Protein AF-A0A812XKK5-F1 (afdb_monomer)

Radius of gyration: 39.72 Å; Cα contacts (8 Å, |Δi|>4): 1603; chains: 1; bounding box: 125×89×104 Å

Structure (mmCIF, N/CA/C/O backbone):
data_AF-A0A812XKK5-F1
#
_entry.id   AF-A0A812XKK5-F1
#
loop_
_atom_site.group_PDB
_atom_site.id
_atom_site.type_symbol
_atom_site.label_atom_id
_atom_site.label_alt_id
_atom_site.label_comp_id
_atom_site.label_asym_id
_atom_site.label_entity_id
_atom_site.label_seq_id
_atom_site.pdbx_PDB_ins_code
_atom_site.Cartn_x
_atom_site.Cartn_y
_atom_site.Cartn_z
_atom_site.occupancy
_atom_site.B_iso_or_equiv
_atom_site.auth_seq_id
_atom_site.auth_comp_id
_atom_site.auth_asym_id
_atom_site.auth_atom_id
_atom_site.pdbx_PDB_model_num
ATOM 1 N N . MET A 1 1 ? 75.987 -13.340 -8.170 1.00 49.16 1 MET A N 1
ATOM 2 C CA . MET A 1 1 ? 74.680 -13.484 -8.851 1.00 49.16 1 MET A CA 1
ATOM 3 C C . MET A 1 1 ? 73.632 -14.242 -8.029 1.00 49.16 1 MET A C 1
ATOM 5 O O . MET A 1 1 ? 72.661 -13.616 -7.636 1.00 49.16 1 MET A O 1
ATOM 9 N N . LYS A 1 2 ? 73.758 -15.561 -7.759 1.00 43.47 2 LYS A N 1
ATOM 10 C CA . LYS A 1 2 ? 72.652 -16.344 -7.141 1.00 43.47 2 LYS A CA 1
ATOM 11 C C . LYS A 1 2 ? 72.116 -15.768 -5.814 1.00 43.47 2 LYS A C 1
ATOM 13 O O . LYS A 1 2 ? 70.902 -15.693 -5.660 1.00 43.47 2 LYS A O 1
ATOM 18 N N . ASN A 1 3 ? 72.984 -15.312 -4.906 1.00 49.66 3 ASN A N 1
ATOM 19 C CA . ASN A 1 3 ? 72.536 -14.706 -3.644 1.00 49.66 3 ASN A CA 1
ATOM 20 C C . ASN A 1 3 ? 71.877 -13.330 -3.846 1.00 49.66 3 ASN A C 1
ATOM 22 O O . ASN A 1 3 ? 70.877 -13.053 -3.198 1.00 49.66 3 ASN A O 1
ATOM 26 N N . GLU A 1 4 ? 72.377 -12.491 -4.759 1.00 48.12 4 GLU A N 1
ATOM 27 C CA . GLU A 1 4 ? 71.782 -11.169 -5.033 1.00 48.12 4 GLU A CA 1
ATOM 28 C C . GLU A 1 4 ? 70.393 -11.294 -5.664 1.00 48.12 4 GLU A C 1
ATOM 30 O O . GLU A 1 4 ? 69.489 -10.555 -5.290 1.00 48.12 4 GLU A O 1
ATOM 35 N N . VAL A 1 5 ? 70.189 -12.272 -6.558 1.00 53.56 5 VAL A N 1
ATOM 36 C CA . VAL A 1 5 ? 68.858 -12.576 -7.108 1.00 53.56 5 VAL A CA 1
ATOM 37 C C . VAL A 1 5 ? 67.908 -13.041 -6.001 1.00 53.56 5 VAL A C 1
ATOM 39 O O . VAL A 1 5 ? 66.778 -12.570 -5.954 1.00 53.56 5 VAL A O 1
ATOM 42 N N . GLY A 1 6 ? 68.363 -13.903 -5.082 1.00 48.94 6 GLY A N 1
ATOM 43 C CA . GLY A 1 6 ? 67.555 -14.350 -3.939 1.00 48.94 6 GLY A CA 1
ATOM 44 C C . GLY A 1 6 ? 67.181 -13.224 -2.966 1.00 48.94 6 GLY A C 1
ATOM 45 O O . GLY A 1 6 ? 66.047 -13.161 -2.502 1.00 48.94 6 GLY A O 1
ATOM 46 N N . VAL A 1 7 ? 68.107 -12.303 -2.685 1.00 56.50 7 VAL A N 1
ATOM 47 C CA . VAL A 1 7 ? 67.844 -11.120 -1.845 1.00 56.50 7 VAL A CA 1
ATOM 48 C C . VAL A 1 7 ? 66.895 -10.143 -2.550 1.00 56.50 7 VAL A C 1
ATOM 50 O O . VAL A 1 7 ? 65.973 -9.626 -1.923 1.00 56.50 7 VAL A O 1
ATOM 53 N N . ALA A 1 8 ? 67.051 -9.938 -3.861 1.00 51.66 8 ALA A N 1
ATOM 54 C CA . ALA A 1 8 ? 66.135 -9.112 -4.644 1.00 51.66 8 ALA A CA 1
ATOM 55 C C . ALA A 1 8 ? 64.710 -9.694 -4.681 1.00 51.66 8 ALA A C 1
ATOM 57 O O . ALA A 1 8 ? 63.748 -8.950 -4.494 1.00 51.66 8 ALA A O 1
ATOM 58 N N . THR A 1 9 ? 64.544 -11.011 -4.864 1.00 54.44 9 THR A N 1
ATOM 59 C CA . THR A 1 9 ? 63.211 -11.640 -4.834 1.00 54.44 9 THR A CA 1
ATOM 60 C C . THR A 1 9 ? 62.588 -11.647 -3.439 1.00 54.44 9 THR A C 1
ATOM 62 O O . THR A 1 9 ? 61.373 -11.489 -3.335 1.00 54.44 9 THR A O 1
ATOM 65 N N . ALA A 1 10 ? 63.385 -11.752 -2.369 1.00 54.53 10 ALA A N 1
ATOM 66 C CA . ALA A 1 10 ? 62.896 -11.585 -1.000 1.00 54.53 10 ALA A CA 1
ATOM 67 C C . ALA A 1 10 ? 62.338 -10.168 -0.771 1.00 54.53 10 ALA A C 1
ATOM 69 O O . ALA A 1 10 ? 61.169 -10.024 -0.422 1.00 54.53 10 ALA A O 1
ATOM 70 N N . HIS A 1 11 ? 63.114 -9.123 -1.081 1.00 57.03 11 HIS A N 1
ATOM 71 C CA . HIS A 1 11 ? 62.666 -7.735 -0.918 1.00 57.03 11 HIS A CA 1
ATOM 72 C C . HIS A 1 11 ? 61.446 -7.371 -1.781 1.00 57.03 11 HIS A C 1
ATOM 74 O O . HIS A 1 11 ? 60.613 -6.574 -1.350 1.00 57.03 11 HIS A O 1
ATOM 80 N N . LEU A 1 12 ? 61.302 -7.960 -2.975 1.00 57.56 12 LEU A N 1
ATOM 81 C CA . LEU A 1 12 ? 60.104 -7.785 -3.804 1.00 57.56 12 LEU A CA 1
ATOM 82 C C . LEU A 1 12 ? 58.863 -8.442 -3.175 1.00 57.56 12 LEU A C 1
ATOM 84 O O . LEU A 1 12 ? 57.793 -7.833 -3.181 1.00 57.56 12 LEU A O 1
ATOM 88 N N . ASN A 1 13 ? 59.001 -9.633 -2.583 1.00 59.28 13 ASN A N 1
ATOM 89 C CA . ASN A 1 13 ? 57.911 -10.282 -1.849 1.00 59.28 13 ASN A CA 1
ATOM 90 C C . ASN A 1 13 ? 57.530 -9.499 -0.581 1.00 59.28 13 ASN A C 1
ATOM 92 O O . ASN A 1 13 ? 56.345 -9.259 -0.353 1.00 59.28 13 ASN A O 1
ATOM 96 N N . ASP A 1 14 ? 58.510 -9.041 0.204 1.00 62.25 14 ASP A N 1
ATOM 97 C CA . ASP A 1 14 ? 58.270 -8.229 1.405 1.00 62.25 14 ASP A CA 1
ATOM 98 C C . ASP A 1 14 ? 57.536 -6.921 1.061 1.00 62.25 14 ASP A C 1
ATOM 100 O O . ASP A 1 14 ? 56.575 -6.541 1.736 1.00 62.25 14 ASP A O 1
ATOM 104 N N . ALA A 1 15 ? 57.931 -6.251 -0.029 1.00 62.06 15 ALA A N 1
ATOM 105 C CA . ALA A 1 15 ? 57.267 -5.045 -0.522 1.00 62.06 15 ALA A CA 1
ATOM 106 C C . ALA A 1 15 ? 55.834 -5.317 -1.022 1.00 62.06 15 ALA A C 1
ATOM 108 O O . ALA A 1 15 ? 54.925 -4.522 -0.758 1.00 62.06 15 ALA A O 1
ATOM 109 N N . ALA A 1 16 ? 55.601 -6.449 -1.695 1.00 61.81 16 ALA A N 1
ATOM 110 C CA . ALA A 1 16 ? 54.268 -6.857 -2.132 1.00 61.81 16 ALA A CA 1
ATOM 111 C C . ALA A 1 16 ? 53.340 -7.118 -0.930 1.00 61.81 16 ALA A C 1
ATOM 113 O O . ALA A 1 16 ? 52.261 -6.527 -0.857 1.00 61.81 16 ALA A O 1
ATOM 114 N N . ILE A 1 17 ? 53.798 -7.890 0.061 1.00 67.38 17 ILE A N 1
ATOM 115 C CA . ILE A 1 17 ? 53.059 -8.192 1.299 1.00 67.38 17 ILE A CA 1
ATOM 116 C C . ILE A 1 17 ? 52.772 -6.906 2.094 1.00 67.38 17 ILE A C 1
ATOM 118 O O . ILE A 1 17 ? 51.647 -6.678 2.550 1.00 67.38 17 ILE A O 1
ATOM 122 N N . ALA A 1 18 ? 53.755 -6.006 2.208 1.00 67.44 18 ALA A N 1
ATOM 123 C CA . ALA A 1 18 ? 53.576 -4.710 2.858 1.00 67.44 18 ALA A CA 1
ATOM 124 C C . ALA A 1 18 ? 52.530 -3.827 2.147 1.00 67.44 18 ALA A C 1
ATOM 126 O O . ALA A 1 18 ? 51.757 -3.137 2.820 1.00 67.44 18 ALA A O 1
ATOM 127 N N . SER A 1 19 ? 52.462 -3.866 0.810 1.00 70.38 19 SER A N 1
ATOM 128 C CA . SER A 1 19 ? 51.466 -3.102 0.046 1.00 70.38 19 SER A CA 1
ATOM 129 C C . SER A 1 19 ? 50.051 -3.684 0.181 1.00 70.38 19 SER A C 1
ATOM 131 O O . SER A 1 19 ? 49.123 -2.929 0.472 1.00 70.38 19 SER A O 1
ATOM 133 N N . GLN A 1 20 ? 49.881 -5.011 0.126 1.00 74.06 20 GLN A N 1
ATOM 134 C CA . GLN A 1 20 ? 48.604 -5.697 0.392 1.00 74.06 20 GLN A CA 1
ATOM 135 C C . GLN A 1 20 ? 48.060 -5.363 1.794 1.00 74.06 20 GLN A C 1
ATOM 137 O O . GLN A 1 20 ? 46.899 -4.973 1.956 1.00 74.06 20 GLN A O 1
ATOM 142 N N . HIS A 1 21 ? 48.915 -5.419 2.822 1.00 78.69 21 HIS A N 1
ATOM 143 C CA . HIS A 1 21 ? 48.548 -5.001 4.178 1.00 78.69 21 HIS A CA 1
ATOM 144 C C . HIS A 1 21 ? 48.199 -3.506 4.279 1.00 78.69 21 HIS A C 1
ATOM 146 O O . HIS A 1 21 ? 47.351 -3.134 5.096 1.00 78.69 21 HIS A O 1
ATOM 152 N N . ALA A 1 22 ? 48.806 -2.643 3.458 1.00 81.88 22 ALA A N 1
ATOM 153 C CA . ALA A 1 22 ? 48.469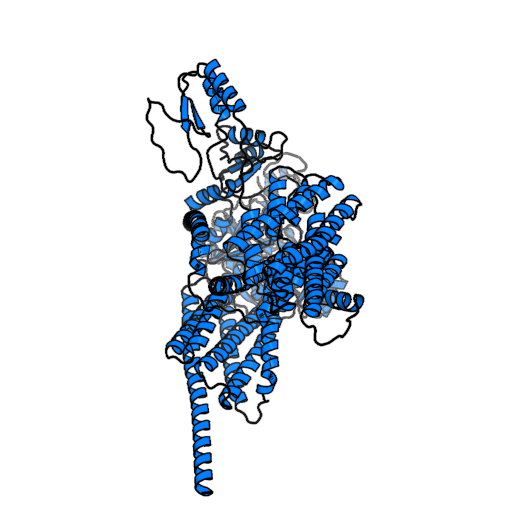 -1.224 3.410 1.00 81.88 22 ALA A CA 1
ATOM 154 C C . ALA A 1 22 ? 47.093 -0.969 2.775 1.00 81.88 22 ALA A C 1
ATOM 156 O O . ALA A 1 22 ? 46.309 -0.229 3.373 1.00 81.88 22 ALA A O 1
ATOM 157 N N . VAL A 1 23 ? 46.772 -1.603 1.638 1.00 87.44 23 VAL A N 1
ATOM 158 C CA . VAL A 1 23 ? 45.449 -1.499 0.987 1.00 87.44 23 VAL A CA 1
ATOM 159 C C . VAL A 1 23 ? 44.361 -1.935 1.965 1.00 87.44 23 VAL A C 1
ATOM 161 O O . VAL A 1 23 ? 43.483 -1.143 2.288 1.00 87.44 23 VAL A O 1
ATOM 164 N N . LEU A 1 24 ? 44.480 -3.132 2.545 1.00 87.88 24 LEU A N 1
ATOM 165 C CA . LEU A 1 24 ? 43.480 -3.703 3.454 1.00 87.88 24 LEU A CA 1
ATOM 166 C C . LEU A 1 24 ? 43.237 -2.851 4.712 1.00 87.88 24 LEU A C 1
ATOM 168 O O . LEU A 1 24 ? 42.094 -2.642 5.123 1.00 87.88 24 LEU A O 1
ATOM 172 N N . ARG A 1 25 ? 44.308 -2.311 5.308 1.00 90.06 25 ARG A N 1
ATOM 173 C CA . ARG A 1 25 ? 44.229 -1.382 6.447 1.00 90.06 25 ARG A CA 1
ATOM 174 C C . ARG A 1 25 ? 43.557 -0.062 6.064 1.00 90.06 25 ARG A C 1
ATOM 176 O O . ARG A 1 25 ? 42.805 0.486 6.868 1.00 90.06 25 ARG A O 1
ATOM 183 N N . ASN A 1 26 ? 43.841 0.464 4.875 1.00 92.25 26 ASN A N 1
ATOM 184 C CA . ASN A 1 26 ? 43.267 1.721 4.404 1.00 92.25 26 ASN A CA 1
ATOM 185 C C . ASN A 1 26 ? 41.784 1.549 4.033 1.00 92.25 26 ASN A C 1
ATOM 187 O O . ASN A 1 26 ? 40.982 2.401 4.410 1.00 92.25 26 ASN A O 1
ATOM 191 N N . THR A 1 27 ? 41.411 0.421 3.415 1.00 93.44 27 THR A N 1
ATOM 192 C CA . THR A 1 27 ? 40.017 0.030 3.150 1.00 93.44 27 THR A CA 1
ATOM 193 C C . THR A 1 27 ? 39.212 0.009 4.444 1.00 93.44 27 THR A C 1
ATOM 195 O O . THR A 1 27 ? 38.226 0.724 4.565 1.00 93.44 27 THR A O 1
ATOM 198 N N . TYR A 1 28 ? 39.647 -0.747 5.459 1.00 92.38 28 TYR A N 1
ATOM 199 C CA . TYR A 1 28 ? 38.881 -0.863 6.707 1.00 92.38 28 TYR A CA 1
ATOM 200 C C . TYR A 1 28 ? 38.816 0.466 7.484 1.00 92.38 28 TYR A C 1
ATOM 202 O O . TYR A 1 28 ? 37.805 0.749 8.120 1.00 92.38 28 TYR A O 1
ATOM 210 N N . ARG A 1 29 ? 39.841 1.328 7.393 1.00 94.38 29 ARG A N 1
ATOM 211 C CA . ARG A 1 29 ? 39.786 2.693 7.951 1.00 94.38 29 ARG A CA 1
ATOM 212 C C . ARG A 1 29 ? 38.734 3.560 7.258 1.00 94.38 29 ARG A C 1
ATOM 214 O O . ARG A 1 29 ? 37.938 4.192 7.949 1.00 94.38 29 ARG A O 1
ATOM 221 N N . LEU A 1 30 ? 38.725 3.601 5.923 1.00 94.69 30 LEU A N 1
ATOM 222 C CA . LEU A 1 30 ? 37.749 4.391 5.167 1.00 94.69 30 LEU A CA 1
ATOM 223 C C . LEU A 1 30 ? 36.329 3.842 5.364 1.00 94.69 30 LEU A C 1
ATOM 225 O O . LEU A 1 30 ? 35.407 4.617 5.605 1.00 94.69 30 LEU A O 1
ATOM 229 N N . LEU A 1 31 ? 36.168 2.516 5.363 1.00 95.75 31 LEU A N 1
ATOM 230 C CA . LEU A 1 31 ? 34.903 1.828 5.622 1.00 95.75 31 LEU A CA 1
ATOM 231 C C . LEU A 1 31 ? 34.316 2.192 6.993 1.00 95.75 31 LEU A C 1
ATOM 233 O O . LEU A 1 31 ? 33.168 2.616 7.062 1.00 95.75 31 LEU A O 1
ATOM 237 N N . SER A 1 32 ? 35.097 2.125 8.077 1.00 93.19 32 SER A N 1
ATOM 238 C CA . SER A 1 32 ? 34.603 2.510 9.408 1.00 93.19 32 SER A CA 1
ATOM 239 C C . SER A 1 32 ? 34.187 3.982 9.488 1.00 93.19 32 SER A C 1
ATOM 241 O O . SER A 1 32 ? 33.163 4.293 10.093 1.00 93.19 32 SER A O 1
ATOM 243 N N . MET A 1 33 ? 34.937 4.897 8.860 1.00 96.00 33 MET A N 1
ATOM 244 C CA . MET A 1 33 ? 34.577 6.323 8.840 1.00 96.00 33 MET A CA 1
ATOM 245 C C . MET A 1 33 ? 33.316 6.596 8.005 1.00 96.00 33 MET A C 1
ATOM 247 O O . MET A 1 33 ? 32.490 7.421 8.387 1.00 96.00 33 MET A O 1
ATOM 251 N N . THR A 1 34 ? 33.141 5.891 6.887 1.00 96.31 34 THR A N 1
ATOM 252 C CA . THR A 1 34 ? 31.996 6.072 5.976 1.00 96.31 34 THR A CA 1
ATOM 253 C C . THR A 1 34 ? 30.721 5.395 6.483 1.00 96.31 34 THR A C 1
ATOM 255 O O . THR A 1 34 ? 29.640 5.954 6.296 1.00 96.31 34 THR A O 1
ATOM 258 N N . LEU A 1 35 ? 30.832 4.276 7.211 1.00 94.94 35 LEU A N 1
ATOM 259 C CA . LEU A 1 35 ? 29.739 3.674 7.987 1.00 94.94 35 LEU A CA 1
ATOM 260 C C . LEU A 1 35 ? 29.297 4.588 9.137 1.00 94.94 35 LEU A C 1
ATOM 262 O O . LEU A 1 35 ? 28.105 4.847 9.275 1.00 94.94 35 LEU A O 1
ATOM 266 N N . ALA A 1 36 ? 30.237 5.136 9.918 1.00 94.44 36 ALA A N 1
ATOM 267 C CA . ALA A 1 36 ? 29.912 6.089 10.982 1.00 94.44 36 ALA A CA 1
ATOM 268 C C . ALA A 1 36 ? 29.231 7.356 10.431 1.00 94.44 36 ALA A C 1
ATOM 270 O O . ALA A 1 36 ? 28.236 7.815 10.989 1.00 94.44 36 ALA A O 1
ATOM 271 N N . PHE A 1 37 ? 29.707 7.885 9.298 1.00 96.56 37 PHE A N 1
ATOM 272 C CA . PHE A 1 37 ? 29.062 9.008 8.616 1.00 96.56 37 PHE A CA 1
ATOM 273 C C . PHE A 1 37 ? 27.656 8.654 8.105 1.00 96.56 37 PHE A C 1
ATOM 275 O O . PHE A 1 37 ? 26.714 9.398 8.359 1.00 96.56 37 PHE A O 1
ATOM 282 N N . SER A 1 38 ? 27.486 7.495 7.459 1.00 96.19 38 SER A N 1
ATOM 283 C CA . SER A 1 38 ? 26.174 7.004 7.013 1.00 96.19 38 SER A CA 1
ATOM 284 C C . SER A 1 38 ? 25.189 6.854 8.176 1.00 96.19 38 SER A C 1
ATOM 286 O O . SER A 1 38 ? 24.020 7.197 8.022 1.00 96.19 38 SER A O 1
ATOM 288 N N . ALA A 1 39 ? 25.644 6.369 9.335 1.00 92.69 39 ALA A N 1
ATOM 289 C CA . ALA A 1 39 ? 24.819 6.235 10.533 1.00 92.69 39 ALA A CA 1
ATOM 290 C C . ALA A 1 39 ? 24.417 7.600 11.119 1.00 92.69 39 ALA A C 1
ATOM 292 O O . ALA A 1 39 ? 23.267 7.777 11.509 1.00 92.69 39 ALA A O 1
ATOM 293 N N . LEU A 1 40 ? 25.323 8.587 11.122 1.00 96.12 40 LEU A N 1
ATOM 294 C CA . LEU A 1 40 ? 25.010 9.960 11.538 1.00 96.12 40 LEU A CA 1
ATOM 295 C C . LEU A 1 40 ? 24.000 10.637 10.598 1.00 96.12 40 LEU A C 1
ATOM 297 O O . LEU A 1 40 ? 23.088 11.307 11.077 1.00 96.12 40 LEU A O 1
ATOM 301 N N . VAL A 1 41 ? 24.116 10.442 9.279 1.00 96.50 41 VAL A N 1
ATOM 302 C CA . VAL A 1 41 ? 23.140 10.985 8.314 1.00 96.50 41 VAL A CA 1
ATOM 303 C C . VAL A 1 41 ? 21.788 10.271 8.429 1.00 96.50 41 VAL A C 1
ATOM 305 O O . VAL A 1 41 ? 20.757 10.939 8.403 1.00 96.50 41 VAL A O 1
ATOM 308 N N . ALA A 1 42 ? 21.769 8.951 8.639 1.00 93.50 42 ALA A N 1
ATOM 309 C CA . ALA A 1 42 ? 20.539 8.206 8.910 1.00 93.50 42 ALA A CA 1
ATOM 310 C C . ALA A 1 42 ? 19.846 8.694 10.195 1.00 93.50 42 ALA A C 1
ATOM 312 O O . ALA A 1 42 ? 18.660 9.014 10.164 1.00 93.50 42 ALA A O 1
ATOM 313 N N . ALA A 1 43 ? 20.589 8.831 11.298 1.00 91.31 43 ALA A N 1
ATOM 314 C CA . ALA A 1 43 ? 20.066 9.338 12.567 1.00 91.31 43 ALA A CA 1
ATOM 315 C C . ALA A 1 43 ? 19.566 10.790 12.456 1.00 91.31 43 ALA A C 1
ATOM 317 O O . ALA A 1 43 ? 18.507 11.113 12.987 1.00 91.31 43 ALA A O 1
ATOM 318 N N . GLY A 1 44 ? 20.273 11.653 11.717 1.00 93.25 44 GLY A N 1
ATOM 319 C CA . GLY A 1 44 ? 19.808 13.008 11.410 1.00 93.25 44 GLY A CA 1
ATOM 320 C C . GLY A 1 44 ? 18.538 13.023 10.554 1.00 93.25 44 GLY A C 1
ATOM 321 O O . GLY A 1 44 ? 17.646 13.828 10.796 1.00 93.25 44 GLY A O 1
ATOM 322 N N . SER A 1 45 ? 18.414 12.103 9.596 1.00 94.38 45 SER A N 1
ATOM 323 C CA . SER A 1 45 ? 17.217 11.957 8.761 1.00 94.38 45 SER A CA 1
ATOM 324 C C . SER A 1 45 ? 16.004 11.424 9.531 1.00 94.38 45 SER A C 1
ATOM 326 O O . SER A 1 45 ? 14.885 11.808 9.200 1.00 94.38 45 SER A O 1
ATOM 328 N N . VAL A 1 46 ? 16.216 10.570 10.539 1.00 89.62 46 VAL A N 1
ATOM 329 C CA . VAL A 1 46 ? 15.187 10.134 11.502 1.00 89.62 46 VAL A CA 1
ATOM 330 C C . VAL A 1 46 ? 14.778 11.308 12.395 1.00 89.62 46 VAL A C 1
ATOM 332 O O . VAL A 1 46 ? 13.607 11.666 12.442 1.00 89.62 46 VAL A O 1
ATOM 335 N N . ALA A 1 47 ? 15.743 11.975 13.037 1.00 90.06 47 ALA A N 1
ATOM 336 C CA . ALA A 1 47 ? 15.489 13.071 13.979 1.00 90.06 47 ALA A CA 1
ATOM 337 C C . ALA A 1 47 ? 14.848 14.322 13.343 1.00 90.06 47 ALA A C 1
ATOM 339 O O . ALA A 1 47 ? 14.228 15.116 14.045 1.00 90.06 47 ALA A O 1
ATOM 340 N N . LEU A 1 48 ? 14.995 14.505 12.027 1.00 88.88 48 LEU A N 1
ATOM 341 C CA . LEU A 1 48 ? 14.342 15.564 11.247 1.00 88.88 48 LEU A CA 1
ATOM 342 C C . LEU A 1 48 ? 13.090 15.080 10.489 1.00 88.88 48 LEU A C 1
ATOM 344 O O . LEU A 1 48 ? 12.535 15.853 9.711 1.00 88.88 48 LEU A O 1
ATOM 348 N N . ASN A 1 49 ? 12.678 13.818 10.678 1.00 84.44 49 ASN A N 1
ATOM 349 C CA . ASN A 1 49 ? 11.573 13.142 9.984 1.00 84.44 49 ASN A CA 1
ATOM 350 C C . ASN A 1 49 ? 11.531 13.438 8.468 1.00 84.44 49 ASN A C 1
ATOM 352 O O . ASN A 1 49 ? 10.517 13.867 7.913 1.00 84.44 49 ASN A O 1
ATOM 356 N N . LEU A 1 50 ? 12.678 13.288 7.794 1.00 83.25 50 LEU A N 1
ATOM 357 C CA . LEU A 1 50 ? 12.784 13.624 6.373 1.00 83.25 50 LEU A CA 1
ATOM 358 C C . LEU A 1 50 ? 12.021 12.599 5.515 1.00 83.25 50 LEU A C 1
ATOM 360 O O . LEU A 1 50 ? 12.115 11.399 5.773 1.00 83.25 50 LEU A O 1
ATOM 364 N N . PRO A 1 51 ? 11.333 13.024 4.440 1.00 78.69 51 PRO A N 1
ATOM 365 C CA . PRO A 1 51 ? 10.667 12.098 3.535 1.00 78.69 51 PRO A CA 1
ATOM 366 C C . PRO A 1 51 ? 11.681 11.267 2.738 1.00 78.69 51 PRO A C 1
ATOM 368 O O . PRO A 1 51 ? 12.759 11.746 2.362 1.00 78.69 51 PRO A O 1
ATOM 371 N N . HIS A 1 52 ? 11.304 10.027 2.416 1.00 85.06 52 HIS A N 1
ATOM 372 C CA . HIS A 1 52 ? 12.070 9.172 1.512 1.00 85.06 52 HIS A CA 1
ATOM 373 C C . HIS A 1 52 ? 12.127 9.797 0.101 1.00 85.06 52 HIS A C 1
ATOM 375 O O . HIS A 1 52 ? 11.077 10.131 -0.450 1.00 85.06 52 HIS A O 1
ATOM 381 N N . PRO A 1 53 ? 13.311 9.933 -0.533 1.00 80.44 53 PRO A N 1
ATOM 382 C CA . PRO A 1 53 ? 13.470 10.724 -1.763 1.00 80.44 53 PRO A CA 1
ATOM 383 C C . PRO A 1 53 ? 12.808 10.125 -3.018 1.00 80.44 53 PRO A C 1
ATOM 385 O O . PRO A 1 53 ? 12.802 10.758 -4.072 1.00 80.44 53 PRO A O 1
ATOM 388 N N . GLY A 1 54 ? 12.239 8.919 -2.924 1.00 78.12 54 GLY A N 1
ATOM 389 C CA . GLY A 1 54 ? 11.529 8.251 -4.015 1.00 78.12 54 GLY A CA 1
ATOM 390 C C . GLY A 1 54 ? 12.453 7.465 -4.950 1.00 78.12 54 GLY A C 1
ATOM 391 O O . GLY A 1 54 ? 13.600 7.838 -5.192 1.00 78.12 54 GLY A O 1
ATOM 392 N N . ILE A 1 55 ? 11.943 6.352 -5.489 1.00 76.25 55 ILE A N 1
ATOM 393 C CA . ILE A 1 55 ? 12.744 5.306 -6.158 1.00 76.25 55 ILE A CA 1
ATOM 394 C C . ILE A 1 55 ? 13.630 5.865 -7.285 1.00 76.25 55 ILE A C 1
ATOM 396 O O . ILE A 1 55 ? 14.801 5.505 -7.375 1.00 76.25 55 ILE A O 1
ATOM 400 N N . ILE A 1 56 ? 13.121 6.785 -8.111 1.00 78.06 56 ILE A N 1
ATOM 401 C CA . ILE A 1 56 ? 13.896 7.377 -9.216 1.00 78.06 56 ILE A CA 1
ATOM 402 C C . ILE A 1 56 ? 15.092 8.185 -8.689 1.00 78.06 56 ILE A C 1
ATOM 404 O O . ILE A 1 56 ? 16.192 8.058 -9.222 1.00 78.06 56 ILE A O 1
ATOM 408 N N . VAL A 1 57 ? 14.913 8.977 -7.626 1.00 84.94 57 VAL A N 1
ATOM 409 C CA . VAL A 1 57 ? 16.002 9.771 -7.030 1.00 84.94 57 VAL A CA 1
ATOM 410 C C . VAL A 1 57 ? 17.002 8.863 -6.319 1.00 84.94 57 VAL A C 1
ATOM 412 O O . VAL A 1 57 ? 18.202 9.079 -6.459 1.00 84.94 57 VAL A O 1
ATOM 415 N N . VAL A 1 58 ? 16.535 7.810 -5.632 1.00 84.94 58 VAL A N 1
ATOM 416 C CA . VAL A 1 58 ? 17.404 6.774 -5.047 1.00 84.94 58 VAL A CA 1
ATOM 417 C C . VAL A 1 58 ? 18.282 6.137 -6.123 1.00 84.94 58 VAL A C 1
ATOM 419 O O . VAL A 1 58 ? 19.499 6.129 -5.975 1.00 84.94 58 VAL A O 1
ATOM 422 N N . LEU A 1 59 ? 17.697 5.659 -7.227 1.00 80.00 59 LEU A N 1
ATOM 423 C CA . LEU A 1 59 ? 18.436 4.996 -8.306 1.00 80.00 59 LEU A CA 1
ATOM 424 C C . LEU A 1 59 ? 19.412 5.949 -9.012 1.00 80.00 59 LEU A C 1
ATOM 426 O O . LEU A 1 59 ? 20.585 5.614 -9.167 1.00 80.00 59 LEU A O 1
ATOM 430 N N . VAL A 1 60 ? 18.959 7.143 -9.411 1.00 83.31 60 VAL A N 1
ATOM 431 C CA . VAL A 1 60 ? 19.803 8.133 -10.109 1.00 83.31 60 VAL A CA 1
ATOM 432 C C . VAL A 1 60 ? 20.918 8.653 -9.198 1.00 83.31 60 VAL A C 1
ATOM 434 O O . VAL A 1 60 ? 22.057 8.770 -9.646 1.00 83.31 60 VAL A O 1
ATOM 437 N N . GLY A 1 61 ? 20.624 8.917 -7.922 1.00 87.12 61 GLY A N 1
ATOM 438 C CA . GLY A 1 61 ? 21.613 9.339 -6.930 1.00 87.12 61 GLY A CA 1
ATOM 439 C C . GLY A 1 61 ? 22.637 8.246 -6.631 1.00 87.12 61 GLY A C 1
ATOM 440 O O . GLY A 1 61 ? 23.836 8.496 -6.726 1.00 87.12 61 GLY A O 1
ATOM 441 N N . TYR A 1 62 ? 22.183 7.019 -6.356 1.00 89.19 62 TYR A N 1
ATOM 442 C CA . TYR A 1 62 ? 23.047 5.869 -6.083 1.00 89.19 62 TYR A CA 1
ATOM 443 C C . TYR A 1 62 ? 23.975 5.559 -7.261 1.00 89.19 62 TYR A C 1
ATOM 445 O O . TYR A 1 62 ? 25.196 5.599 -7.105 1.00 89.19 62 TYR A O 1
ATOM 453 N N . PHE A 1 63 ? 23.426 5.305 -8.455 1.00 86.69 63 PHE A N 1
ATOM 454 C CA . PHE A 1 63 ? 24.250 4.975 -9.617 1.00 86.69 63 PHE A CA 1
ATOM 455 C C . PHE A 1 63 ? 25.101 6.166 -10.068 1.00 86.69 63 PHE A C 1
ATOM 457 O O . PHE A 1 63 ? 26.270 5.973 -10.392 1.00 86.69 63 PHE A O 1
ATOM 464 N N . GLY A 1 64 ? 24.579 7.396 -10.024 1.00 86.44 64 GLY A N 1
ATOM 465 C CA . GLY A 1 64 ? 25.339 8.603 -10.357 1.00 86.44 64 GLY A CA 1
ATOM 466 C C . GLY A 1 64 ? 26.555 8.812 -9.449 1.00 86.44 64 GLY A C 1
ATOM 467 O O . GLY A 1 64 ? 27.658 9.046 -9.943 1.00 86.44 64 GLY A O 1
ATOM 468 N N . LEU A 1 65 ? 26.392 8.657 -8.130 1.00 90.06 65 LEU A N 1
ATOM 469 C CA . LEU A 1 65 ? 27.488 8.766 -7.160 1.00 90.06 65 LEU A CA 1
ATOM 470 C C . LEU A 1 65 ? 28.456 7.570 -7.225 1.00 90.06 65 LEU A C 1
ATOM 472 O O . LEU A 1 65 ? 29.661 7.748 -7.031 1.00 90.06 65 LEU A O 1
ATOM 476 N N . LEU A 1 66 ? 27.969 6.370 -7.555 1.00 87.56 66 LEU A N 1
ATOM 477 C CA . LEU A 1 66 ? 28.798 5.181 -7.770 1.00 87.56 66 LEU A CA 1
ATOM 478 C C . LEU A 1 66 ? 29.661 5.319 -9.038 1.00 87.56 66 LEU A C 1
ATOM 480 O O . LEU A 1 66 ? 30.868 5.076 -8.978 1.00 87.56 66 LEU A O 1
ATOM 484 N N . PHE A 1 67 ? 29.097 5.798 -10.154 1.00 87.38 67 PHE A N 1
ATOM 485 C CA . PHE A 1 67 ? 29.864 6.138 -11.359 1.00 87.38 67 PHE A CA 1
ATOM 486 C C . PHE A 1 67 ? 30.865 7.269 -11.096 1.00 87.38 67 PHE A C 1
ATOM 488 O O . PHE A 1 67 ? 32.025 7.151 -11.493 1.00 87.38 67 PHE A O 1
ATOM 495 N N . LEU A 1 68 ? 30.464 8.323 -10.375 1.00 87.44 68 LEU A N 1
ATOM 496 C CA . LEU A 1 68 ? 31.354 9.420 -9.984 1.00 87.44 68 LEU A CA 1
ATOM 497 C C . LEU A 1 68 ? 32.537 8.917 -9.140 1.00 87.44 68 LEU A C 1
ATOM 499 O O . LEU A 1 68 ? 33.680 9.286 -9.402 1.00 87.44 68 LEU A O 1
ATOM 503 N N . THR A 1 69 ? 32.288 8.020 -8.183 1.00 88.44 69 THR A N 1
ATOM 504 C CA . THR A 1 69 ? 33.344 7.411 -7.359 1.00 88.44 69 THR A CA 1
ATOM 505 C C . THR A 1 69 ? 34.249 6.494 -8.181 1.00 88.44 69 THR A C 1
ATOM 507 O O . THR A 1 69 ? 35.467 6.563 -8.044 1.00 88.44 69 THR A O 1
ATOM 510 N N . SER A 1 70 ? 33.690 5.697 -9.097 1.00 87.31 70 SER A N 1
ATOM 511 C CA . SER A 1 70 ? 34.469 4.859 -10.019 1.00 87.31 70 SER A CA 1
ATOM 512 C C . SER A 1 70 ? 35.347 5.689 -10.967 1.00 87.31 70 SER A C 1
ATOM 514 O O . SER A 1 70 ? 36.468 5.286 -11.279 1.00 87.31 70 SER A O 1
ATOM 516 N N . TYR A 1 71 ? 34.875 6.857 -11.409 1.00 89.19 71 TYR A N 1
ATOM 517 C CA . TYR A 1 71 ? 35.647 7.801 -12.221 1.00 89.19 71 TYR A CA 1
ATOM 518 C C . TYR A 1 71 ? 36.761 8.478 -11.402 1.00 89.19 71 TYR A C 1
ATOM 520 O O . TYR A 1 71 ? 37.907 8.560 -11.842 1.00 89.19 71 TYR A O 1
ATOM 528 N N . LEU A 1 72 ? 36.457 8.901 -10.171 1.00 90.81 72 LEU A N 1
ATOM 529 C CA . LEU A 1 72 ? 37.386 9.609 -9.282 1.00 90.81 72 LEU A CA 1
ATOM 530 C C . LEU A 1 72 ? 38.289 8.691 -8.435 1.00 90.81 72 LEU A C 1
ATOM 532 O O . LEU A 1 72 ? 39.106 9.200 -7.666 1.00 90.81 72 LEU A O 1
ATOM 536 N N . ARG A 1 73 ? 38.204 7.361 -8.585 1.00 88.44 73 ARG A N 1
ATOM 537 C CA . ARG A 1 73 ? 38.884 6.352 -7.739 1.00 88.44 73 ARG A CA 1
ATOM 538 C C . ARG A 1 73 ? 40.405 6.495 -7.605 1.00 88.44 73 ARG A C 1
ATOM 540 O O . ARG A 1 73 ? 40.976 5.972 -6.653 1.00 88.44 73 ARG A O 1
ATOM 547 N N . ASN A 1 74 ? 41.060 7.189 -8.537 1.00 87.94 74 ASN A N 1
ATOM 548 C CA . ASN A 1 74 ? 42.508 7.440 -8.541 1.00 87.94 74 ASN A CA 1
ATOM 549 C C . ASN A 1 74 ? 42.873 8.885 -8.122 1.00 87.94 74 ASN A C 1
ATOM 551 O O . ASN A 1 74 ? 43.982 9.345 -8.383 1.00 87.94 74 ASN A O 1
ATOM 555 N N . SER A 1 75 ? 41.945 9.619 -7.500 1.00 89.31 75 SER A N 1
ATOM 556 C CA . SER A 1 75 ? 42.087 11.025 -7.100 1.00 89.31 75 SER A CA 1
ATOM 557 C C . SER A 1 75 ? 41.716 11.231 -5.628 1.00 89.31 75 SER A C 1
ATOM 559 O O . SER A 1 75 ? 40.923 10.478 -5.065 1.00 89.31 75 SER A O 1
ATOM 561 N N . ALA A 1 76 ? 42.223 12.301 -5.006 1.00 87.38 76 ALA A N 1
ATOM 562 C CA . ALA A 1 76 ? 41.802 12.713 -3.662 1.00 87.38 76 ALA A CA 1
ATOM 563 C C . ALA A 1 76 ? 40.292 13.026 -3.593 1.00 87.38 76 ALA A C 1
ATOM 565 O O . ALA A 1 76 ? 39.643 12.758 -2.582 1.00 87.38 76 ALA A O 1
ATOM 566 N N . TRP A 1 77 ? 39.710 13.506 -4.700 1.00 90.00 77 TRP A N 1
ATOM 567 C CA . TRP A 1 77 ? 38.261 13.688 -4.841 1.00 90.00 77 TRP A CA 1
ATOM 568 C C . TRP A 1 77 ? 37.471 12.373 -4.766 1.00 90.00 77 TRP A C 1
ATOM 570 O O . TRP A 1 77 ? 36.296 12.405 -4.409 1.00 90.00 77 TRP A O 1
ATOM 580 N N . GLY A 1 78 ? 38.114 11.224 -5.010 1.00 88.00 78 GLY A N 1
ATOM 581 C CA . GLY A 1 78 ? 37.518 9.904 -4.823 1.00 88.00 78 GLY A CA 1
ATOM 582 C C . GLY A 1 78 ? 37.055 9.667 -3.384 1.00 88.00 78 GLY A C 1
ATOM 583 O O . GLY A 1 78 ? 35.975 9.125 -3.171 1.00 88.00 78 GLY A O 1
ATOM 584 N N . LEU A 1 79 ? 37.808 10.140 -2.380 1.00 91.50 79 LEU A N 1
ATOM 585 C CA . LEU A 1 79 ? 37.390 10.025 -0.978 1.00 91.50 79 LEU A CA 1
ATOM 586 C C . LEU A 1 79 ? 36.123 10.850 -0.714 1.00 91.50 79 LEU A C 1
ATOM 588 O O . LEU A 1 79 ? 35.191 10.356 -0.084 1.00 91.50 79 LEU A O 1
ATOM 592 N N . VAL A 1 80 ? 36.064 12.078 -1.241 1.00 93.19 80 VAL A N 1
ATOM 593 C CA . VAL A 1 80 ? 34.892 12.963 -1.115 1.00 93.19 80 VAL A CA 1
ATOM 594 C C . VAL A 1 80 ? 33.659 12.325 -1.763 1.00 93.19 80 VAL A C 1
ATOM 596 O O . VAL A 1 80 ? 32.586 12.342 -1.164 1.00 93.19 80 VAL A O 1
ATOM 599 N N . SER A 1 81 ? 33.805 11.699 -2.938 1.00 93.75 81 SER A N 1
ATOM 600 C CA . SER A 1 81 ? 32.693 11.001 -3.594 1.00 93.75 81 SER A CA 1
ATOM 601 C C . SER A 1 81 ? 32.224 9.753 -2.836 1.00 93.75 81 SER A C 1
ATOM 603 O O . SER A 1 81 ? 31.021 9.503 -2.828 1.00 93.75 81 SER A O 1
ATOM 605 N N . VAL A 1 82 ? 33.106 9.026 -2.127 1.00 94.88 82 VAL A N 1
ATOM 606 C CA . VAL A 1 82 ? 32.662 7.937 -1.231 1.00 94.88 82 VAL A CA 1
ATOM 607 C C . VAL A 1 82 ? 31.795 8.498 -0.108 1.00 94.88 82 VAL A C 1
ATOM 609 O O . VAL A 1 82 ? 30.696 7.998 0.090 1.00 94.88 82 VAL A O 1
ATOM 612 N N . PHE A 1 83 ? 32.230 9.550 0.596 1.00 96.62 83 PHE A N 1
ATOM 613 C CA . PHE A 1 83 ? 31.406 10.153 1.654 1.00 96.62 83 PHE A CA 1
ATOM 614 C C . PHE A 1 83 ? 30.079 10.711 1.115 1.00 96.62 83 PHE A C 1
ATOM 616 O O . PHE A 1 83 ? 29.062 10.597 1.793 1.00 96.62 83 PHE A O 1
ATOM 623 N N . ALA A 1 84 ? 30.048 11.246 -0.110 1.00 95.19 84 ALA A N 1
ATOM 624 C CA . ALA A 1 84 ? 28.798 11.642 -0.760 1.00 95.19 84 ALA A CA 1
ATOM 625 C C . ALA A 1 84 ? 27.878 10.435 -1.035 1.00 95.19 84 ALA A C 1
ATOM 627 O O . ALA A 1 84 ? 26.694 10.494 -0.710 1.00 95.19 84 ALA A O 1
ATOM 628 N N . LEU A 1 85 ? 28.415 9.328 -1.567 1.00 95.75 85 LEU A N 1
ATOM 629 C CA . LEU A 1 85 ? 27.677 8.081 -1.804 1.00 95.75 85 LEU A CA 1
ATOM 630 C C . LEU A 1 85 ? 27.135 7.483 -0.497 1.00 95.75 85 LEU A C 1
ATOM 632 O O . LEU A 1 85 ? 25.941 7.214 -0.398 1.00 95.75 85 LEU A O 1
ATOM 636 N N . THR A 1 86 ? 27.980 7.307 0.522 1.00 96.00 86 THR A N 1
ATOM 637 C CA . THR A 1 86 ? 27.568 6.681 1.789 1.00 96.00 86 THR A CA 1
ATOM 638 C C . THR A 1 86 ? 26.686 7.597 2.633 1.00 96.00 86 THR A C 1
ATOM 640 O O . THR A 1 86 ? 25.793 7.112 3.318 1.00 96.00 86 THR A O 1
ATOM 643 N N . GLY A 1 87 ? 26.863 8.919 2.545 1.00 96.12 87 GLY A N 1
ATOM 644 C CA . GLY A 1 87 ? 25.946 9.899 3.128 1.00 96.12 87 GLY A CA 1
ATOM 645 C C . GLY A 1 87 ? 24.571 9.879 2.462 1.00 96.12 87 GLY A C 1
ATOM 646 O O . GLY A 1 87 ? 23.562 9.822 3.159 1.00 96.12 87 GLY A O 1
ATOM 647 N N . PHE A 1 88 ? 24.518 9.849 1.125 1.00 96.19 88 PHE A N 1
ATOM 648 C CA . PHE A 1 88 ? 23.261 9.708 0.386 1.00 96.19 88 PHE A CA 1
ATOM 649 C C . PHE A 1 88 ? 22.542 8.403 0.750 1.00 96.19 88 PHE A C 1
ATOM 651 O O . PHE A 1 88 ? 21.352 8.430 1.046 1.00 96.19 88 PHE A O 1
ATOM 658 N N . MET A 1 89 ? 23.266 7.283 0.824 1.00 94.88 89 MET A N 1
ATOM 659 C CA . MET A 1 89 ? 22.699 6.002 1.259 1.00 94.88 89 MET A CA 1
ATOM 660 C C . MET A 1 89 ? 22.237 6.028 2.731 1.00 94.88 89 MET A C 1
ATOM 662 O O . MET A 1 89 ? 21.192 5.471 3.058 1.00 94.88 89 MET A O 1
ATOM 666 N N . GLY A 1 90 ? 22.942 6.735 3.620 1.00 94.19 90 GLY A N 1
ATOM 667 C CA . GLY A 1 90 ? 22.469 7.006 4.982 1.00 94.19 90 GLY A CA 1
ATOM 668 C C . GLY A 1 90 ? 21.139 7.768 5.004 1.00 94.19 90 GLY A C 1
ATOM 669 O O . GLY A 1 90 ? 20.220 7.377 5.722 1.00 94.19 90 GLY A O 1
ATOM 670 N N . TYR A 1 91 ? 20.997 8.796 4.161 1.00 94.44 91 TYR A N 1
ATOM 671 C CA . TYR A 1 91 ? 19.733 9.516 3.984 1.00 94.44 91 TYR A CA 1
ATOM 672 C C . TYR A 1 91 ? 18.624 8.614 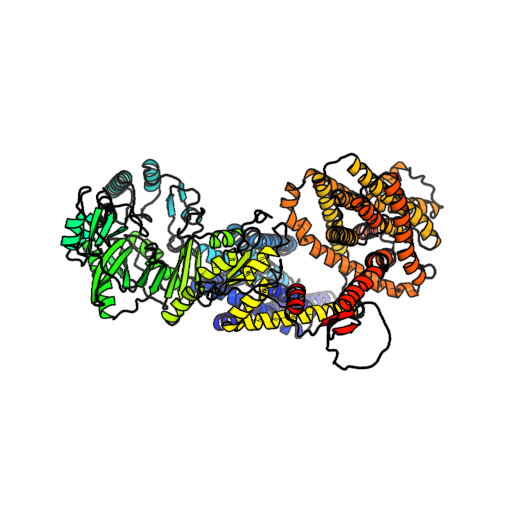3.416 1.00 94.44 91 TYR A C 1
ATOM 674 O O . TYR A 1 91 ? 17.506 8.677 3.910 1.00 94.44 91 TYR A O 1
ATOM 682 N N . THR A 1 92 ? 18.893 7.717 2.459 1.00 93.19 92 THR A N 1
ATOM 683 C CA . THR A 1 92 ? 17.849 6.791 1.970 1.00 93.19 92 THR A CA 1
ATOM 684 C C . THR A 1 92 ? 17.411 5.772 3.026 1.00 93.19 92 THR A C 1
ATOM 686 O O . THR A 1 92 ? 16.248 5.379 3.039 1.00 93.19 92 THR A O 1
ATOM 689 N N . ILE A 1 93 ? 18.310 5.367 3.931 1.00 92.56 93 ILE A N 1
ATOM 690 C CA . ILE A 1 93 ? 18.000 4.442 5.031 1.00 92.56 93 ILE A CA 1
ATOM 691 C C . ILE A 1 93 ? 17.216 5.104 6.171 1.00 92.56 93 ILE A C 1
ATOM 693 O O . ILE A 1 93 ? 16.387 4.436 6.781 1.00 92.56 93 ILE A O 1
ATOM 697 N N . GLY A 1 94 ? 17.453 6.385 6.472 1.00 91.31 94 GLY A N 1
ATOM 698 C CA . GLY A 1 94 ? 16.831 7.075 7.612 1.00 91.31 94 GLY A CA 1
ATOM 699 C C . GLY A 1 94 ? 15.298 6.958 7.664 1.00 91.31 94 GLY A C 1
ATOM 700 O O . GLY A 1 94 ? 14.775 6.498 8.675 1.00 91.31 94 GLY A O 1
ATOM 701 N N . PRO A 1 95 ? 14.563 7.272 6.582 1.00 88.38 95 PRO A N 1
ATOM 702 C CA . PRO A 1 95 ? 13.105 7.147 6.530 1.00 88.38 95 PRO A CA 1
ATOM 703 C C . PRO A 1 95 ? 12.618 5.694 6.634 1.00 88.38 95 PRO A C 1
ATOM 705 O O . PRO A 1 95 ? 11.567 5.439 7.212 1.00 88.38 95 PRO A O 1
ATOM 708 N N . ILE A 1 96 ? 13.402 4.731 6.130 1.00 85.94 96 ILE A N 1
ATOM 709 C CA . ILE A 1 96 ? 13.110 3.295 6.262 1.00 85.94 96 ILE A CA 1
ATOM 710 C C . ILE A 1 96 ? 13.266 2.869 7.728 1.00 85.94 96 ILE A C 1
ATOM 712 O O . ILE A 1 96 ? 12.394 2.195 8.265 1.00 85.94 96 ILE A O 1
ATOM 716 N N . ILE A 1 97 ? 14.334 3.307 8.405 1.00 87.62 97 ILE A N 1
ATOM 717 C CA . ILE A 1 97 ? 14.491 3.113 9.852 1.00 87.62 97 ILE A CA 1
ATOM 718 C C . ILE A 1 97 ? 13.337 3.780 10.606 1.00 87.62 97 ILE A C 1
ATOM 720 O O . ILE A 1 97 ? 12.811 3.157 11.517 1.00 87.62 97 ILE A O 1
ATOM 724 N N . ASN A 1 98 ? 12.900 4.983 10.220 1.00 83.69 98 ASN A N 1
ATOM 725 C CA . ASN A 1 98 ? 11.793 5.668 10.893 1.00 83.69 98 ASN A CA 1
ATOM 726 C C . ASN A 1 98 ? 10.474 4.878 10.795 1.00 83.69 98 ASN A C 1
ATOM 728 O O . ASN A 1 98 ? 9.786 4.714 11.796 1.00 83.69 98 ASN A O 1
ATOM 732 N N . MET A 1 99 ? 10.180 4.299 9.624 1.00 75.38 99 MET A N 1
ATOM 733 C CA . MET A 1 99 ? 9.054 3.374 9.434 1.00 75.38 99 MET A CA 1
ATOM 734 C C . MET A 1 99 ? 9.146 2.157 10.370 1.00 75.38 99 MET A C 1
ATOM 736 O O . MET A 1 99 ? 8.162 1.807 11.012 1.00 75.38 99 MET A O 1
ATOM 740 N N . TYR A 1 100 ? 10.325 1.534 10.501 1.00 74.44 100 TYR A N 1
ATOM 741 C CA . TYR A 1 100 ? 10.503 0.421 11.441 1.00 74.44 100 TYR A CA 1
ATOM 742 C C . TYR A 1 100 ? 10.441 0.860 12.908 1.00 74.44 100 TYR A C 1
ATOM 744 O O . TYR A 1 100 ? 9.925 0.104 13.720 1.00 74.44 100 TYR A O 1
ATOM 752 N N . LEU A 1 101 ? 10.920 2.057 13.264 1.00 78.38 101 LEU A N 1
ATOM 753 C CA . LEU A 1 101 ? 10.847 2.603 14.627 1.00 78.38 101 LEU A CA 1
ATOM 754 C C . LEU A 1 101 ? 9.412 2.912 15.081 1.00 78.38 101 LEU A C 1
ATOM 756 O O . LEU A 1 101 ? 9.183 2.948 16.286 1.00 78.38 101 LEU A O 1
ATOM 760 N N . GLY A 1 102 ? 8.470 3.093 14.149 1.00 63.22 102 GLY A N 1
ATOM 761 C CA . GLY A 1 102 ? 7.036 3.212 14.439 1.00 63.22 102 GLY A CA 1
ATOM 762 C C . GLY A 1 102 ? 6.349 1.896 14.830 1.00 63.22 102 GLY A C 1
ATOM 763 O O . GLY A 1 102 ? 5.217 1.925 15.299 1.00 63.22 102 GLY A O 1
ATOM 764 N N . LEU A 1 103 ? 7.008 0.742 14.672 1.00 62.31 103 LEU A N 1
ATOM 765 C CA . LEU A 1 103 ? 6.492 -0.545 15.152 1.00 62.31 103 LEU A CA 1
ATOM 766 C C . LEU A 1 103 ? 6.737 -0.697 16.661 1.00 62.31 103 LEU A C 1
ATOM 768 O O . LEU A 1 103 ? 7.780 -0.284 17.167 1.00 62.31 103 LEU A O 1
ATOM 772 N N . ALA A 1 104 ? 5.848 -1.397 17.374 1.00 51.62 104 ALA A N 1
ATOM 773 C CA . ALA A 1 104 ? 5.956 -1.615 18.825 1.00 51.62 104 ALA A CA 1
ATOM 774 C C . ALA A 1 104 ? 7.285 -2.275 19.272 1.00 51.62 104 ALA A C 1
ATOM 776 O O . ALA A 1 104 ? 7.800 -2.000 20.355 1.00 51.62 104 ALA A O 1
ATOM 777 N N . ASN A 1 105 ? 7.880 -3.116 18.420 1.00 64.88 105 ASN A N 1
ATOM 778 C CA . ASN A 1 105 ? 9.200 -3.737 18.604 1.00 64.88 105 ASN A CA 1
ATOM 779 C C . ASN A 1 105 ? 10.321 -3.057 17.778 1.00 64.88 105 ASN A C 1
ATOM 781 O O . ASN A 1 105 ? 11.474 -3.485 17.808 1.00 64.88 105 ASN A O 1
ATOM 785 N N . GLY A 1 106 ? 10.024 -1.961 17.083 1.00 73.56 106 GLY A N 1
ATOM 786 C CA . GLY A 1 106 ? 10.891 -1.268 16.130 1.00 73.56 106 GLY A CA 1
ATOM 787 C C . GLY A 1 106 ? 12.330 -1.001 16.585 1.00 73.56 106 GLY A C 1
ATOM 788 O O . GLY A 1 106 ? 13.273 -1.414 15.900 1.00 73.56 106 GLY A O 1
ATOM 789 N N . PRO A 1 107 ? 12.552 -0.368 17.753 1.00 83.00 107 PRO A N 1
ATOM 790 C CA . PRO A 1 107 ? 13.896 -0.124 18.274 1.00 83.00 107 PRO A CA 1
ATOM 791 C C . PRO A 1 107 ? 14.715 -1.405 18.495 1.00 83.00 107 PRO A C 1
ATOM 793 O O . PRO A 1 107 ? 15.935 -1.393 18.296 1.00 83.00 107 PRO A O 1
ATOM 796 N N . SER A 1 108 ? 14.076 -2.522 18.869 1.00 78.06 108 SER A N 1
ATOM 797 C CA . SER A 1 108 ? 14.766 -3.804 19.054 1.00 78.06 108 SER A CA 1
ATOM 798 C C . SER A 1 108 ? 15.062 -4.484 17.714 1.00 78.06 108 SER A C 1
ATOM 800 O O . SER A 1 108 ? 16.178 -4.972 17.536 1.00 78.06 108 SER A O 1
ATOM 802 N N . LEU A 1 109 ? 14.148 -4.410 16.736 1.00 82.19 109 LEU A N 1
ATOM 803 C CA . LEU A 1 109 ? 14.360 -4.885 15.361 1.00 82.19 109 LEU A CA 1
ATOM 804 C C . LEU A 1 109 ? 15.546 -4.183 14.683 1.00 82.19 109 LEU A C 1
ATOM 806 O O . LEU A 1 109 ? 16.446 -4.845 14.159 1.00 82.19 109 LEU A O 1
ATOM 810 N N . VAL A 1 110 ? 15.590 -2.846 14.738 1.00 89.62 110 VAL A N 1
ATOM 811 C CA . VAL A 1 110 ? 16.689 -2.041 14.175 1.00 89.62 110 VAL A CA 1
ATOM 812 C C . VAL A 1 110 ? 18.014 -2.379 14.865 1.00 89.62 110 VAL A C 1
ATOM 814 O O . VAL A 1 110 ? 19.018 -2.622 14.191 1.00 89.62 110 VAL A O 1
ATOM 817 N N . THR A 1 111 ? 18.016 -2.481 16.198 1.00 88.88 111 THR A N 1
ATOM 818 C CA . THR A 1 111 ? 19.212 -2.848 16.975 1.00 88.88 111 THR A CA 1
ATOM 819 C C . THR A 1 111 ? 19.700 -4.261 16.639 1.00 88.88 111 THR A C 1
ATOM 821 O O . THR A 1 111 ? 20.898 -4.460 16.432 1.00 88.88 111 THR A O 1
ATOM 824 N N . ALA A 1 112 ? 18.794 -5.235 16.517 1.00 87.31 112 ALA A N 1
ATOM 825 C CA . ALA A 1 112 ? 19.117 -6.609 16.143 1.00 87.31 112 ALA A CA 1
ATOM 826 C C . ALA A 1 112 ? 19.683 -6.696 14.717 1.00 87.31 112 ALA A C 1
ATOM 828 O O . ALA A 1 112 ? 20.700 -7.358 14.499 1.00 87.31 112 ALA A O 1
ATOM 829 N N . ALA A 1 113 ? 19.085 -5.992 13.751 1.00 92.25 113 ALA A N 1
ATOM 830 C CA . ALA A 1 113 ? 19.586 -5.933 12.379 1.00 92.25 113 ALA A CA 1
ATOM 831 C C . ALA A 1 113 ? 20.994 -5.314 12.316 1.00 92.25 113 ALA A C 1
ATOM 833 O O . ALA A 1 113 ? 21.880 -5.876 11.664 1.00 92.25 113 ALA A O 1
ATOM 834 N N . MET A 1 114 ? 21.250 -4.218 13.044 1.00 92.50 114 MET A N 1
ATOM 835 C CA . MET A 1 114 ? 22.588 -3.614 13.140 1.00 92.50 114 MET A CA 1
ATOM 836 C C . MET A 1 114 ? 23.606 -4.567 13.785 1.00 92.50 114 MET A C 1
ATOM 838 O O . MET A 1 114 ? 24.698 -4.761 13.243 1.00 92.50 114 MET A O 1
ATOM 842 N N . ALA A 1 115 ? 23.253 -5.193 14.912 1.00 92.00 115 ALA A N 1
ATOM 843 C CA . ALA A 1 115 ? 24.134 -6.099 15.645 1.00 92.00 115 ALA A CA 1
ATOM 844 C C . ALA A 1 115 ? 24.495 -7.344 14.818 1.00 92.00 115 ALA A C 1
ATOM 846 O O . ALA A 1 115 ? 25.678 -7.653 14.656 1.00 92.00 115 ALA A O 1
ATOM 847 N N . THR A 1 116 ? 23.501 -8.009 14.220 1.00 92.25 116 THR A N 1
ATOM 848 C CA . THR A 1 116 ? 23.711 -9.172 13.347 1.00 92.25 116 THR A CA 1
ATOM 849 C C . THR A 1 116 ? 24.551 -8.806 12.125 1.00 92.25 116 THR A C 1
ATOM 851 O O . THR A 1 116 ? 25.492 -9.529 11.805 1.00 92.25 116 THR A O 1
ATOM 854 N N . THR A 1 117 ? 24.306 -7.653 11.489 1.00 95.56 117 THR A N 1
ATOM 855 C CA . THR A 1 117 ? 25.139 -7.165 10.372 1.00 95.56 117 THR A CA 1
ATOM 856 C C . THR A 1 117 ? 26.603 -7.009 10.791 1.00 95.56 117 THR A C 1
ATOM 858 O O . THR A 1 117 ? 27.502 -7.472 10.085 1.00 95.56 117 THR A O 1
ATOM 861 N N . GLY A 1 118 ? 26.858 -6.404 11.957 1.00 91.88 118 GLY A N 1
ATOM 862 C CA . GLY A 1 118 ? 28.207 -6.236 12.501 1.00 91.88 118 GLY A CA 1
ATOM 863 C C . GLY A 1 118 ? 28.904 -7.568 12.792 1.00 91.88 118 GLY A C 1
ATOM 864 O O . GLY A 1 118 ? 30.053 -7.761 12.391 1.00 91.88 118 GLY A O 1
ATOM 865 N N . VAL A 1 119 ? 28.203 -8.512 13.430 1.00 94.81 119 VAL A N 1
ATOM 866 C CA . VAL A 1 119 ? 28.716 -9.861 13.727 1.00 94.81 119 VAL A CA 1
ATOM 867 C C . VAL A 1 119 ? 29.032 -10.632 12.443 1.00 94.81 119 VAL A C 1
ATOM 869 O O . VAL A 1 119 ? 30.117 -11.203 12.333 1.00 94.81 119 VAL A O 1
ATOM 872 N N . VAL A 1 120 ? 28.137 -10.610 11.451 1.00 93.81 120 VAL A N 1
ATOM 873 C CA . VAL A 1 120 ? 28.335 -11.281 10.156 1.00 93.81 120 VAL A CA 1
ATOM 874 C C . VAL A 1 120 ? 29.513 -10.666 9.396 1.00 93.81 120 VAL A C 1
ATOM 876 O O . VAL A 1 120 ? 30.407 -11.399 8.973 1.00 93.81 120 VAL A O 1
ATOM 879 N N . PHE A 1 121 ? 29.587 -9.335 9.276 1.00 94.69 121 PHE A N 1
ATOM 880 C CA . PHE A 1 121 ? 30.696 -8.669 8.586 1.00 94.69 121 PHE A CA 1
ATOM 881 C C . PHE A 1 121 ? 32.055 -8.955 9.241 1.00 94.69 121 PHE A C 1
ATOM 883 O O . PHE A 1 121 ? 33.008 -9.313 8.541 1.00 94.69 121 PHE A O 1
ATOM 890 N N . LEU A 1 122 ? 32.161 -8.818 10.568 1.00 92.44 122 LEU A N 1
ATOM 891 C CA . LEU A 1 122 ? 33.414 -9.042 11.296 1.00 92.44 122 LEU A CA 1
ATOM 892 C C . LEU A 1 122 ? 33.804 -10.525 11.308 1.00 92.44 122 LEU A C 1
ATOM 894 O O . LEU A 1 122 ? 34.968 -10.850 11.065 1.00 92.44 122 LEU A O 1
ATOM 898 N N . GLY A 1 123 ? 32.839 -11.422 11.526 1.00 92.00 123 GLY A N 1
ATOM 899 C CA . GLY A 1 123 ? 33.043 -12.870 11.525 1.00 92.00 123 GLY A CA 1
ATOM 900 C C . GLY A 1 123 ? 33.516 -13.390 10.169 1.00 92.00 123 GLY A C 1
ATOM 901 O O . GLY A 1 123 ? 34.533 -14.081 10.100 1.00 92.00 123 GLY A O 1
ATOM 902 N N . LEU A 1 124 ? 32.853 -12.994 9.077 1.00 92.75 124 LEU A N 1
ATOM 903 C CA . LEU A 1 124 ? 33.262 -13.367 7.720 1.00 92.75 124 LEU A CA 1
ATOM 904 C C . LEU A 1 124 ? 34.579 -12.698 7.313 1.00 92.75 124 LEU A C 1
ATOM 906 O O . LEU A 1 124 ? 35.437 -13.368 6.745 1.00 92.75 124 LEU A O 1
ATOM 910 N N . SER A 1 125 ? 34.803 -11.428 7.668 1.00 90.81 125 SER A N 1
ATOM 911 C CA . SER A 1 125 ? 36.087 -10.741 7.442 1.00 90.81 125 SER A CA 1
ATOM 912 C C . SER A 1 125 ? 37.262 -11.403 8.168 1.00 90.81 125 SER A C 1
ATOM 914 O O . SER A 1 125 ? 38.385 -11.384 7.661 1.00 90.81 125 SER A O 1
ATOM 916 N N . ALA A 1 126 ? 37.033 -11.972 9.354 1.00 89.44 126 ALA A N 1
ATOM 917 C CA . ALA A 1 126 ? 38.036 -12.735 10.089 1.00 89.44 126 ALA A CA 1
ATOM 918 C C . ALA A 1 126 ? 38.226 -14.133 9.482 1.00 89.44 126 ALA A C 1
ATOM 920 O O . ALA A 1 126 ? 39.360 -14.542 9.225 1.00 89.44 126 ALA A O 1
ATOM 921 N N . TYR A 1 127 ? 37.132 -14.842 9.188 1.00 90.50 127 TYR A N 1
ATOM 922 C CA . TYR A 1 127 ? 37.168 -16.179 8.595 1.00 90.50 127 TYR A CA 1
ATOM 923 C C . TYR A 1 127 ? 37.833 -16.182 7.213 1.00 90.50 127 TYR A C 1
ATOM 925 O O . TYR A 1 127 ? 38.681 -17.033 6.968 1.00 90.50 127 TYR A O 1
ATOM 933 N N . ALA A 1 128 ? 37.572 -15.177 6.368 1.00 89.62 128 ALA A N 1
ATOM 934 C CA . ALA A 1 128 ? 38.184 -14.978 5.049 1.00 89.62 128 ALA A CA 1
ATOM 935 C C . ALA A 1 128 ? 39.726 -15.014 5.046 1.00 89.62 128 ALA A C 1
ATOM 937 O O . ALA A 1 128 ? 40.331 -15.333 4.024 1.00 89.62 128 ALA A O 1
ATOM 938 N N . ARG A 1 129 ? 40.355 -14.678 6.183 1.00 85.94 129 ARG A N 1
ATOM 939 C CA . ARG A 1 129 ? 41.816 -14.640 6.392 1.00 85.94 129 ARG A CA 1
ATOM 940 C C . ARG A 1 129 ? 42.398 -15.993 6.814 1.00 85.94 129 ARG A C 1
ATOM 942 O O . ARG A 1 129 ? 43.615 -16.134 6.892 1.00 85.94 129 ARG A O 1
ATOM 949 N N . SER A 1 130 ? 41.549 -16.962 7.153 1.00 87.31 130 SER A N 1
ATOM 950 C CA . SER A 1 130 ? 41.958 -18.281 7.627 1.00 87.31 130 SER A CA 1
ATOM 951 C C . SER A 1 130 ? 42.470 -19.150 6.483 1.00 87.31 130 SER A C 1
ATOM 953 O O . SER A 1 130 ? 41.854 -19.222 5.422 1.00 87.31 130 SER A O 1
ATOM 955 N N . SER A 1 131 ? 43.526 -19.927 6.731 1.00 78.12 131 SER A N 1
ATOM 956 C CA . SER A 1 131 ? 43.982 -20.984 5.816 1.00 78.12 131 SER A CA 1
ATOM 957 C C . SER A 1 131 ? 42.965 -22.122 5.630 1.00 78.12 131 SER A C 1
ATOM 959 O O . SER A 1 131 ? 43.145 -22.962 4.753 1.00 78.12 131 SER A O 1
ATOM 961 N N . LYS A 1 132 ? 41.892 -22.150 6.436 1.00 80.12 132 LYS A N 1
ATOM 962 C CA . LYS A 1 132 ? 40.746 -23.066 6.307 1.00 80.12 132 LYS A CA 1
ATOM 963 C C . LYS A 1 132 ? 39.549 -22.461 5.554 1.00 80.12 132 LYS A C 1
ATOM 965 O O . LYS A 1 132 ? 38.499 -23.098 5.503 1.00 80.12 132 LYS A O 1
ATOM 970 N N . ALA A 1 133 ? 39.655 -21.236 5.036 1.00 84.62 133 ALA A N 1
ATOM 971 C CA . ALA A 1 133 ? 38.565 -20.594 4.305 1.00 84.62 133 ALA A CA 1
ATOM 972 C C . ALA A 1 133 ? 38.431 -21.164 2.879 1.00 84.62 133 ALA A C 1
ATOM 974 O O . ALA A 1 133 ? 39.449 -21.357 2.208 1.00 84.62 133 ALA A O 1
ATOM 975 N N . PRO A 1 134 ? 37.206 -21.397 2.373 1.00 84.00 134 PRO A N 1
ATOM 976 C CA . PRO A 1 134 ? 36.996 -21.780 0.983 1.00 84.00 134 PRO A CA 1
ATOM 977 C C . PRO A 1 134 ? 37.407 -20.653 0.025 1.00 84.00 134 PRO A C 1
ATOM 979 O O . PRO A 1 134 ? 37.339 -19.466 0.348 1.00 84.00 134 PRO A O 1
ATOM 982 N N . ASP A 1 135 ? 37.835 -21.036 -1.176 1.00 86.88 135 ASP A N 1
ATOM 983 C CA . ASP A 1 135 ? 38.374 -20.131 -2.190 1.00 86.88 135 ASP A CA 1
ATOM 984 C C . ASP A 1 135 ? 37.260 -19.402 -2.965 1.00 86.88 135 ASP A C 1
ATOM 986 O O . ASP A 1 135 ? 36.728 -19.921 -3.949 1.00 86.88 135 ASP A O 1
ATOM 990 N N . MET A 1 136 ? 36.908 -18.189 -2.529 1.00 88.62 136 MET A N 1
ATOM 991 C CA . MET A 1 136 ? 35.796 -17.423 -3.106 1.00 88.62 136 MET A CA 1
ATOM 992 C C . MET A 1 136 ? 36.077 -16.854 -4.493 1.00 88.62 136 MET A C 1
ATOM 994 O O . MET A 1 136 ? 35.127 -16.566 -5.217 1.00 88.62 136 MET A O 1
ATOM 998 N N . MET A 1 137 ? 37.338 -16.723 -4.923 1.00 82.88 137 MET A N 1
ATOM 999 C CA . MET A 1 137 ? 37.647 -16.151 -6.246 1.00 82.88 137 MET A CA 1
ATOM 1000 C C . MET A 1 137 ? 37.008 -16.958 -7.392 1.00 82.88 137 MET A C 1
ATOM 1002 O O . MET A 1 137 ? 36.590 -16.381 -8.397 1.00 82.88 137 MET A O 1
ATOM 1006 N N . ARG A 1 138 ? 36.834 -18.273 -7.190 1.00 84.62 138 ARG A N 1
ATOM 1007 C CA . ARG A 1 138 ? 36.152 -19.205 -8.110 1.00 84.62 138 ARG A CA 1
ATOM 1008 C C . ARG A 1 138 ? 34.650 -18.951 -8.255 1.00 84.62 138 ARG A C 1
ATOM 1010 O O . ARG A 1 138 ? 34.060 -19.366 -9.244 1.00 84.62 138 ARG A O 1
ATOM 1017 N N . PHE A 1 139 ? 34.039 -18.286 -7.276 1.00 84.31 139 PHE A N 1
ATOM 1018 C CA . PHE A 1 139 ? 32.603 -18.016 -7.216 1.00 84.31 139 PHE A CA 1
ATOM 1019 C C . PHE A 1 139 ? 32.243 -16.588 -7.650 1.00 84.31 139 PHE A C 1
ATOM 1021 O O . PHE A 1 139 ? 31.072 -16.233 -7.614 1.00 84.31 139 PHE A O 1
ATOM 1028 N N . SER A 1 140 ? 33.207 -15.781 -8.106 1.00 80.19 140 SER A N 1
ATOM 1029 C CA . SER A 1 140 ? 32.988 -14.405 -8.589 1.00 80.19 140 SER A CA 1
ATOM 1030 C C . SER A 1 140 ? 31.850 -14.299 -9.618 1.00 80.19 140 SER A C 1
ATOM 1032 O O . SER A 1 140 ? 30.906 -13.536 -9.412 1.00 80.19 140 SER A O 1
ATOM 1034 N N . THR A 1 141 ? 31.866 -15.126 -10.669 1.00 82.56 141 THR A N 1
ATOM 1035 C CA . THR A 1 141 ? 30.792 -15.185 -11.679 1.00 82.56 141 THR A CA 1
ATOM 1036 C C . THR A 1 141 ? 29.448 -15.615 -11.083 1.00 82.56 141 THR A C 1
ATOM 1038 O O . THR A 1 141 ? 28.413 -15.063 -11.445 1.00 82.56 141 THR A O 1
ATOM 1041 N N . PHE A 1 142 ? 29.449 -16.571 -10.146 1.00 86.44 142 PHE A N 1
ATOM 1042 C CA . PHE A 1 142 ? 28.232 -17.040 -9.475 1.00 86.44 142 PHE A CA 1
ATOM 1043 C C . PHE A 1 142 ? 27.622 -15.954 -8.579 1.00 86.44 142 PHE A C 1
ATOM 1045 O O . PHE A 1 142 ? 26.418 -15.729 -8.639 1.00 86.44 142 PHE A O 1
ATOM 1052 N N . LEU A 1 143 ? 28.442 -15.240 -7.801 1.00 87.88 143 LEU A N 1
ATOM 1053 C CA . LEU A 1 143 ? 28.002 -14.118 -6.972 1.00 87.88 143 LEU A CA 1
ATOM 1054 C C . LEU A 1 143 ? 27.444 -12.982 -7.838 1.00 87.88 143 LEU A C 1
ATOM 1056 O O . LEU A 1 143 ? 26.374 -12.467 -7.534 1.00 87.88 143 LEU A O 1
ATOM 1060 N N . PHE A 1 144 ? 28.109 -12.633 -8.944 1.00 82.62 144 PHE A N 1
ATOM 1061 C CA . PHE A 1 144 ? 27.629 -11.600 -9.867 1.00 82.62 144 PHE A CA 1
ATOM 1062 C C . PHE A 1 144 ? 26.275 -11.961 -10.502 1.00 82.62 144 PHE A C 1
ATOM 1064 O O . PHE A 1 144 ? 25.338 -11.164 -10.450 1.00 82.62 144 PHE A O 1
ATOM 1071 N N . VAL A 1 145 ? 26.140 -13.177 -11.048 1.00 81.19 145 VAL A N 1
ATOM 1072 C CA . VAL A 1 145 ? 24.872 -13.660 -11.625 1.00 81.19 145 VAL A CA 1
ATOM 1073 C C . VAL A 1 145 ? 23.788 -13.772 -10.551 1.00 81.19 145 VAL A C 1
ATOM 1075 O O . VAL A 1 145 ? 22.660 -13.349 -10.785 1.00 81.19 145 VAL A O 1
ATOM 1078 N N . GLY A 1 146 ? 24.124 -14.270 -9.359 1.00 83.62 146 GLY A N 1
ATOM 1079 C CA . GLY A 1 146 ? 23.203 -14.362 -8.228 1.00 83.62 146 GLY A CA 1
ATOM 1080 C C . GLY A 1 146 ? 22.673 -12.998 -7.787 1.00 83.62 146 GLY A C 1
ATOM 1081 O O . GLY A 1 146 ? 21.472 -12.858 -7.585 1.00 83.62 146 GLY A O 1
ATOM 1082 N N . ILE A 1 147 ? 23.532 -11.976 -7.708 1.00 87.31 147 ILE A N 1
ATOM 1083 C CA . ILE A 1 147 ? 23.137 -10.597 -7.374 1.00 87.31 147 ILE A CA 1
ATOM 1084 C C . ILE A 1 147 ? 22.242 -10.002 -8.466 1.00 87.31 147 ILE A C 1
ATOM 1086 O O . ILE A 1 147 ? 21.244 -9.362 -8.142 1.00 87.31 147 ILE A O 1
ATOM 1090 N N . LEU A 1 148 ? 22.542 -10.245 -9.747 1.00 80.12 148 LEU A N 1
ATOM 1091 C CA . LEU A 1 148 ? 21.699 -9.793 -10.858 1.00 80.12 148 LEU A CA 1
ATOM 1092 C C . LEU A 1 148 ? 20.308 -10.449 -10.821 1.00 80.12 148 LEU A C 1
ATOM 1094 O O . LEU A 1 148 ? 19.300 -9.756 -10.942 1.00 80.12 148 LEU A O 1
ATOM 1098 N N . VAL A 1 149 ? 20.242 -11.765 -10.589 1.00 79.88 149 VAL A N 1
ATOM 1099 C CA . VAL A 1 149 ? 18.978 -12.507 -10.445 1.00 79.88 149 VAL A CA 1
ATOM 1100 C C . VAL A 1 149 ? 18.199 -12.029 -9.218 1.00 79.88 149 VAL A C 1
ATOM 1102 O O . VAL A 1 149 ? 17.015 -11.727 -9.340 1.00 79.88 149 VAL A O 1
ATOM 1105 N N . ALA A 1 150 ? 18.851 -11.881 -8.061 1.00 82.50 150 ALA A N 1
ATOM 1106 C CA . ALA A 1 150 ? 18.220 -11.385 -6.838 1.00 82.50 150 ALA A CA 1
ATOM 1107 C C . ALA A 1 150 ? 17.684 -9.952 -7.003 1.00 82.50 150 ALA A C 1
ATOM 1109 O O . ALA A 1 150 ? 16.592 -9.651 -6.532 1.00 82.50 150 ALA A O 1
ATOM 1110 N N . PHE A 1 151 ? 18.400 -9.082 -7.723 1.00 82.56 151 PHE A N 1
ATOM 1111 C CA . PHE A 1 151 ? 17.936 -7.734 -8.058 1.00 82.56 151 PHE A CA 1
ATOM 1112 C C . PHE A 1 151 ? 16.698 -7.759 -8.970 1.00 82.56 151 PHE A C 1
ATOM 1114 O O . PHE A 1 151 ? 15.714 -7.080 -8.682 1.00 82.56 151 PHE A O 1
ATOM 1121 N N . CYS A 1 152 ? 16.692 -8.588 -10.019 1.00 78.94 152 CYS A N 1
ATOM 1122 C CA . CYS A 1 152 ? 15.517 -8.769 -10.878 1.00 78.94 152 CYS A CA 1
ATOM 1123 C C . CYS A 1 152 ? 14.316 -9.356 -10.114 1.00 78.94 152 CYS A C 1
ATOM 1125 O O . CYS A 1 152 ? 13.192 -8.893 -10.299 1.00 78.94 152 CYS A O 1
ATOM 1127 N N . MET A 1 153 ? 14.542 -10.324 -9.219 1.00 78.25 153 MET A N 1
ATOM 1128 C CA . MET A 1 153 ? 13.499 -10.869 -8.341 1.00 78.25 153 MET A CA 1
ATOM 1129 C C . MET A 1 153 ? 13.005 -9.842 -7.312 1.00 78.25 153 MET A C 1
ATOM 1131 O O . MET A 1 153 ? 11.822 -9.837 -6.992 1.00 78.25 153 MET A O 1
ATOM 1135 N N . GLY A 1 154 ? 13.869 -8.950 -6.821 1.00 77.00 154 GLY A N 1
ATOM 1136 C CA . GLY A 1 154 ? 13.489 -7.855 -5.924 1.00 77.00 154 GLY A CA 1
ATOM 1137 C C . GLY A 1 154 ? 12.613 -6.811 -6.611 1.00 77.00 154 GLY A C 1
ATOM 1138 O O . GLY A 1 154 ? 11.583 -6.421 -6.068 1.00 77.00 154 GLY A O 1
ATOM 1139 N N . LEU A 1 155 ? 12.955 -6.426 -7.846 1.00 75.69 155 LEU A N 1
ATOM 1140 C CA . LEU A 1 155 ? 12.073 -5.603 -8.679 1.00 75.69 155 LEU A CA 1
ATOM 1141 C C . LEU A 1 155 ? 10.726 -6.304 -8.914 1.00 75.69 155 LEU A C 1
ATOM 1143 O O . LEU A 1 155 ? 9.683 -5.679 -8.748 1.00 75.69 155 LEU A O 1
ATOM 1147 N N . ALA A 1 156 ? 10.731 -7.604 -9.227 1.00 70.38 156 ALA A N 1
ATOM 1148 C CA . ALA A 1 156 ? 9.504 -8.384 -9.379 1.00 70.38 156 ALA A CA 1
ATOM 1149 C C . ALA A 1 156 ? 8.665 -8.419 -8.085 1.00 70.38 156 ALA A C 1
ATOM 1151 O O . ALA A 1 156 ? 7.459 -8.211 -8.149 1.00 70.38 156 ALA A O 1
ATOM 1152 N N . ALA A 1 157 ? 9.278 -8.602 -6.911 1.00 69.62 157 ALA A N 1
ATOM 1153 C CA . ALA A 1 157 ? 8.576 -8.581 -5.624 1.00 69.62 157 ALA A CA 1
ATOM 1154 C C . ALA A 1 157 ? 7.862 -7.243 -5.361 1.00 69.62 157 ALA A C 1
ATOM 1156 O O . ALA A 1 157 ? 6.736 -7.244 -4.865 1.00 69.62 157 ALA A O 1
ATOM 1157 N N . VAL A 1 158 ? 8.488 -6.123 -5.744 1.00 65.69 158 VAL A N 1
ATOM 1158 C CA . VAL A 1 158 ? 7.902 -4.775 -5.653 1.00 65.69 158 VAL A CA 1
ATOM 1159 C C . VAL A 1 158 ? 6.767 -4.582 -6.667 1.00 65.69 158 VAL A C 1
ATOM 1161 O O . VAL A 1 158 ? 5.706 -4.092 -6.293 1.00 65.69 158 VAL A O 1
ATOM 1164 N N . PHE A 1 159 ? 6.950 -4.982 -7.930 1.00 64.19 159 PHE A N 1
ATOM 1165 C CA . PHE A 1 159 ? 5.928 -4.805 -8.975 1.00 64.19 159 PHE A CA 1
ATOM 1166 C C . PHE A 1 159 ? 4.716 -5.738 -8.828 1.00 64.19 159 PHE A C 1
ATOM 1168 O O . PHE A 1 159 ? 3.606 -5.328 -9.152 1.00 64.19 159 PHE A O 1
ATOM 1175 N N . PHE A 1 160 ? 4.905 -6.963 -8.331 1.00 62.06 160 PHE A N 1
ATOM 1176 C CA . PHE A 1 160 ? 3.827 -7.939 -8.115 1.00 62.06 160 PHE A CA 1
ATOM 1177 C C . PHE A 1 160 ? 3.279 -7.947 -6.678 1.00 62.06 160 PHE A C 1
ATOM 1179 O O . PHE A 1 160 ? 2.421 -8.769 -6.372 1.00 62.06 160 PHE A O 1
ATOM 1186 N N . GLN A 1 161 ? 3.770 -7.062 -5.799 1.00 58.09 161 GLN A N 1
ATOM 1187 C CA . GLN A 1 161 ? 3.331 -6.918 -4.401 1.00 58.09 161 GLN A CA 1
ATOM 1188 C C . GLN A 1 161 ? 3.300 -8.247 -3.614 1.00 58.09 161 GLN A C 1
ATOM 1190 O O . GLN A 1 161 ? 2.372 -8.511 -2.859 1.00 58.09 161 GLN A O 1
ATOM 1195 N N . MET A 1 162 ? 4.314 -9.103 -3.789 1.00 66.88 162 MET A N 1
ATOM 1196 C CA . MET A 1 162 ? 4.367 -10.443 -3.181 1.00 66.88 162 MET A CA 1
ATOM 1197 C C . MET A 1 162 ? 5.240 -10.449 -1.906 1.00 66.88 162 MET A C 1
ATOM 1199 O O . MET A 1 162 ? 6.470 -10.511 -2.034 1.00 66.88 162 MET A O 1
ATOM 1203 N N . PRO A 1 163 ? 4.678 -10.458 -0.675 1.00 65.25 163 PRO A N 1
ATOM 1204 C CA . PRO A 1 163 ? 5.474 -10.297 0.550 1.00 65.25 163 PRO A CA 1
ATOM 1205 C C . PRO A 1 163 ? 6.467 -11.446 0.754 1.00 65.25 163 PRO A C 1
ATOM 1207 O O . PRO A 1 163 ? 7.660 -11.217 0.953 1.00 65.25 163 PRO A O 1
ATOM 1210 N N . MET A 1 164 ? 6.011 -12.690 0.570 1.00 73.19 164 MET A N 1
ATOM 1211 C CA . MET A 1 164 ? 6.859 -13.886 0.662 1.00 73.19 164 MET A CA 1
ATOM 1212 C C . MET A 1 164 ? 8.004 -13.894 -0.362 1.00 73.19 164 MET A C 1
ATOM 1214 O O . MET A 1 164 ? 9.091 -14.385 -0.057 1.00 73.19 164 MET A O 1
ATOM 1218 N N . LEU A 1 165 ? 7.808 -13.313 -1.554 1.00 75.75 165 LEU A N 1
ATOM 1219 C CA . LEU A 1 165 ? 8.886 -13.169 -2.536 1.00 75.75 165 LEU A CA 1
ATOM 1220 C C . LEU A 1 165 ? 9.905 -12.116 -2.079 1.00 75.75 165 LEU A C 1
ATOM 1222 O O . LEU A 1 165 ? 11.104 -12.350 -2.204 1.00 75.75 165 LEU A O 1
ATOM 1226 N N . SER A 1 166 ? 9.455 -11.005 -1.487 1.00 75.25 166 SER A N 1
ATOM 1227 C CA . SER A 1 166 ? 10.339 -9.986 -0.901 1.00 75.25 166 SER A CA 1
ATOM 1228 C C . SER A 1 166 ? 11.200 -10.559 0.238 1.00 75.25 166 SER A C 1
ATOM 1230 O O . SER A 1 166 ? 12.413 -10.332 0.291 1.00 75.25 166 SER A O 1
ATOM 1232 N N . VAL A 1 167 ? 10.613 -11.379 1.118 1.00 81.31 167 VAL A N 1
ATOM 1233 C CA . VAL A 1 167 ? 11.336 -12.072 2.203 1.00 81.31 167 VAL A CA 1
ATOM 1234 C C . VAL A 1 167 ? 12.328 -13.098 1.643 1.00 81.31 167 VAL A C 1
ATOM 1236 O O . VAL A 1 167 ? 13.489 -13.114 2.055 1.00 81.31 167 VAL A O 1
ATOM 1239 N N . ALA A 1 168 ? 11.931 -13.899 0.648 1.00 82.31 168 ALA A N 1
ATOM 1240 C CA . ALA A 1 168 ? 12.824 -14.857 -0.011 1.00 82.31 168 ALA A CA 1
ATOM 1241 C C . ALA A 1 168 ? 14.006 -14.169 -0.724 1.00 82.31 168 ALA A C 1
ATOM 1243 O O . ALA A 1 168 ? 15.149 -14.618 -0.611 1.00 82.31 168 ALA A O 1
ATOM 1244 N N . VAL A 1 169 ? 13.757 -13.043 -1.403 1.00 88.25 169 VAL A N 1
ATOM 1245 C CA . VAL A 1 169 ? 14.799 -12.200 -2.011 1.00 88.25 169 VAL A CA 1
ATOM 1246 C C . VAL A 1 169 ? 15.723 -11.614 -0.947 1.00 88.25 169 VAL A C 1
ATOM 1248 O O . VAL A 1 169 ? 16.937 -11.630 -1.133 1.00 88.25 169 VAL A O 1
ATOM 1251 N N . SER A 1 170 ? 15.186 -11.169 0.191 1.00 90.69 170 SER A N 1
ATOM 1252 C CA . SER A 1 170 ? 15.991 -10.683 1.319 1.00 90.69 170 SER A CA 1
ATOM 1253 C C . SER A 1 170 ? 16.918 -11.781 1.853 1.00 90.69 170 SER A C 1
ATOM 1255 O O . SER A 1 170 ? 18.114 -11.550 2.019 1.00 90.69 170 SER A O 1
ATOM 1257 N N . GLY A 1 171 ? 16.412 -13.005 2.044 1.00 90.44 171 GLY A N 1
ATOM 1258 C CA . GLY A 1 171 ? 17.225 -14.154 2.461 1.00 90.44 171 GLY A CA 1
ATOM 1259 C C . GLY A 1 171 ? 18.336 -14.490 1.459 1.00 90.44 171 GLY A C 1
ATOM 1260 O O . GLY A 1 171 ? 19.484 -14.720 1.846 1.00 90.44 171 GLY A O 1
ATOM 1261 N N . LEU A 1 172 ? 18.028 -14.432 0.160 1.00 92.25 172 LEU A N 1
ATOM 1262 C CA . LEU A 1 172 ? 19.012 -14.589 -0.911 1.00 92.25 172 LEU A CA 1
ATOM 1263 C C . LEU A 1 172 ? 20.069 -13.468 -0.890 1.00 92.25 172 LEU A C 1
ATOM 1265 O O . LEU A 1 172 ? 21.260 -13.756 -1.018 1.00 92.25 172 LEU A O 1
ATOM 1269 N N . PHE A 1 173 ? 19.678 -12.211 -0.658 1.00 93.12 173 PHE A N 1
ATOM 1270 C CA . PHE A 1 173 ? 20.618 -11.097 -0.496 1.00 93.12 173 PHE A CA 1
ATOM 1271 C C . PHE A 1 173 ? 21.514 -11.259 0.738 1.00 93.12 173 PHE A C 1
ATOM 1273 O O . PHE A 1 173 ? 22.716 -11.035 0.616 1.00 93.12 173 PHE A O 1
ATOM 1280 N N . VAL A 1 174 ? 21.007 -11.717 1.891 1.00 95.25 174 VAL A N 1
ATOM 1281 C CA . VAL A 1 174 ? 21.843 -12.004 3.079 1.00 95.25 174 VAL A CA 1
ATOM 1282 C C . VAL A 1 174 ? 22.967 -12.992 2.738 1.00 95.25 174 VAL A C 1
ATOM 1284 O O . VAL A 1 174 ? 24.130 -12.748 3.078 1.00 95.25 174 VAL A O 1
ATOM 1287 N N . LEU A 1 175 ? 22.651 -14.072 2.014 1.00 94.00 175 LEU A N 1
ATOM 1288 C CA . LEU A 1 175 ? 23.633 -15.070 1.573 1.00 94.00 175 LEU A CA 1
ATOM 1289 C C . LEU A 1 175 ? 24.624 -14.500 0.543 1.00 94.00 175 LEU A C 1
ATOM 1291 O O . LEU A 1 175 ? 25.836 -14.684 0.682 1.00 94.00 175 LEU A O 1
ATOM 1295 N N . LEU A 1 176 ? 24.136 -13.776 -0.468 1.00 94.94 176 LEU A N 1
ATOM 1296 C CA . LEU A 1 176 ? 24.973 -13.202 -1.527 1.00 94.94 176 LEU A CA 1
ATOM 1297 C C . LEU A 1 176 ? 25.899 -12.095 -1.012 1.00 94.94 176 LEU A C 1
ATOM 1299 O O . LEU A 1 176 ? 27.069 -12.065 -1.387 1.00 94.94 176 LEU A O 1
ATOM 1303 N N . MET A 1 177 ? 25.420 -11.212 -0.132 1.00 96.25 177 MET A N 1
ATOM 1304 C CA . MET A 1 177 ? 26.239 -10.154 0.470 1.00 96.25 177 MET A CA 1
ATOM 1305 C C . MET A 1 177 ? 27.278 -10.734 1.435 1.00 96.25 177 MET A C 1
ATOM 1307 O O . MET A 1 177 ? 28.418 -10.277 1.448 1.00 96.25 177 MET A O 1
ATOM 1311 N N . SER A 1 178 ? 26.936 -11.801 2.166 1.00 94.88 178 SER A N 1
ATOM 1312 C CA . SER A 1 178 ? 27.896 -12.572 2.968 1.00 94.88 178 SER A CA 1
ATOM 1313 C C . SER A 1 178 ? 29.009 -13.179 2.100 1.00 94.88 178 SER A C 1
ATOM 1315 O O . SER A 1 178 ? 30.196 -13.043 2.412 1.00 94.88 178 SER A O 1
ATOM 1317 N N . GLY A 1 179 ? 28.647 -13.783 0.963 1.00 93.69 179 GLY A N 1
ATOM 1318 C CA . GLY A 1 179 ? 29.607 -14.268 -0.033 1.00 93.69 179 GLY A CA 1
ATOM 1319 C C . GLY A 1 179 ? 30.472 -13.149 -0.624 1.00 93.69 179 GLY A C 1
ATOM 1320 O O . GLY A 1 179 ? 31.686 -13.313 -0.743 1.00 93.69 179 GLY A O 1
ATOM 1321 N N . LEU A 1 180 ? 29.876 -11.991 -0.926 1.00 94.56 180 LEU A N 1
ATOM 1322 C CA . LEU A 1 180 ? 30.561 -10.819 -1.480 1.00 94.56 180 LEU A CA 1
ATOM 1323 C C . LEU A 1 180 ? 31.558 -10.193 -0.490 1.00 94.56 180 LEU A C 1
ATOM 1325 O O . LEU A 1 180 ? 32.664 -9.842 -0.898 1.00 94.56 180 LEU A O 1
ATOM 1329 N N . ILE A 1 181 ? 31.219 -10.116 0.803 1.00 95.00 181 ILE A N 1
ATOM 1330 C CA . ILE A 1 181 ? 32.138 -9.691 1.876 1.00 95.00 181 ILE A CA 1
ATOM 1331 C C . ILE A 1 181 ? 33.350 -10.628 1.927 1.00 95.00 181 ILE A C 1
ATOM 1333 O O . ILE A 1 181 ? 34.491 -10.167 1.890 1.00 95.00 181 ILE A O 1
ATOM 1337 N N . MET A 1 182 ? 33.123 -11.947 1.958 1.00 93.88 182 MET A N 1
ATOM 1338 C CA . MET A 1 182 ? 34.213 -12.925 2.024 1.00 93.88 182 MET A CA 1
ATOM 1339 C C . MET A 1 182 ? 35.078 -12.921 0.752 1.00 93.88 182 MET A C 1
ATOM 1341 O O . MET A 1 182 ? 36.304 -13.005 0.852 1.00 93.88 182 MET A O 1
ATOM 1345 N N . TRP A 1 183 ? 34.465 -12.764 -0.426 1.00 94.44 183 TRP A N 1
ATOM 1346 C CA . TRP A 1 183 ? 35.164 -12.597 -1.703 1.00 94.44 183 TRP A CA 1
ATOM 1347 C C . TRP A 1 183 ? 36.033 -11.337 -1.717 1.00 94.44 183 TRP A C 1
ATOM 1349 O O . TRP A 1 183 ? 37.243 -11.444 -1.910 1.00 94.44 183 TRP A O 1
ATOM 1359 N N . GLN A 1 184 ? 35.454 -10.164 -1.445 1.00 94.62 184 GLN A N 1
ATOM 1360 C CA . GLN A 1 184 ? 36.166 -8.887 -1.512 1.00 94.62 184 GLN A CA 1
ATOM 1361 C C . GLN A 1 184 ? 37.306 -8.825 -0.486 1.00 94.62 184 GLN A C 1
ATOM 1363 O O . GLN A 1 184 ? 38.376 -8.302 -0.798 1.00 94.62 184 GLN A O 1
ATOM 1368 N N . THR A 1 185 ? 37.128 -9.400 0.710 1.00 91.62 185 THR A N 1
ATOM 1369 C CA . THR A 1 185 ? 38.210 -9.525 1.697 1.00 91.62 185 THR A CA 1
ATOM 1370 C C . THR A 1 185 ? 39.334 -10.444 1.206 1.00 91.62 185 THR A C 1
ATOM 1372 O O . THR A 1 185 ? 40.499 -10.069 1.337 1.00 91.62 185 THR A O 1
ATOM 1375 N N . GLN A 1 186 ? 39.032 -11.611 0.619 1.00 91.19 186 GLN A N 1
ATOM 1376 C CA . GLN A 1 186 ? 40.063 -12.495 0.049 1.00 91.19 186 GLN A CA 1
ATOM 1377 C C . GLN A 1 186 ? 40.802 -11.854 -1.132 1.00 91.19 186 GLN A C 1
ATOM 1379 O O . GLN A 1 186 ? 42.016 -12.016 -1.246 1.00 91.19 186 GLN A O 1
ATOM 1384 N N . ASP A 1 187 ? 40.091 -11.121 -1.983 1.00 91.06 187 ASP A N 1
ATOM 1385 C CA . ASP A 1 187 ? 40.643 -10.476 -3.170 1.00 91.06 187 ASP A CA 1
ATOM 1386 C C . ASP A 1 187 ? 41.690 -9.403 -2.810 1.00 91.06 187 ASP A C 1
ATOM 1388 O O . ASP A 1 187 ? 42.816 -9.448 -3.307 1.00 91.06 187 ASP A O 1
ATOM 1392 N N . ILE A 1 188 ? 41.396 -8.540 -1.824 1.00 89.88 188 ILE A N 1
ATOM 1393 C CA . ILE A 1 188 ? 42.366 -7.559 -1.296 1.00 89.88 188 ILE A CA 1
ATOM 1394 C C . ILE A 1 188 ? 43.588 -8.263 -0.676 1.00 89.88 188 ILE A C 1
ATOM 1396 O O . ILE A 1 188 ? 44.725 -7.842 -0.887 1.00 89.88 188 ILE A O 1
ATOM 1400 N N . ILE A 1 189 ? 43.379 -9.341 0.095 1.00 87.06 189 ILE A N 1
ATOM 1401 C CA . ILE A 1 189 ? 44.470 -10.094 0.751 1.00 87.06 189 ILE A CA 1
ATOM 1402 C C . ILE A 1 189 ? 45.424 -10.706 -0.279 1.00 87.06 189 ILE A C 1
ATOM 1404 O O . ILE A 1 189 ? 46.627 -10.762 -0.042 1.00 87.06 189 ILE A O 1
ATOM 1408 N N . ARG A 1 190 ? 44.893 -11.166 -1.416 1.00 84.75 190 ARG A N 1
ATOM 1409 C CA . ARG A 1 190 ? 45.668 -11.793 -2.495 1.00 84.75 190 ARG A CA 1
ATOM 1410 C C . ARG A 1 190 ? 46.239 -10.781 -3.495 1.00 84.75 190 ARG A C 1
ATOM 1412 O O . ARG A 1 190 ? 47.042 -11.169 -4.338 1.00 84.75 190 ARG A O 1
ATOM 1419 N N . GLY A 1 191 ? 45.875 -9.502 -3.385 1.00 78.44 191 GLY A N 1
ATOM 1420 C CA . GLY A 1 191 ? 46.337 -8.429 -4.267 1.00 78.44 191 GLY A CA 1
ATOM 1421 C C . GLY A 1 191 ? 45.619 -8.357 -5.617 1.00 78.44 191 GLY A C 1
ATOM 1422 O O . GLY A 1 191 ? 46.240 -7.931 -6.586 1.00 78.44 191 GLY A O 1
ATOM 1423 N N . GLY A 1 192 ? 44.351 -8.780 -5.688 1.00 82.25 192 GLY A N 1
ATOM 1424 C CA . GLY A 1 192 ? 43.474 -8.514 -6.832 1.00 82.25 192 GLY A CA 1
ATOM 1425 C C . GLY A 1 192 ? 43.099 -7.033 -6.874 1.00 82.25 192 GLY A C 1
ATOM 1426 O O . GLY A 1 192 ? 43.663 -6.261 -7.650 1.00 82.25 192 GLY A O 1
ATOM 1427 N N . GLU A 1 193 ? 42.202 -6.607 -5.986 1.00 84.94 193 GLU A N 1
ATOM 1428 C CA . GLU A 1 193 ? 41.902 -5.194 -5.784 1.00 84.94 193 GLU A CA 1
ATOM 1429 C C . GLU A 1 193 ? 43.064 -4.474 -5.079 1.00 84.94 193 GLU A C 1
ATOM 1431 O O . GLU A 1 193 ? 43.458 -4.782 -3.950 1.00 84.94 193 GLU A O 1
ATOM 1436 N N . THR A 1 194 ? 43.591 -3.462 -5.764 1.00 86.00 194 THR A N 1
ATOM 1437 C CA . THR A 1 194 ? 44.681 -2.586 -5.304 1.00 86.00 194 THR A CA 1
ATOM 1438 C C . THR A 1 194 ? 44.162 -1.218 -4.856 1.00 86.00 194 THR A C 1
ATOM 1440 O O . THR A 1 194 ? 44.842 -0.488 -4.131 1.00 86.00 194 THR A O 1
ATOM 1443 N N . ASN A 1 195 ? 42.939 -0.863 -5.252 1.00 89.88 195 ASN A N 1
ATOM 1444 C CA . ASN A 1 195 ? 42.304 0.409 -4.975 1.00 89.88 195 ASN A CA 1
ATOM 1445 C C . ASN A 1 195 ? 41.406 0.318 -3.725 1.00 89.88 195 ASN A C 1
ATOM 1447 O O . ASN A 1 195 ? 40.272 -0.163 -3.758 1.00 89.88 195 ASN A O 1
ATOM 1451 N N . TYR A 1 196 ? 41.906 0.847 -2.604 1.00 90.50 196 TYR A N 1
ATOM 1452 C CA . TYR A 1 196 ? 41.191 0.840 -1.322 1.00 90.50 196 TYR A CA 1
ATOM 1453 C C . TYR A 1 196 ? 39.872 1.643 -1.325 1.00 90.50 196 TYR A C 1
ATOM 1455 O O . TYR A 1 196 ? 39.022 1.403 -0.467 1.00 90.50 196 TYR A O 1
ATOM 1463 N N . ILE A 1 197 ? 39.674 2.572 -2.272 1.00 91.69 197 ILE A N 1
ATOM 1464 C CA . ILE A 1 197 ? 38.413 3.311 -2.442 1.00 91.69 197 ILE A CA 1
ATOM 1465 C C . ILE A 1 197 ? 37.348 2.379 -3.029 1.00 91.69 197 ILE A C 1
ATOM 1467 O O . ILE A 1 197 ? 36.284 2.230 -2.429 1.00 91.69 197 ILE A O 1
ATOM 1471 N N . MET A 1 198 ? 37.651 1.675 -4.124 1.00 91.88 198 MET A N 1
ATOM 1472 C CA . MET A 1 198 ? 36.725 0.705 -4.727 1.00 91.88 198 MET A CA 1
ATOM 1473 C C . MET A 1 198 ? 36.414 -0.453 -3.774 1.00 91.88 198 MET A C 1
ATOM 1475 O O . MET A 1 198 ? 35.245 -0.753 -3.537 1.00 91.88 198 MET A O 1
ATOM 1479 N N . ALA A 1 199 ? 37.440 -1.008 -3.121 1.00 91.69 199 ALA A N 1
ATOM 1480 C CA . ALA A 1 199 ? 37.277 -2.015 -2.073 1.00 91.69 199 ALA A CA 1
ATOM 1481 C C . ALA A 1 199 ? 36.348 -1.553 -0.930 1.00 91.69 199 ALA A C 1
ATOM 1483 O O . ALA A 1 199 ? 35.597 -2.356 -0.374 1.00 91.69 199 ALA A O 1
ATOM 1484 N N . THR A 1 200 ? 36.385 -0.261 -0.576 1.00 94.62 200 THR A N 1
ATOM 1485 C CA . THR A 1 200 ? 35.497 0.311 0.447 1.00 94.62 200 THR A CA 1
ATOM 1486 C C . THR A 1 200 ? 34.060 0.402 -0.052 1.00 94.62 200 THR A C 1
ATOM 1488 O O . THR A 1 200 ? 33.154 0.038 0.691 1.00 94.62 200 THR A O 1
ATOM 1491 N N . VAL A 1 201 ? 33.837 0.833 -1.299 1.00 94.62 201 VAL A N 1
ATOM 1492 C CA . VAL A 1 201 ? 32.490 0.911 -1.890 1.00 94.62 201 VAL A CA 1
ATOM 1493 C C . VAL A 1 201 ? 31.838 -0.471 -1.951 1.00 94.62 201 VAL A C 1
ATOM 1495 O O . VAL A 1 201 ? 30.707 -0.613 -1.492 1.00 94.62 201 VAL A O 1
ATOM 1498 N N . THR A 1 202 ? 32.545 -1.505 -2.427 1.00 92.88 202 THR A N 1
ATOM 1499 C CA . THR A 1 202 ? 31.992 -2.871 -2.487 1.00 92.88 202 THR A CA 1
ATOM 1500 C C . THR A 1 202 ? 31.609 -3.389 -1.100 1.00 92.88 202 THR A C 1
ATOM 1502 O O . THR A 1 202 ? 30.508 -3.908 -0.922 1.00 92.88 202 THR A O 1
ATOM 1505 N N . LEU A 1 203 ? 32.482 -3.221 -0.095 1.00 95.12 203 LEU A N 1
ATOM 1506 C CA . LEU A 1 203 ? 32.181 -3.647 1.276 1.00 95.12 203 LEU A CA 1
ATOM 1507 C C . LEU A 1 203 ? 31.047 -2.826 1.905 1.00 95.12 203 LEU A C 1
ATOM 1509 O O . LEU A 1 203 ? 30.199 -3.405 2.577 1.00 95.12 203 LEU A O 1
ATOM 1513 N N . PHE A 1 204 ? 30.986 -1.513 1.668 1.00 96.12 204 PHE A N 1
ATOM 1514 C CA . PHE A 1 204 ? 29.902 -0.665 2.168 1.00 96.12 204 PHE A CA 1
ATOM 1515 C C . PHE A 1 204 ? 28.549 -1.081 1.581 1.00 96.12 204 PHE A C 1
ATOM 1517 O O . PHE A 1 204 ? 27.602 -1.290 2.334 1.00 96.12 204 PHE A O 1
ATOM 1524 N N . VAL A 1 205 ? 28.460 -1.259 0.258 1.00 94.12 205 VAL A N 1
ATOM 1525 C CA . VAL A 1 205 ? 27.226 -1.697 -0.417 1.00 94.12 205 VAL A CA 1
ATOM 1526 C C . VAL A 1 205 ? 26.806 -3.090 0.060 1.00 94.12 205 VAL A C 1
ATOM 1528 O O . VAL A 1 205 ? 25.622 -3.318 0.302 1.00 94.12 205 VAL A O 1
ATOM 1531 N N . ALA A 1 206 ? 27.759 -4.003 0.274 1.00 95.44 206 ALA A N 1
ATOM 1532 C CA . ALA A 1 206 ? 27.464 -5.323 0.823 1.00 95.44 206 ALA A CA 1
ATOM 1533 C C . ALA A 1 206 ? 26.904 -5.256 2.256 1.00 95.44 206 ALA A C 1
ATOM 1535 O O . ALA A 1 206 ? 25.915 -5.918 2.556 1.00 95.44 206 ALA A O 1
ATOM 1536 N N . ILE A 1 207 ? 27.490 -4.424 3.125 1.00 96.25 207 ILE A N 1
ATOM 1537 C CA . ILE A 1 207 ? 27.030 -4.207 4.508 1.00 96.25 207 ILE A CA 1
ATOM 1538 C C . ILE A 1 207 ? 25.658 -3.518 4.540 1.00 96.25 207 ILE A C 1
ATOM 1540 O O . ILE A 1 207 ? 24.796 -3.927 5.313 1.00 96.25 207 ILE A O 1
ATOM 1544 N N . TYR A 1 208 ? 25.430 -2.518 3.684 1.00 95.19 208 TYR A N 1
ATOM 1545 C CA . TYR A 1 208 ? 24.146 -1.824 3.543 1.00 95.19 208 TYR A CA 1
ATOM 1546 C C . TYR A 1 208 ? 23.033 -2.796 3.132 1.00 95.19 208 TYR A C 1
ATOM 1548 O O . TYR A 1 208 ? 22.014 -2.884 3.812 1.00 95.19 208 TYR A O 1
ATOM 1556 N N . ASN A 1 209 ? 23.251 -3.574 2.066 1.00 93.25 209 ASN A N 1
ATOM 1557 C CA . ASN A 1 209 ? 22.273 -4.544 1.567 1.00 93.25 209 ASN A CA 1
ATOM 1558 C C . ASN A 1 209 ? 22.038 -5.693 2.560 1.00 93.25 209 ASN A C 1
ATOM 1560 O O . ASN A 1 209 ? 20.919 -6.191 2.672 1.00 93.25 209 ASN A O 1
ATOM 1564 N N . LEU A 1 210 ? 23.075 -6.114 3.294 1.00 96.12 210 LEU A N 1
ATOM 1565 C CA . LEU A 1 210 ? 22.958 -7.087 4.381 1.00 96.12 210 LEU A CA 1
ATOM 1566 C C . LEU A 1 210 ? 22.079 -6.539 5.517 1.00 96.12 210 LEU A C 1
ATOM 1568 O O . LEU A 1 210 ? 21.167 -7.234 5.956 1.00 96.12 210 LEU A O 1
ATOM 1572 N N . PHE A 1 211 ? 22.300 -5.290 5.940 1.00 96.19 211 PHE A N 1
ATOM 1573 C CA . PHE A 1 211 ? 21.496 -4.634 6.972 1.00 96.19 211 PHE A CA 1
ATOM 1574 C C . PHE A 1 211 ? 20.032 -4.466 6.561 1.00 96.19 211 PHE A C 1
ATOM 1576 O O . PHE A 1 211 ? 19.152 -4.864 7.319 1.00 96.19 211 PHE A O 1
ATOM 1583 N N . THR A 1 212 ? 19.749 -3.927 5.371 1.00 93.38 212 THR A N 1
ATOM 1584 C CA . THR A 1 212 ? 18.362 -3.727 4.915 1.00 93.38 212 THR A CA 1
ATOM 1585 C C . THR A 1 212 ? 17.622 -5.050 4.729 1.00 93.38 212 THR A C 1
ATOM 1587 O O . THR A 1 212 ? 16.452 -5.145 5.094 1.00 93.38 212 THR A O 1
ATOM 1590 N N . SER A 1 213 ? 18.307 -6.094 4.248 1.00 93.50 213 SER A N 1
ATOM 1591 C CA . SER A 1 213 ? 17.725 -7.435 4.120 1.00 93.50 213 SER A CA 1
ATOM 1592 C C . SER A 1 213 ? 17.437 -8.072 5.481 1.00 93.50 213 SER A C 1
ATOM 1594 O O . SER A 1 213 ? 16.368 -8.646 5.666 1.00 93.50 213 SER A O 1
ATOM 1596 N N . LEU A 1 214 ? 18.349 -7.949 6.455 1.00 92.12 214 LEU A N 1
ATOM 1597 C CA . LEU A 1 214 ? 18.124 -8.431 7.824 1.00 92.12 214 LEU A CA 1
ATOM 1598 C C . LEU A 1 214 ? 17.002 -7.658 8.525 1.00 92.12 214 LEU A C 1
ATOM 1600 O O . LEU A 1 214 ? 16.169 -8.276 9.176 1.00 92.12 214 LEU A O 1
ATOM 1604 N N . LEU A 1 215 ? 16.940 -6.334 8.353 1.00 89.94 215 LEU A N 1
ATOM 1605 C CA . LEU A 1 215 ? 15.877 -5.492 8.903 1.00 89.94 215 LEU A CA 1
ATOM 1606 C C . LEU A 1 215 ? 14.500 -5.884 8.347 1.00 89.94 215 LEU A C 1
ATOM 1608 O O . LEU A 1 215 ? 13.553 -6.015 9.114 1.00 89.94 215 LEU A O 1
ATOM 1612 N N . HIS A 1 216 ? 14.404 -6.146 7.041 1.00 82.88 216 HIS A N 1
ATOM 1613 C CA . HIS A 1 216 ? 13.168 -6.607 6.407 1.00 82.88 216 HIS A CA 1
ATOM 1614 C C . HIS A 1 216 ? 12.764 -8.028 6.851 1.00 82.88 216 HIS A C 1
ATOM 1616 O O . HIS A 1 216 ? 11.594 -8.266 7.142 1.00 82.88 216 HIS A O 1
ATOM 1622 N N . ILE A 1 217 ? 13.718 -8.960 6.988 1.00 84.12 217 ILE A N 1
ATOM 1623 C CA . ILE A 1 217 ? 13.449 -10.310 7.523 1.00 84.12 217 ILE A CA 1
ATOM 1624 C C . ILE A 1 217 ? 12.976 -10.240 8.981 1.00 84.12 217 ILE A C 1
ATOM 1626 O O . ILE A 1 217 ? 11.985 -10.875 9.331 1.00 84.12 217 ILE A O 1
ATOM 1630 N N . PHE A 1 218 ? 13.660 -9.478 9.838 1.00 82.19 218 PHE A N 1
ATOM 1631 C CA . PHE A 1 218 ? 13.295 -9.365 11.252 1.00 82.19 218 PHE A CA 1
ATOM 1632 C C . PHE A 1 218 ? 11.963 -8.627 11.436 1.00 82.19 218 PHE A C 1
ATOM 1634 O O . PHE A 1 218 ? 11.163 -9.048 12.264 1.00 82.19 218 PHE A O 1
ATOM 1641 N N . GLY A 1 219 ? 11.687 -7.595 10.631 1.00 71.94 219 GLY A N 1
ATOM 1642 C CA . GLY A 1 219 ? 10.390 -6.916 10.611 1.00 71.94 219 GLY A CA 1
ATOM 1643 C C . GLY A 1 219 ? 9.238 -7.841 10.223 1.00 71.94 219 GLY A C 1
ATOM 1644 O O . GLY A 1 219 ? 8.231 -7.875 10.920 1.00 71.94 219 GLY A O 1
ATOM 1645 N N . PHE A 1 220 ? 9.412 -8.659 9.180 1.00 70.38 220 PHE A N 1
ATOM 1646 C CA . PHE A 1 220 ? 8.417 -9.665 8.790 1.00 70.38 220 PHE A CA 1
ATOM 1647 C C . PHE A 1 220 ? 8.169 -10.711 9.893 1.00 70.38 220 PHE A C 1
ATOM 1649 O O . PHE A 1 220 ? 7.029 -11.088 10.145 1.00 70.38 220 PHE A O 1
ATOM 1656 N N . LEU A 1 221 ? 9.221 -11.157 10.587 1.00 62.97 221 LEU A N 1
ATOM 1657 C CA . LEU A 1 221 ? 9.111 -12.129 11.684 1.00 62.97 221 LEU A CA 1
ATOM 1658 C C . LEU A 1 221 ? 8.537 -11.542 12.989 1.00 62.97 221 LEU A C 1
ATOM 1660 O O . LEU A 1 221 ? 8.166 -12.307 13.876 1.00 62.97 221 LEU A O 1
ATOM 1664 N N . GLY A 1 222 ? 8.470 -10.214 13.121 1.00 51.94 222 GLY A N 1
ATOM 1665 C CA . GLY A 1 222 ? 7.977 -9.508 14.309 1.00 51.94 222 GLY A CA 1
ATOM 1666 C C . GLY A 1 222 ? 6.575 -8.904 14.166 1.00 51.94 222 GLY A C 1
ATOM 1667 O O . GLY A 1 222 ? 6.245 -8.013 14.944 1.00 51.94 222 GLY A O 1
ATOM 1668 N N . GLY A 1 223 ? 5.793 -9.313 13.159 1.00 51.78 223 GLY A N 1
ATOM 1669 C CA . GLY A 1 223 ? 4.555 -8.626 12.756 1.00 51.78 223 GLY A CA 1
ATOM 1670 C C . GLY A 1 223 ? 3.275 -8.967 13.532 1.00 51.78 223 GLY A C 1
ATOM 1671 O O . GLY A 1 223 ? 2.354 -8.158 13.539 1.00 51.78 223 GLY A O 1
ATOM 1672 N N . ASP A 1 224 ? 3.199 -10.124 14.200 1.00 62.38 224 ASP A N 1
ATOM 1673 C CA . ASP A 1 224 ? 1.976 -10.592 14.876 1.00 62.38 224 ASP A CA 1
ATOM 1674 C C . ASP A 1 224 ? 2.170 -10.714 16.391 1.00 62.38 224 ASP A C 1
ATOM 1676 O O . ASP A 1 224 ? 3.210 -11.194 16.849 1.00 62.38 224 ASP A O 1
ATOM 1680 N N . ALA A 1 225 ? 1.148 -10.378 17.187 1.00 63.19 225 ALA A N 1
ATOM 1681 C CA . ALA A 1 225 ? 1.206 -10.496 18.650 1.00 63.19 225 ALA A CA 1
ATOM 1682 C C . ALA A 1 225 ? 1.448 -11.948 19.118 1.00 63.19 225 ALA A C 1
ATOM 1684 O O . ALA A 1 225 ? 2.277 -12.184 19.994 1.00 63.19 225 ALA A O 1
ATOM 1685 N N . ALA A 1 226 ? 0.796 -12.932 18.486 1.00 68.81 226 ALA A N 1
ATOM 1686 C CA . ALA A 1 226 ? 1.003 -14.351 18.787 1.00 68.81 226 ALA A CA 1
ATOM 1687 C C . ALA A 1 226 ? 2.429 -14.814 18.443 1.00 68.81 226 ALA A C 1
ATOM 1689 O O . ALA A 1 226 ? 3.108 -15.390 19.293 1.00 68.81 226 ALA A O 1
ATOM 1690 N N . ARG A 1 227 ? 2.934 -14.478 17.246 1.00 71.38 227 ARG A N 1
ATOM 1691 C CA . ARG A 1 227 ? 4.305 -14.825 16.824 1.00 71.38 227 ARG A CA 1
ATOM 1692 C C . ARG A 1 227 ? 5.368 -14.121 17.672 1.00 71.38 227 ARG A C 1
ATOM 1694 O O . ARG A 1 227 ? 6.375 -14.735 18.010 1.00 71.38 227 ARG A O 1
ATOM 1701 N N . THR A 1 228 ? 5.107 -12.886 18.104 1.00 69.44 228 THR A N 1
ATOM 1702 C CA . THR A 1 228 ? 5.956 -12.125 19.042 1.00 69.44 228 THR A CA 1
ATOM 1703 C C . THR A 1 228 ? 6.041 -12.791 20.420 1.00 69.44 228 THR A C 1
ATOM 1705 O O . THR A 1 228 ? 7.094 -12.759 21.054 1.00 69.44 228 THR A O 1
ATOM 1708 N N . LEU A 1 229 ? 4.965 -13.450 20.866 1.00 74.06 229 LEU A N 1
ATOM 1709 C CA . LEU A 1 229 ? 4.937 -14.275 22.081 1.00 74.06 229 LEU A CA 1
ATOM 1710 C C . LEU A 1 229 ? 5.407 -15.730 21.853 1.00 74.06 229 LEU A C 1
ATOM 1712 O O . LEU A 1 229 ? 5.435 -16.511 22.801 1.00 74.06 229 LEU A O 1
ATOM 1716 N N . GLY A 1 230 ? 5.792 -16.105 20.626 1.00 76.75 230 GLY A N 1
ATOM 1717 C CA . GLY A 1 230 ? 6.229 -17.461 20.271 1.00 76.75 230 GLY A CA 1
ATOM 1718 C C . GLY A 1 230 ? 5.105 -18.503 20.180 1.00 76.75 230 GLY A C 1
ATOM 1719 O O . GLY A 1 230 ? 5.387 -19.698 20.216 1.00 76.75 230 GLY A O 1
ATOM 1720 N N . MET A 1 231 ? 3.849 -18.065 20.082 1.00 81.75 231 MET A N 1
ATOM 1721 C CA . MET A 1 231 ? 2.656 -18.916 20.046 1.00 81.75 231 MET A CA 1
ATOM 1722 C C . MET A 1 231 ? 2.287 -19.313 18.611 1.00 81.75 231 MET A C 1
ATOM 1724 O O . MET A 1 231 ? 2.295 -18.472 17.712 1.00 81.75 231 MET A O 1
ATOM 1728 N N . THR A 1 232 ? 1.900 -20.574 18.412 1.00 85.00 232 THR A N 1
ATOM 1729 C CA . THR A 1 232 ? 1.290 -21.072 17.167 1.00 85.00 232 THR A CA 1
ATOM 1730 C C . THR A 1 232 ? -0.230 -20.974 17.223 1.00 85.00 232 THR A C 1
ATOM 1732 O O . THR A 1 232 ? -0.834 -21.248 18.258 1.00 85.00 232 THR A O 1
ATOM 1735 N N . THR A 1 233 ? -0.859 -20.637 16.101 1.00 87.62 233 THR A N 1
ATOM 1736 C CA . THR A 1 233 ? -2.284 -20.289 16.029 1.00 87.62 233 THR A CA 1
ATOM 1737 C C . THR A 1 233 ? -3.079 -21.230 15.120 1.00 87.62 233 THR A C 1
ATOM 1739 O O . THR A 1 233 ? -2.691 -21.491 13.981 1.00 87.62 233 THR A O 1
ATOM 1742 N N . THR A 1 234 ? -4.225 -21.716 15.611 1.00 90.19 234 THR A N 1
ATOM 1743 C CA . THR A 1 234 ? -5.226 -22.443 14.810 1.00 90.19 234 THR A CA 1
ATOM 1744 C C . THR A 1 234 ? -6.548 -21.682 14.843 1.00 90.19 234 THR A C 1
ATOM 1746 O O . THR A 1 234 ? -7.031 -21.352 15.923 1.00 90.19 234 THR A O 1
ATOM 1749 N N . VAL A 1 235 ? -7.141 -21.414 13.678 1.00 90.25 235 VAL A N 1
ATOM 1750 C CA . VAL A 1 235 ? -8.408 -20.673 13.545 1.00 90.25 235 VAL A CA 1
ATOM 1751 C C . VAL A 1 235 ? -9.488 -21.556 12.925 1.00 90.25 235 VAL A C 1
ATOM 1753 O O . VAL A 1 235 ? -9.260 -22.174 11.886 1.00 90.25 235 VAL A O 1
ATOM 1756 N N . VAL A 1 236 ? -10.681 -21.575 13.528 1.00 90.00 236 VAL A N 1
ATOM 1757 C CA . VAL A 1 236 ? -11.909 -22.115 12.918 1.00 90.00 236 VAL A CA 1
ATOM 1758 C C . VAL A 1 236 ? -12.697 -20.957 12.306 1.00 90.00 236 VAL A C 1
ATOM 1760 O O . VAL A 1 236 ? -12.882 -19.928 12.955 1.00 90.00 236 VAL A O 1
ATOM 1763 N N . THR A 1 237 ? -13.151 -21.086 11.058 1.00 88.38 237 THR A N 1
ATOM 1764 C CA . THR A 1 237 ? -13.913 -20.018 10.390 1.00 88.38 237 THR A CA 1
ATOM 1765 C C . THR A 1 237 ? -14.824 -20.551 9.275 1.00 88.38 237 THR A C 1
ATOM 1767 O O . THR A 1 237 ? -14.419 -21.459 8.551 1.00 88.38 237 THR A O 1
ATOM 1770 N N . PRO A 1 238 ? -16.024 -19.979 9.050 1.00 84.56 238 PRO A N 1
ATOM 1771 C CA . PRO A 1 238 ? -16.924 -20.437 7.986 1.00 84.56 238 PRO A CA 1
ATOM 1772 C C . PRO A 1 238 ? -16.476 -20.042 6.569 1.00 84.56 238 PRO A C 1
ATOM 1774 O O . PRO A 1 238 ? -17.082 -20.497 5.600 1.00 84.56 238 PRO A O 1
ATOM 1777 N N . ALA A 1 239 ? -15.452 -19.192 6.420 1.00 79.50 239 ALA A N 1
ATOM 1778 C CA . ALA A 1 239 ? -15.049 -18.615 5.138 1.00 79.50 239 ALA A CA 1
ATOM 1779 C C . ALA A 1 239 ? -13.548 -18.790 4.855 1.00 79.50 239 ALA A C 1
ATOM 1781 O O . ALA A 1 239 ? -12.691 -18.399 5.648 1.00 79.50 239 ALA A O 1
ATOM 1782 N N . ALA A 1 240 ? -13.218 -19.332 3.678 1.00 74.31 240 ALA A N 1
ATOM 1783 C CA . ALA A 1 240 ? -11.832 -19.536 3.245 1.00 74.31 240 ALA A CA 1
ATOM 1784 C C . ALA A 1 240 ? -11.063 -18.219 3.007 1.00 74.31 240 ALA A C 1
ATOM 1786 O O . ALA A 1 240 ? -9.835 -18.214 3.031 1.00 74.31 240 ALA A O 1
ATOM 1787 N N . ASP A 1 241 ? -11.769 -17.101 2.828 1.00 72.56 241 ASP A N 1
ATOM 1788 C CA . ASP A 1 241 ? -11.229 -15.749 2.673 1.00 72.56 241 ASP A CA 1
ATOM 1789 C C . ASP A 1 241 ? -11.405 -14.863 3.924 1.00 72.56 241 ASP A C 1
ATOM 1791 O O . ASP A 1 241 ? -11.336 -13.635 3.834 1.00 72.56 241 ASP A O 1
ATOM 1795 N N . SER A 1 242 ? -11.609 -15.479 5.094 1.00 75.44 242 SER A N 1
ATOM 1796 C CA . SER A 1 242 ? -11.573 -14.788 6.386 1.00 75.44 242 SER A CA 1
ATOM 1797 C C . SER A 1 242 ? -10.201 -14.133 6.632 1.00 75.44 242 SER A C 1
ATOM 1799 O O . SER A 1 242 ? -9.183 -14.792 6.412 1.00 75.44 242 SER A O 1
ATOM 1801 N N . PRO A 1 243 ? -10.132 -12.886 7.144 1.00 73.56 243 PRO A N 1
ATOM 1802 C CA . PRO A 1 243 ? -8.869 -12.177 7.392 1.00 73.56 243 PRO A CA 1
ATOM 1803 C C . PRO A 1 243 ? -7.871 -12.940 8.263 1.00 73.56 243 PRO A C 1
ATOM 1805 O O . PRO A 1 243 ? -6.667 -12.909 8.024 1.00 73.56 243 PRO A O 1
ATOM 1808 N N . ALA A 1 244 ? -8.378 -13.671 9.258 1.00 72.62 244 ALA A N 1
ATOM 1809 C CA . ALA A 1 244 ? -7.555 -14.448 10.174 1.00 72.62 244 ALA A CA 1
ATOM 1810 C C . ALA A 1 244 ? -6.744 -15.549 9.460 1.00 72.62 244 ALA A C 1
ATOM 1812 O O . ALA A 1 244 ? -5.701 -15.955 9.964 1.00 72.62 244 ALA A O 1
ATOM 1813 N N . ASN A 1 245 ? -7.166 -15.988 8.269 1.00 76.81 245 ASN A N 1
ATOM 1814 C CA . ASN A 1 245 ? -6.507 -17.051 7.507 1.00 76.81 245 ASN A CA 1
ATOM 1815 C C . ASN A 1 245 ? -5.152 -16.626 6.918 1.00 76.81 245 ASN A C 1
ATOM 1817 O O . ASN A 1 245 ? -4.343 -17.489 6.593 1.00 76.81 245 ASN A O 1
ATOM 1821 N N . GLU A 1 246 ? -4.903 -15.321 6.765 1.00 69.12 246 GLU A N 1
ATOM 1822 C CA . GLU A 1 246 ? -3.621 -14.798 6.263 1.00 69.12 246 GLU A CA 1
ATOM 1823 C C . GLU A 1 246 ? -2.567 -14.696 7.386 1.00 69.12 246 GLU A C 1
ATOM 1825 O O . GLU A 1 246 ? -1.366 -14.668 7.114 1.00 69.12 246 GLU A O 1
ATOM 1830 N N . HIS A 1 247 ? -3.010 -14.716 8.651 1.00 72.81 247 HIS A N 1
ATOM 1831 C CA . HIS A 1 247 ? -2.162 -14.605 9.841 1.00 72.81 247 HIS A CA 1
ATOM 1832 C C . HIS A 1 247 ? -2.034 -15.922 10.621 1.00 72.81 247 HIS A C 1
ATOM 1834 O O . HIS A 1 247 ? -0.987 -16.161 11.219 1.00 72.81 247 HIS A O 1
ATOM 1840 N N . ALA A 1 248 ? -3.049 -16.790 10.594 1.00 78.94 248 ALA A N 1
ATOM 1841 C CA . ALA A 1 248 ? -3.048 -18.068 11.301 1.00 78.94 248 ALA A CA 1
ATOM 1842 C C . ALA A 1 248 ? -2.040 -19.074 10.723 1.00 78.94 248 ALA A C 1
ATOM 1844 O O . ALA A 1 248 ? -1.858 -19.172 9.510 1.00 78.94 248 ALA A O 1
ATOM 1845 N N . ASP A 1 249 ? -1.422 -19.879 11.586 1.00 80.19 249 ASP A N 1
ATOM 1846 C CA . ASP A 1 249 ? -0.497 -20.935 11.155 1.00 80.19 249 ASP A CA 1
ATOM 1847 C C . ASP A 1 249 ? -1.259 -22.181 10.656 1.00 80.19 249 ASP A C 1
ATOM 1849 O O . ASP A 1 249 ? -0.786 -22.902 9.770 1.00 80.19 249 ASP A O 1
ATOM 1853 N N . HIS A 1 250 ? -2.466 -22.417 11.185 1.00 83.25 250 HIS A N 1
ATOM 1854 C CA . HIS A 1 250 ? -3.410 -23.456 10.765 1.00 83.25 250 HIS A CA 1
ATOM 1855 C C . HIS A 1 250 ? -4.844 -22.908 10.650 1.00 83.25 250 HIS A C 1
ATOM 1857 O O . HIS A 1 250 ? -5.300 -22.136 11.492 1.00 83.25 250 HIS A O 1
ATOM 1863 N N . VAL A 1 251 ? -5.592 -23.360 9.636 1.00 87.06 251 VAL A N 1
ATOM 1864 C CA . VAL A 1 251 ? -6.982 -22.940 9.382 1.00 87.06 251 VAL A CA 1
ATOM 1865 C C . VAL A 1 251 ? -7.887 -24.160 9.218 1.00 87.06 251 VAL A C 1
ATOM 1867 O O . VAL A 1 251 ? -7.575 -25.080 8.460 1.00 87.06 251 VAL A O 1
ATOM 1870 N N . ILE A 1 252 ? -9.029 -24.143 9.902 1.00 89.88 252 ILE A N 1
ATOM 1871 C CA . ILE A 1 252 ? -10.123 -25.110 9.799 1.00 89.88 252 ILE A CA 1
ATOM 1872 C C . ILE A 1 252 ? -11.323 -24.363 9.201 1.00 89.88 252 ILE A C 1
ATOM 1874 O O . ILE A 1 252 ? -11.986 -23.583 9.884 1.00 89.88 252 ILE A O 1
ATOM 1878 N N . VAL A 1 253 ? -11.586 -24.566 7.906 1.00 90.75 253 VAL A N 1
ATOM 1879 C CA . VAL A 1 253 ? -12.719 -23.918 7.223 1.00 90.75 253 VAL A CA 1
ATOM 1880 C C . VAL A 1 253 ? -13.988 -24.741 7.451 1.00 90.75 253 VAL A C 1
ATOM 1882 O O . VAL A 1 253 ? -14.174 -25.773 6.806 1.00 90.75 253 VAL A O 1
ATOM 1885 N N . ALA A 1 254 ? -14.834 -24.299 8.381 1.00 89.44 254 ALA A N 1
ATOM 1886 C CA . ALA A 1 254 ? -16.064 -24.973 8.790 1.00 89.44 254 ALA A CA 1
ATOM 1887 C C . ALA A 1 254 ? -17.063 -24.000 9.462 1.00 89.44 254 ALA A C 1
ATOM 1889 O O . ALA A 1 254 ? -16.643 -22.976 10.011 1.00 89.44 254 ALA A O 1
ATOM 1890 N N . PRO A 1 255 ? -18.376 -24.300 9.450 1.00 88.75 255 PRO A N 1
ATOM 1891 C CA . PRO A 1 255 ? -19.378 -23.569 10.228 1.00 88.75 255 PRO A CA 1
ATOM 1892 C C . PRO A 1 255 ? -19.052 -23.510 11.732 1.00 88.75 255 PRO A C 1
ATOM 1894 O O . PRO A 1 255 ? -18.485 -24.447 12.289 1.00 88.75 255 PRO A O 1
ATOM 1897 N N . LEU A 1 256 ? -19.440 -22.423 12.410 1.00 85.81 256 LEU A N 1
ATOM 1898 C CA . LEU A 1 256 ? -19.166 -22.222 13.848 1.00 85.81 256 LEU A CA 1
ATOM 1899 C C . LEU A 1 256 ? -20.072 -23.053 14.780 1.00 85.81 256 LEU A C 1
ATOM 1901 O O . LEU A 1 256 ? -19.923 -23.000 15.999 1.00 85.81 256 LEU A O 1
ATOM 1905 N N . ASP A 1 257 ? -21.010 -23.810 14.213 1.00 88.25 257 ASP A N 1
ATOM 1906 C CA . ASP A 1 257 ? -21.839 -24.822 14.866 1.00 88.25 257 ASP A CA 1
ATOM 1907 C C . ASP A 1 257 ? -21.371 -26.267 14.585 1.00 88.25 257 ASP A C 1
ATOM 1909 O O . ASP A 1 257 ? -21.977 -27.218 15.085 1.00 88.25 257 ASP A O 1
ATOM 1913 N N . ASP A 1 258 ? -20.274 -26.456 13.838 1.00 91.12 258 ASP A N 1
ATOM 1914 C CA . ASP A 1 258 ? -19.730 -27.778 13.515 1.00 91.12 258 ASP A CA 1
ATOM 1915 C C . ASP A 1 258 ? -18.941 -28.393 14.692 1.00 91.12 258 ASP A C 1
ATOM 1917 O O . ASP A 1 258 ? -17.829 -27.985 15.054 1.00 91.12 258 ASP A O 1
ATOM 1921 N N . LEU A 1 259 ? -19.514 -29.450 15.273 1.00 92.38 259 LEU A N 1
ATOM 1922 C CA . LEU A 1 259 ? -18.877 -30.247 16.319 1.00 92.38 259 LEU A CA 1
ATOM 1923 C C . LEU A 1 259 ? -17.617 -30.976 15.822 1.00 92.38 259 LEU A C 1
ATOM 1925 O O . LEU A 1 259 ? -16.661 -31.093 16.581 1.00 92.38 259 LEU A O 1
ATOM 1929 N N . ALA A 1 260 ? -17.556 -31.424 14.564 1.00 91.62 260 ALA A N 1
ATOM 1930 C CA . ALA A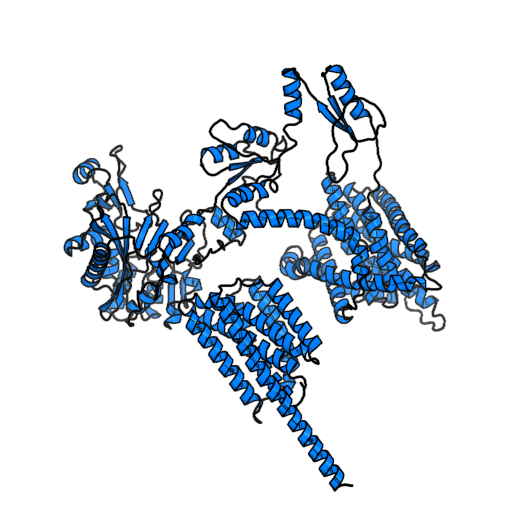 1 260 ? -16.375 -32.105 14.028 1.00 91.62 260 ALA A CA 1
ATOM 1931 C C . ALA A 1 260 ? -15.197 -31.135 13.828 1.00 91.62 260 ALA A C 1
ATOM 1933 O O . ALA A 1 260 ? -14.047 -31.496 14.085 1.00 91.62 260 ALA A O 1
ATOM 1934 N N . ALA A 1 261 ? -15.478 -29.886 13.445 1.00 91.44 261 ALA A N 1
ATOM 1935 C CA . ALA A 1 261 ? -14.487 -28.811 13.449 1.00 91.44 261 ALA A CA 1
ATOM 1936 C C . ALA A 1 261 ? -14.012 -28.470 14.871 1.00 91.44 261 ALA A C 1
ATOM 1938 O O . ALA A 1 261 ? -12.829 -28.200 15.078 1.00 91.44 261 ALA A O 1
ATOM 1939 N N . SER A 1 262 ? -14.914 -28.549 15.854 1.00 91.50 262 SER A N 1
ATOM 1940 C CA . SER A 1 262 ? -14.595 -28.342 17.271 1.00 91.50 262 SER A CA 1
ATOM 1941 C C . SER A 1 262 ? -13.665 -29.437 17.814 1.00 91.50 262 SER A C 1
ATOM 1943 O O . SER A 1 262 ? -12.642 -29.114 18.411 1.00 91.50 262 SER A O 1
ATOM 1945 N N . GLU A 1 263 ? -13.925 -30.720 17.530 1.00 92.88 263 GLU A N 1
ATOM 1946 C CA . GLU A 1 263 ? -12.999 -31.831 17.843 1.00 92.88 263 GLU A CA 1
ATOM 1947 C C . GLU A 1 263 ? -11.632 -31.655 17.155 1.00 92.88 263 GLU A C 1
ATOM 1949 O O . GLU A 1 263 ? -10.571 -31.885 17.746 1.00 92.88 263 GLU A O 1
ATOM 1954 N N . ALA A 1 264 ? -11.637 -31.216 15.891 1.00 92.62 264 ALA A N 1
ATOM 1955 C CA . ALA A 1 264 ? -10.418 -30.951 15.133 1.00 92.62 264 ALA A CA 1
ATOM 1956 C C . ALA A 1 264 ? -9.605 -29.772 15.699 1.00 92.62 264 ALA A C 1
ATOM 1958 O O . ALA A 1 264 ? -8.387 -29.766 15.531 1.00 92.62 264 ALA A O 1
ATOM 1959 N N . LEU A 1 265 ? -10.244 -28.807 16.372 1.00 93.69 265 LEU A N 1
ATOM 1960 C CA . LEU A 1 265 ? -9.572 -27.739 17.114 1.00 93.69 265 LEU A CA 1
ATOM 1961 C C . LEU A 1 265 ? -9.017 -28.253 18.451 1.00 93.69 265 LEU A C 1
ATOM 1963 O O . LEU A 1 265 ? -7.823 -28.103 18.693 1.00 93.69 265 LEU A O 1
ATOM 1967 N N . ILE A 1 266 ? -9.849 -28.901 19.279 1.00 94.88 266 ILE A N 1
ATOM 1968 C CA . ILE A 1 266 ? -9.469 -29.437 20.604 1.00 94.88 266 ILE A CA 1
ATOM 1969 C C . ILE A 1 266 ? -8.234 -30.345 20.489 1.00 94.88 266 ILE A C 1
ATOM 1971 O O . ILE A 1 266 ? -7.286 -30.214 21.251 1.00 94.88 266 ILE A O 1
ATOM 1975 N N . SER A 1 267 ? -8.186 -31.213 19.476 1.00 92.81 267 SER A N 1
ATOM 1976 C CA . SER A 1 267 ? -7.056 -32.128 19.232 1.00 92.81 267 SER A CA 1
ATOM 1977 C C . SER A 1 267 ? -5.748 -31.470 18.746 1.00 92.81 267 SER A C 1
ATOM 1979 O O . SER A 1 267 ? -4.797 -32.186 18.417 1.00 92.81 267 SER A O 1
ATOM 1981 N N . ARG A 1 268 ? -5.681 -30.132 18.657 1.00 92.06 268 ARG A N 1
ATOM 1982 C CA . ARG A 1 268 ? -4.555 -29.376 18.073 1.00 92.06 268 ARG A CA 1
ATOM 1983 C C . ARG A 1 268 ? -3.990 -28.248 18.931 1.00 92.06 268 ARG A C 1
ATOM 1985 O O . ARG A 1 268 ? -2.923 -27.750 18.575 1.00 92.06 268 ARG A O 1
ATOM 1992 N N . VAL A 1 269 ? -4.692 -27.801 19.970 1.00 94.56 269 VAL A N 1
ATOM 1993 C CA . VAL A 1 269 ? -4.321 -26.600 20.732 1.00 94.56 269 VAL A CA 1
ATOM 1994 C C . VAL A 1 269 ? -4.415 -26.852 22.229 1.00 94.56 269 VAL A C 1
ATOM 1996 O O . VAL A 1 269 ? -5.353 -27.490 22.691 1.00 94.56 269 VAL A O 1
ATOM 1999 N N . ASP A 1 270 ? -3.473 -26.300 22.987 1.00 93.44 270 ASP A N 1
ATOM 2000 C CA . ASP A 1 270 ? -3.487 -26.343 24.452 1.00 93.44 270 ASP A CA 1
ATOM 2001 C C . ASP A 1 270 ? -4.546 -25.389 25.044 1.00 93.44 270 ASP A C 1
ATOM 2003 O O . ASP A 1 270 ? -5.008 -25.576 26.171 1.00 93.44 270 ASP A O 1
ATOM 2007 N N . LEU A 1 271 ? -4.944 -24.363 24.276 1.00 94.19 271 LEU A N 1
ATOM 2008 C CA . LEU A 1 271 ? -5.815 -23.272 24.714 1.00 94.19 271 LEU A CA 1
ATOM 2009 C C . LEU A 1 271 ? -6.733 -22.767 23.585 1.00 94.19 271 LEU A C 1
ATOM 2011 O O . LEU A 1 271 ? -6.292 -22.580 22.450 1.00 94.19 271 LEU A O 1
ATOM 2015 N N . ILE A 1 272 ? -7.998 -22.482 23.913 1.00 94.75 272 ILE A N 1
ATOM 2016 C CA . ILE A 1 272 ? -9.018 -21.901 23.024 1.00 94.75 272 ILE A CA 1
ATOM 2017 C C . ILE A 1 272 ? -9.499 -20.544 23.565 1.00 94.75 272 ILE A C 1
ATOM 2019 O O . ILE A 1 272 ? -9.763 -20.391 24.758 1.00 94.75 272 ILE A O 1
ATOM 2023 N N . THR A 1 273 ? -9.658 -19.574 22.659 1.00 93.75 273 THR A N 1
ATOM 2024 C CA . THR A 1 273 ? -10.308 -18.273 22.902 1.00 93.75 273 THR A CA 1
ATOM 2025 C C . THR A 1 273 ? -11.214 -17.876 21.730 1.00 93.75 273 THR A C 1
ATOM 2027 O O . THR A 1 273 ? -11.195 -18.520 20.679 1.00 93.75 273 THR A O 1
ATOM 2030 N N . PHE A 1 274 ? -12.029 -16.835 21.913 1.00 90.31 274 PHE A N 1
ATOM 2031 C CA . PHE A 1 274 ? -13.131 -16.455 21.029 1.00 90.31 274 PHE A CA 1
ATOM 2032 C C . PHE A 1 274 ? -13.010 -15.001 20.537 1.00 90.31 274 PHE A C 1
ATOM 2034 O O . PHE A 1 274 ? -12.880 -14.071 21.330 1.00 90.31 274 PHE A O 1
ATOM 2041 N N . GLU A 1 275 ? -13.113 -14.797 19.219 1.00 86.31 275 GLU A N 1
ATOM 2042 C CA . GLU A 1 275 ? -13.246 -13.464 18.594 1.00 86.31 275 GLU A CA 1
ATOM 2043 C C . GLU A 1 275 ? -14.718 -13.043 18.433 1.00 86.31 275 GLU A C 1
ATOM 2045 O O . GLU A 1 275 ? -15.032 -11.856 18.503 1.00 86.31 275 GLU A O 1
ATOM 2050 N N . LEU A 1 276 ? -15.628 -14.016 18.310 1.00 82.25 276 LEU A N 1
ATOM 2051 C CA . LEU A 1 276 ? -17.077 -13.821 18.242 1.00 82.25 276 LEU A CA 1
ATOM 2052 C C . LEU A 1 276 ? -17.756 -14.397 19.489 1.00 82.25 276 LEU A C 1
ATOM 2054 O O . LEU A 1 276 ? -17.402 -15.476 19.956 1.00 82.25 276 LEU A O 1
ATOM 2058 N N . GLU A 1 277 ? -18.757 -13.685 20.006 1.00 82.44 277 GLU A N 1
ATOM 2059 C CA . GLU A 1 277 ? -19.498 -14.086 21.213 1.00 82.44 277 GLU A CA 1
ATOM 2060 C C . GLU A 1 277 ? -20.652 -15.061 20.928 1.00 82.44 277 GLU A C 1
ATOM 2062 O O . GLU A 1 277 ? -20.995 -15.877 21.782 1.00 82.44 277 GLU A O 1
ATOM 2067 N N . ASP A 1 278 ? -21.247 -14.983 19.733 1.00 82.94 278 ASP A N 1
ATOM 2068 C CA . ASP A 1 278 ? -22.431 -15.756 19.334 1.00 82.94 278 ASP A CA 1
ATOM 2069 C C . ASP A 1 278 ? -22.027 -17.149 18.819 1.00 82.94 278 ASP A C 1
ATOM 2071 O O . ASP A 1 278 ? -22.041 -17.439 17.621 1.00 82.94 278 ASP A O 1
ATOM 2075 N N . ILE A 1 279 ? -21.585 -18.002 19.747 1.00 87.62 279 ILE A N 1
ATOM 2076 C CA . ILE A 1 279 ? -21.171 -19.385 19.478 1.00 87.62 279 ILE A CA 1
ATOM 2077 C C . ILE A 1 279 ? -22.319 -20.347 19.800 1.00 87.62 279 ILE A C 1
ATOM 2079 O O . ILE A 1 279 ? -22.951 -20.280 20.860 1.00 87.62 279 ILE A O 1
ATOM 2083 N N . ALA A 1 280 ? -22.574 -21.289 18.889 1.00 87.56 280 ALA A N 1
ATOM 2084 C CA . ALA A 1 280 ? -23.668 -22.242 19.017 1.00 87.56 280 ALA A CA 1
ATOM 2085 C C . ALA A 1 280 ? -23.575 -23.047 20.324 1.00 87.56 280 ALA A C 1
ATOM 2087 O O . ALA A 1 280 ? -22.525 -23.575 20.695 1.00 87.56 280 ALA A O 1
ATOM 2088 N N . SER A 1 281 ? -24.702 -23.177 21.032 1.00 87.31 281 SER A N 1
ATOM 2089 C CA . SER A 1 281 ? -24.712 -23.794 22.366 1.00 87.31 281 SER A CA 1
ATOM 2090 C C . SER A 1 281 ? -24.167 -25.237 22.411 1.00 87.31 281 SER A C 1
ATOM 2092 O O . SER A 1 281 ? -23.403 -25.488 23.339 1.00 87.31 281 SER A O 1
ATOM 2094 N N . PRO A 1 282 ? -24.405 -26.127 21.417 1.00 89.69 282 PRO A N 1
ATOM 2095 C CA . PRO A 1 282 ? -23.786 -27.459 21.379 1.00 89.69 282 PRO A CA 1
ATOM 2096 C C . PRO A 1 282 ? -22.251 -27.443 21.311 1.00 89.69 282 PRO A C 1
ATOM 2098 O O . PRO A 1 282 ? -21.601 -28.254 21.965 1.00 89.69 282 PRO A O 1
ATOM 2101 N N . VAL A 1 283 ? -21.661 -26.500 20.565 1.00 91.81 283 VAL A N 1
ATOM 2102 C CA . VAL A 1 283 ? -20.199 -26.308 20.515 1.00 91.81 283 VAL A CA 1
ATOM 2103 C C . VAL A 1 283 ? -19.690 -25.838 21.876 1.00 91.81 283 VAL A C 1
ATOM 2105 O O . VAL A 1 283 ? -18.710 -26.371 22.390 1.00 91.81 283 VAL A O 1
ATOM 2108 N N . LEU A 1 284 ? -20.404 -24.908 22.518 1.00 91.88 284 LEU A N 1
ATOM 2109 C CA . LEU A 1 284 ? -20.091 -24.486 23.883 1.00 91.88 284 LEU A CA 1
ATOM 2110 C C . LEU A 1 284 ? -20.211 -25.633 24.906 1.00 91.88 284 LEU A C 1
ATOM 2112 O O . LEU A 1 284 ? -19.388 -25.696 25.813 1.00 91.88 284 LEU A O 1
ATOM 2116 N N . ASP A 1 285 ? -21.190 -26.537 24.778 1.00 93.25 285 ASP A N 1
ATOM 2117 C CA . ASP A 1 285 ? -21.307 -27.708 25.662 1.00 93.25 285 ASP A CA 1
ATOM 2118 C C . ASP A 1 285 ? -20.094 -28.634 25.484 1.00 93.25 285 ASP A C 1
ATOM 2120 O O . ASP A 1 285 ? -19.419 -28.944 26.465 1.00 93.25 285 ASP A O 1
ATOM 2124 N N . ARG A 1 286 ? -19.725 -28.974 24.240 1.00 94.06 286 ARG A N 1
ATOM 2125 C CA . ARG A 1 286 ? -18.555 -29.826 23.963 1.00 94.06 286 ARG A CA 1
ATOM 2126 C C . ARG A 1 286 ? -17.230 -29.205 24.427 1.00 94.06 286 ARG A C 1
ATOM 2128 O O . ARG A 1 286 ? -16.366 -29.925 24.931 1.00 94.06 286 ARG A O 1
ATOM 2135 N N . LEU A 1 287 ? -17.067 -27.886 24.296 1.00 93.94 287 LEU A N 1
ATOM 2136 C CA . LEU A 1 287 ? -15.897 -27.157 24.803 1.00 93.94 287 LEU A CA 1
ATOM 2137 C C . LEU A 1 287 ? -15.853 -27.129 26.340 1.00 93.94 287 LEU A C 1
ATOM 2139 O O . LEU A 1 287 ? -14.779 -27.279 26.920 1.00 93.94 287 LEU A O 1
ATOM 2143 N N . ALA A 1 288 ? -17.002 -27.000 27.011 1.00 94.12 288 ALA A N 1
ATOM 2144 C CA . ALA A 1 288 ? -17.078 -27.117 28.466 1.00 94.12 288 ALA A CA 1
ATOM 2145 C C . ALA A 1 288 ? -16.733 -28.540 28.941 1.00 94.12 288 ALA A C 1
ATOM 2147 O O . ALA A 1 288 ? -16.003 -28.696 29.918 1.00 94.12 288 ALA A O 1
ATOM 2148 N N . GLU A 1 289 ? -17.191 -29.573 28.227 1.00 94.12 289 GLU A N 1
ATOM 2149 C CA . GLU A 1 289 ? -16.827 -30.970 28.490 1.00 94.12 289 GLU A CA 1
ATOM 2150 C C . GLU A 1 289 ? -15.325 -31.228 28.301 1.00 94.12 289 GLU A C 1
ATOM 2152 O O . GLU A 1 289 ? -14.730 -31.924 29.122 1.00 94.12 289 GLU A O 1
ATOM 2157 N N . ALA A 1 290 ? -14.697 -30.663 27.262 1.00 93.00 290 ALA A N 1
ATOM 2158 C CA . ALA A 1 290 ? -13.253 -30.779 27.017 1.00 93.00 290 ALA A CA 1
ATOM 2159 C C . ALA A 1 290 ? -12.434 -30.121 28.143 1.00 93.00 290 ALA A C 1
ATOM 2161 O O . ALA A 1 290 ? -11.541 -30.735 28.729 1.00 93.00 290 ALA A O 1
ATOM 2162 N N . ASN A 1 291 ? -12.812 -28.895 28.518 1.00 93.00 291 ASN A N 1
ATOM 2163 C CA . ASN A 1 291 ? -12.194 -28.146 29.612 1.00 93.00 291 ASN A CA 1
ATOM 2164 C C . ASN A 1 291 ? -12.404 -28.821 30.981 1.00 93.00 291 ASN A C 1
ATOM 2166 O O . ASN A 1 291 ? -11.561 -28.704 31.865 1.00 93.00 291 ASN A O 1
ATOM 2170 N N . ALA A 1 292 ? -13.519 -29.529 31.186 1.00 92.31 292 ALA A N 1
ATOM 2171 C CA . ALA A 1 292 ? -13.770 -30.301 32.406 1.00 92.31 292 ALA A CA 1
ATOM 2172 C C . ALA A 1 292 ? -12.991 -31.631 32.457 1.00 92.31 292 ALA A C 1
ATOM 2174 O O . ALA A 1 292 ? -12.717 -32.131 33.547 1.00 92.31 292 ALA A O 1
ATOM 2175 N N . GLN A 1 293 ? -12.631 -32.197 31.299 1.00 93.06 293 GLN A N 1
ATOM 2176 C CA . GLN A 1 293 ? -11.776 -33.386 31.183 1.00 93.06 293 GLN A CA 1
ATOM 2177 C C . GLN A 1 293 ? -10.278 -33.050 31.258 1.00 93.06 293 GLN A C 1
ATOM 2179 O O . GLN A 1 293 ? -9.484 -33.906 31.647 1.00 93.06 293 GLN A O 1
ATOM 2184 N N . GLY A 1 294 ? -9.905 -31.800 30.964 1.00 89.88 294 GLY A N 1
ATOM 2185 C CA . GLY A 1 294 ? -8.514 -31.346 30.905 1.00 89.88 294 GLY A CA 1
ATOM 2186 C C . GLY A 1 294 ? -7.861 -31.554 29.537 1.00 89.88 294 GLY A C 1
ATOM 2187 O O . GLY A 1 294 ? -6.636 -31.574 29.459 1.00 89.88 294 GLY A O 1
ATOM 2188 N N . ASP A 1 295 ? -8.662 -31.713 28.476 1.00 90.50 295 ASP A N 1
ATOM 2189 C CA . ASP A 1 295 ? -8.174 -31.871 27.098 1.00 90.50 295 ASP A CA 1
ATOM 2190 C C . ASP A 1 295 ? -7.580 -30.561 26.541 1.00 90.50 295 ASP A C 1
ATOM 2192 O O . ASP A 1 295 ? -6.677 -30.597 25.711 1.00 90.50 295 ASP A O 1
ATOM 2196 N N . VAL A 1 296 ? -8.125 -29.412 26.968 1.00 95.44 296 VAL A N 1
ATOM 2197 C CA . VAL A 1 296 ? -7.806 -28.054 26.486 1.00 95.44 296 VAL A CA 1
ATOM 2198 C C . VAL A 1 296 ? -8.295 -27.007 27.499 1.00 95.44 296 VAL A C 1
ATOM 2200 O O . VAL A 1 296 ? -9.334 -27.214 28.129 1.00 95.44 296 VAL A O 1
ATOM 2203 N N . GLU A 1 297 ? -7.603 -25.874 27.654 1.00 94.69 297 GLU A N 1
ATOM 2204 C CA . GLU A 1 297 ? -8.102 -24.742 28.459 1.00 94.69 297 GLU A CA 1
ATOM 2205 C C . GLU A 1 297 ? -8.949 -23.767 27.615 1.00 94.69 297 GLU A C 1
ATOM 2207 O O . GLU A 1 297 ? -8.596 -23.440 26.484 1.00 94.69 297 GLU A O 1
ATOM 2212 N N . VAL A 1 298 ? -10.075 -23.275 28.147 1.00 94.88 298 VAL A N 1
ATOM 2213 C CA . VAL A 1 298 ? -11.026 -22.416 27.413 1.00 94.88 298 VAL A CA 1
ATOM 2214 C C . VAL A 1 298 ? -11.247 -21.084 28.141 1.00 94.88 298 VAL A C 1
ATOM 2216 O O . VAL A 1 298 ? -11.827 -21.044 29.232 1.00 94.88 298 VAL A O 1
ATOM 2219 N N . PHE A 1 299 ? -10.833 -19.978 27.512 1.00 94.06 299 PHE A N 1
ATOM 2220 C CA . PHE A 1 299 ? -10.922 -18.621 28.068 1.00 94.06 299 PHE A CA 1
ATOM 2221 C C . PHE A 1 299 ? -11.583 -17.626 27.093 1.00 94.06 299 PHE A C 1
ATOM 2223 O O . PHE A 1 299 ? -11.213 -17.610 25.926 1.00 94.06 299 PHE A O 1
ATOM 2230 N N . PRO A 1 300 ? -12.504 -16.744 27.539 1.00 92.94 300 PRO A N 1
ATOM 2231 C CA . PRO A 1 300 ? -13.229 -16.794 28.812 1.00 92.94 300 PRO A CA 1
ATOM 2232 C C . PRO A 1 300 ? -13.914 -18.152 29.022 1.00 92.94 300 PRO A C 1
ATOM 2234 O O . PRO A 1 300 ? -14.265 -18.836 28.061 1.00 92.94 300 PRO A O 1
ATOM 2237 N N . LYS A 1 301 ? -14.143 -18.532 30.287 1.00 92.94 301 LYS A N 1
ATOM 2238 C CA . LYS A 1 301 ? -14.888 -19.758 30.602 1.00 92.94 301 LYS A CA 1
ATOM 2239 C C . LYS A 1 301 ? -16.225 -19.770 29.864 1.00 92.94 301 LYS A C 1
ATOM 2241 O O . LYS A 1 301 ? -16.915 -18.749 29.823 1.00 92.94 301 LYS A O 1
ATOM 2246 N N . VAL A 1 302 ? -16.643 -20.945 29.397 1.00 92.56 302 VAL A N 1
ATOM 2247 C CA . VAL A 1 302 ? -17.930 -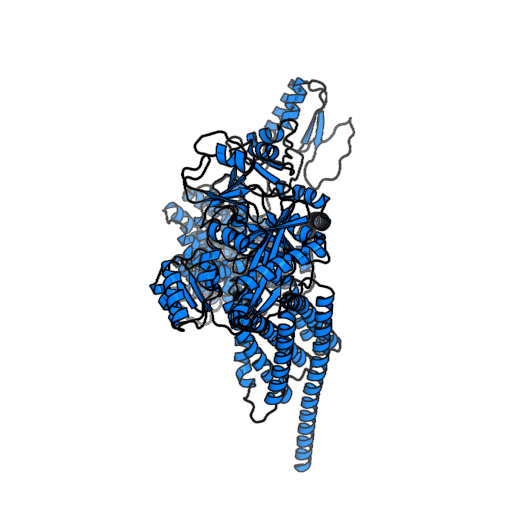21.132 28.707 1.00 92.56 302 VAL A CA 1
ATOM 2248 C C . VAL A 1 302 ? -19.112 -20.582 29.518 1.00 92.56 302 VAL A C 1
ATOM 2250 O O . VAL A 1 302 ? -20.011 -19.972 28.949 1.00 92.56 302 VAL A O 1
ATOM 2253 N N . GLU A 1 303 ? -19.101 -20.724 30.845 1.00 92.00 303 GLU A N 1
ATOM 2254 C CA . GLU A 1 303 ? -20.103 -20.140 31.752 1.00 92.00 303 GLU A CA 1
ATOM 2255 C C . GLU A 1 303 ? -20.186 -18.606 31.637 1.00 92.00 303 GLU A C 1
ATOM 2257 O O . GLU A 1 303 ? -21.274 -18.037 31.560 1.00 92.00 303 GLU A O 1
ATOM 2262 N N . HIS A 1 304 ? -19.032 -17.935 31.574 1.00 93.19 304 HIS A N 1
ATOM 2263 C CA . HIS A 1 304 ? -18.936 -16.477 31.488 1.00 93.19 304 HIS A CA 1
ATOM 2264 C C . HIS A 1 304 ? -19.371 -15.996 30.100 1.00 93.19 304 HIS A C 1
ATOM 2266 O O . HIS A 1 304 ? -20.127 -15.035 29.987 1.00 93.19 304 HIS A O 1
ATOM 2272 N N . LEU A 1 305 ? -18.960 -16.701 29.041 1.00 91.81 305 LEU A N 1
ATOM 2273 C CA . LEU A 1 305 ? -19.413 -16.424 27.679 1.00 91.81 305 LEU A CA 1
ATOM 2274 C C . LEU A 1 305 ? -20.936 -16.619 27.553 1.00 91.81 305 LEU A C 1
ATOM 2276 O O . LEU A 1 305 ? -21.618 -15.797 26.946 1.00 91.81 305 LEU A O 1
ATOM 2280 N N . ARG A 1 306 ? -21.496 -17.649 28.209 1.00 91.31 306 ARG A N 1
ATOM 2281 C CA . ARG A 1 306 ? -22.943 -17.925 28.248 1.00 91.31 306 ARG A CA 1
ATOM 2282 C C . ARG A 1 306 ? -23.762 -16.855 28.963 1.00 91.31 306 ARG A C 1
ATOM 2284 O O . ARG A 1 306 ? -24.891 -16.604 28.536 1.00 91.31 306 ARG A O 1
ATOM 2291 N N . LEU A 1 307 ? -23.206 -16.257 30.014 1.00 93.00 307 LEU A N 1
ATOM 2292 C CA . LEU A 1 307 ? -23.768 -15.094 30.698 1.00 93.00 307 LEU A CA 1
ATOM 2293 C C . LEU A 1 307 ? -23.738 -13.859 29.788 1.00 93.00 307 LEU A C 1
ATOM 2295 O O . LEU A 1 307 ? -24.764 -13.210 29.598 1.00 93.00 307 LEU A O 1
ATOM 2299 N N . LEU A 1 308 ? -22.573 -13.551 29.214 1.00 92.38 308 LEU A N 1
ATOM 2300 C CA . LEU A 1 308 ? -22.343 -12.292 28.508 1.00 92.38 308 LEU A CA 1
ATOM 2301 C C . LEU A 1 308 ? -23.058 -12.228 27.150 1.00 92.38 308 LEU A C 1
ATOM 2303 O O . LEU A 1 308 ? -23.669 -11.202 26.865 1.00 92.38 308 LEU A O 1
ATOM 2307 N N . GLN A 1 309 ? -23.128 -13.328 26.387 1.00 90.19 309 GLN A N 1
ATOM 2308 C CA . GLN A 1 309 ? -23.858 -13.377 25.105 1.00 90.19 309 GLN A CA 1
ATOM 2309 C C . GLN A 1 309 ? -25.368 -13.066 25.217 1.00 90.19 309 GLN A C 1
ATOM 2311 O O . GLN A 1 309 ? -26.027 -12.873 24.197 1.00 90.19 309 GLN A O 1
ATOM 2316 N N . ASN A 1 310 ? -25.956 -13.103 26.425 1.00 91.00 310 ASN A N 1
ATOM 2317 C CA . ASN A 1 310 ? -27.372 -12.809 26.644 1.00 91.00 310 ASN A CA 1
ATOM 2318 C C . ASN A 1 310 ? -27.543 -11.507 27.439 1.00 91.00 310 ASN A C 1
ATOM 2320 O O . ASN A 1 310 ? -27.352 -11.490 28.655 1.00 91.00 310 ASN A O 1
ATOM 2324 N N . LYS A 1 311 ? -27.996 -10.438 26.773 1.00 90.69 311 LYS A N 1
ATOM 2325 C CA . LYS A 1 311 ? -28.125 -9.098 27.371 1.00 90.69 311 LYS A CA 1
ATOM 2326 C C . LYS A 1 311 ? -29.076 -9.070 28.582 1.00 90.69 311 LYS A C 1
ATOM 2328 O O . LYS A 1 311 ? -28.851 -8.301 29.510 1.00 90.69 311 LYS A O 1
ATOM 2333 N N . CYS A 1 312 ? -30.086 -9.945 28.643 1.00 91.94 312 CYS A N 1
ATOM 2334 C CA . CYS A 1 312 ? -30.982 -10.051 29.800 1.00 91.94 312 CYS A CA 1
ATOM 2335 C C . CYS A 1 312 ? -30.309 -10.704 31.020 1.00 91.94 312 CYS A C 1
ATOM 2337 O O . CYS A 1 312 ? -30.427 -10.196 32.137 1.00 91.94 312 CYS A O 1
ATOM 2339 N N . LEU A 1 313 ? -29.579 -11.808 30.821 1.00 93.44 313 LEU A N 1
ATOM 2340 C CA . LEU A 1 313 ? -28.806 -12.449 31.894 1.00 93.44 313 LEU A CA 1
ATOM 2341 C C . LEU A 1 313 ? -27.688 -11.522 32.385 1.00 93.44 313 LEU A C 1
ATOM 2343 O O . LEU A 1 313 ? -27.501 -11.376 33.589 1.00 93.44 313 LEU A O 1
ATOM 2347 N N . GLN A 1 314 ? -27.017 -10.839 31.456 1.00 94.44 314 GLN A N 1
ATOM 2348 C CA . GLN A 1 314 ? -25.974 -9.858 31.736 1.00 94.44 314 GLN A CA 1
ATOM 2349 C C . GLN A 1 314 ? -26.479 -8.728 32.655 1.00 94.44 314 GLN A C 1
ATOM 2351 O O . GLN A 1 314 ? -25.921 -8.502 33.729 1.00 94.44 314 GLN A O 1
ATOM 2356 N N . LYS A 1 315 ? -27.595 -8.080 32.285 1.00 94.75 315 LYS A N 1
ATOM 2357 C CA . LYS A 1 315 ? -28.226 -7.010 33.078 1.00 94.75 315 LYS A CA 1
ATOM 2358 C C . LYS A 1 315 ? -28.731 -7.497 34.446 1.00 94.75 315 LYS A C 1
ATOM 2360 O O . LYS A 1 315 ? -28.561 -6.786 35.435 1.00 94.75 315 LYS A O 1
ATOM 2365 N N . ARG A 1 316 ? -29.306 -8.708 34.534 1.00 95.44 316 ARG A N 1
ATOM 2366 C CA . ARG A 1 316 ? -29.698 -9.335 35.818 1.00 95.44 316 ARG A CA 1
ATOM 2367 C C . ARG A 1 316 ? -28.491 -9.514 36.738 1.00 95.44 316 ARG A C 1
ATOM 2369 O O . ARG A 1 316 ? -28.530 -9.074 37.884 1.00 95.44 316 ARG A O 1
ATOM 2376 N N . TRP A 1 317 ? -27.404 -10.073 36.210 1.00 96.06 317 TRP A N 1
ATOM 2377 C CA . TRP A 1 317 ? -26.178 -10.325 36.964 1.00 96.06 317 TRP A CA 1
ATOM 2378 C C . TRP A 1 317 ? -25.540 -9.030 37.487 1.00 96.06 317 TRP A C 1
ATOM 2380 O O . TRP A 1 317 ? -25.110 -9.006 38.639 1.00 96.06 317 TRP A O 1
ATOM 2390 N N . PHE A 1 318 ? -25.551 -7.931 36.714 1.00 96.62 318 PHE A N 1
ATOM 2391 C CA . PHE A 1 318 ? -25.108 -6.615 37.206 1.00 96.62 318 PHE A CA 1
ATOM 2392 C C . PHE A 1 318 ? -25.886 -6.172 38.455 1.00 96.62 318 PHE A C 1
ATOM 2394 O O . PHE A 1 318 ? -25.274 -5.804 39.457 1.00 96.62 318 PHE A O 1
ATOM 2401 N N . VAL A 1 319 ? -27.222 -6.256 38.425 1.00 95.25 319 VAL A N 1
ATOM 2402 C CA . VAL A 1 319 ? -28.082 -5.865 39.557 1.00 95.25 319 VAL A CA 1
ATOM 2403 C C . VAL A 1 319 ? -27.852 -6.766 40.775 1.00 95.25 319 VAL A C 1
ATOM 2405 O O . VAL A 1 319 ? -27.728 -6.265 41.891 1.00 95.25 319 VAL A O 1
ATOM 2408 N N . GLU A 1 320 ? -27.729 -8.080 40.571 1.00 95.94 320 GLU A N 1
ATOM 2409 C CA . GLU A 1 320 ? -27.416 -9.049 41.634 1.00 95.94 320 GLU A CA 1
ATOM 2410 C C . GLU A 1 320 ? -26.061 -8.768 42.310 1.00 95.94 320 GLU A C 1
ATOM 2412 O O . GLU A 1 320 ? -25.931 -8.920 43.526 1.00 95.94 320 GLU A O 1
ATOM 2417 N N . HIS A 1 321 ? -25.070 -8.299 41.543 1.00 95.62 321 HIS A N 1
ATOM 2418 C CA . HIS A 1 321 ? -23.703 -8.027 42.006 1.00 95.62 321 HIS A CA 1
ATOM 2419 C C . HIS A 1 321 ? -23.447 -6.553 42.372 1.00 95.62 321 HIS A C 1
ATOM 2421 O O . HIS A 1 321 ? -22.305 -6.177 42.651 1.00 95.62 321 HIS A O 1
ATOM 2427 N N . GLN A 1 322 ? -24.507 -5.735 42.440 1.00 95.44 322 GLN A N 1
ATOM 2428 C CA . GLN A 1 322 ? -24.472 -4.314 42.821 1.00 95.44 322 GLN A CA 1
ATOM 2429 C C . GLN A 1 322 ? -23.592 -3.449 41.897 1.00 95.44 322 GLN A C 1
ATOM 2431 O O . GLN A 1 322 ? -22.978 -2.475 42.333 1.00 95.44 322 GLN A O 1
ATOM 2436 N N . LEU A 1 323 ? -23.537 -3.802 40.612 1.00 95.81 323 LEU A N 1
ATOM 2437 C CA . LEU A 1 323 ? -22.920 -2.997 39.561 1.00 95.81 323 LEU A CA 1
ATOM 2438 C C . LEU A 1 323 ? -23.964 -2.044 38.951 1.00 95.81 323 LEU A C 1
ATOM 2440 O O . LEU A 1 323 ? -25.106 -2.456 38.722 1.00 95.81 323 LEU A O 1
ATOM 2444 N N . PRO A 1 324 ? -23.608 -0.780 38.669 1.00 95.31 324 PRO A N 1
ATOM 2445 C CA . PRO A 1 324 ? -24.565 0.197 38.170 1.00 95.31 324 PRO A CA 1
ATOM 2446 C C . PRO A 1 324 ? -24.933 -0.096 36.710 1.00 95.31 324 PRO A C 1
ATOM 2448 O O . PRO A 1 324 ? -24.065 -0.275 35.860 1.00 95.31 324 PRO A O 1
ATOM 2451 N N . THR A 1 325 ? -26.226 -0.121 36.392 1.00 95.12 325 THR A N 1
ATOM 2452 C CA . THR A 1 325 ? -26.732 -0.249 35.018 1.00 95.12 325 THR A CA 1
ATOM 2453 C C . THR A 1 325 ? -28.094 0.436 34.890 1.00 95.12 325 THR A C 1
ATOM 2455 O O . THR A 1 325 ? -28.763 0.691 35.892 1.00 95.12 325 THR A O 1
ATOM 2458 N N . ALA A 1 326 ? -28.492 0.757 33.659 1.00 92.50 326 ALA A N 1
ATOM 2459 C CA . ALA A 1 326 ? -29.788 1.355 33.350 1.00 92.50 326 ALA A CA 1
ATOM 2460 C C . ALA A 1 326 ? -30.957 0.469 33.827 1.00 92.50 326 ALA A C 1
ATOM 2462 O O . ALA A 1 326 ? -30.889 -0.763 33.740 1.00 92.50 326 ALA A O 1
ATOM 2463 N N . LYS A 1 327 ? -32.051 1.088 34.290 1.00 92.69 327 LYS A N 1
ATOM 2464 C CA . LYS A 1 327 ? -33.299 0.385 34.622 1.00 92.69 327 LYS A CA 1
ATOM 2465 C C . LYS A 1 327 ? -33.758 -0.445 33.417 1.00 92.69 327 LYS A C 1
ATOM 2467 O O . LYS A 1 327 ? -33.895 0.095 32.322 1.00 92.69 327 LYS A O 1
ATOM 2472 N N . PHE A 1 328 ? -34.070 -1.722 33.631 1.00 94.50 328 PHE A N 1
ATOM 2473 C CA . PHE A 1 328 ? -34.570 -2.619 32.589 1.00 94.50 328 PHE A CA 1
ATOM 2474 C C . PHE A 1 328 ? -35.625 -3.604 33.116 1.00 94.50 328 PHE A C 1
ATOM 2476 O O . PHE A 1 328 ? -35.720 -3.837 34.322 1.00 94.50 328 PHE A O 1
ATOM 2483 N N . ILE A 1 329 ? -36.384 -4.209 32.200 1.00 92.44 329 ILE A N 1
ATOM 2484 C CA . ILE A 1 329 ? -37.208 -5.403 32.428 1.00 92.44 329 ILE A CA 1
ATOM 2485 C C . ILE A 1 329 ? -36.999 -6.434 31.310 1.00 92.44 329 ILE A C 1
ATOM 2487 O O . ILE A 1 329 ? -36.568 -6.105 30.204 1.00 92.44 329 ILE A O 1
ATOM 2491 N N . ASP A 1 330 ? -37.334 -7.687 31.606 1.00 91.38 330 ASP A N 1
ATOM 2492 C CA . ASP A 1 330 ? -37.441 -8.771 30.625 1.00 91.38 330 ASP A CA 1
ATOM 2493 C C . ASP A 1 330 ? -38.835 -8.737 29.978 1.00 91.38 330 ASP A C 1
ATOM 2495 O O . ASP A 1 330 ? -39.837 -8.601 30.685 1.00 91.38 330 ASP A O 1
ATOM 2499 N N . CYS A 1 331 ? -38.904 -8.797 28.649 1.00 84.31 331 CYS A N 1
ATOM 2500 C CA . CYS A 1 331 ? -40.085 -8.426 27.877 1.00 84.31 331 CYS A CA 1
ATOM 2501 C C . CYS A 1 331 ? -40.618 -9.613 27.048 1.00 84.31 331 CYS A C 1
ATOM 2503 O O . CYS A 1 331 ? -39.914 -10.100 26.154 1.00 84.31 331 CYS A O 1
ATOM 2505 N N . PRO A 1 332 ? -41.845 -10.102 27.329 1.00 77.94 332 PRO A N 1
ATOM 2506 C CA . PRO A 1 332 ? -42.483 -11.150 26.536 1.00 77.94 332 PRO A CA 1
ATOM 2507 C C . PRO A 1 332 ? -42.951 -10.614 25.174 1.00 77.94 332 PRO A C 1
ATOM 2509 O O . PRO A 1 332 ? -43.184 -9.417 25.012 1.00 77.94 332 PRO A O 1
ATOM 2512 N N . ALA A 1 333 ? -43.141 -11.512 24.205 1.00 76.25 333 ALA A N 1
ATOM 2513 C CA . ALA A 1 333 ? -43.529 -11.154 22.837 1.00 76.25 333 ALA A CA 1
ATOM 2514 C C . ALA A 1 333 ? -44.909 -10.467 22.748 1.00 76.25 333 ALA A C 1
ATOM 2516 O O . ALA A 1 333 ? -45.183 -9.748 21.793 1.00 76.25 333 ALA A O 1
ATOM 2517 N N . GLU A 1 334 ? -45.770 -10.676 23.746 1.00 75.38 334 GLU A N 1
ATOM 2518 C CA . GLU A 1 334 ? -47.128 -10.137 23.853 1.00 75.38 334 GLU A CA 1
ATOM 2519 C C . GLU A 1 334 ? -47.209 -8.817 24.656 1.00 75.38 334 GLU A C 1
ATOM 2521 O O . GLU A 1 334 ? -48.293 -8.409 25.083 1.00 75.38 334 GLU A O 1
ATOM 2526 N N . ALA A 1 335 ? -46.075 -8.155 24.921 1.00 77.00 335 ALA A N 1
ATOM 2527 C CA . ALA A 1 335 ? -46.025 -6.927 25.716 1.00 77.00 335 ALA A CA 1
ATOM 2528 C C . ALA A 1 335 ? -46.731 -5.731 25.045 1.00 77.00 335 ALA A C 1
ATOM 2530 O O . ALA A 1 335 ? -46.632 -5.505 23.841 1.00 77.00 335 ALA A O 1
ATOM 2531 N N . ASN A 1 336 ? -47.418 -4.910 25.848 1.00 82.31 336 ASN A N 1
ATOM 2532 C CA . ASN A 1 336 ? -48.159 -3.748 25.359 1.00 82.31 336 ASN A CA 1
ATOM 2533 C C . ASN A 1 336 ? -47.318 -2.460 25.441 1.00 82.31 336 ASN A C 1
ATOM 2535 O O . ASN A 1 336 ? -46.943 -2.021 26.532 1.00 82.31 336 ASN A O 1
ATOM 2539 N N . ILE A 1 337 ? -47.092 -1.818 24.289 1.00 83.31 337 ILE A N 1
ATOM 2540 C CA . ILE A 1 337 ? -46.319 -0.573 24.150 1.00 83.31 337 ILE A CA 1
ATOM 2541 C C . ILE A 1 337 ? -46.803 0.563 25.071 1.00 83.31 337 ILE A C 1
ATOM 2543 O O . ILE A 1 337 ? -45.982 1.284 25.635 1.00 83.31 337 ILE A O 1
ATOM 2547 N N . SER A 1 338 ? -48.111 0.681 25.316 1.00 82.81 338 SER A N 1
ATOM 2548 C CA . SER A 1 338 ? -48.685 1.714 26.190 1.00 82.81 338 SER A CA 1
ATOM 2549 C C . SER A 1 338 ? -48.376 1.474 27.669 1.00 82.81 338 SER A C 1
ATOM 2551 O O . SER A 1 338 ? -48.265 2.428 28.437 1.00 82.81 338 SER A O 1
ATOM 2553 N N . THR A 1 339 ? -48.216 0.214 28.087 1.00 85.12 339 THR A N 1
ATOM 2554 C CA . THR A 1 339 ? -47.780 -0.130 29.450 1.00 85.12 339 THR A CA 1
ATOM 2555 C C . THR A 1 339 ? -46.298 0.192 29.637 1.00 85.12 339 THR A C 1
ATOM 2557 O O . THR A 1 339 ? -45.930 0.786 30.646 1.00 85.12 339 THR A O 1
ATOM 2560 N N . LEU A 1 340 ? -45.465 -0.119 28.639 1.00 86.88 340 LEU A N 1
ATOM 2561 C CA . LEU A 1 340 ? -44.033 0.193 28.653 1.00 86.88 340 LEU A CA 1
ATOM 2562 C C . LEU A 1 340 ? -43.781 1.708 28.682 1.00 86.88 340 LEU A C 1
ATOM 2564 O O . LEU A 1 340 ? -43.037 2.186 29.535 1.00 86.88 340 LEU A O 1
ATOM 2568 N N . ALA A 1 341 ? -44.474 2.473 27.833 1.00 86.00 341 ALA A N 1
ATOM 2569 C CA . ALA A 1 341 ? -44.396 3.935 27.812 1.00 86.00 341 ALA A CA 1
ATOM 2570 C C . ALA A 1 341 ? -44.855 4.581 29.137 1.00 86.00 341 ALA A C 1
ATOM 2572 O O . ALA A 1 341 ? -44.339 5.629 29.524 1.00 86.00 341 ALA A O 1
ATOM 2573 N N . ALA A 1 342 ? -45.791 3.958 29.863 1.00 86.19 342 ALA A N 1
ATOM 2574 C CA . ALA A 1 342 ? -46.220 4.419 31.185 1.00 86.19 342 ALA A CA 1
ATOM 2575 C C . ALA A 1 342 ? -45.217 4.085 32.309 1.00 86.19 342 ALA A C 1
ATOM 2577 O O . ALA A 1 342 ? -45.184 4.789 33.317 1.00 86.19 342 ALA A O 1
ATOM 2578 N N . GLU A 1 343 ? -44.405 3.033 32.155 1.00 88.31 343 GLU A N 1
ATOM 2579 C CA . GLU A 1 343 ? -43.410 2.614 33.151 1.00 88.31 343 GLU A CA 1
ATOM 2580 C C . GLU A 1 343 ? -42.017 3.253 32.940 1.00 88.31 343 GLU A C 1
ATOM 2582 O O . GLU A 1 343 ? -41.301 3.511 33.915 1.00 88.31 343 GLU A O 1
ATOM 2587 N N . PHE A 1 344 ? -41.610 3.472 31.688 1.00 87.44 344 PHE A N 1
ATOM 2588 C CA . PHE A 1 344 ? -40.283 3.989 31.323 1.00 87.44 344 PHE A CA 1
ATOM 2589 C C . PHE A 1 344 ? -40.302 5.440 30.825 1.00 87.44 344 PHE A C 1
ATOM 2591 O O . PHE A 1 344 ? -39.252 6.075 30.767 1.00 87.44 344 PHE A O 1
ATOM 2598 N N . GLY A 1 345 ? -41.477 5.983 30.495 1.00 87.06 345 GLY A N 1
ATOM 2599 C CA . GLY A 1 345 ? -41.587 7.225 29.736 1.00 87.06 345 GLY A CA 1
ATOM 2600 C C . GLY A 1 345 ? -41.262 7.014 28.256 1.00 87.06 345 GLY A C 1
ATOM 2601 O O . GLY A 1 345 ? -41.227 5.886 27.765 1.00 87.06 345 GLY A O 1
ATOM 2602 N N . LEU A 1 346 ? -41.036 8.113 27.535 1.00 85.19 346 LEU A N 1
ATOM 2603 C CA . LEU A 1 346 ? -40.572 8.102 26.149 1.00 85.19 346 LEU A CA 1
ATOM 2604 C C . LEU A 1 346 ? -39.402 9.084 25.988 1.00 85.19 346 LEU A C 1
ATOM 2606 O O . LEU A 1 346 ? -39.474 10.190 26.532 1.00 85.19 346 LEU A O 1
ATOM 2610 N N . PRO A 1 347 ? -38.369 8.738 25.202 1.00 89.12 347 PRO A N 1
ATOM 2611 C CA . PRO A 1 347 ? -38.166 7.437 24.556 1.00 89.12 347 PRO A CA 1
ATOM 2612 C C . PRO A 1 347 ? -37.768 6.306 25.529 1.00 89.12 347 PRO A C 1
ATOM 2614 O O . PRO A 1 347 ? -37.320 6.560 26.643 1.00 89.12 347 PRO A O 1
ATOM 2617 N N . PHE A 1 348 ? -37.885 5.055 25.077 1.00 90.12 348 PHE A N 1
ATOM 2618 C CA . PHE A 1 348 ? -37.287 3.865 25.709 1.00 90.12 348 PHE A CA 1
ATOM 2619 C C . PHE A 1 348 ? -36.619 2.975 24.647 1.00 90.12 348 PHE A C 1
ATOM 2621 O O . PHE A 1 348 ? -36.797 3.209 23.450 1.00 90.12 348 PHE A O 1
ATOM 2628 N N . VAL A 1 349 ? -35.837 1.967 25.048 1.00 90.69 349 VAL A N 1
ATOM 2629 C CA . VAL A 1 349 ? -35.112 1.092 24.103 1.00 90.69 349 VAL A CA 1
ATOM 2630 C C . VAL A 1 349 ? -35.563 -0.360 24.239 1.00 90.69 349 VAL A C 1
ATOM 2632 O O . VAL A 1 349 ? -35.619 -0.889 25.345 1.00 90.69 349 VAL A O 1
ATOM 2635 N N . GLN A 1 350 ? -35.846 -1.014 23.110 1.00 90.62 350 GLN A N 1
ATOM 2636 C CA . GLN A 1 350 ? -36.000 -2.467 23.007 1.00 90.62 350 GLN A CA 1
ATOM 2637 C C . GLN A 1 350 ? -34.690 -3.077 22.484 1.00 90.62 350 GLN A C 1
ATOM 2639 O O . GLN A 1 350 ? -34.178 -2.645 21.450 1.00 90.62 350 GLN A O 1
ATOM 2644 N N . LYS A 1 351 ? -34.145 -4.084 23.180 1.00 91.19 351 LYS A N 1
ATOM 2645 C CA . LYS A 1 351 ? -32.962 -4.852 22.744 1.00 91.19 351 LYS A CA 1
ATOM 2646 C C . LYS A 1 351 ? -33.274 -6.349 22.671 1.00 91.19 351 LYS A C 1
ATOM 2648 O O . LYS A 1 351 ? -33.956 -6.877 23.549 1.00 91.19 351 LYS A O 1
ATOM 2653 N N . THR A 1 352 ? -32.768 -7.067 21.668 1.00 90.00 352 THR A N 1
ATOM 2654 C CA . THR A 1 352 ? -32.879 -8.538 21.611 1.00 90.00 352 THR A CA 1
ATOM 2655 C C . THR A 1 352 ? -32.040 -9.199 22.705 1.00 90.00 352 THR A C 1
ATOM 2657 O O . THR A 1 352 ? -30.995 -8.687 23.106 1.00 90.00 352 THR A O 1
ATOM 2660 N N . HIS A 1 353 ? -32.477 -10.366 23.199 1.00 88.38 353 HIS A N 1
ATOM 2661 C CA . HIS A 1 353 ? -31.702 -11.119 24.199 1.00 88.38 353 HIS A CA 1
ATOM 2662 C C . HIS A 1 353 ? -30.322 -11.548 23.684 1.00 88.38 353 HIS A C 1
ATOM 2664 O O . HIS A 1 353 ? -29.373 -11.528 24.459 1.00 88.38 353 HIS A O 1
ATOM 2670 N N . ARG A 1 354 ? -30.209 -11.943 22.408 1.00 86.06 354 ARG A N 1
ATOM 2671 C CA . ARG A 1 354 ? -28.974 -12.393 21.732 1.00 86.06 354 ARG A CA 1
ATOM 2672 C C . ARG A 1 354 ? -28.889 -11.826 20.308 1.00 86.06 354 ARG A C 1
ATOM 2674 O O . ARG A 1 354 ? -29.860 -11.238 19.824 1.00 86.06 354 ARG A O 1
ATOM 2681 N N . GLY A 1 355 ? -27.745 -12.013 19.644 1.00 73.81 355 GLY A N 1
ATOM 2682 C CA . GLY A 1 355 ? -27.541 -11.713 18.216 1.00 73.81 355 GLY A CA 1
ATOM 2683 C C . GLY A 1 355 ? -27.548 -10.225 17.832 1.00 73.81 355 GLY A C 1
ATOM 2684 O O . GLY A 1 355 ? -27.524 -9.903 16.646 1.00 73.81 355 GLY A O 1
ATOM 2685 N N . GLY A 1 356 ? -27.605 -9.313 18.809 1.00 72.88 356 GLY A N 1
ATOM 2686 C CA . GLY A 1 356 ? -27.622 -7.868 18.582 1.00 72.88 356 GLY A CA 1
ATOM 2687 C C . GLY A 1 356 ? -26.231 -7.238 18.693 1.00 72.88 356 GLY A C 1
ATOM 2688 O O . GLY A 1 356 ? -25.651 -7.231 19.780 1.00 72.88 356 GLY A O 1
ATOM 2689 N N . TYR A 1 357 ? -25.720 -6.708 17.579 1.00 71.12 357 TYR A N 1
ATOM 2690 C CA . TYR A 1 357 ? -24.386 -6.115 17.417 1.00 71.12 357 TYR A CA 1
ATOM 2691 C C . TYR A 1 357 ? -24.435 -4.949 16.412 1.00 71.12 357 TYR A C 1
ATOM 2693 O O . TYR A 1 357 ? -25.238 -4.994 15.482 1.00 71.12 357 TYR A O 1
ATOM 2701 N N . ASP A 1 358 ? -23.577 -3.929 16.563 1.00 64.75 358 ASP A N 1
ATOM 2702 C CA . ASP A 1 358 ? -23.504 -2.756 15.662 1.00 64.75 358 ASP A CA 1
ATOM 2703 C C . ASP A 1 358 ? -24.897 -2.186 15.305 1.00 64.75 358 ASP A C 1
ATOM 2705 O O . ASP A 1 358 ? -25.329 -2.206 14.150 1.00 64.75 358 ASP A O 1
ATOM 2709 N N . GLY A 1 359 ? -25.654 -1.791 16.335 1.00 68.44 359 GLY A N 1
ATOM 2710 C CA . GLY A 1 359 ? -27.029 -1.283 16.225 1.00 68.44 359 GLY A CA 1
ATOM 2711 C C . GLY A 1 359 ? -28.110 -2.329 15.916 1.00 68.44 359 GLY A C 1
ATOM 2712 O O . GLY A 1 359 ? -29.287 -2.103 16.194 1.00 68.44 359 GLY A O 1
ATOM 2713 N N . ARG A 1 360 ? -27.755 -3.503 15.382 1.00 76.69 360 ARG A N 1
ATOM 2714 C CA . ARG A 1 360 ? -28.720 -4.573 15.082 1.00 76.69 360 ARG A CA 1
ATOM 2715 C C . ARG A 1 360 ? -29.292 -5.142 16.372 1.00 76.69 360 ARG A C 1
ATOM 2717 O O . ARG A 1 360 ? -28.577 -5.311 17.355 1.00 76.69 360 ARG A O 1
ATOM 2724 N N . GLY A 1 361 ? -30.584 -5.464 16.362 1.00 82.12 361 GLY A N 1
ATOM 2725 C CA . GLY A 1 361 ? -31.2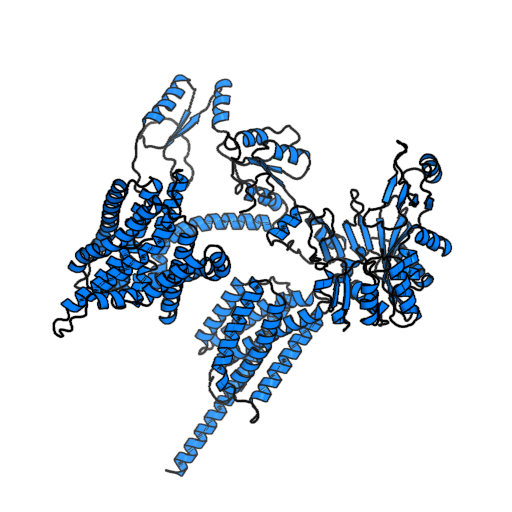73 -5.929 17.566 1.00 82.12 361 GLY A CA 1
ATOM 2726 C C . GLY A 1 361 ? -31.418 -4.852 18.647 1.00 82.12 361 GLY A C 1
ATOM 2727 O O . GLY A 1 361 ? -31.659 -5.205 19.796 1.00 82.12 361 GLY A O 1
ATOM 2728 N N . VAL A 1 362 ? -31.292 -3.565 18.295 1.00 86.12 362 VAL A N 1
ATOM 2729 C CA . VAL A 1 362 ? -31.607 -2.403 19.143 1.00 86.12 362 VAL A CA 1
ATOM 2730 C C . VAL A 1 362 ? -32.622 -1.509 18.417 1.00 86.12 362 VAL A C 1
ATOM 2732 O O . VAL A 1 362 ? -32.449 -1.219 17.236 1.00 86.12 362 VAL A O 1
ATOM 2735 N N . GLN A 1 363 ? -33.686 -1.074 19.096 1.00 86.31 363 GLN A N 1
ATOM 2736 C CA . GLN A 1 363 ? -34.683 -0.143 18.553 1.00 86.31 363 GLN A CA 1
ATOM 2737 C C . GLN A 1 363 ? -35.097 0.880 19.617 1.00 86.31 363 GLN A C 1
ATOM 2739 O O . GLN A 1 363 ? -35.510 0.514 20.716 1.00 86.31 363 GLN A O 1
ATOM 2744 N N . VAL A 1 364 ? -35.018 2.173 19.285 1.00 87.44 364 VAL A N 1
ATOM 2745 C CA . VAL A 1 364 ? -35.453 3.268 20.167 1.00 87.44 364 VAL A CA 1
ATOM 2746 C C . VAL A 1 364 ? -36.915 3.610 19.877 1.00 87.44 364 VAL A C 1
ATOM 2748 O O . VAL A 1 364 ? -37.238 4.137 18.812 1.00 87.44 364 VAL A O 1
ATOM 2751 N N . ILE A 1 365 ? -37.802 3.338 20.832 1.00 87.00 365 ILE A N 1
ATOM 2752 C CA . ILE A 1 365 ? -39.224 3.680 20.763 1.00 87.00 365 ILE A CA 1
ATOM 2753 C C . ILE A 1 365 ? -39.400 5.125 21.227 1.00 87.00 365 ILE A C 1
ATOM 2755 O O . ILE A 1 365 ? -39.117 5.447 22.380 1.00 87.00 365 ILE A O 1
ATOM 2759 N N . ARG A 1 366 ? -39.843 6.006 20.323 1.00 86.31 366 ARG A N 1
ATOM 2760 C CA . ARG A 1 366 ? -40.008 7.451 20.585 1.00 86.31 366 ARG A CA 1
ATOM 2761 C C . ARG A 1 366 ? -41.468 7.889 20.729 1.00 86.31 366 ARG A C 1
ATOM 2763 O O . ARG A 1 366 ? -41.735 8.853 21.436 1.00 86.31 366 ARG A O 1
ATOM 2770 N N . GLU A 1 367 ? -42.392 7.176 20.089 1.00 82.12 367 GLU A N 1
ATOM 2771 C CA . GLU A 1 367 ? -43.822 7.499 19.999 1.00 82.12 367 GLU A CA 1
ATOM 2772 C C . GLU A 1 367 ? -44.667 6.212 20.121 1.00 82.12 367 GLU A C 1
ATOM 2774 O O . GLU A 1 367 ? -44.123 5.108 20.071 1.00 82.12 367 GLU A O 1
ATOM 2779 N N . VAL A 1 368 ? -45.985 6.346 20.316 1.00 77.19 368 VAL A N 1
ATOM 2780 C CA . VAL A 1 368 ? -46.926 5.235 20.611 1.00 77.19 368 VAL A CA 1
ATOM 2781 C C . VAL A 1 368 ? -48.006 5.122 19.524 1.00 77.19 368 VAL A C 1
ATOM 2783 O O . VAL A 1 368 ? -49.180 4.908 19.822 1.00 77.19 368 VAL A O 1
ATOM 2786 N N . ASP A 1 369 ? -47.632 5.341 18.263 1.00 58.56 369 ASP A N 1
ATOM 2787 C CA . ASP A 1 369 ? -48.567 5.311 17.134 1.00 58.56 369 ASP A CA 1
ATOM 2788 C C . ASP A 1 369 ? -48.386 4.022 16.314 1.00 58.56 369 ASP A C 1
ATOM 2790 O O . ASP A 1 369 ? -47.325 3.778 15.742 1.00 58.56 369 ASP A O 1
ATOM 2794 N N . GLY A 1 370 ? -49.424 3.179 16.288 1.00 53.88 370 GLY A N 1
ATOM 2795 C CA . GLY A 1 370 ? -49.404 1.843 15.677 1.00 53.88 370 GLY A CA 1
ATOM 2796 C C . GLY A 1 370 ? -49.344 0.676 16.677 1.00 53.88 370 GLY A C 1
ATOM 2797 O O . GLY A 1 370 ? -48.774 0.773 17.762 1.00 53.88 370 GLY A O 1
ATOM 2798 N N . ALA A 1 371 ? -49.965 -0.451 16.311 1.00 48.12 371 ALA A N 1
ATOM 2799 C CA . ALA A 1 371 ? -50.061 -1.647 17.160 1.00 48.12 371 ALA A CA 1
ATOM 2800 C C . ALA A 1 371 ? -48.878 -2.628 17.005 1.00 48.12 371 ALA A C 1
ATOM 2802 O O . ALA A 1 371 ? -48.702 -3.502 17.848 1.00 48.12 371 ALA A O 1
ATOM 2803 N N . ASP A 1 372 ? -48.068 -2.467 15.954 1.00 55.53 372 ASP A N 1
ATOM 2804 C CA . ASP A 1 372 ? -47.064 -3.441 15.494 1.00 55.53 372 ASP A CA 1
ATOM 2805 C C . ASP A 1 372 ? -45.610 -2.938 15.662 1.00 55.53 372 ASP A C 1
ATOM 2807 O O . ASP A 1 372 ? -44.699 -3.361 14.952 1.00 55.53 372 ASP A O 1
ATOM 2811 N N . CYS A 1 373 ? -45.378 -1.985 16.573 1.00 66.88 373 CYS A N 1
ATOM 2812 C CA . CYS A 1 373 ? -44.101 -1.264 16.693 1.00 66.88 373 CYS A CA 1
ATOM 2813 C C . CYS A 1 373 ? -43.037 -1.938 17.582 1.00 66.88 373 CYS A C 1
ATOM 2815 O O . CYS A 1 373 ? -41.912 -1.440 17.644 1.00 66.88 373 CYS A O 1
ATOM 2817 N N . LEU A 1 374 ? -43.367 -3.040 18.264 1.00 78.69 374 LEU A N 1
ATOM 2818 C CA . LEU A 1 374 ? -42.438 -3.835 19.078 1.00 78.69 374 LEU A CA 1
ATOM 2819 C C . LEU A 1 374 ? -42.120 -5.161 18.383 1.00 78.69 374 LEU A C 1
ATOM 2821 O O . LEU A 1 374 ? -42.986 -5.751 17.738 1.00 78.69 374 LEU A O 1
ATOM 2825 N N . TRP A 1 375 ? -40.904 -5.679 18.556 1.00 83.56 375 TRP A N 1
ATOM 2826 C CA . TRP A 1 375 ? -40.570 -7.008 18.037 1.00 83.56 375 TRP A CA 1
ATOM 2827 C C . TRP A 1 375 ? -41.286 -8.120 18.823 1.00 83.56 375 TRP A C 1
ATOM 2829 O O . TRP A 1 375 ? -41.164 -8.152 20.050 1.00 83.56 375 TRP A O 1
ATOM 2839 N N . PRO A 1 376 ? -41.966 -9.073 18.149 1.00 78.69 376 PRO A N 1
ATOM 2840 C CA . PRO A 1 376 ? -42.677 -10.186 18.786 1.00 78.69 376 PRO A CA 1
ATOM 2841 C C . PRO A 1 376 ? -41.705 -11.316 19.180 1.00 78.69 376 PRO A C 1
ATOM 2843 O O . PRO A 1 376 ? -41.842 -12.468 18.766 1.00 78.69 376 PRO A O 1
ATOM 2846 N N . THR A 1 377 ? -40.664 -10.974 19.938 1.00 79.62 377 THR A N 1
ATOM 2847 C CA . THR A 1 377 ? -39.570 -11.868 20.339 1.00 79.62 377 THR A CA 1
ATOM 2848 C C . THR A 1 377 ? -39.103 -11.558 21.762 1.00 79.62 377 THR A C 1
ATOM 2850 O O . THR A 1 377 ? -39.341 -10.472 22.292 1.00 79.62 377 THR A O 1
ATOM 2853 N N . ALA A 1 378 ? -38.415 -12.518 22.392 1.00 79.69 378 ALA A N 1
ATOM 2854 C CA . ALA A 1 378 ? -37.813 -12.323 23.710 1.00 79.69 378 ALA A CA 1
ATOM 2855 C C . ALA A 1 378 ? -36.781 -11.180 23.668 1.00 79.69 378 ALA A C 1
ATOM 2857 O O . ALA A 1 378 ? -35.724 -11.272 23.030 1.00 79.69 378 ALA A O 1
ATOM 2858 N N . THR A 1 379 ? -37.124 -10.084 24.337 1.00 89.94 379 THR A N 1
ATOM 2859 C CA . THR A 1 379 ? -36.383 -8.820 24.328 1.00 89.94 379 THR A CA 1
ATOM 2860 C C . THR A 1 379 ? -36.220 -8.304 25.757 1.00 89.94 379 THR A C 1
ATOM 2862 O O . THR A 1 379 ? -36.861 -8.790 26.686 1.00 89.94 379 THR A O 1
ATOM 2865 N N . ILE A 1 380 ? -35.328 -7.340 25.962 1.00 92.50 380 ILE A N 1
ATOM 2866 C CA . ILE A 1 380 ? -35.354 -6.480 27.148 1.00 92.50 380 ILE A CA 1
ATOM 2867 C C . ILE A 1 380 ? -35.869 -5.102 26.749 1.00 92.50 380 ILE A C 1
ATOM 2869 O O . ILE A 1 380 ? -35.630 -4.649 25.627 1.00 92.50 380 ILE A O 1
ATOM 2873 N N . ILE A 1 381 ? -36.545 -4.446 27.687 1.00 92.44 381 ILE A N 1
ATOM 2874 C CA . ILE A 1 381 ? -36.848 -3.017 27.616 1.00 92.44 381 ILE A CA 1
ATOM 2875 C C . ILE A 1 381 ? -35.976 -2.322 28.650 1.00 92.44 381 ILE A C 1
ATOM 2877 O O . ILE A 1 381 ? -35.974 -2.736 29.808 1.00 92.44 381 ILE A O 1
ATOM 2881 N N . GLU A 1 382 ? -35.252 -1.285 28.248 1.00 91.81 382 GLU A N 1
ATOM 2882 C CA . GLU A 1 382 ? -34.445 -0.445 29.137 1.00 91.81 382 GLU A CA 1
ATOM 2883 C C . GLU A 1 382 ? -34.824 1.040 29.007 1.00 91.81 382 GLU A C 1
ATOM 2885 O O . GLU A 1 382 ? -35.362 1.482 27.984 1.00 91.81 382 GLU A O 1
ATOM 2890 N N . GLU A 1 383 ? -34.562 1.817 30.061 1.00 90.94 383 GLU A N 1
ATOM 2891 C CA . GLU A 1 383 ? -34.693 3.277 30.011 1.00 90.94 383 GLU A CA 1
ATOM 2892 C C . GLU A 1 383 ? -33.749 3.865 28.950 1.00 90.94 383 GLU A C 1
ATOM 2894 O O . GLU A 1 383 ? -32.591 3.457 28.838 1.00 90.94 383 GLU A O 1
ATOM 2899 N N . PHE A 1 384 ? -34.219 4.845 28.171 1.00 89.38 384 PHE A N 1
ATOM 2900 C CA . PHE A 1 384 ? -33.337 5.566 27.256 1.00 89.38 384 PHE A CA 1
ATOM 2901 C C . PHE A 1 384 ? -32.433 6.504 28.060 1.00 89.38 384 PHE A C 1
ATOM 2903 O O . PHE A 1 384 ? -32.822 7.616 28.428 1.00 89.38 384 PHE A O 1
ATOM 2910 N N . ILE A 1 385 ? -31.204 6.061 28.319 1.00 87.19 385 ILE A N 1
ATOM 2911 C CA . ILE A 1 385 ? -30.148 6.935 28.824 1.00 87.19 385 ILE A CA 1
ATOM 2912 C C . ILE A 1 385 ? -29.761 7.887 27.693 1.00 87.19 385 ILE A C 1
ATOM 2914 O O . ILE A 1 385 ? -28.963 7.531 26.838 1.00 87.19 385 ILE A O 1
ATOM 2918 N N . ALA A 1 386 ? -30.341 9.089 27.675 1.00 73.38 386 ALA A N 1
ATOM 2919 C CA . ALA A 1 386 ? -29.964 10.132 26.726 1.00 73.38 386 ALA A CA 1
ATOM 2920 C C . ALA A 1 386 ? -28.486 10.515 26.946 1.00 73.38 386 ALA A C 1
ATOM 2922 O O . ALA A 1 386 ? -28.176 11.119 27.982 1.00 73.38 386 ALA A O 1
ATOM 2923 N N . PRO A 1 387 ? -27.565 10.164 26.030 1.00 61.22 387 PRO A N 1
ATOM 2924 C CA . PRO A 1 387 ? -26.150 10.349 26.278 1.00 61.22 387 PRO A CA 1
ATOM 2925 C C . PRO A 1 387 ? -25.736 11.785 25.949 1.00 61.22 387 PRO A C 1
ATOM 2927 O O . PRO A 1 387 ? -26.277 12.438 25.056 1.00 61.22 387 PRO A O 1
ATOM 2930 N N . ARG A 1 388 ? -24.704 12.256 26.647 1.00 60.19 388 ARG A N 1
ATOM 2931 C CA . ARG A 1 388 ? -23.746 13.215 26.074 1.00 60.19 388 ARG A CA 1
ATOM 2932 C C . ARG A 1 388 ? -22.422 12.558 25.704 1.00 60.19 388 ARG A C 1
ATOM 2934 O O . ARG A 1 388 ? -21.690 13.120 24.902 1.00 60.19 388 ARG A O 1
ATOM 2941 N N . ARG A 1 389 ? -22.111 11.423 26.339 1.00 83.06 389 ARG A N 1
ATOM 2942 C CA . ARG A 1 389 ? -20.853 10.683 26.234 1.00 83.06 389 ARG A CA 1
ATOM 2943 C C . ARG A 1 389 ? -21.109 9.203 26.475 1.00 83.06 389 ARG A C 1
ATOM 2945 O O . ARG A 1 389 ? -21.720 8.845 27.487 1.00 83.06 389 ARG A O 1
ATOM 2952 N N . GLU A 1 390 ? -20.597 8.376 25.578 1.00 91.75 390 GLU A N 1
ATOM 2953 C CA . GLU A 1 390 ? -20.451 6.937 25.779 1.00 91.75 390 GLU A CA 1
ATOM 2954 C C . GLU A 1 390 ? -18.974 6.644 26.056 1.00 91.75 390 GLU A C 1
ATOM 2956 O O . GLU A 1 390 ? -18.088 7.326 25.542 1.00 91.75 390 GLU A O 1
ATOM 2961 N N . LEU A 1 391 ? -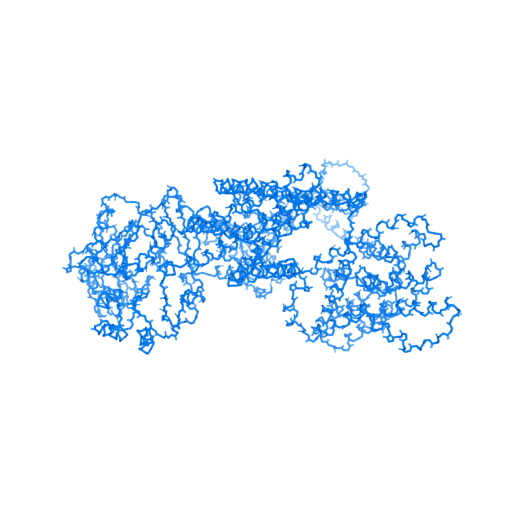18.695 5.682 26.930 1.00 95.31 391 LEU A N 1
ATOM 2962 C CA . LEU A 1 391 ? -17.358 5.406 27.450 1.00 95.31 391 LEU A CA 1
ATOM 2963 C C . LEU A 1 391 ? -17.071 3.908 27.394 1.00 95.31 391 LEU A C 1
ATOM 2965 O O . LEU A 1 391 ? -17.980 3.094 27.544 1.00 95.31 391 LEU A O 1
ATOM 2969 N N . ALA A 1 392 ? -15.802 3.530 27.268 1.00 96.62 392 ALA A N 1
ATOM 2970 C CA . ALA A 1 392 ? -15.380 2.151 27.495 1.00 96.62 392 ALA A CA 1
ATOM 2971 C C . ALA A 1 392 ? -14.115 2.068 28.352 1.00 96.62 392 ALA A C 1
ATOM 2973 O O . ALA A 1 392 ? -13.249 2.945 28.320 1.00 96.62 392 ALA A O 1
ATOM 2974 N N . VAL A 1 393 ? -13.999 0.971 29.100 1.00 97.81 393 VAL A N 1
ATOM 2975 C CA . VAL A 1 393 ? -12.790 0.601 29.842 1.00 97.81 393 VAL A CA 1
ATOM 2976 C C . VAL A 1 393 ? -12.387 -0.814 29.459 1.00 97.81 393 VAL A C 1
ATOM 2978 O O . VAL A 1 393 ? -13.178 -1.749 29.582 1.00 97.81 393 VAL A O 1
ATOM 2981 N N . LEU A 1 394 ? -11.141 -0.979 29.019 1.00 97.94 394 LEU A N 1
ATOM 2982 C CA . LEU A 1 394 ? -10.558 -2.290 28.746 1.00 97.94 394 LEU A CA 1
ATOM 2983 C C . LEU A 1 394 ? -9.801 -2.758 29.987 1.00 97.94 394 LEU A C 1
ATOM 2985 O O . LEU A 1 394 ? -8.921 -2.054 30.490 1.00 97.94 394 LEU A O 1
ATOM 2989 N N . VAL A 1 395 ? -10.118 -3.959 30.457 1.00 97.50 395 VAL A N 1
ATOM 2990 C CA . VAL A 1 395 ? -9.465 -4.587 31.605 1.00 97.50 395 VAL A CA 1
ATOM 2991 C C . VAL A 1 395 ? -9.037 -6.006 31.245 1.00 97.50 395 VAL A C 1
ATOM 2993 O O . VAL A 1 395 ? -9.826 -6.800 30.734 1.00 97.50 395 VAL A O 1
ATOM 2996 N N . ALA A 1 396 ? -7.769 -6.324 31.495 1.00 96.81 396 ALA A N 1
ATOM 2997 C CA . ALA A 1 396 ? -7.204 -7.651 31.287 1.00 96.81 396 ALA A CA 1
ATOM 2998 C C . ALA A 1 396 ? -6.795 -8.271 32.621 1.00 96.81 396 ALA A C 1
ATOM 3000 O O . ALA A 1 396 ? -6.228 -7.586 33.476 1.00 96.81 396 ALA A O 1
ATOM 3001 N N . ARG A 1 397 ? -7.067 -9.567 32.783 1.00 97.06 397 ARG A N 1
ATOM 3002 C CA . ARG A 1 397 ? -6.761 -10.332 33.994 1.00 97.06 397 ARG A CA 1
ATOM 3003 C C . ARG A 1 397 ? -6.245 -11.716 33.624 1.00 97.06 397 ARG A C 1
ATOM 3005 O O . ARG A 1 397 ? -6.898 -12.411 32.847 1.00 97.06 397 ARG A O 1
ATOM 3012 N N . ASN A 1 398 ? -5.082 -12.111 34.142 1.00 95.88 398 ASN A N 1
ATOM 3013 C CA . ASN A 1 398 ? -4.487 -13.414 33.821 1.00 95.88 398 ASN A CA 1
ATOM 3014 C C . ASN A 1 398 ? -4.960 -14.537 34.761 1.00 95.88 398 ASN A C 1
ATOM 3016 O O . ASN A 1 398 ? -5.654 -14.293 35.752 1.00 95.88 398 ASN A O 1
ATOM 3020 N N . THR A 1 399 ? -4.584 -15.782 34.455 1.00 93.06 399 THR A N 1
ATOM 3021 C CA . THR A 1 399 ? -4.921 -16.969 35.268 1.00 93.06 399 THR A CA 1
ATOM 3022 C C . THR A 1 399 ? -4.401 -16.892 36.710 1.00 93.06 399 THR A C 1
ATOM 3024 O O . THR A 1 399 ? -5.028 -17.449 37.611 1.00 93.06 399 THR A O 1
ATOM 3027 N N . ALA A 1 400 ? -3.313 -16.154 36.961 1.00 92.56 400 ALA A N 1
ATOM 3028 C CA . ALA A 1 400 ? -2.781 -15.893 38.301 1.00 92.56 400 ALA A CA 1
ATOM 3029 C C . ALA A 1 400 ? -3.544 -14.792 39.073 1.00 92.56 400 ALA A C 1
ATOM 3031 O O . ALA A 1 400 ? -3.292 -14.589 40.261 1.00 92.56 400 ALA A O 1
ATOM 3032 N N . GLY A 1 401 ? -4.481 -14.090 38.426 1.00 92.88 401 GLY A N 1
ATOM 3033 C CA . GLY A 1 401 ? -5.244 -12.988 39.015 1.00 92.88 401 GLY A CA 1
ATOM 3034 C C . GLY A 1 401 ? -4.514 -11.642 39.032 1.00 92.88 401 GLY A C 1
ATOM 3035 O O . GLY A 1 401 ? -4.963 -10.734 39.726 1.00 92.88 401 GLY A O 1
ATOM 3036 N N . GLU A 1 402 ? -3.418 -11.498 38.282 1.00 95.88 402 GLU A N 1
ATOM 3037 C CA . GLU A 1 402 ? -2.834 -10.192 37.959 1.00 95.88 402 GLU A CA 1
ATOM 3038 C C . GLU A 1 402 ? -3.805 -9.407 37.071 1.00 95.88 402 GLU A C 1
ATOM 3040 O O . GLU A 1 402 ? -4.467 -9.992 36.213 1.00 95.88 402 GLU A O 1
ATOM 3045 N N . GLU A 1 403 ? -3.889 -8.092 37.263 1.00 96.62 403 GLU A N 1
ATOM 3046 C CA . GLU A 1 403 ? -4.870 -7.220 36.614 1.00 96.62 403 GLU A CA 1
ATOM 3047 C C . GLU A 1 403 ? -4.185 -5.998 35.996 1.00 96.62 403 GLU A C 1
ATOM 3049 O O . GLU A 1 403 ? -3.324 -5.373 36.615 1.00 96.62 403 GLU A O 1
ATOM 3054 N N . SER A 1 404 ? -4.604 -5.621 34.788 1.00 95.94 404 SER A N 1
ATOM 3055 C CA . SER A 1 404 ? -4.180 -4.389 34.120 1.00 95.94 404 SER A CA 1
ATOM 3056 C C . SER A 1 404 ? -5.382 -3.687 33.491 1.00 95.94 404 SER A C 1
ATOM 3058 O O . SER A 1 404 ? -6.305 -4.341 33.000 1.00 95.94 404 SER A O 1
ATOM 3060 N N . VAL A 1 405 ? -5.381 -2.355 33.517 1.00 97.00 405 VAL A N 1
ATOM 3061 C CA . VAL A 1 405 ? -6.495 -1.523 33.043 1.00 97.00 405 VAL A CA 1
ATOM 3062 C C . VAL A 1 405 ? -5.945 -0.468 32.096 1.00 97.00 405 VAL A C 1
ATOM 3064 O O . VAL A 1 405 ? -4.929 0.163 32.394 1.00 97.00 405 VAL A O 1
ATOM 3067 N N . PHE A 1 406 ? -6.596 -0.285 30.955 1.00 97.31 406 PHE A N 1
ATOM 3068 C CA . PHE A 1 406 ? -6.299 0.809 30.032 1.00 97.31 406 PHE A CA 1
ATOM 3069 C C . PHE A 1 406 ? -6.953 2.120 30.516 1.00 97.31 406 PHE A C 1
ATOM 3071 O O . PHE A 1 406 ? -7.862 2.083 31.354 1.00 97.31 406 PHE A O 1
ATOM 3078 N N . PRO A 1 407 ? -6.523 3.294 30.019 1.00 95.75 407 PRO A N 1
ATOM 3079 C CA . PRO A 1 407 ? -7.279 4.533 30.182 1.00 95.75 407 PRO A CA 1
ATOM 3080 C C . PRO A 1 407 ? -8.737 4.360 29.742 1.00 95.75 407 PRO A C 1
ATOM 3082 O O . PRO A 1 407 ? -9.034 3.573 28.843 1.00 95.75 407 PRO A O 1
ATOM 3085 N N . VAL A 1 408 ? -9.643 5.125 30.354 1.00 96.81 408 VAL A N 1
ATOM 3086 C CA . VAL A 1 408 ? -11.016 5.250 29.846 1.00 96.81 408 VAL A CA 1
ATOM 3087 C C . VAL A 1 408 ? -10.955 5.877 28.455 1.00 96.81 408 VAL A C 1
ATOM 3089 O O . VAL A 1 408 ? -10.222 6.850 28.263 1.00 96.81 408 VAL A O 1
ATOM 3092 N N . VAL A 1 409 ? -11.715 5.338 27.505 1.00 96.12 409 VAL A N 1
ATOM 3093 C CA . VAL A 1 409 ? -11.871 5.908 26.160 1.00 96.12 409 VAL A CA 1
ATOM 3094 C C . VAL A 1 409 ? -13.273 6.482 25.984 1.00 96.12 409 VAL A C 1
ATOM 3096 O O . VAL A 1 409 ? -14.237 5.940 26.525 1.00 96.12 409 VAL A O 1
ATOM 3099 N N . GLU A 1 410 ? -13.376 7.591 25.256 1.00 93.75 410 GLU A N 1
ATOM 3100 C CA . GLU A 1 410 ? -14.639 8.248 24.900 1.00 93.75 410 GLU A CA 1
ATOM 3101 C C . GLU A 1 410 ? -15.055 7.769 23.506 1.00 93.75 410 GLU A C 1
ATOM 3103 O O . GLU A 1 410 ? -14.220 7.680 22.605 1.00 93.75 410 GLU A O 1
ATOM 3108 N N . MET A 1 411 ? -16.318 7.382 23.353 1.00 90.81 411 MET A N 1
ATOM 3109 C CA . MET A 1 411 ? -16.861 6.738 22.160 1.00 90.81 411 MET A CA 1
ATOM 3110 C C . MET A 1 411 ? -17.948 7.610 21.534 1.00 90.81 411 MET A C 1
ATOM 3112 O O . MET A 1 411 ? -18.867 8.058 22.220 1.00 90.81 411 MET A O 1
ATOM 3116 N N . ASP A 1 412 ? -17.841 7.810 20.225 1.00 83.19 412 ASP A N 1
ATOM 3117 C CA . ASP A 1 412 ? -18.830 8.488 19.391 1.00 83.19 412 ASP A CA 1
ATOM 3118 C C . ASP A 1 412 ? -19.504 7.476 18.451 1.00 83.19 412 ASP A C 1
ATOM 3120 O O . ASP A 1 412 ? -18.861 6.542 17.963 1.00 83.19 412 ASP A O 1
ATOM 3124 N N . PHE A 1 413 ? -20.799 7.659 18.189 1.00 72.69 413 PHE A N 1
ATOM 3125 C CA . PHE A 1 413 ? -21.612 6.738 17.395 1.00 72.69 413 PHE A CA 1
ATOM 3126 C C . PHE A 1 413 ? -22.465 7.493 16.376 1.00 72.69 413 PHE 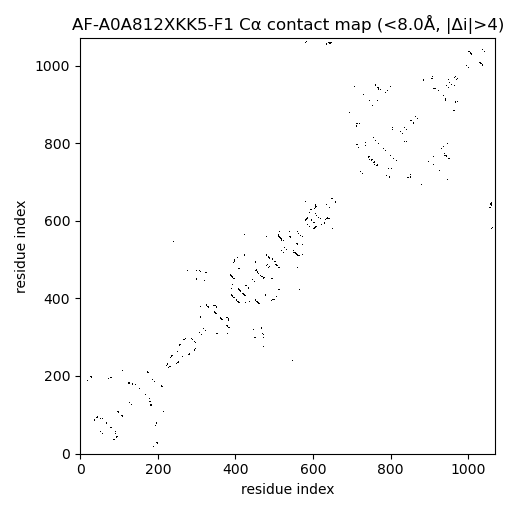A C 1
ATOM 3128 O O . PHE A 1 413 ? -23.182 8.435 16.707 1.00 72.69 413 PHE A O 1
ATOM 3135 N N . ASN A 1 414 ? -22.471 7.013 15.132 1.00 63.84 414 ASN A N 1
ATOM 3136 C CA . ASN A 1 414 ? -23.266 7.616 14.067 1.00 63.84 414 ASN A CA 1
ATOM 3137 C C . ASN A 1 414 ? -24.778 7.440 14.329 1.00 63.84 414 ASN A C 1
ATOM 3139 O O . ASN A 1 414 ? -25.285 6.311 14.332 1.00 63.84 414 ASN A O 1
ATOM 3143 N N . GLU A 1 415 ? -25.499 8.561 14.474 1.00 55.59 415 GLU A N 1
ATOM 3144 C CA . GLU A 1 415 ? -26.943 8.627 14.765 1.00 55.59 415 GLU A CA 1
ATOM 3145 C C . GLU A 1 415 ? -27.826 7.788 13.824 1.00 55.59 415 GLU A C 1
ATOM 3147 O O . GLU A 1 415 ? -28.899 7.342 14.227 1.00 55.59 415 GLU A O 1
ATOM 3152 N N . GLN A 1 416 ? -27.402 7.570 12.574 1.00 48.78 416 GLN A N 1
ATOM 3153 C CA . GLN A 1 416 ? -28.192 6.855 11.563 1.00 48.78 416 GLN A CA 1
ATOM 3154 C C . GLN A 1 416 ? -28.040 5.328 11.622 1.00 48.78 416 GLN A C 1
ATOM 3156 O O . GLN A 1 416 ? -28.808 4.621 10.969 1.00 48.78 416 GLN A O 1
ATOM 3161 N N . GLY A 1 417 ? -27.050 4.810 12.357 1.00 50.53 417 GLY A N 1
ATOM 3162 C CA . GLY A 1 417 ? -26.727 3.378 12.359 1.00 50.53 417 GLY A CA 1
ATOM 3163 C C . GLY A 1 417 ? -26.388 2.762 13.715 1.00 50.53 417 GLY A C 1
ATOM 3164 O O . GLY A 1 417 ? -26.327 1.539 13.793 1.00 50.53 417 GLY A O 1
ATOM 3165 N N . HIS A 1 418 ? -26.155 3.561 14.763 1.00 64.62 418 HIS A N 1
ATOM 3166 C CA . HIS A 1 418 ? -25.614 3.090 16.048 1.00 64.62 418 HIS A CA 1
ATOM 3167 C C . HIS A 1 418 ? -24.314 2.270 15.880 1.00 64.62 418 HIS A C 1
ATOM 3169 O O . HIS A 1 418 ? -24.087 1.262 16.549 1.00 64.62 418 HIS A O 1
ATOM 3175 N N . ILE A 1 419 ? -23.455 2.715 14.955 1.00 66.56 419 ILE A N 1
ATOM 3176 C CA . ILE A 1 419 ? -22.120 2.155 14.706 1.00 66.56 419 ILE A CA 1
ATOM 3177 C C . ILE A 1 419 ? -21.087 3.149 15.230 1.00 66.56 419 ILE A C 1
ATOM 3179 O O . ILE A 1 419 ? -21.180 4.340 14.931 1.00 66.56 419 ILE A O 1
ATOM 3183 N N . LEU A 1 420 ? -20.106 2.637 15.976 1.00 74.31 420 LEU A N 1
ATOM 3184 C CA . LEU A 1 420 ? -18.970 3.391 16.504 1.00 74.31 420 LEU A CA 1
ATOM 3185 C C . LEU A 1 420 ? -18.245 4.132 15.367 1.00 74.31 420 LEU A C 1
ATOM 3187 O O . LEU A 1 420 ? -17.645 3.492 14.498 1.00 74.31 420 LEU A O 1
ATOM 3191 N N . SER A 1 421 ? -18.312 5.460 15.368 1.00 75.88 421 SER A N 1
ATOM 3192 C CA . SER A 1 421 ? -17.610 6.333 14.426 1.00 75.88 421 SER A CA 1
ATOM 3193 C C . SER A 1 421 ? -16.190 6.570 14.922 1.00 75.88 421 SER A C 1
ATOM 3195 O O . SER A 1 421 ? -15.248 6.040 14.322 1.00 75.88 421 SER A O 1
ATOM 3197 N N . HIS A 1 422 ? -16.058 7.275 16.050 1.00 84.06 422 HIS A N 1
ATOM 3198 C CA . HIS A 1 422 ? -14.781 7.713 16.615 1.00 84.06 422 HIS A CA 1
ATOM 3199 C C . HIS A 1 422 ? -14.537 7.153 18.023 1.00 84.06 422 HIS A C 1
ATOM 3201 O O . HIS A 1 422 ? -15.467 6.858 18.775 1.00 84.06 422 HIS A O 1
ATOM 3207 N N . VAL A 1 423 ? -13.261 7.030 18.387 1.00 91.12 423 VAL A N 1
ATOM 3208 C CA . VAL A 1 423 ? -12.796 6.635 19.721 1.00 91.12 423 VAL A CA 1
ATOM 3209 C C . VAL A 1 423 ? -11.647 7.547 20.128 1.00 91.12 423 VAL A C 1
ATOM 3211 O O . VAL A 1 423 ? -10.653 7.625 19.410 1.00 91.12 423 VAL A O 1
ATOM 3214 N N . LEU A 1 424 ? -11.756 8.210 21.278 1.00 92.44 424 LEU A N 1
ATOM 3215 C CA . LEU A 1 424 ? -10.744 9.128 21.807 1.00 92.44 424 LEU A CA 1
ATOM 3216 C C . LEU A 1 424 ? -10.102 8.549 23.073 1.00 92.44 424 LEU A C 1
ATOM 3218 O O . LEU A 1 424 ? -10.798 8.058 23.964 1.00 92.44 424 LEU A O 1
ATOM 3222 N N . SER A 1 425 ? -8.774 8.625 23.176 1.00 93.62 425 SER A N 1
ATOM 3223 C CA . SER A 1 425 ? -8.019 8.163 24.343 1.00 93.62 425 SER A CA 1
ATOM 3224 C C . SER A 1 425 ? -6.945 9.178 24.763 1.00 93.62 425 SER A C 1
ATOM 3226 O O . SER A 1 425 ? -6.094 9.531 23.938 1.00 93.62 425 SER A O 1
ATOM 3228 N N . PRO A 1 426 ? -6.900 9.604 26.039 1.00 92.19 426 PRO A N 1
ATOM 3229 C CA . PRO A 1 426 ? -7.867 9.294 27.094 1.00 92.19 426 PRO A CA 1
ATOM 3230 C C . PRO A 1 426 ? -9.194 10.046 26.886 1.00 92.19 426 PRO A C 1
ATOM 3232 O O . PRO A 1 426 ? -9.241 11.053 26.185 1.00 92.19 426 PRO A O 1
ATOM 3235 N N . ALA A 1 427 ? -10.268 9.579 27.522 1.00 91.25 427 ALA A N 1
ATOM 3236 C CA . ALA A 1 427 ? -11.546 10.285 27.574 1.00 91.25 427 ALA A CA 1
ATOM 3237 C C . ALA A 1 427 ? -11.408 11.667 28.245 1.00 91.25 427 ALA A C 1
ATOM 3239 O O . ALA A 1 427 ? -10.664 11.824 29.219 1.00 91.25 427 ALA A O 1
ATOM 3240 N N . SER A 1 428 ? -12.157 12.666 27.773 1.00 88.44 428 SER A N 1
ATOM 3241 C CA . SER A 1 428 ? -12.043 14.061 28.220 1.00 88.44 428 SER A CA 1
ATOM 3242 C C . SER A 1 428 ? -12.883 14.313 29.486 1.00 88.44 428 SER A C 1
ATOM 3244 O O . SER A 1 428 ? -13.888 15.034 29.494 1.00 88.44 428 SER A O 1
ATOM 3246 N N . LEU A 1 429 ? -12.486 13.643 30.574 1.00 89.31 429 LEU A N 1
ATOM 3247 C CA . LEU A 1 429 ? -13.233 13.495 31.829 1.00 89.31 429 LEU A CA 1
ATOM 3248 C C . LEU A 1 429 ? -12.458 13.998 33.065 1.00 89.31 429 LEU A C 1
ATOM 3250 O O . LEU A 1 429 ? -11.224 13.986 33.069 1.00 89.31 429 LEU A O 1
ATOM 3254 N N . PRO A 1 430 ? -13.157 14.355 34.163 1.00 91.00 430 PRO A N 1
ATOM 3255 C CA . PRO A 1 430 ? -12.542 14.508 35.481 1.00 91.00 430 PRO A CA 1
ATOM 3256 C C . PRO A 1 430 ? -11.839 13.220 35.931 1.00 91.00 430 PRO A C 1
ATOM 3258 O O . PRO A 1 430 ? -12.325 12.114 35.678 1.00 91.00 430 PRO A O 1
ATOM 3261 N N . VAL A 1 431 ? -10.718 13.359 36.644 1.00 90.44 431 VAL A N 1
ATOM 3262 C CA . VAL A 1 431 ? -9.895 12.225 37.111 1.00 90.44 431 VAL A CA 1
ATOM 3263 C C . VAL A 1 431 ? -10.695 11.298 38.027 1.00 90.44 431 VAL A C 1
ATOM 3265 O O . VAL A 1 431 ? -10.492 10.085 38.012 1.00 90.44 431 VAL A O 1
ATOM 3268 N N . GLU A 1 432 ? -11.635 11.858 38.783 1.00 93.81 432 GLU A N 1
ATOM 3269 C CA . GLU A 1 432 ? -12.555 11.154 39.670 1.00 93.81 432 GLU A CA 1
ATOM 3270 C C . GLU A 1 432 ? -13.447 10.178 38.888 1.00 93.81 432 GLU A C 1
ATOM 3272 O O . GLU A 1 432 ? -13.447 8.987 39.187 1.00 93.81 432 GLU A O 1
ATOM 3277 N N . ILE A 1 433 ? -14.120 10.658 37.833 1.00 94.12 433 ILE A N 1
ATOM 3278 C CA . ILE A 1 433 ? -15.007 9.852 36.975 1.00 94.12 433 ILE A CA 1
ATOM 3279 C C . ILE A 1 433 ? -14.204 8.790 36.214 1.00 94.12 433 ILE A C 1
ATOM 3281 O O . ILE A 1 433 ? -14.616 7.633 36.140 1.00 94.12 433 ILE A O 1
ATOM 3285 N N . SER A 1 434 ? -13.021 9.145 35.702 1.00 94.31 434 SER A N 1
ATOM 3286 C CA . SER A 1 434 ? -12.131 8.178 35.046 1.00 94.31 434 SER A CA 1
ATOM 3287 C C . SER A 1 434 ? -11.674 7.067 36.000 1.00 94.31 434 SER A C 1
ATOM 3289 O O . SER A 1 434 ? -11.638 5.896 35.623 1.00 94.31 434 SER A O 1
ATOM 3291 N N . SER A 1 435 ? -11.369 7.419 37.252 1.00 95.69 435 SER A N 1
ATOM 3292 C CA . SER A 1 435 ? -10.989 6.455 38.292 1.00 95.69 435 SER A CA 1
ATOM 3293 C C . SER A 1 435 ? -12.164 5.567 38.705 1.00 95.69 435 SER A C 1
ATOM 3295 O O . SER A 1 435 ? -11.974 4.374 38.934 1.00 95.69 435 SER A O 1
ATOM 3297 N N . GLU A 1 436 ? -13.374 6.122 38.788 1.00 96.75 436 GLU A N 1
ATOM 3298 C CA . GLU A 1 436 ? -14.599 5.390 39.118 1.00 96.75 436 GLU A CA 1
ATOM 3299 C C . GLU A 1 436 ? -14.956 4.374 38.022 1.00 96.75 436 GLU A C 1
ATOM 3301 O O . GLU A 1 436 ? -15.174 3.202 38.326 1.00 96.75 436 GLU A O 1
ATOM 3306 N N . ALA A 1 437 ? -14.887 4.759 36.743 1.00 96.75 437 ALA A N 1
ATOM 3307 C CA . ALA A 1 437 ? -15.090 3.843 35.617 1.00 96.75 437 ALA A CA 1
ATOM 3308 C C . ALA A 1 437 ? -14.073 2.684 35.623 1.00 96.75 437 ALA A C 1
ATOM 3310 O O . ALA A 1 437 ? -14.442 1.518 35.456 1.00 96.75 437 ALA A O 1
ATOM 3311 N N . GLN A 1 438 ? -12.794 2.972 35.890 1.00 97.31 438 GLN A N 1
ATOM 3312 C CA . GLN A 1 438 ? -11.770 1.931 36.040 1.00 97.31 438 GLN A CA 1
ATOM 3313 C C . GLN A 1 438 ? -12.025 1.018 37.251 1.00 97.31 438 GLN A C 1
ATOM 3315 O O . GLN A 1 438 ? -11.800 -0.191 37.164 1.00 97.31 438 GLN A O 1
ATOM 3320 N N . GLN A 1 439 ? -12.538 1.553 38.363 1.00 97.19 439 GLN A N 1
ATOM 3321 C CA . GLN A 1 439 ? -12.911 0.761 39.540 1.00 97.19 439 GLN A CA 1
ATOM 3322 C C . GLN A 1 439 ? -14.135 -0.128 39.288 1.00 97.19 439 GLN A C 1
ATOM 3324 O O . GLN A 1 439 ? -14.108 -1.289 39.692 1.00 97.19 439 GLN A O 1
ATOM 3329 N N . ILE A 1 440 ? -15.156 0.355 38.574 1.00 97.50 440 ILE A N 1
ATOM 3330 C CA . ILE A 1 440 ? -16.332 -0.437 38.177 1.00 97.50 440 ILE A CA 1
ATOM 3331 C C . ILE A 1 440 ? -15.912 -1.598 37.259 1.00 97.50 440 ILE A C 1
ATOM 3333 O O . ILE A 1 440 ? -16.317 -2.739 37.486 1.00 97.50 440 ILE A O 1
ATOM 3337 N N . ALA A 1 441 ? -15.042 -1.348 36.274 1.00 97.19 441 ALA A N 1
ATOM 3338 C CA . ALA A 1 441 ? -14.525 -2.396 35.388 1.00 97.19 441 ALA A CA 1
ATOM 3339 C C . ALA A 1 441 ? -13.678 -3.447 36.139 1.00 97.19 441 ALA A C 1
ATOM 3341 O O . ALA A 1 441 ? -13.829 -4.652 35.913 1.00 97.19 441 ALA A O 1
ATOM 3342 N N . LEU A 1 442 ? -12.838 -3.012 37.088 1.00 96.75 442 LEU A N 1
ATOM 3343 C CA . LEU A 1 442 ? -12.099 -3.906 37.988 1.00 96.75 442 LEU A CA 1
ATOM 3344 C C . LEU A 1 442 ? -13.028 -4.707 38.913 1.00 96.75 442 LEU A C 1
ATOM 3346 O O . LEU A 1 442 ? -12.803 -5.897 39.124 1.00 96.75 442 LEU A O 1
ATOM 3350 N N . GLN A 1 443 ? -14.072 -4.087 39.467 1.00 96.69 443 GLN A N 1
ATOM 3351 C CA . GLN A 1 443 ? -15.055 -4.771 40.309 1.00 96.69 443 GLN A CA 1
ATOM 3352 C C . GLN A 1 443 ? -15.770 -5.870 39.517 1.00 96.69 443 GLN A C 1
ATOM 3354 O O . GLN A 1 443 ? -15.827 -7.007 39.987 1.00 96.69 443 GLN A O 1
ATOM 3359 N N . PHE A 1 444 ? -16.225 -5.559 38.300 1.00 96.19 444 PHE A N 1
ATOM 3360 C CA . PHE A 1 444 ? -16.850 -6.521 37.396 1.00 96.19 444 PHE A CA 1
ATOM 3361 C C . PHE A 1 444 ? -15.950 -7.743 37.137 1.00 96.19 444 PHE A C 1
ATOM 3363 O O . PHE A 1 444 ? -16.364 -8.874 37.402 1.00 96.19 444 PHE A O 1
ATOM 3370 N N . ILE A 1 445 ? -14.706 -7.549 36.672 1.00 95.25 445 ILE A N 1
ATOM 3371 C CA . ILE A 1 445 ? -13.848 -8.685 36.287 1.00 95.25 445 ILE A CA 1
ATOM 3372 C C . ILE A 1 445 ? -13.430 -9.537 37.497 1.00 95.25 445 ILE A C 1
ATOM 3374 O O . ILE A 1 445 ? -13.263 -10.751 37.363 1.00 95.25 445 ILE A O 1
ATOM 3378 N N . ARG A 1 446 ? -13.325 -8.929 38.689 1.00 95.69 446 ARG A N 1
ATOM 3379 C CA . ARG A 1 446 ? -13.085 -9.626 39.964 1.00 95.69 446 ARG A CA 1
ATOM 3380 C C . ARG A 1 446 ? -14.284 -10.461 40.396 1.00 95.69 446 ARG A C 1
ATOM 3382 O O . ARG A 1 446 ? -14.108 -11.633 40.717 1.00 95.69 446 ARG A O 1
ATOM 3389 N N . GLN A 1 447 ? -15.489 -9.887 40.372 1.00 95.56 447 GLN A N 1
ATOM 3390 C CA . GLN A 1 447 ? -16.732 -10.588 40.717 1.00 95.56 447 GLN A CA 1
ATOM 3391 C C . GLN A 1 447 ? -17.004 -11.757 39.760 1.00 95.56 447 GLN A C 1
ATOM 3393 O O . GLN A 1 447 ? -17.337 -12.848 40.211 1.00 95.56 447 GLN A O 1
ATOM 3398 N N . LEU A 1 448 ? -16.770 -11.566 38.457 1.00 94.62 448 LEU A N 1
ATOM 3399 C CA . LEU A 1 448 ? -16.841 -12.634 37.456 1.00 94.62 448 LEU A CA 1
ATOM 3400 C C . LEU A 1 448 ? -15.680 -13.642 37.582 1.00 94.62 448 LEU A C 1
ATOM 3402 O O . LEU A 1 448 ? -15.759 -14.745 37.055 1.00 94.62 448 LEU A O 1
ATOM 3406 N N . SER A 1 449 ? -14.573 -13.273 38.238 1.00 93.38 449 SER A N 1
ATOM 3407 C CA . SER A 1 449 ? -13.291 -13.992 38.167 1.00 93.38 449 SER A CA 1
ATOM 3408 C C . SER A 1 449 ? -12.847 -14.259 36.720 1.00 93.38 449 SER A C 1
ATOM 3410 O O . SER A 1 449 ? -12.376 -15.346 36.379 1.00 93.38 449 SER A O 1
ATOM 3412 N N . GLY A 1 450 ? -13.015 -13.253 35.856 1.00 92.69 450 GLY A N 1
ATOM 3413 C CA . GLY A 1 450 ? -12.676 -13.320 34.436 1.00 92.69 450 GLY A CA 1
ATOM 3414 C C . GLY A 1 450 ? -11.181 -13.547 34.188 1.00 92.69 450 GLY A C 1
ATOM 3415 O O . GLY A 1 450 ? -10.336 -13.116 34.975 1.00 92.69 450 GLY A O 1
ATOM 3416 N N . VAL A 1 451 ? -10.872 -14.221 33.080 1.00 95.62 451 VAL A N 1
ATOM 3417 C CA . VAL A 1 451 ? -9.517 -14.408 32.539 1.00 95.62 451 VAL A CA 1
ATOM 3418 C C . VAL A 1 451 ? -9.555 -14.058 31.053 1.00 95.62 451 VAL A C 1
ATOM 3420 O O . VAL A 1 451 ? -10.533 -14.391 30.381 1.00 95.62 451 VAL A O 1
ATOM 3423 N N . GLY A 1 452 ? -8.529 -13.362 30.567 1.00 94.81 452 GLY A N 1
ATOM 3424 C CA . GLY A 1 452 ? -8.488 -12.762 29.232 1.00 94.81 452 GLY A CA 1
ATOM 3425 C C . GLY A 1 452 ? -8.572 -11.235 29.300 1.00 94.81 452 GLY A C 1
ATOM 3426 O O . GLY A 1 452 ? -8.091 -10.625 30.255 1.00 94.81 452 GLY A O 1
ATOM 3427 N N . LEU A 1 453 ? -9.193 -10.619 28.292 1.00 95.88 453 LEU A N 1
ATOM 3428 C CA . LEU A 1 453 ? -9.456 -9.176 28.223 1.00 95.88 453 LEU A CA 1
ATOM 3429 C C . LEU A 1 453 ? -10.950 -8.938 28.009 1.00 95.88 453 LEU A C 1
ATOM 3431 O O . LEU A 1 453 ? -11.565 -9.630 27.204 1.00 95.88 453 LEU A O 1
ATOM 3435 N N . PHE A 1 454 ? -11.500 -7.966 28.734 1.00 96.62 454 PHE A N 1
ATOM 3436 C CA . PHE A 1 454 ? -12.909 -7.591 28.728 1.00 96.62 454 PHE A CA 1
ATOM 3437 C C . PHE A 1 454 ? -13.027 -6.087 28.459 1.00 96.62 454 PHE A C 1
ATOM 3439 O O . PHE A 1 454 ? -12.291 -5.292 29.048 1.00 96.62 454 PHE A O 1
ATOM 3446 N N . ALA A 1 455 ? -13.966 -5.696 27.602 1.00 96.56 455 ALA A N 1
ATOM 3447 C CA . ALA A 1 455 ? -14.351 -4.306 27.389 1.00 96.56 455 ALA A CA 1
ATOM 3448 C C . ALA A 1 455 ? -15.676 -4.031 28.104 1.00 96.56 455 ALA A C 1
ATOM 3450 O O . ALA A 1 455 ? -16.677 -4.681 27.810 1.00 96.56 455 ALA A O 1
ATOM 3451 N N . VAL A 1 456 ? -15.668 -3.088 29.044 1.00 97.38 456 VAL A N 1
ATOM 3452 C CA . VAL A 1 456 ? -16.844 -2.659 29.809 1.00 97.38 456 VAL A CA 1
ATOM 3453 C C . VAL A 1 456 ? -17.312 -1.319 29.253 1.00 97.38 456 VAL A C 1
ATOM 3455 O O . VAL A 1 456 ? -16.619 -0.315 29.419 1.00 97.38 456 VAL A O 1
ATOM 3458 N N . GLU A 1 457 ? -18.461 -1.306 28.581 1.00 95.44 457 GLU A N 1
ATOM 3459 C CA . GLU A 1 457 ? -19.074 -0.088 28.045 1.00 95.44 457 GLU A CA 1
ATOM 3460 C C . GLU A 1 457 ? -19.959 0.588 29.094 1.00 95.44 457 GLU A C 1
ATOM 3462 O O . GLU A 1 457 ? -20.656 -0.079 29.860 1.00 95.44 457 GLU A O 1
ATOM 3467 N N . MET A 1 458 ? -19.961 1.920 29.127 1.00 95.56 458 MET A N 1
ATOM 3468 C CA . MET A 1 458 ? -20.695 2.717 30.107 1.00 95.56 458 MET A CA 1
ATOM 3469 C C . MET A 1 458 ? -21.299 3.977 29.484 1.00 95.56 458 MET A C 1
ATOM 3471 O O . MET A 1 458 ? -20.648 4.677 28.711 1.00 95.56 458 MET A O 1
ATOM 3475 N N . PHE A 1 459 ? -22.510 4.329 29.905 1.00 93.56 459 PHE A N 1
ATOM 3476 C CA . PHE A 1 459 ? -23.072 5.660 29.695 1.00 93.56 459 PHE A CA 1
ATOM 3477 C C . PHE A 1 459 ? -22.698 6.577 30.863 1.00 93.56 459 PHE A C 1
ATOM 3479 O O . PHE A 1 459 ? -22.780 6.160 32.021 1.00 93.56 459 PHE A O 1
ATOM 3486 N N . LEU A 1 460 ? -22.358 7.839 30.577 1.00 92.06 460 LEU A N 1
ATOM 3487 C CA . LEU A 1 460 ? -22.207 8.879 31.599 1.00 92.06 460 LEU A CA 1
ATOM 3488 C C . LEU A 1 460 ? -23.479 9.739 31.672 1.00 92.06 460 LEU A C 1
ATOM 3490 O O . LEU A 1 460 ? -23.664 10.684 30.900 1.00 92.06 460 LEU A O 1
ATOM 3494 N N . ARG A 1 461 ? -24.369 9.425 32.618 1.00 88.75 461 ARG A N 1
ATOM 3495 C CA . ARG A 1 461 ? -25.609 10.173 32.867 1.00 88.75 461 ARG A CA 1
ATOM 3496 C C . ARG A 1 461 ? -25.310 11.446 33.672 1.00 88.75 461 ARG A C 1
ATOM 3498 O O . ARG A 1 461 ? -24.608 11.419 34.683 1.00 88.75 461 ARG A O 1
ATOM 3505 N N . ASN A 1 462 ? -25.856 12.580 33.219 1.00 84.12 462 ASN A N 1
ATOM 3506 C CA . ASN A 1 462 ? -25.769 13.897 33.876 1.00 84.12 462 ASN A CA 1
ATOM 3507 C C . ASN A 1 462 ? -24.341 14.342 34.271 1.00 84.12 462 ASN A C 1
ATOM 3509 O O . ASN A 1 462 ? -24.160 14.985 35.308 1.00 84.12 462 ASN A O 1
ATOM 3513 N N . ASP A 1 463 ? -23.339 13.976 33.462 1.00 81.50 463 ASP A N 1
ATOM 3514 C CA . ASP A 1 463 ? -21.911 14.265 33.673 1.00 81.50 463 ASP A CA 1
ATOM 3515 C C . ASP A 1 463 ? -21.350 13.748 35.027 1.00 81.50 463 ASP A C 1
ATOM 3517 O O . ASP A 1 463 ? -20.342 14.260 35.517 1.00 81.50 463 ASP A O 1
ATOM 3521 N N . LYS A 1 464 ? -22.017 12.761 35.663 1.00 83.75 464 LYS A N 1
ATOM 3522 C CA . LYS A 1 464 ? -21.718 12.304 37.041 1.00 83.75 464 LYS A CA 1
ATOM 3523 C C . LYS A 1 464 ? -21.963 10.828 37.356 1.00 83.75 464 LYS A C 1
ATOM 3525 O O . LYS A 1 464 ? -21.380 10.337 38.311 1.00 83.75 464 LYS A O 1
ATOM 3530 N N . GLU A 1 465 ? -22.870 10.156 36.657 1.00 90.25 465 GLU A N 1
ATOM 3531 C CA . GLU A 1 465 ? -23.350 8.820 37.026 1.00 90.25 465 GLU A CA 1
ATOM 3532 C C . GLU A 1 465 ? -22.978 7.816 35.932 1.00 90.25 465 GLU A C 1
ATOM 3534 O O . GLU A 1 465 ? -23.429 7.939 34.794 1.00 90.25 465 GLU A O 1
ATOM 3539 N N . LEU A 1 466 ? -22.140 6.837 36.272 1.00 94.56 466 LEU A N 1
ATOM 3540 C CA . LEU A 1 466 ? -21.674 5.801 35.351 1.00 94.56 466 LEU A CA 1
ATOM 3541 C C . LEU A 1 466 ? -22.607 4.589 35.395 1.00 94.56 466 LEU A C 1
ATOM 3543 O O . LEU A 1 466 ? -22.817 4.006 36.455 1.00 94.56 466 LEU A O 1
ATOM 3547 N N . LEU A 1 467 ? -23.144 4.192 34.241 1.00 95.25 467 LEU A N 1
ATOM 3548 C CA . LEU A 1 467 ? -24.053 3.050 34.101 1.00 95.25 467 LEU A CA 1
ATOM 3549 C C . LEU A 1 467 ? -23.504 2.088 33.048 1.00 95.25 467 LEU A C 1
ATOM 3551 O O . LEU A 1 467 ? -23.371 2.481 31.892 1.00 95.25 467 LEU A O 1
ATOM 3555 N N . ILE A 1 468 ? -23.234 0.830 33.404 1.00 95.94 468 ILE A N 1
ATOM 3556 C CA . ILE A 1 468 ? -22.767 -0.182 32.445 1.00 95.94 468 ILE A CA 1
ATOM 3557 C C . ILE A 1 468 ? -23.845 -0.402 31.372 1.00 95.94 468 ILE A C 1
ATOM 3559 O O . ILE A 1 468 ? -24.983 -0.774 31.687 1.00 95.94 468 ILE A O 1
ATOM 3563 N N . ASN A 1 469 ? -23.484 -0.188 30.104 1.00 93.19 469 ASN A N 1
ATOM 3564 C CA . ASN A 1 469 ? -24.305 -0.543 28.949 1.00 93.19 469 ASN A CA 1
ATOM 3565 C C . ASN A 1 469 ? -24.283 -2.068 28.785 1.00 93.19 469 ASN A C 1
ATOM 3567 O O . ASN A 1 469 ? -25.279 -2.730 29.090 1.00 93.19 469 ASN A O 1
ATOM 3571 N N . GLU A 1 470 ? -23.123 -2.602 28.398 1.00 92.44 470 GLU A N 1
ATOM 3572 C CA . GLU A 1 470 ? -22.834 -4.027 28.252 1.00 92.44 470 GLU A CA 1
ATOM 3573 C C . GLU A 1 470 ? -21.325 -4.326 28.383 1.00 92.44 470 GLU A C 1
ATOM 3575 O O . GLU A 1 470 ? -20.501 -3.416 28.509 1.00 92.44 470 GLU A O 1
ATOM 3580 N N . VAL A 1 471 ? -20.961 -5.612 28.410 1.00 94.88 471 VAL A N 1
ATOM 3581 C CA . VAL A 1 471 ? -19.576 -6.098 28.501 1.00 94.88 471 VAL A CA 1
ATOM 3582 C C . VAL A 1 471 ? -19.285 -7.154 27.436 1.00 94.88 471 VAL A C 1
ATOM 3584 O O . VAL A 1 471 ? -19.944 -8.194 27.403 1.00 94.88 471 VAL A O 1
ATOM 3587 N N . ALA A 1 472 ? -18.230 -6.932 26.648 1.00 92.94 472 ALA A N 1
ATOM 3588 C CA . ALA A 1 472 ? -17.699 -7.884 25.670 1.00 92.94 472 ALA A CA 1
ATOM 3589 C C . ALA A 1 472 ? -16.448 -8.608 26.230 1.00 92.94 472 ALA A C 1
ATOM 3591 O O . ALA A 1 472 ? -15.467 -7.940 26.572 1.00 92.94 472 ALA A O 1
ATOM 3592 N N . PRO A 1 473 ? -16.413 -9.953 26.322 1.00 94.00 473 PRO A N 1
ATOM 3593 C CA . PRO A 1 473 ? -15.309 -10.710 26.933 1.00 94.00 473 PRO A CA 1
ATOM 3594 C C . PRO A 1 473 ? -14.175 -11.060 25.954 1.00 94.00 473 PRO A C 1
ATOM 3596 O O . PRO A 1 473 ? -13.703 -12.196 25.898 1.00 94.00 473 PRO A O 1
ATOM 3599 N N . ARG A 1 474 ? -13.779 -10.086 25.136 1.00 91.81 474 ARG A N 1
ATOM 3600 C CA . ARG A 1 474 ? -12.821 -10.232 24.032 1.00 91.81 474 ARG A CA 1
ATOM 3601 C C . ARG A 1 474 ? -12.113 -8.905 23.757 1.00 91.81 474 ARG A C 1
ATOM 3603 O O . ARG A 1 474 ? -12.457 -7.869 24.324 1.00 91.81 474 ARG A O 1
ATOM 3610 N N . VAL A 1 475 ? -11.164 -8.928 22.822 1.00 91.88 475 VAL A N 1
ATOM 3611 C CA . VAL A 1 475 ? -10.665 -7.704 22.176 1.00 91.88 475 VAL A CA 1
ATOM 3612 C C . VAL A 1 475 ? -11.810 -6.932 21.509 1.00 91.88 475 VAL A C 1
ATOM 3614 O O . VAL A 1 475 ? -12.728 -7.518 20.928 1.00 91.88 475 VAL A O 1
ATOM 3617 N N . HIS A 1 476 ? -11.769 -5.606 21.618 1.00 93.19 476 HIS A N 1
ATOM 3618 C CA . HIS A 1 476 ? -12.884 -4.728 21.288 1.00 93.19 476 HIS A CA 1
ATOM 3619 C C . HIS A 1 476 ? -12.497 -3.581 20.350 1.00 93.19 476 HIS A C 1
ATOM 3621 O O . HIS A 1 476 ? -11.342 -3.155 20.298 1.00 93.19 476 HIS A O 1
ATOM 3627 N N . ASN A 1 477 ? -13.482 -3.053 19.618 1.00 89.81 477 ASN A N 1
ATOM 3628 C CA . ASN A 1 477 ? -13.268 -2.010 18.612 1.00 89.81 477 ASN A CA 1
ATOM 3629 C C . ASN A 1 477 ? -12.723 -0.720 19.252 1.00 89.81 477 ASN A C 1
ATOM 3631 O O . ASN A 1 477 ? -11.768 -0.128 18.760 1.00 89.81 477 ASN A O 1
ATOM 3635 N N . SER A 1 478 ? -13.244 -0.361 20.431 1.00 92.06 478 SER A N 1
ATOM 3636 C CA . SER A 1 478 ? -12.777 0.781 21.231 1.00 92.06 478 SER A CA 1
ATOM 3637 C C . SER A 1 478 ? -11.355 0.637 21.795 1.00 92.06 478 SER A C 1
ATOM 3639 O O . SER A 1 478 ? -10.803 1.591 22.333 1.00 92.06 478 SER A O 1
ATOM 3641 N N . GLY A 1 479 ? -10.724 -0.531 21.637 1.00 92.62 479 GLY A N 1
ATOM 3642 C CA . GLY A 1 479 ? -9.319 -0.753 21.970 1.00 92.62 479 GLY A CA 1
ATOM 3643 C C . GLY A 1 479 ? -8.364 -0.774 20.787 1.00 92.62 479 GLY A C 1
ATOM 3644 O O . GLY A 1 479 ? -7.187 -1.072 20.987 1.00 92.62 479 GLY A O 1
ATOM 3645 N N . HIS A 1 480 ? -8.810 -0.535 19.553 1.00 90.62 480 HIS A N 1
ATOM 3646 C CA . HIS A 1 480 ? -7.926 -0.637 18.387 1.00 90.62 480 HIS A CA 1
ATOM 3647 C C . HIS A 1 480 ? -6.772 0.385 18.426 1.00 90.62 480 HIS A C 1
ATOM 3649 O O . HIS A 1 480 ? -5.634 0.001 18.176 1.00 90.62 480 HIS A O 1
ATOM 3655 N N . LEU A 1 481 ? -7.006 1.594 18.952 1.00 91.81 481 LEU A N 1
ATOM 3656 C CA . LEU A 1 481 ? -5.965 2.600 19.234 1.00 91.81 481 LEU A CA 1
ATOM 3657 C C . LEU A 1 481 ? -4.829 2.137 20.174 1.00 91.81 481 LEU A C 1
ATOM 3659 O O . LEU A 1 481 ? -3.809 2.811 20.300 1.00 91.81 481 LEU A O 1
ATOM 3663 N N . THR A 1 482 ? -4.969 0.990 20.852 1.00 93.88 482 THR A N 1
ATOM 3664 C CA . THR A 1 482 ? -3.901 0.428 21.699 1.00 93.88 482 THR A CA 1
ATOM 3665 C C . THR A 1 482 ? -2.761 -0.208 20.901 1.00 93.88 482 THR A C 1
ATOM 3667 O O . THR A 1 482 ? -1.750 -0.557 21.503 1.00 93.88 482 THR A O 1
ATOM 3670 N N . ILE A 1 483 ? -2.893 -0.358 19.576 1.00 88.75 483 ILE A N 1
ATOM 3671 C CA . ILE A 1 483 ? -1.793 -0.803 18.707 1.00 88.75 483 ILE A CA 1
ATOM 3672 C C . ILE A 1 483 ? -0.722 0.299 18.614 1.00 88.75 483 ILE A C 1
ATOM 3674 O O . ILE A 1 483 ? 0.456 0.017 18.815 1.00 88.75 483 ILE A O 1
ATOM 3678 N N . GLU A 1 484 ? -1.131 1.553 18.382 1.00 87.12 484 GLU A N 1
ATOM 3679 C CA . GLU A 1 484 ? -0.222 2.704 18.250 1.00 87.12 484 GLU A CA 1
ATOM 3680 C C . GLU A 1 484 ? 0.055 3.401 19.588 1.00 87.12 484 GLU A C 1
ATOM 3682 O O . GLU A 1 484 ? 1.196 3.711 19.923 1.00 87.12 484 GLU A O 1
ATOM 3687 N N . ALA A 1 485 ? -0.999 3.702 20.352 1.00 89.88 485 ALA A N 1
ATOM 3688 C CA . ALA A 1 485 ? -0.929 4.706 21.414 1.00 89.88 485 ALA A CA 1
ATOM 3689 C C . ALA A 1 485 ? -0.449 4.165 22.770 1.00 89.88 485 ALA A C 1
ATOM 3691 O O . ALA A 1 485 ? -0.307 4.934 23.722 1.00 89.88 485 ALA A O 1
ATOM 3692 N N . HIS A 1 486 ? -0.235 2.853 22.901 1.00 91.12 486 HIS A N 1
ATOM 3693 C CA . HIS A 1 486 ? 0.002 2.178 24.179 1.00 91.12 486 HIS A CA 1
ATOM 3694 C C . HIS A 1 486 ? 1.229 1.265 24.133 1.00 91.12 486 HIS A C 1
ATOM 3696 O O . HIS A 1 486 ? 1.542 0.666 23.112 1.00 91.12 486 HIS A O 1
ATOM 3702 N N . GLN A 1 487 ? 1.912 1.112 25.272 1.00 85.44 487 GLN A N 1
ATOM 3703 C CA . GLN A 1 487 ? 3.098 0.251 25.379 1.00 85.44 487 GLN A CA 1
ATOM 3704 C C . GLN A 1 487 ? 2.787 -1.246 25.159 1.00 85.44 487 GLN A C 1
ATOM 3706 O O . GLN A 1 487 ? 3.690 -2.041 24.896 1.00 85.44 487 GLN A O 1
ATOM 3711 N N . THR A 1 488 ? 1.529 -1.663 25.291 1.00 86.56 488 THR A N 1
ATOM 3712 C CA . THR A 1 488 ? 1.087 -3.021 24.968 1.00 86.56 488 THR A CA 1
ATOM 3713 C C . THR A 1 488 ? -0.321 -2.976 24.388 1.00 86.56 488 THR A C 1
ATOM 3715 O O . THR A 1 488 ? -1.218 -2.389 24.993 1.00 86.56 488 THR A O 1
ATOM 3718 N N . SER A 1 489 ? -0.522 -3.618 23.236 1.00 93.19 489 SER A N 1
ATOM 3719 C CA . SER A 1 489 ? -1.835 -3.672 22.587 1.00 93.19 489 SER A CA 1
ATOM 3720 C C . SER A 1 489 ? -2.813 -4.582 23.331 1.00 93.19 489 SER A C 1
ATOM 3722 O O . SER A 1 489 ? -2.416 -5.533 24.011 1.00 93.19 489 SER A O 1
ATOM 3724 N N . GLN A 1 490 ? -4.114 -4.347 23.152 1.00 94.06 490 GLN A N 1
ATOM 3725 C CA . GLN A 1 490 ? -5.160 -5.217 23.697 1.00 94.06 490 GLN A CA 1
ATOM 3726 C C . GLN A 1 490 ? -5.019 -6.684 23.248 1.00 94.06 490 GLN A C 1
ATOM 3728 O O . GLN A 1 490 ? -5.321 -7.590 24.019 1.00 94.06 490 GLN A O 1
ATOM 3733 N N . TYR A 1 491 ? -4.525 -6.934 22.031 1.00 92.19 491 TYR A N 1
ATOM 3734 C CA . TYR A 1 491 ? -4.337 -8.284 21.496 1.00 92.19 491 TYR A CA 1
ATOM 3735 C C . TYR A 1 491 ? -3.232 -9.020 22.253 1.00 92.19 491 TYR A C 1
ATOM 3737 O O . TYR A 1 491 ? -3.413 -10.149 22.700 1.00 92.19 491 TYR A O 1
ATOM 3745 N N . GLU A 1 492 ? -2.102 -8.348 22.463 1.00 91.06 492 GLU A N 1
ATOM 3746 C CA . GLU A 1 492 ? -0.963 -8.899 23.191 1.00 91.06 492 GLU A CA 1
ATOM 3747 C C . GLU A 1 492 ? -1.271 -9.051 24.695 1.00 91.06 492 GLU A C 1
ATOM 3749 O O . GLU A 1 492 ? -0.856 -10.035 25.305 1.00 91.06 492 GLU A O 1
ATOM 3754 N N . GLN A 1 493 ? -2.070 -8.146 25.283 1.00 93.31 493 GLN A N 1
ATOM 3755 C CA . GLN A 1 493 ? -2.604 -8.311 26.644 1.00 93.31 493 GLN A CA 1
ATOM 3756 C C . GLN A 1 493 ? -3.575 -9.485 26.760 1.00 93.31 493 GLN A C 1
ATOM 3758 O O . GLN A 1 493 ? -3.482 -10.240 27.724 1.00 93.31 493 GLN A O 1
ATOM 3763 N N . HIS A 1 494 ? -4.485 -9.669 25.801 1.00 95.06 494 HIS A N 1
ATOM 3764 C CA . HIS A 1 494 ? -5.415 -10.796 25.804 1.00 95.06 494 HIS A CA 1
ATOM 3765 C C . HIS A 1 494 ? -4.656 -12.131 25.722 1.00 95.06 494 HIS A C 1
ATOM 3767 O O . HIS A 1 494 ? -4.902 -13.021 26.534 1.00 95.06 494 HIS A O 1
ATOM 3773 N N . LEU A 1 495 ? -3.678 -12.244 24.814 1.00 93.19 495 LEU A N 1
ATOM 3774 C CA . LEU A 1 495 ? -2.835 -13.438 24.675 1.00 93.19 495 LEU A CA 1
ATOM 3775 C C . LEU A 1 495 ? -1.985 -13.715 25.926 1.00 93.19 495 LEU A C 1
ATOM 3777 O O . LEU A 1 495 ? -1.906 -14.861 26.363 1.00 93.19 495 LEU A O 1
ATOM 3781 N N . ARG A 1 496 ? -1.401 -12.684 26.557 1.00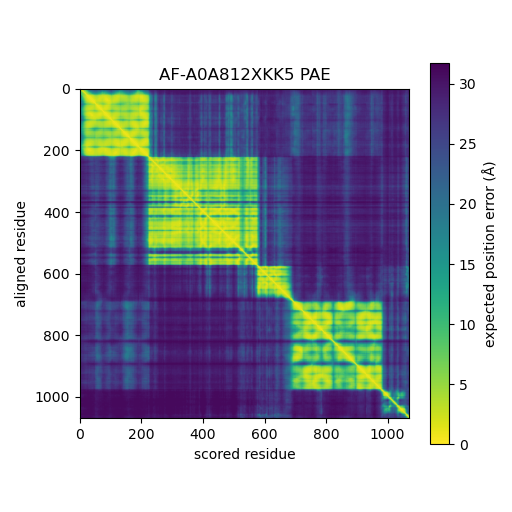 94.06 496 ARG A N 1
ATOM 3782 C CA . ARG A 1 496 ? -0.721 -12.836 27.859 1.00 94.06 496 ARG A CA 1
ATOM 3783 C C . ARG A 1 496 ? -1.668 -13.322 28.951 1.00 94.06 496 ARG A C 1
ATOM 3785 O O . ARG A 1 496 ? -1.310 -14.220 29.708 1.00 94.06 496 ARG A O 1
ATOM 3792 N N . ALA A 1 497 ? -2.860 -12.734 29.020 1.00 94.94 497 ALA A N 1
ATOM 3793 C CA . ALA A 1 497 ? -3.842 -13.015 30.054 1.00 94.94 497 ALA A CA 1
ATOM 3794 C C . ALA A 1 497 ? -4.327 -14.471 30.022 1.00 94.94 497 ALA A C 1
ATOM 3796 O O . ALA A 1 497 ? -4.320 -15.136 31.059 1.00 94.94 497 ALA A O 1
ATOM 3797 N N . ILE A 1 498 ? -4.700 -14.976 28.842 1.00 94.62 498 ILE A N 1
ATOM 3798 C CA . ILE A 1 498 ? -5.153 -16.365 28.691 1.00 94.62 498 ILE A CA 1
ATOM 3799 C C . ILE A 1 498 ? -3.999 -17.359 28.895 1.00 94.62 498 ILE A C 1
ATOM 3801 O O . ILE A 1 498 ? -4.163 -18.322 29.632 1.00 94.62 498 ILE A O 1
ATOM 3805 N N . ALA A 1 499 ? -2.801 -17.087 28.363 1.00 91.88 499 ALA A N 1
ATOM 3806 C CA . ALA A 1 499 ? -1.639 -17.975 28.490 1.00 91.88 499 ALA A CA 1
ATOM 3807 C C . ALA A 1 499 ? -0.917 -17.904 29.857 1.00 91.88 499 ALA A C 1
ATOM 3809 O O . ALA A 1 499 ? 0.201 -18.403 29.992 1.00 91.88 499 ALA A O 1
ATOM 3810 N N . GLY A 1 500 ? -1.505 -17.246 30.864 1.00 90.75 500 GLY A N 1
ATOM 3811 C CA . GLY A 1 500 ? -0.939 -17.137 32.215 1.00 90.75 500 GLY A CA 1
ATOM 3812 C C . GLY A 1 500 ? 0.398 -16.392 32.310 1.00 90.75 500 GLY A C 1
ATOM 3813 O O . GLY A 1 500 ? 1.130 -16.562 33.286 1.00 90.75 500 GLY A O 1
ATOM 3814 N N . LEU A 1 501 ? 0.735 -15.576 31.310 1.00 91.81 501 LEU A N 1
ATOM 3815 C CA . LEU A 1 501 ? 1.959 -14.780 31.298 1.00 91.81 501 LEU A CA 1
ATOM 3816 C C . LEU A 1 501 ? 1.799 -13.515 32.165 1.00 91.81 501 LEU A C 1
ATOM 3818 O O . LEU A 1 501 ? 0.677 -13.013 32.311 1.00 91.81 501 LEU A O 1
ATOM 3822 N N . PRO A 1 502 ? 2.905 -12.951 32.695 1.00 93.19 502 PRO A N 1
ATOM 3823 C CA . PRO A 1 502 ? 2.886 -11.636 33.330 1.00 93.19 502 PRO A CA 1
ATOM 3824 C C . PRO A 1 502 ? 2.324 -10.584 32.374 1.00 93.19 502 PRO A C 1
ATOM 3826 O O . PRO A 1 502 ? 2.710 -10.553 31.200 1.00 93.19 502 PRO A O 1
ATOM 3829 N N . LEU A 1 503 ? 1.417 -9.739 32.858 1.00 92.56 503 LEU A N 1
ATOM 3830 C CA . LEU A 1 503 ? 0.761 -8.737 32.023 1.00 92.56 503 LEU A CA 1
ATOM 3831 C C . LEU A 1 503 ? 1.737 -7.635 31.579 1.00 92.56 503 LEU A C 1
ATOM 3833 O O . LEU A 1 503 ? 2.646 -7.219 32.296 1.00 92.56 503 LEU A O 1
ATOM 3837 N N . GLY A 1 504 ? 1.538 -7.151 30.353 1.00 90.19 504 GLY A N 1
ATOM 3838 C CA . GLY A 1 504 ? 2.248 -6.000 29.811 1.00 90.19 504 GLY A CA 1
ATOM 3839 C C . GLY A 1 504 ? 1.754 -4.677 30.398 1.00 90.19 504 GLY A C 1
ATOM 3840 O O . GLY A 1 504 ? 0.747 -4.602 31.104 1.00 90.19 504 GLY A O 1
ATOM 3841 N N . SER A 1 505 ? 2.477 -3.610 30.074 1.00 92.56 505 SER A N 1
ATOM 3842 C CA . SER A 1 505 ? 2.183 -2.254 30.532 1.00 92.56 505 SER A CA 1
ATOM 3843 C C . SER A 1 505 ? 1.056 -1.638 29.703 1.00 92.56 505 SER A C 1
ATOM 3845 O O . SER A 1 505 ? 1.234 -1.342 28.523 1.00 92.56 505 SER A O 1
ATOM 3847 N N . THR A 1 506 ? -0.083 -1.349 30.334 1.00 93.12 506 THR A N 1
ATOM 3848 C CA . THR A 1 506 ? -1.200 -0.594 29.731 1.00 93.12 506 THR A CA 1
ATOM 3849 C C . THR A 1 506 ? -0.956 0.920 29.710 1.00 93.12 506 THR A C 1
ATOM 3851 O O . THR A 1 506 ? -1.889 1.710 29.562 1.00 93.12 506 THR A O 1
ATOM 3854 N N . LYS A 1 507 ? 0.299 1.362 29.866 1.00 90.12 507 LYS A N 1
ATOM 3855 C CA . LYS A 1 507 ? 0.661 2.778 29.823 1.00 90.12 507 LYS A CA 1
ATOM 3856 C C . LYS A 1 507 ? 0.414 3.348 28.421 1.00 90.12 507 LYS A C 1
ATOM 3858 O O . LYS A 1 507 ? 1.034 2.908 27.451 1.00 90.12 507 LYS A O 1
ATOM 3863 N N . GLN A 1 508 ? -0.416 4.386 28.349 1.00 91.56 508 GLN A N 1
ATOM 3864 C CA . GLN A 1 508 ? -0.532 5.239 27.170 1.00 91.56 508 GLN A CA 1
ATOM 3865 C C . GLN A 1 508 ? 0.746 6.070 26.973 1.00 91.56 508 GLN A C 1
ATOM 3867 O O . GLN A 1 508 ? 1.312 6.616 27.925 1.00 91.56 508 GLN A O 1
ATOM 3872 N N . MET A 1 509 ? 1.210 6.141 25.730 1.00 90.19 509 MET A N 1
ATOM 3873 C CA . MET A 1 509 ? 2.429 6.841 25.330 1.00 90.19 509 MET A CA 1
ATOM 3874 C C . MET A 1 509 ? 2.125 8.230 24.764 1.00 90.19 509 MET A C 1
ATOM 3876 O O . MET A 1 509 ? 2.814 9.180 25.128 1.00 90.19 509 MET A O 1
ATOM 3880 N N . GLU A 1 510 ? 1.067 8.353 23.959 1.00 87.56 510 GLU A N 1
ATOM 3881 C CA . GLU A 1 510 ? 0.579 9.607 23.367 1.00 87.56 510 GLU A CA 1
ATOM 3882 C C . GLU A 1 510 ? -0.965 9.631 23.356 1.00 87.56 510 GLU A C 1
ATOM 3884 O O . GLU A 1 510 ? -1.580 8.568 23.207 1.00 87.56 510 GLU A O 1
ATOM 3889 N N . PRO A 1 511 ? -1.615 10.805 23.503 1.00 93.25 511 PRO A N 1
ATOM 3890 C CA . PRO A 1 511 ? -3.013 11.016 23.117 1.00 93.25 511 PRO A CA 1
ATOM 3891 C C . PRO A 1 511 ? -3.326 10.476 21.718 1.00 93.25 511 PRO A C 1
ATOM 3893 O O . PRO A 1 511 ? -2.486 10.540 20.820 1.00 93.25 511 PRO A O 1
ATOM 3896 N N . SER A 1 512 ? -4.532 9.940 21.528 1.00 92.69 512 SER A N 1
ATOM 3897 C CA . SER A 1 512 ? -4.911 9.292 20.270 1.00 92.69 512 SER A CA 1
ATOM 3898 C C . SER A 1 512 ? -6.402 9.360 19.968 1.00 92.69 512 SER A C 1
ATOM 3900 O O . SER A 1 512 ? -7.231 9.374 20.879 1.00 92.69 512 SER A O 1
ATOM 3902 N N . ALA A 1 513 ? -6.719 9.348 18.677 1.00 90.44 513 ALA A N 1
ATOM 3903 C CA . ALA A 1 513 ? -8.068 9.224 18.147 1.00 90.44 513 ALA A CA 1
ATOM 3904 C C . ALA A 1 513 ? -8.096 8.115 17.092 1.00 90.44 513 ALA A C 1
ATOM 3906 O O . ALA A 1 513 ? -7.114 7.914 16.376 1.00 90.44 513 ALA A O 1
ATOM 3907 N N . MET A 1 514 ? -9.205 7.391 16.983 1.00 89.06 514 MET A N 1
ATOM 3908 C CA . MET A 1 514 ? -9.382 6.316 16.010 1.00 89.06 514 MET A CA 1
ATOM 3909 C C . MET A 1 514 ? -10.753 6.408 15.343 1.00 89.06 514 MET A C 1
ATOM 3911 O O . MET A 1 514 ? -11.752 6.617 16.024 1.00 89.06 514 MET A O 1
ATOM 3915 N N . VAL A 1 515 ? -10.795 6.235 14.019 1.00 83.69 515 VAL A N 1
ATOM 3916 C CA . VAL A 1 515 ? -12.018 6.225 13.200 1.00 83.69 515 VAL A CA 1
ATOM 3917 C C . VAL A 1 515 ? -12.175 4.894 12.461 1.00 83.69 515 VAL A C 1
ATOM 3919 O O . VAL A 1 515 ? -11.201 4.303 11.985 1.00 83.69 515 VAL A O 1
ATOM 3922 N N . ASN A 1 516 ? -13.407 4.392 12.364 1.00 79.12 516 ASN A N 1
ATOM 3923 C CA . ASN A 1 516 ? -13.712 3.150 11.647 1.00 79.12 516 ASN A CA 1
ATOM 3924 C C . ASN A 1 516 ? -13.834 3.377 10.133 1.00 79.12 516 ASN A C 1
ATOM 3926 O O . ASN A 1 516 ? -14.662 4.167 9.685 1.00 79.12 516 ASN A O 1
ATOM 3930 N N . ILE A 1 517 ? -13.102 2.600 9.326 1.00 73.56 517 ILE A N 1
ATOM 3931 C CA . ILE A 1 517 ? -13.295 2.576 7.869 1.00 73.56 517 ILE A CA 1
ATOM 3932 C C . ILE A 1 517 ? -14.457 1.628 7.562 1.00 73.56 517 ILE A C 1
ATOM 3934 O O . ILE A 1 517 ? -14.305 0.400 7.570 1.00 73.56 517 ILE A O 1
ATOM 3938 N N . LEU A 1 518 ? -15.631 2.199 7.302 1.00 72.75 518 LEU A N 1
ATOM 3939 C CA . LEU A 1 518 ? -16.840 1.472 6.916 1.00 72.75 518 LEU A CA 1
ATOM 3940 C C . LEU A 1 518 ? -16.947 1.364 5.388 1.00 72.75 518 LEU A C 1
ATOM 3942 O O . LEU A 1 518 ? -16.608 2.300 4.677 1.00 72.75 518 LEU A O 1
ATOM 3946 N N . TYR A 1 519 ? -17.426 0.231 4.875 1.00 63.69 519 TYR A N 1
ATOM 3947 C CA . TYR A 1 519 ? -17.585 0.005 3.439 1.00 63.69 519 TYR A CA 1
ATOM 3948 C C . TYR A 1 519 ? -18.666 0.903 2.826 1.00 63.69 519 TYR A C 1
ATOM 3950 O O . TYR A 1 519 ? -19.828 0.870 3.250 1.00 63.69 519 TYR A O 1
ATOM 3958 N N . ASP A 1 520 ? -18.295 1.596 1.752 1.00 58.97 520 ASP A N 1
ATOM 3959 C CA . ASP A 1 520 ? -19.191 2.295 0.840 1.00 58.97 520 ASP A CA 1
ATOM 3960 C C . ASP A 1 520 ? -18.771 2.086 -0.635 1.00 58.97 520 ASP A C 1
ATOM 3962 O O . ASP A 1 520 ? -17.768 1.433 -0.950 1.00 58.97 520 ASP A O 1
ATOM 3966 N N . ASN A 1 521 ? -19.547 2.656 -1.558 1.00 48.47 521 ASN A N 1
ATOM 3967 C CA . ASN A 1 521 ? -19.302 2.534 -2.999 1.00 48.47 521 ASN A CA 1
ATOM 3968 C C . ASN A 1 521 ? -18.051 3.315 -3.469 1.00 48.47 521 ASN A C 1
ATOM 3970 O O . ASN A 1 521 ? -17.514 3.026 -4.541 1.00 48.47 521 ASN A O 1
ATOM 3974 N N . ALA A 1 522 ? -17.582 4.312 -2.708 1.00 45.97 522 ALA A N 1
ATOM 3975 C CA . ALA A 1 522 ? -16.382 5.077 -3.039 1.00 45.97 522 ALA A CA 1
ATOM 3976 C C . ALA A 1 522 ? -15.107 4.297 -2.680 1.00 45.97 522 ALA A C 1
ATOM 3978 O O . ALA A 1 522 ? -14.160 4.274 -3.472 1.00 45.97 522 ALA A O 1
ATOM 3979 N N . ILE A 1 523 ? -15.113 3.600 -1.541 1.00 50.50 523 ILE A N 1
ATOM 3980 C CA . ILE A 1 523 ? -14.048 2.708 -1.075 1.00 50.50 523 ILE A CA 1
ATOM 3981 C C . ILE A 1 523 ? -13.915 1.494 -1.996 1.00 50.50 523 ILE A C 1
ATOM 3983 O O . ILE A 1 523 ? -12.793 1.163 -2.377 1.00 50.50 523 ILE A O 1
ATOM 3987 N N . GLU A 1 524 ? -15.018 0.893 -2.465 1.00 47.66 524 GLU A N 1
ATOM 3988 C CA . GLU A 1 524 ? -14.951 -0.147 -3.508 1.00 47.66 524 GLU A CA 1
ATOM 3989 C C . GLU A 1 524 ? -14.212 0.362 -4.752 1.00 47.66 524 GLU A C 1
ATOM 3991 O O . GLU A 1 524 ? -13.248 -0.254 -5.214 1.00 47.66 524 GLU A O 1
ATOM 3996 N N . ALA A 1 525 ? -14.605 1.536 -5.255 1.00 42.16 525 ALA A N 1
ATOM 3997 C CA . ALA A 1 525 ? -13.964 2.146 -6.409 1.00 42.16 525 ALA A CA 1
ATOM 3998 C C . ALA A 1 525 ? -12.504 2.563 -6.132 1.00 42.16 525 ALA A C 1
ATOM 4000 O O . ALA A 1 525 ? -11.698 2.602 -7.062 1.00 42.16 525 ALA A O 1
ATOM 4001 N N . ALA A 1 526 ? -12.125 2.900 -4.897 1.00 41.03 526 ALA A N 1
ATOM 4002 C CA . ALA A 1 526 ? -10.741 3.204 -4.523 1.00 41.03 526 ALA A CA 1
ATOM 4003 C C . ALA A 1 526 ? -9.868 1.937 -4.510 1.00 41.03 526 ALA A C 1
ATOM 4005 O O . ALA A 1 526 ? -8.823 1.905 -5.168 1.00 41.03 526 ALA A O 1
ATOM 4006 N N . CYS A 1 527 ? -10.333 0.871 -3.852 1.00 39.03 527 CYS A N 1
ATOM 4007 C CA . CYS A 1 527 ? -9.672 -0.434 -3.819 1.00 39.03 527 CYS A CA 1
ATOM 4008 C C . CYS A 1 527 ? -9.530 -1.033 -5.228 1.00 39.03 527 CYS A C 1
ATOM 4010 O O . CYS A 1 527 ? -8.433 -1.436 -5.612 1.00 39.03 527 CYS A O 1
ATOM 4012 N N . ALA A 1 528 ? -10.594 -1.008 -6.040 1.00 39.53 528 ALA A N 1
ATOM 4013 C CA . ALA A 1 528 ? -10.588 -1.529 -7.411 1.00 39.53 528 ALA A CA 1
ATOM 4014 C C . ALA A 1 528 ? -9.631 -0.783 -8.365 1.00 39.53 528 ALA A C 1
ATOM 4016 O O . ALA A 1 528 ? -9.221 -1.338 -9.382 1.00 39.53 528 ALA A O 1
ATOM 4017 N N . ARG A 1 529 ? -9.247 0.461 -8.040 1.00 36.81 529 ARG A N 1
ATOM 4018 C CA . ARG A 1 529 ? -8.260 1.261 -8.793 1.00 36.81 529 ARG A CA 1
ATOM 4019 C C . ARG A 1 529 ? -6.845 1.212 -8.196 1.00 36.81 529 ARG A C 1
ATOM 4021 O O . ARG A 1 529 ? -5.978 1.955 -8.641 1.00 36.81 529 ARG A O 1
ATOM 4028 N N . GLY A 1 530 ? -6.597 0.369 -7.189 1.00 29.58 530 GLY A N 1
ATOM 4029 C CA . GLY A 1 530 ? -5.290 0.262 -6.527 1.00 29.58 530 GLY A CA 1
ATOM 4030 C C . GLY A 1 530 ? -4.931 1.454 -5.628 1.00 29.58 530 GLY A C 1
ATOM 4031 O O . GLY A 1 530 ? -3.791 1.565 -5.184 1.00 29.58 530 GLY A O 1
ATOM 4032 N N . HIS A 1 531 ? -5.890 2.332 -5.322 1.00 36.34 531 HIS A N 1
ATOM 4033 C CA . HIS A 1 531 ? -5.712 3.503 -4.458 1.00 36.34 531 HIS A CA 1
ATOM 4034 C C . HIS A 1 531 ? -6.075 3.205 -2.991 1.00 36.34 531 HIS A C 1
ATOM 4036 O O . HIS A 1 531 ? -6.597 4.065 -2.290 1.00 36.34 531 HIS A O 1
ATOM 4042 N N . GLY A 1 532 ? -5.781 1.992 -2.504 1.00 32.22 532 GLY A N 1
ATOM 4043 C CA . GLY A 1 532 ? -6.048 1.541 -1.125 1.00 32.22 532 GLY A CA 1
ATOM 4044 C C . GLY A 1 532 ? -5.194 2.208 -0.033 1.00 32.22 532 GLY A C 1
ATOM 4045 O O . GLY A 1 532 ? -5.064 1.671 1.062 1.00 32.22 532 GLY A O 1
ATOM 4046 N N . VAL A 1 533 ? -4.591 3.358 -0.328 1.00 35.12 533 VAL A N 1
ATOM 4047 C CA . VAL A 1 533 ? -3.853 4.189 0.624 1.00 35.12 533 VAL A CA 1
ATOM 4048 C C . VAL A 1 533 ? -4.547 5.543 0.662 1.00 35.12 533 VAL A C 1
ATOM 4050 O O . VAL A 1 533 ? -4.257 6.423 -0.150 1.00 35.12 533 VAL A O 1
ATOM 4053 N N . ILE A 1 534 ? -5.460 5.696 1.625 1.00 39.41 534 ILE A N 1
ATOM 4054 C CA . ILE A 1 534 ? -5.766 7.015 2.187 1.00 39.41 534 ILE A CA 1
ATOM 4055 C C . ILE A 1 534 ? -4.418 7.593 2.626 1.00 39.41 534 ILE A C 1
ATOM 4057 O O . ILE A 1 534 ? -3.616 6.895 3.253 1.00 39.41 534 ILE A O 1
ATOM 4061 N N . ALA A 1 535 ? -4.105 8.806 2.176 1.00 37.03 535 ALA A N 1
ATOM 4062 C CA . ALA A 1 535 ? -2.750 9.334 2.246 1.00 37.03 535 ALA A CA 1
ATOM 4063 C C . ALA A 1 535 ? -2.416 9.748 3.683 1.00 37.03 535 ALA A C 1
ATOM 4065 O O . ALA A 1 535 ? -2.625 10.903 4.042 1.00 37.03 535 ALA A O 1
ATOM 4066 N N . ALA A 1 536 ? -1.892 8.795 4.463 1.00 40.94 536 ALA A N 1
ATOM 4067 C CA . ALA A 1 536 ? -1.550 8.956 5.871 1.00 40.94 536 ALA A CA 1
ATOM 4068 C C . ALA A 1 536 ? -0.891 10.321 6.142 1.00 40.94 536 ALA A C 1
ATOM 4070 O O . ALA A 1 536 ? 0.241 10.591 5.723 1.00 40.94 536 ALA A O 1
ATOM 4071 N N . GLY A 1 537 ? -1.648 11.189 6.816 1.00 46.03 537 GLY A N 1
ATOM 4072 C CA . GLY A 1 537 ? -1.175 12.459 7.339 1.00 46.03 537 GLY A CA 1
ATOM 4073 C C . GLY A 1 537 ? -0.154 12.255 8.457 1.00 46.03 537 GLY A C 1
ATOM 4074 O O . GLY A 1 537 ? 0.170 11.127 8.843 1.00 46.03 537 GLY A O 1
ATOM 4075 N N . ASN A 1 538 ? 0.351 13.368 8.993 1.00 51.88 538 ASN A N 1
ATOM 4076 C CA . ASN A 1 538 ? 1.271 13.346 10.129 1.00 51.88 538 ASN A CA 1
ATOM 4077 C C . ASN A 1 538 ? 0.685 12.476 11.255 1.00 51.88 538 ASN A C 1
ATOM 4079 O O . ASN A 1 538 ? -0.440 12.708 11.683 1.00 51.88 538 ASN A O 1
ATOM 4083 N N . ASN A 1 539 ? 1.453 11.484 11.708 1.00 65.75 539 ASN A N 1
ATOM 4084 C CA . ASN A 1 539 ? 1.071 10.550 12.766 1.00 65.75 539 ASN A CA 1
ATOM 4085 C C . ASN A 1 539 ? -0.324 9.909 12.585 1.00 65.75 539 ASN A C 1
ATOM 4087 O O . ASN A 1 539 ? -1.121 9.883 13.522 1.00 65.75 539 ASN A O 1
ATOM 4091 N N . THR A 1 540 ? -0.628 9.380 11.397 1.00 66.25 540 THR A N 1
ATOM 4092 C CA . THR A 1 540 ? -1.794 8.503 11.177 1.00 66.25 540 THR A CA 1
ATOM 4093 C C . THR A 1 540 ? -1.345 7.124 10.696 1.00 66.25 540 THR A C 1
ATOM 4095 O O . THR A 1 540 ? -0.425 7.008 9.887 1.00 66.25 540 THR A O 1
ATOM 4098 N N . ASN A 1 541 ? -1.992 6.073 11.197 1.00 69.81 541 ASN A N 1
ATOM 4099 C CA . ASN A 1 541 ? -1.729 4.675 10.863 1.00 69.81 541 ASN A CA 1
ATOM 4100 C C . ASN A 1 541 ? -3.028 4.025 10.379 1.00 69.81 541 ASN A C 1
ATOM 4102 O O . ASN A 1 541 ? -4.065 4.167 11.024 1.00 69.81 541 ASN A O 1
ATOM 4106 N N . VAL A 1 542 ? -2.980 3.333 9.238 1.00 68.38 542 VAL A N 1
ATOM 4107 C CA . VAL A 1 542 ? -4.158 2.751 8.573 1.00 68.38 542 VAL A CA 1
ATOM 4108 C C . VAL A 1 542 ? -4.089 1.228 8.636 1.00 68.38 542 VAL A C 1
ATOM 4110 O O . VAL A 1 542 ? -3.186 0.621 8.062 1.00 68.38 542 VAL A O 1
ATOM 4113 N N . HIS A 1 543 ? -5.078 0.612 9.280 1.00 71.50 543 HIS A N 1
ATOM 4114 C CA . HIS A 1 543 ? -5.205 -0.838 9.428 1.00 71.50 543 HIS A CA 1
ATOM 4115 C C . HIS A 1 543 ? -6.325 -1.371 8.543 1.00 71.50 543 HIS A C 1
ATOM 4117 O O . HIS A 1 543 ? -7.504 -1.192 8.847 1.00 71.50 543 HIS A O 1
ATOM 4123 N N . TRP A 1 544 ? -5.973 -2.062 7.460 1.00 75.12 544 TRP A N 1
ATOM 4124 C CA . TRP A 1 544 ? -6.933 -2.757 6.599 1.00 75.12 544 TRP A CA 1
ATOM 4125 C C . TRP A 1 544 ? -7.100 -4.215 7.023 1.00 75.12 544 TRP A C 1
ATOM 4127 O O . TRP A 1 544 ? -6.123 -4.947 7.134 1.00 75.12 544 TRP A O 1
ATOM 4137 N N . TYR A 1 545 ? -8.342 -4.681 7.164 1.00 73.19 545 TYR A N 1
ATOM 4138 C CA . TYR A 1 545 ? -8.632 -6.063 7.559 1.00 73.19 545 TYR A CA 1
ATOM 4139 C C . TYR A 1 545 ? -8.667 -7.064 6.387 1.00 73.19 545 TYR A C 1
ATOM 4141 O O . TYR A 1 545 ? -9.217 -8.143 6.559 1.00 73.19 545 TYR A O 1
ATOM 4149 N N . GLY A 1 546 ? -8.242 -6.718 5.165 1.00 65.31 546 GLY A N 1
ATOM 4150 C CA . GLY A 1 546 ? -8.243 -7.634 3.999 1.00 65.31 546 GLY A CA 1
ATOM 4151 C C . GLY A 1 546 ? -9.609 -8.193 3.533 1.00 65.31 546 GLY A C 1
ATOM 4152 O O . GLY A 1 546 ? -9.669 -8.972 2.580 1.00 65.31 546 GLY A O 1
ATOM 4153 N N . LYS A 1 547 ? -10.718 -7.810 4.184 1.00 67.88 547 LYS A N 1
ATOM 4154 C CA . LYS A 1 547 ? -12.073 -8.361 3.984 1.00 67.88 547 LYS A CA 1
ATOM 4155 C C . LYS A 1 547 ? -12.554 -8.193 2.537 1.00 67.88 547 LYS A C 1
ATOM 4157 O O . LYS A 1 547 ? -12.528 -7.093 1.994 1.00 67.88 547 LYS A O 1
ATOM 4162 N N . LYS A 1 548 ? -13.091 -9.265 1.947 1.00 62.56 548 LYS A N 1
ATOM 4163 C CA . LYS A 1 548 ? -13.691 -9.280 0.598 1.00 62.56 548 LYS A CA 1
ATOM 4164 C C . LYS A 1 548 ? -15.220 -9.315 0.693 1.00 62.56 548 LYS A C 1
ATOM 4166 O O . LYS A 1 548 ? -15.763 -9.979 1.577 1.00 62.56 548 LYS A O 1
ATOM 4171 N N . GLY A 1 549 ? -15.925 -8.604 -0.191 1.00 54.59 549 GLY A N 1
ATOM 4172 C CA . GLY A 1 549 ? -17.398 -8.595 -0.285 1.00 54.59 549 GLY A CA 1
ATOM 4173 C C . GLY A 1 549 ? -18.079 -7.289 0.161 1.00 54.59 549 GLY A C 1
ATOM 4174 O O . GLY A 1 549 ? -17.626 -6.616 1.087 1.00 54.59 549 GLY A O 1
ATOM 4175 N N . THR A 1 550 ? -19.194 -6.966 -0.498 1.00 53.53 550 THR A N 1
ATOM 4176 C CA . THR A 1 550 ? -19.643 -5.597 -0.818 1.00 53.53 550 THR A CA 1
ATOM 4177 C C . THR A 1 550 ? -20.851 -5.106 -0.001 1.00 53.53 550 THR A C 1
ATOM 4179 O O . THR A 1 550 ? -21.832 -4.587 -0.535 1.00 53.53 550 THR A O 1
ATOM 4182 N N . HIS A 1 551 ? -20.823 -5.295 1.320 1.00 63.41 551 HIS A N 1
ATOM 4183 C CA . HIS A 1 551 ? -21.934 -4.905 2.200 1.00 63.41 551 HIS A CA 1
ATOM 4184 C C . HIS A 1 551 ? -21.725 -3.513 2.806 1.00 63.41 551 HIS A C 1
ATOM 4186 O O . HIS A 1 551 ? -20.764 -3.310 3.545 1.00 63.41 551 HIS A O 1
ATOM 4192 N N . LEU A 1 552 ? -22.655 -2.585 2.542 1.00 60.38 552 LEU A N 1
ATOM 4193 C CA . LEU A 1 552 ? -22.678 -1.242 3.139 1.00 60.38 552 LEU A CA 1
ATOM 4194 C C . LEU A 1 552 ? -22.519 -1.288 4.666 1.00 60.38 552 LEU A C 1
ATOM 4196 O O . LEU A 1 552 ? -23.079 -2.161 5.331 1.00 60.38 552 LEU A O 1
ATOM 4200 N N . LEU A 1 553 ? -21.758 -0.329 5.200 1.00 66.44 553 LEU A N 1
ATOM 4201 C CA . LEU A 1 553 ? -21.435 -0.170 6.625 1.00 66.44 553 LEU A CA 1
ATOM 4202 C C . LEU A 1 553 ? -20.604 -1.309 7.256 1.00 66.44 553 LEU A C 1
ATOM 4204 O O . LEU A 1 553 ? -20.369 -1.312 8.464 1.00 66.44 553 LEU A O 1
ATOM 4208 N N . ARG A 1 554 ? -20.088 -2.266 6.473 1.00 74.00 554 ARG A N 1
ATOM 4209 C CA . ARG A 1 554 ? -19.156 -3.290 6.976 1.00 74.00 554 ARG A CA 1
ATOM 4210 C C . ARG A 1 554 ? -17.814 -2.657 7.358 1.00 74.00 554 ARG A C 1
ATOM 4212 O O . ARG A 1 554 ? -17.192 -2.013 6.525 1.00 74.00 554 ARG A O 1
ATOM 4219 N N . LYS A 1 555 ? -17.315 -2.899 8.574 1.00 75.19 555 LYS A N 1
ATOM 4220 C CA . LYS A 1 555 ? -15.973 -2.460 9.015 1.00 75.19 555 LYS A CA 1
ATOM 4221 C C . LYS A 1 555 ? -14.867 -3.136 8.187 1.00 75.19 555 LYS A C 1
ATOM 4223 O O . LYS A 1 555 ? -14.591 -4.325 8.390 1.00 75.19 555 LYS A O 1
ATOM 4228 N N . MET A 1 556 ? -14.238 -2.384 7.283 1.00 73.62 556 MET A N 1
ATOM 4229 C CA . MET A 1 556 ? -13.156 -2.813 6.377 1.00 73.62 556 MET A CA 1
ATOM 4230 C C . MET A 1 556 ? -11.759 -2.563 6.948 1.00 73.62 556 MET A C 1
ATOM 4232 O O . MET A 1 556 ? -10.823 -3.281 6.602 1.00 73.62 556 MET A O 1
ATOM 4236 N N . GLY A 1 557 ? -11.639 -1.587 7.844 1.00 77.00 557 GLY A N 1
ATOM 4237 C CA . GLY A 1 557 ? -10.402 -1.216 8.519 1.00 77.00 557 GLY A CA 1
ATOM 4238 C C . GLY A 1 557 ? -10.647 -0.177 9.613 1.00 77.00 557 GLY A C 1
ATOM 4239 O O . GLY A 1 557 ? -11.797 0.096 9.965 1.00 77.00 557 GLY A O 1
ATOM 4240 N N . HIS A 1 558 ? -9.577 0.429 10.112 1.00 79.44 558 HIS A N 1
ATOM 4241 C CA . HIS A 1 558 ? -9.617 1.642 10.931 1.00 79.44 558 HIS A CA 1
ATOM 4242 C C . HIS A 1 558 ? -8.395 2.527 10.655 1.00 79.44 558 HIS A C 1
ATOM 4244 O O . HIS A 1 558 ? -7.409 2.073 10.071 1.00 79.44 558 HIS A O 1
ATOM 4250 N N . ILE A 1 559 ? -8.466 3.787 11.078 1.00 79.00 559 ILE A N 1
ATOM 4251 C CA . ILE A 1 559 ? -7.330 4.713 11.117 1.00 79.00 559 ILE A CA 1
ATOM 4252 C C . ILE A 1 559 ? -7.129 5.129 12.573 1.00 79.00 559 ILE A C 1
ATOM 4254 O O . ILE A 1 559 ? -8.104 5.503 13.218 1.00 79.00 559 ILE A O 1
ATOM 4258 N N . THR A 1 560 ? -5.894 5.090 13.074 1.00 84.69 560 THR A N 1
ATOM 4259 C CA . THR A 1 560 ? -5.505 5.660 14.376 1.00 84.69 560 THR A CA 1
ATOM 4260 C C . THR A 1 560 ? -4.569 6.844 14.145 1.00 84.69 560 THR A C 1
ATOM 4262 O O . THR A 1 560 ? -3.570 6.695 13.441 1.00 84.69 560 THR A O 1
ATOM 4265 N N . SER A 1 561 ? -4.826 7.994 14.771 1.00 84.69 561 SER A N 1
ATOM 4266 C CA . SER A 1 561 ? -3.828 9.058 14.938 1.00 84.69 561 SER A CA 1
ATOM 4267 C C . SER A 1 561 ? -3.274 9.090 16.359 1.00 84.69 561 SER A C 1
ATOM 4269 O O . SER A 1 561 ? -4.022 8.860 17.310 1.00 84.69 561 SER A O 1
ATOM 4271 N N . THR A 1 562 ? -1.988 9.420 16.508 1.00 87.75 562 THR A N 1
ATOM 4272 C CA . THR A 1 562 ? -1.373 9.784 17.797 1.00 87.75 562 THR A CA 1
ATOM 4273 C C . THR A 1 562 ? -0.791 11.194 17.720 1.00 87.75 562 THR A C 1
ATOM 4275 O O . THR A 1 562 ? -0.214 11.588 16.706 1.00 87.75 562 THR A O 1
ATOM 4278 N N . ALA A 1 563 ? -0.972 12.005 18.758 1.00 84.88 563 ALA A N 1
ATOM 4279 C CA . ALA A 1 563 ? -0.631 13.426 18.701 1.00 84.88 563 ALA A CA 1
ATOM 4280 C C . ALA A 1 563 ? -0.300 14.005 20.084 1.00 84.88 563 ALA A C 1
ATOM 4282 O O . ALA A 1 563 ? -0.386 13.307 21.093 1.00 84.88 563 ALA A O 1
ATOM 4283 N N . GLN A 1 564 ? 0.077 15.287 20.160 1.00 85.75 564 GLN A N 1
ATOM 4284 C CA . GLN A 1 564 ? 0.424 15.912 21.445 1.00 85.75 564 GLN A CA 1
ATOM 4285 C C . GLN A 1 564 ? -0.809 16.283 22.280 1.00 85.75 564 GLN A C 1
ATOM 4287 O O . GLN A 1 564 ? -0.692 16.466 23.494 1.00 85.75 564 GLN A O 1
ATOM 4292 N N . SER A 1 565 ? -1.991 16.355 21.662 1.00 86.75 565 SER A N 1
ATOM 4293 C CA . SER A 1 565 ? -3.277 16.508 22.346 1.00 86.75 565 SER A CA 1
ATOM 4294 C C . SER A 1 565 ? -4.369 15.649 21.699 1.00 86.75 565 SER A C 1
ATOM 4296 O O . SER A 1 565 ? -4.206 15.148 20.585 1.00 86.75 565 SER A O 1
ATOM 4298 N N . ILE A 1 566 ? -5.488 15.457 22.405 1.00 86.81 566 ILE A N 1
ATOM 4299 C CA . ILE A 1 566 ? -6.633 14.684 21.893 1.00 86.81 566 ILE A CA 1
ATOM 4300 C C . ILE A 1 566 ? -7.256 15.415 20.699 1.00 86.81 566 ILE A C 1
ATOM 4302 O O . ILE A 1 566 ? -7.628 14.783 19.720 1.00 86.81 566 ILE A O 1
ATOM 4306 N N . GLU A 1 567 ? -7.314 16.744 20.758 1.00 82.12 567 GLU A N 1
ATOM 4307 C CA . GLU A 1 567 ? -7.865 17.610 19.716 1.00 82.12 567 GLU A CA 1
ATOM 4308 C C . GLU A 1 567 ? -7.031 17.556 18.428 1.00 82.12 567 GLU A C 1
ATOM 4310 O O . GLU A 1 567 ? -7.601 17.525 17.344 1.00 82.12 567 GLU A O 1
ATOM 4315 N N . GLU A 1 568 ? -5.696 17.491 18.531 1.00 78.56 568 GLU A N 1
ATOM 4316 C CA . GLU A 1 568 ? -4.808 17.299 17.373 1.00 78.56 568 GLU A CA 1
ATOM 4317 C C . GLU A 1 568 ? -4.996 15.899 16.761 1.00 78.56 568 GLU A C 1
ATOM 4319 O O . GLU A 1 568 ? -5.153 15.773 15.548 1.00 78.56 568 GLU A O 1
ATOM 4324 N N . ALA A 1 569 ? -5.056 14.848 17.591 1.00 81.75 569 ALA A N 1
ATOM 4325 C CA . ALA A 1 569 ? -5.292 13.484 17.113 1.00 81.75 569 ALA A CA 1
ATOM 4326 C C . ALA A 1 569 ? -6.677 13.335 16.462 1.00 81.75 569 ALA A C 1
ATOM 4328 O O . ALA A 1 569 ? -6.798 12.691 15.422 1.00 81.75 569 ALA A O 1
ATOM 4329 N N . GLN A 1 570 ? -7.707 13.952 17.050 1.00 81.56 570 GLN A N 1
ATOM 4330 C CA . GLN A 1 570 ? -9.057 13.984 16.498 1.00 81.56 570 GLN A CA 1
ATOM 4331 C C . GLN A 1 570 ? -9.085 14.759 15.177 1.00 81.56 570 GLN A C 1
ATOM 4333 O O . GLN A 1 570 ? -9.587 14.241 14.188 1.00 81.56 570 GLN A O 1
ATOM 4338 N N . GLN A 1 571 ? -8.484 15.950 15.105 1.00 70.12 571 GLN A N 1
ATOM 4339 C CA . GLN A 1 571 ? -8.414 16.721 13.861 1.00 70.12 571 GLN A CA 1
ATOM 4340 C C . GLN A 1 571 ? -7.744 15.921 12.727 1.00 70.12 571 GLN A C 1
ATOM 4342 O O . GLN A 1 571 ? -8.224 15.953 11.596 1.00 70.12 571 GLN A O 1
ATOM 4347 N N . ASN A 1 572 ? -6.702 15.140 13.032 1.00 68.81 572 ASN A N 1
ATOM 4348 C CA . ASN A 1 572 ? -6.022 14.270 12.064 1.00 68.81 572 ASN A CA 1
ATOM 4349 C C . ASN A 1 572 ? -6.885 13.109 11.518 1.00 68.81 572 ASN A C 1
ATOM 4351 O O . ASN A 1 572 ? -6.502 12.528 10.502 1.00 68.81 572 ASN A O 1
ATOM 4355 N N . VAL A 1 573 ? -8.005 12.747 12.162 1.00 66.00 573 VAL A N 1
ATOM 4356 C CA . VAL A 1 573 ? -8.973 11.757 11.638 1.00 66.00 573 VAL A CA 1
ATOM 4357 C C . VAL A 1 573 ? -10.266 12.404 11.116 1.00 66.00 573 VAL A C 1
ATOM 4359 O O . VAL A 1 573 ? -10.811 11.939 10.118 1.00 66.00 573 VAL A O 1
ATOM 4362 N N . ASP A 1 574 ? -10.710 13.514 11.711 1.00 60.19 574 ASP A N 1
ATOM 4363 C CA . ASP A 1 574 ? -11.940 14.233 11.348 1.00 60.19 574 ASP A CA 1
ATOM 4364 C C . ASP A 1 574 ? -11.788 15.075 10.062 1.00 60.19 574 ASP A C 1
ATOM 4366 O O . ASP A 1 574 ? -12.765 15.254 9.321 1.00 60.19 574 ASP A O 1
ATOM 4370 N N . GLU A 1 575 ? -10.581 15.584 9.754 1.00 47.34 575 GLU A N 1
ATOM 4371 C CA . GLU A 1 575 ? -10.317 16.326 8.505 1.00 47.34 575 GLU A CA 1
ATOM 4372 C C . GLU A 1 575 ? -10.516 15.459 7.246 1.00 47.34 575 GLU A C 1
ATOM 4374 O O . GLU A 1 575 ? -10.792 16.001 6.170 1.00 47.34 575 GLU A O 1
ATOM 4379 N N . ASP A 1 576 ? -10.468 14.125 7.367 1.00 43.00 576 ASP A N 1
ATOM 4380 C CA . ASP A 1 576 ? -10.590 13.190 6.241 1.00 43.00 576 ASP A CA 1
ATOM 4381 C C . ASP A 1 576 ? -12.031 12.707 5.967 1.00 43.00 576 ASP A C 1
ATOM 4383 O O . ASP A 1 576 ? -12.265 11.699 5.300 1.00 43.00 576 ASP A O 1
ATOM 4387 N N . ASN A 1 577 ? -13.027 13.532 6.326 1.00 39.22 577 ASN A N 1
ATOM 4388 C CA . ASN A 1 577 ? -14.297 13.568 5.580 1.00 39.22 577 ASN A CA 1
ATOM 4389 C C . ASN A 1 577 ? -14.091 13.933 4.085 1.00 39.22 577 ASN A C 1
ATOM 4391 O O . ASN A 1 577 ? -15.020 13.820 3.285 1.00 39.22 577 ASN A O 1
ATOM 4395 N N . GLY A 1 578 ? -12.884 14.375 3.693 1.00 45.72 578 GLY A N 1
ATOM 4396 C CA . GLY A 1 578 ? -12.269 14.157 2.373 1.00 45.72 578 GLY A CA 1
ATOM 4397 C C . GLY A 1 578 ? -12.826 14.946 1.179 1.00 45.72 578 GLY A C 1
ATOM 4398 O O . GLY A 1 578 ? -12.132 15.143 0.180 1.00 45.72 578 GLY A O 1
ATOM 4399 N N . ILE A 1 579 ? -14.065 15.438 1.253 1.00 41.03 579 ILE A N 1
ATOM 4400 C CA . ILE A 1 579 ? -14.790 16.047 0.133 1.00 41.03 579 ILE A CA 1
ATOM 4401 C C . ILE A 1 579 ? -15.009 17.541 0.397 1.00 41.03 579 ILE A C 1
ATOM 4403 O O . ILE A 1 579 ? -16.101 17.993 0.731 1.00 41.03 579 ILE A O 1
ATOM 4407 N N . SER A 1 580 ? -13.968 18.351 0.186 1.00 43.78 580 SER A N 1
ATOM 4408 C CA . SER A 1 580 ? -14.080 19.819 0.293 1.00 43.78 580 SER A CA 1
ATOM 4409 C C . SER A 1 580 ? -14.928 20.455 -0.823 1.00 43.78 580 SER A C 1
ATOM 4411 O O . SER A 1 580 ? -15.218 21.650 -0.770 1.00 43.78 580 SER A O 1
ATOM 4413 N N . VAL A 1 581 ? -15.237 19.698 -1.885 1.00 43.44 581 VAL A N 1
ATOM 4414 C CA . VAL A 1 581 ? -15.886 20.166 -3.119 1.00 43.44 581 VAL A CA 1
ATOM 4415 C C . VAL A 1 581 ? -16.282 18.970 -4.003 1.00 43.44 581 VAL A C 1
ATOM 4417 O O . VAL A 1 581 ? -15.509 18.028 -4.165 1.00 43.44 581 VAL A O 1
ATOM 4420 N N . ILE A 1 582 ? -17.479 19.005 -4.594 1.00 44.38 582 ILE A N 1
ATOM 4421 C CA . ILE A 1 582 ? -18.079 17.912 -5.381 1.00 44.38 582 ILE A CA 1
ATOM 4422 C C . ILE A 1 582 ? -18.129 18.298 -6.863 1.00 44.38 582 ILE A C 1
ATOM 4424 O O . ILE A 1 582 ? -18.401 19.452 -7.197 1.00 44.38 582 ILE A O 1
ATOM 4428 N N . ILE A 1 583 ? -17.921 17.340 -7.773 1.00 45.38 583 ILE A N 1
ATOM 4429 C CA . ILE A 1 583 ? -18.176 17.533 -9.208 1.00 45.38 583 ILE A CA 1
ATOM 4430 C C . ILE A 1 583 ? -19.156 16.471 -9.718 1.00 45.38 583 ILE A C 1
ATOM 4432 O O . ILE A 1 583 ? -19.015 15.289 -9.422 1.00 45.38 583 ILE A O 1
ATOM 4436 N N . ALA A 1 584 ? -20.143 16.903 -10.503 1.00 45.81 584 ALA A N 1
ATOM 4437 C CA . ALA A 1 584 ? -21.170 16.045 -11.086 1.00 45.81 584 ALA A CA 1
ATOM 4438 C C . ALA A 1 584 ? -21.189 16.186 -12.618 1.00 45.81 584 ALA A C 1
ATOM 4440 O O . ALA A 1 584 ? -21.365 17.284 -13.154 1.00 45.81 584 ALA A O 1
ATOM 4441 N N . GLY A 1 585 ? -20.996 15.070 -13.327 1.00 47.91 585 GLY A N 1
ATOM 4442 C CA . GLY A 1 585 ? -21.113 14.996 -14.784 1.00 47.91 585 GLY A CA 1
ATOM 4443 C C . GLY A 1 585 ? -22.555 14.730 -15.213 1.00 47.91 585 GLY A C 1
ATOM 4444 O O . GLY A 1 585 ? -23.176 13.802 -14.708 1.00 47.91 585 GLY A O 1
ATOM 4445 N N . ALA A 1 586 ? -23.088 15.525 -16.139 1.00 48.66 586 ALA A N 1
ATOM 4446 C CA . ALA A 1 586 ? -24.463 15.413 -16.617 1.00 48.66 586 ALA A CA 1
ATOM 4447 C C . ALA A 1 586 ? -24.503 15.049 -18.107 1.00 48.66 586 ALA A C 1
ATOM 4449 O O . ALA A 1 586 ? -24.219 15.880 -18.975 1.00 48.66 586 ALA A O 1
ATOM 4450 N N . GLY A 1 587 ? -24.869 13.799 -18.389 1.00 53.62 587 GLY A N 1
ATOM 4451 C CA . GLY A 1 587 ? -25.187 13.293 -19.724 1.00 53.62 587 GLY A CA 1
ATOM 4452 C C . GLY A 1 587 ? -26.698 13.175 -19.908 1.00 53.62 587 GLY A C 1
ATOM 4453 O O . GLY A 1 587 ? -27.382 14.177 -20.083 1.00 53.62 587 GLY A O 1
ATOM 4454 N N . GLY A 1 588 ? -27.233 11.952 -19.817 1.00 43.12 588 GLY A N 1
ATOM 4455 C CA . GLY A 1 588 ? -28.677 11.704 -19.933 1.00 43.12 588 GLY A CA 1
ATOM 4456 C C . GLY A 1 588 ? -29.518 12.374 -18.835 1.00 43.12 588 GLY A C 1
ATOM 4457 O O . GLY A 1 588 ? -30.645 12.795 -19.094 1.00 43.12 588 GLY A O 1
ATOM 4458 N N . ALA A 1 589 ? -28.966 12.534 -17.629 1.00 46.28 589 ALA A N 1
ATOM 4459 C CA . ALA A 1 589 ? -29.602 13.224 -16.506 1.00 46.28 589 ALA A CA 1
ATOM 4460 C C . ALA A 1 589 ? -29.117 14.684 -16.364 1.00 46.28 589 ALA A C 1
ATOM 4462 O O . ALA A 1 589 ? -28.411 15.037 -15.419 1.00 46.28 589 ALA A O 1
ATOM 4463 N N . ALA A 1 590 ? -29.526 15.556 -17.292 1.00 49.16 590 ALA A N 1
ATOM 4464 C CA . ALA A 1 590 ? -29.124 16.971 -17.372 1.00 49.16 590 ALA A CA 1
ATOM 4465 C C . ALA A 1 590 ? -29.253 17.783 -16.057 1.00 49.16 590 ALA A C 1
ATOM 4467 O O . ALA A 1 590 ? -28.545 18.770 -15.857 1.00 49.16 590 ALA A O 1
ATOM 4468 N N . HIS A 1 591 ? -30.155 17.396 -15.150 1.00 49.81 591 HIS A N 1
ATOM 4469 C CA . HIS A 1 591 ? -30.430 18.079 -13.875 1.00 49.81 591 HIS A CA 1
ATOM 4470 C C . HIS A 1 591 ? -29.582 17.582 -12.687 1.00 49.81 591 HIS A C 1
ATOM 4472 O O . HIS A 1 591 ? -29.640 18.181 -11.611 1.00 49.81 591 HIS A O 1
ATOM 4478 N N . LEU A 1 592 ? -28.795 16.509 -12.854 1.00 45.19 592 LEU A N 1
ATOM 4479 C CA . LEU A 1 592 ? -28.072 15.837 -11.764 1.00 45.19 592 LEU A CA 1
ATOM 4480 C C . LEU A 1 592 ? -27.220 16.788 -10.890 1.00 45.19 592 LEU A C 1
ATOM 4482 O O . LEU A 1 592 ? -27.349 16.707 -9.670 1.00 45.19 592 LEU A O 1
ATOM 4486 N N . PRO A 1 593 ? -26.416 17.731 -11.430 1.00 49.09 593 PRO A N 1
ATOM 4487 C CA . PRO A 1 593 ? -25.591 18.614 -10.599 1.00 49.09 593 PRO A CA 1
ATOM 4488 C C . PRO A 1 593 ? -26.408 19.580 -9.733 1.00 49.09 593 PRO A C 1
ATOM 4490 O O . PRO A 1 593 ? -25.989 19.914 -8.630 1.00 49.09 593 PRO A O 1
ATOM 4493 N N . GLY A 1 594 ? -27.587 19.990 -10.208 1.00 49.59 594 GLY A N 1
ATOM 4494 C CA . GLY A 1 594 ? -28.540 20.786 -9.435 1.00 49.59 594 GLY A CA 1
ATOM 4495 C C . GLY A 1 594 ? -29.193 19.991 -8.311 1.00 49.59 594 GLY A C 1
ATOM 4496 O O . GLY A 1 594 ? -29.307 20.478 -7.191 1.00 49.59 594 GLY A O 1
ATOM 4497 N N . MET A 1 595 ? -29.554 18.736 -8.590 1.00 47.03 595 MET A N 1
ATOM 4498 C CA . MET A 1 595 ? -30.088 17.817 -7.584 1.00 47.03 595 MET A CA 1
ATOM 4499 C C . MET A 1 595 ? -29.052 17.579 -6.472 1.00 47.03 595 MET A C 1
ATOM 4501 O O . MET A 1 595 ? -29.351 17.796 -5.302 1.00 47.03 595 MET A O 1
ATOM 4505 N N . VAL A 1 596 ? -27.799 17.272 -6.832 1.00 43.69 596 VAL A N 1
ATOM 4506 C CA . VAL A 1 596 ? -26.693 17.122 -5.868 1.00 43.69 596 VAL A CA 1
ATOM 4507 C C . VAL A 1 596 ? -26.492 18.396 -5.037 1.00 43.69 596 VAL A C 1
ATOM 4509 O O . VAL A 1 596 ? -26.425 18.306 -3.815 1.00 43.69 596 VAL A O 1
ATOM 4512 N N . ALA A 1 597 ? -26.486 19.582 -5.656 1.00 48.94 597 ALA A N 1
ATOM 4513 C CA . ALA A 1 597 ? -26.357 20.863 -4.949 1.00 48.94 597 ALA A CA 1
ATOM 4514 C C . ALA A 1 597 ? -27.555 21.232 -4.055 1.00 48.94 597 ALA A C 1
ATOM 4516 O O . ALA A 1 597 ? -27.433 22.118 -3.215 1.00 48.94 597 ALA A O 1
ATOM 4517 N N . SER A 1 598 ? -28.704 20.569 -4.212 1.00 47.69 598 SER A N 1
ATOM 4518 C CA . SER A 1 598 ? -29.850 20.721 -3.305 1.00 47.69 598 SER A CA 1
ATOM 4519 C C . SER A 1 598 ? -29.732 19.873 -2.031 1.00 47.69 598 SER A C 1
ATOM 4521 O O . SER A 1 598 ? -30.436 20.135 -1.060 1.00 47.69 598 SER A O 1
ATOM 4523 N N . LEU A 1 599 ? -28.835 18.877 -2.028 1.00 41.62 599 LEU A N 1
ATOM 4524 C CA . LEU A 1 599 ? -28.655 17.905 -0.944 1.00 41.62 599 LEU A CA 1
ATOM 4525 C C . LEU A 1 599 ? -27.360 18.100 -0.137 1.00 41.62 599 LEU A C 1
ATOM 4527 O O . LEU A 1 599 ? -27.103 17.327 0.782 1.00 41.62 599 LEU A O 1
ATOM 4531 N N . THR A 1 600 ? -26.525 19.093 -0.462 1.00 42.34 600 THR A N 1
ATOM 4532 C CA . THR A 1 600 ? -25.229 19.293 0.207 1.00 42.34 600 THR A CA 1
ATOM 4533 C C . THR A 1 600 ? -24.841 20.771 0.335 1.00 42.34 600 THR A C 1
ATOM 4535 O O . THR A 1 600 ? -25.019 21.529 -0.618 1.00 42.34 600 THR A O 1
ATOM 4538 N N . PRO A 1 601 ? -24.273 21.204 1.480 1.00 43.00 601 PRO A N 1
ATOM 4539 C CA . PRO A 1 601 ? -23.673 22.532 1.626 1.00 43.00 601 PRO A CA 1
ATOM 4540 C C . PRO A 1 601 ? -22.274 22.630 0.985 1.00 43.00 601 PRO A C 1
ATOM 4542 O O . PRO A 1 601 ? -21.712 23.721 0.893 1.00 43.00 601 PRO A O 1
ATOM 4545 N N . VAL A 1 602 ? -21.689 21.502 0.565 1.00 47.81 602 VAL A N 1
ATOM 4546 C CA . VAL A 1 602 ? -20.373 21.444 -0.083 1.00 47.81 602 VAL A CA 1
ATOM 4547 C C . VAL A 1 602 ? -20.473 22.019 -1.507 1.00 47.81 602 VAL A C 1
ATOM 4549 O O . VAL A 1 602 ? -21.402 21.663 -2.231 1.00 47.81 602 VAL A O 1
ATOM 4552 N N . PRO A 1 603 ? -19.538 22.874 -1.971 1.00 50.19 603 PRO A N 1
ATOM 4553 C CA . PRO A 1 603 ? -19.629 23.468 -3.305 1.00 50.19 603 PRO A CA 1
ATOM 4554 C C . PRO A 1 603 ? -19.711 22.411 -4.416 1.00 50.19 603 PRO A C 1
ATOM 4556 O O . PRO A 1 603 ? -18.872 21.513 -4.481 1.00 50.19 603 PRO A O 1
ATOM 4559 N N . VAL A 1 604 ? -20.687 22.545 -5.320 1.00 47.88 604 VAL A N 1
ATOM 4560 C CA . VAL A 1 604 ? -20.886 21.623 -6.451 1.00 47.88 604 VAL A CA 1
ATOM 4561 C C . VAL A 1 604 ? -20.493 22.285 -7.769 1.00 47.88 604 VAL A C 1
ATOM 4563 O O . VAL A 1 604 ? -20.872 23.423 -8.062 1.00 47.88 604 VAL A O 1
ATOM 4566 N N . ILE A 1 605 ? -19.746 21.552 -8.594 1.00 57.56 605 ILE A N 1
ATOM 4567 C CA . ILE A 1 605 ? -19.364 21.954 -9.949 1.00 57.56 605 ILE A CA 1
ATOM 4568 C C . ILE A 1 605 ? -20.025 21.002 -10.958 1.00 57.56 605 ILE A C 1
ATOM 4570 O O . ILE A 1 605 ? -19.859 19.787 -10.878 1.00 57.56 605 ILE A O 1
ATOM 4574 N N . GLY A 1 606 ? -20.765 21.537 -11.926 1.00 55.56 606 GLY A N 1
ATOM 4575 C CA . GLY A 1 606 ? -21.430 20.755 -12.969 1.00 55.56 606 GLY A CA 1
ATOM 4576 C C . GLY A 1 606 ? -20.615 20.687 -14.262 1.00 55.56 606 GLY A C 1
ATOM 4577 O O . GLY A 1 606 ? -20.184 21.720 -14.782 1.00 55.56 606 GLY A O 1
ATOM 4578 N N . VAL A 1 607 ? -20.442 19.476 -14.800 1.00 61.25 607 VAL A N 1
ATOM 4579 C CA . VAL A 1 607 ? -19.796 19.209 -16.097 1.00 61.25 607 VAL A CA 1
ATOM 4580 C C . VAL A 1 607 ? -20.853 18.727 -17.092 1.00 61.25 607 VAL A C 1
ATOM 4582 O O . VAL A 1 607 ? -21.366 17.623 -16.924 1.00 61.25 607 VAL A O 1
ATOM 4585 N N . PRO A 1 608 ? -21.195 19.501 -18.133 1.00 56.66 608 PRO A N 1
ATOM 4586 C CA . PRO A 1 608 ? -22.028 19.000 -19.220 1.00 56.66 608 PRO A CA 1
ATOM 4587 C C . PRO A 1 608 ? -21.254 17.962 -20.042 1.00 56.66 608 PRO A C 1
ATOM 4589 O O . PRO A 1 608 ? -20.073 18.172 -20.320 1.00 56.66 608 PRO A O 1
ATOM 4592 N N . VAL A 1 609 ? -21.905 16.874 -20.455 1.00 56.03 609 VAL A N 1
ATOM 4593 C CA . VAL A 1 609 ? -21.282 15.774 -21.214 1.00 56.03 609 VAL A CA 1
ATOM 4594 C C . VAL A 1 609 ? -22.050 15.519 -22.512 1.00 56.03 609 VAL A C 1
ATOM 4596 O O . VAL A 1 609 ? -23.281 15.468 -22.498 1.00 56.03 609 VAL A O 1
ATOM 4599 N N . SER A 1 610 ? -21.346 15.296 -23.625 1.00 66.75 610 SER A N 1
ATOM 4600 C CA . SER A 1 610 ? -21.915 15.035 -24.961 1.00 66.75 610 SER A CA 1
ATOM 4601 C C . SER A 1 610 ? -22.526 13.631 -25.133 1.00 66.75 610 SER A C 1
ATOM 4603 O O . SER A 1 610 ? -22.329 12.973 -26.150 1.00 66.75 610 SER A O 1
ATOM 4605 N N . ALA A 1 611 ? -23.288 13.157 -24.144 1.00 52.19 611 ALA A N 1
ATOM 4606 C CA . ALA A 1 611 ? -23.949 11.845 -24.158 1.00 52.19 611 ALA A CA 1
ATOM 4607 C C . ALA A 1 611 ? -25.383 11.870 -24.736 1.00 52.19 611 ALA A C 1
ATOM 4609 O O . ALA A 1 611 ? -26.047 10.835 -24.808 1.00 52.19 611 ALA A O 1
ATOM 4610 N N . THR A 1 612 ? -25.887 13.046 -25.117 1.00 54.53 612 THR A N 1
ATOM 4611 C CA . THR A 1 612 ? -27.257 13.273 -25.604 1.00 54.53 612 THR A CA 1
ATOM 4612 C C . THR A 1 612 ? -27.274 13.607 -27.097 1.00 54.53 612 THR A C 1
ATOM 4614 O O . THR A 1 612 ? -26.261 13.984 -27.681 1.00 54.53 612 THR A O 1
ATOM 4617 N N . LYS A 1 613 ? -28.458 13.559 -27.730 1.00 50.22 613 LYS A N 1
ATOM 4618 C CA . LYS A 1 613 ? -28.652 13.970 -29.141 1.00 50.22 613 LYS A CA 1
ATOM 4619 C C . LYS A 1 613 ? -28.361 15.459 -29.414 1.00 50.22 613 LYS A C 1
ATOM 4621 O O . LYS A 1 613 ? -28.467 15.888 -30.559 1.00 50.22 613 LYS A O 1
ATOM 4626 N N . LEU A 1 614 ? -28.053 16.239 -28.377 1.00 54.50 614 LEU A N 1
ATOM 4627 C CA . LEU A 1 614 ? -27.777 17.675 -28.427 1.00 54.50 614 LEU A CA 1
ATOM 4628 C C . LEU A 1 614 ? -26.328 18.002 -28.022 1.00 54.50 614 LEU A C 1
ATOM 4630 O O . LEU A 1 614 ? -26.028 19.157 -27.723 1.00 54.50 614 LEU A O 1
ATOM 4634 N N . ASN A 1 615 ? -25.436 17.002 -27.999 1.00 67.88 615 ASN A N 1
ATOM 4635 C CA . ASN A 1 615 ? -24.015 17.141 -27.658 1.00 67.88 615 ASN A CA 1
ATOM 4636 C C . ASN A 1 615 ? -23.803 17.953 -26.363 1.00 67.88 615 ASN A C 1
ATOM 4638 O O . ASN A 1 615 ? -23.051 18.925 -26.337 1.00 67.88 615 ASN A O 1
ATOM 4642 N N . GLY A 1 616 ? -24.548 17.608 -25.304 1.00 57.12 616 GLY A N 1
ATOM 4643 C CA . GLY A 1 616 ? -24.402 18.189 -23.966 1.00 57.12 616 GLY A CA 1
ATOM 4644 C C . GLY A 1 616 ? -24.900 19.632 -23.800 1.00 57.12 616 GLY A C 1
ATOM 4645 O O . GLY A 1 616 ? -24.737 20.203 -22.719 1.00 57.12 616 GLY A O 1
ATOM 4646 N N . GLN A 1 617 ? -25.508 20.244 -24.825 1.00 66.38 617 GLN A N 1
ATOM 4647 C CA . GLN A 1 617 ? -26.087 21.593 -24.720 1.00 66.38 617 GLN A CA 1
ATOM 4648 C C . GLN A 1 617 ? -27.301 21.643 -23.782 1.00 66.38 617 GLN A C 1
ATOM 4650 O O . GLN A 1 617 ? -27.488 22.626 -23.068 1.00 66.38 617 GLN A O 1
ATOM 4655 N N . ASP A 1 618 ? -28.093 20.574 -23.749 1.00 54.22 618 ASP A N 1
ATOM 4656 C CA . ASP A 1 618 ? -29.192 20.357 -22.805 1.00 54.22 618 ASP A CA 1
ATOM 4657 C C . ASP A 1 618 ? -28.695 20.305 -21.354 1.00 54.22 618 ASP A C 1
ATOM 4659 O O . ASP A 1 618 ? -29.205 21.030 -20.497 1.00 54.22 618 ASP A O 1
ATOM 4663 N N . SER A 1 619 ? -27.639 19.535 -21.094 1.00 51.69 619 SER A N 1
ATOM 4664 C CA . SER A 1 619 ? -26.956 19.527 -19.797 1.00 51.69 619 SER A CA 1
ATOM 4665 C C . SER A 1 619 ? -26.376 20.892 -19.428 1.00 51.69 619 SER A C 1
ATOM 4667 O O . SER A 1 619 ? -26.559 21.344 -18.300 1.00 51.69 619 SER A O 1
ATOM 4669 N N . LEU A 1 620 ? -25.731 21.599 -20.363 1.00 65.38 620 LEU A N 1
ATOM 4670 C CA . LEU A 1 620 ? -25.179 22.934 -20.110 1.00 65.38 620 LEU A CA 1
ATOM 4671 C C . LEU A 1 620 ? -26.277 23.934 -19.725 1.00 65.38 620 LEU A C 1
ATOM 4673 O O . LEU A 1 620 ? -26.139 24.647 -18.732 1.00 65.38 620 LEU A O 1
ATOM 4677 N N . LEU A 1 621 ? -27.377 23.969 -20.480 1.00 64.56 621 LEU A N 1
ATOM 4678 C CA . LEU A 1 621 ? -28.509 24.850 -20.200 1.00 64.56 621 LEU A CA 1
ATOM 4679 C C . LEU A 1 621 ? -29.210 24.494 -18.885 1.00 64.56 621 LEU A C 1
ATOM 4681 O O . LEU A 1 621 ? -29.639 25.400 -18.178 1.00 64.56 621 LEU A O 1
ATOM 4685 N N . SER A 1 622 ? -29.309 23.211 -18.536 1.00 59.03 622 SER A N 1
ATOM 4686 C CA . SER A 1 622 ? -29.871 22.770 -17.256 1.00 59.03 622 SER A CA 1
ATOM 4687 C C . SER A 1 622 ? -29.021 23.255 -16.076 1.00 59.03 622 SER A C 1
ATOM 4689 O O . SER A 1 622 ? -29.520 23.974 -15.212 1.00 59.03 622 SER A O 1
ATOM 4691 N N . ILE A 1 623 ? -27.719 22.946 -16.068 1.00 59.66 623 ILE A N 1
ATOM 4692 C CA . ILE A 1 623 ? -26.818 23.263 -14.946 1.00 59.66 623 ILE A CA 1
ATOM 4693 C C . ILE A 1 623 ? -26.719 24.784 -14.711 1.00 59.66 623 ILE A C 1
ATOM 4695 O O . ILE A 1 623 ? -26.712 25.231 -13.565 1.00 59.66 623 ILE A O 1
ATOM 4699 N N . VAL A 1 624 ? -26.688 25.592 -15.779 1.00 65.69 624 VAL A N 1
ATOM 4700 C CA . VAL A 1 624 ? -26.563 27.062 -15.688 1.00 65.69 624 VAL A CA 1
ATOM 4701 C C . VAL A 1 624 ? -27.847 27.750 -15.190 1.00 65.69 624 VAL A C 1
ATOM 4703 O O . VAL A 1 624 ? -27.781 28.890 -14.734 1.00 65.69 624 VAL A O 1
ATOM 4706 N N . GLN A 1 625 ? -29.011 27.093 -15.256 1.00 64.38 625 GLN A N 1
ATOM 4707 C CA . GLN A 1 625 ? -30.320 27.684 -14.924 1.00 64.38 625 GLN A CA 1
ATOM 4708 C C . GLN A 1 625 ? -30.874 27.232 -13.561 1.00 64.38 625 GLN A C 1
ATOM 4710 O O . GLN A 1 625 ? -32.088 27.164 -13.368 1.00 64.38 625 GLN A O 1
ATOM 4715 N N . MET A 1 626 ? -29.999 26.918 -12.602 1.00 67.19 626 MET A N 1
ATOM 4716 C CA . MET A 1 626 ? -30.431 26.525 -11.258 1.00 67.19 626 MET A CA 1
ATOM 4717 C C . MET A 1 626 ? -31.066 27.680 -10.460 1.00 67.19 626 MET A C 1
ATOM 4719 O O . MET A 1 626 ? -30.668 28.839 -10.616 1.00 67.19 626 MET A O 1
ATOM 4723 N N . PRO A 1 627 ? -32.073 27.388 -9.611 1.00 50.06 627 PRO A N 1
ATOM 4724 C CA . PRO A 1 627 ? -32.819 28.405 -8.879 1.00 50.06 627 PRO A CA 1
ATOM 4725 C C . PRO A 1 627 ? -32.000 29.024 -7.738 1.00 50.06 627 PRO A C 1
ATOM 4727 O O . PRO A 1 627 ? -31.036 28.446 -7.230 1.00 50.06 627 PRO A O 1
ATOM 4730 N N . ALA A 1 628 ? -32.429 30.205 -7.287 1.00 60.00 628 ALA A N 1
ATOM 4731 C CA . ALA A 1 628 ? -31.832 30.876 -6.137 1.00 60.00 628 ALA A CA 1
ATOM 4732 C C . ALA A 1 628 ? -31.860 29.967 -4.892 1.00 60.00 628 ALA A C 1
ATOM 4734 O O . ALA A 1 628 ? -32.913 29.461 -4.511 1.00 60.00 628 ALA A O 1
ATOM 4735 N N . GLY A 1 629 ? -30.693 29.775 -4.272 1.00 51.09 629 GLY A N 1
ATOM 4736 C CA . GLY A 1 629 ? -30.490 28.853 -3.148 1.00 51.09 629 GLY A CA 1
ATOM 4737 C C . GLY A 1 629 ? -29.787 27.540 -3.513 1.00 51.09 629 GLY A C 1
ATOM 4738 O O . GLY A 1 629 ? -29.255 26.902 -2.614 1.00 51.09 629 GLY A O 1
ATOM 4739 N N . ILE A 1 630 ? -29.703 27.169 -4.800 1.00 56.78 630 ILE A N 1
ATOM 4740 C CA . ILE A 1 630 ? -29.048 25.932 -5.271 1.00 56.78 630 ILE A CA 1
ATOM 4741 C C . ILE A 1 630 ? -27.903 26.296 -6.246 1.00 56.78 630 ILE A C 1
ATOM 4743 O O . ILE A 1 630 ? -28.069 26.233 -7.465 1.00 56.78 630 ILE A O 1
ATOM 4747 N N . PRO A 1 631 ? -26.743 26.772 -5.751 1.00 57.66 631 PRO A N 1
ATOM 4748 C CA . PRO A 1 631 ? -25.662 27.261 -6.604 1.00 57.66 631 PRO A CA 1
ATOM 4749 C C . PRO A 1 631 ? -24.821 26.118 -7.197 1.00 57.66 631 PRO A C 1
ATOM 4751 O O . PRO A 1 631 ? -24.209 25.344 -6.464 1.00 57.66 631 PRO A O 1
ATOM 4754 N N . VAL A 1 632 ? -24.700 26.071 -8.530 1.00 52.84 632 VAL A N 1
ATOM 4755 C CA . VAL A 1 632 ? -23.795 25.142 -9.233 1.00 52.84 632 VAL A CA 1
ATOM 4756 C C . VAL A 1 632 ? -22.800 25.907 -10.102 1.00 52.84 632 VAL A C 1
ATOM 4758 O O . VAL A 1 632 ? -23.174 26.654 -11.006 1.00 52.84 632 VAL A O 1
ATOM 4761 N N . ALA A 1 633 ? -21.505 25.698 -9.873 1.00 62.28 633 ALA A N 1
ATOM 4762 C CA . ALA A 1 633 ? -20.461 26.262 -10.724 1.00 62.28 633 ALA A CA 1
ATOM 4763 C C . ALA A 1 633 ? -20.347 25.443 -12.022 1.00 62.28 633 ALA A C 1
ATOM 4765 O O . ALA A 1 633 ? -20.022 24.263 -11.981 1.00 62.28 633 ALA A O 1
ATOM 4766 N N . THR A 1 634 ? -20.613 26.028 -13.191 1.00 70.62 634 THR A N 1
ATOM 4767 C CA . THR A 1 634 ? -20.619 25.263 -14.457 1.00 70.62 634 THR A CA 1
ATOM 4768 C C . THR A 1 634 ? -19.295 25.373 -15.215 1.00 70.62 634 THR A C 1
ATOM 4770 O O . THR A 1 634 ? -18.649 26.423 -15.206 1.00 70.62 634 THR A O 1
ATOM 4773 N N . VAL A 1 635 ? -18.901 24.303 -15.911 1.00 60.19 635 VAL A N 1
ATOM 4774 C CA . VAL A 1 635 ? -17.758 24.288 -16.844 1.00 60.19 635 VAL A CA 1
ATOM 4775 C C . VAL A 1 635 ? -18.216 24.052 -18.289 1.00 60.19 635 VAL A C 1
ATOM 4777 O O . VAL A 1 635 ? -19.372 23.727 -18.542 1.00 60.19 635 VAL A O 1
ATOM 4780 N N . ALA A 1 636 ? -17.312 24.215 -19.257 1.00 70.69 636 ALA A N 1
ATOM 4781 C CA . ALA A 1 636 ? -17.609 23.915 -20.659 1.00 70.69 636 ALA A CA 1
ATOM 4782 C C . ALA A 1 636 ? -17.867 22.410 -20.893 1.00 70.69 636 ALA A C 1
ATOM 4784 O O . ALA A 1 636 ? -17.349 21.567 -20.158 1.00 70.69 636 ALA A O 1
ATOM 4785 N N . ILE A 1 637 ? -18.625 22.100 -21.948 1.00 67.25 637 ILE A N 1
ATOM 4786 C CA . ILE A 1 637 ? -19.007 20.735 -22.352 1.00 67.25 637 ILE A CA 1
ATOM 4787 C C . ILE A 1 637 ? -17.762 19.844 -22.521 1.00 67.25 637 ILE A C 1
ATOM 4789 O O . ILE A 1 637 ? -16.735 20.306 -23.025 1.00 67.25 637 ILE A O 1
ATOM 4793 N N . ASP A 1 638 ? -17.849 18.605 -22.025 1.00 54.94 638 ASP A N 1
ATOM 4794 C CA . ASP A 1 638 ? -16.810 17.558 -21.966 1.00 54.94 638 ASP A CA 1
ATOM 4795 C C . ASP A 1 638 ? -15.495 17.971 -21.290 1.00 54.94 638 ASP A C 1
ATOM 4797 O O . ASP A 1 638 ? -14.516 17.222 -21.250 1.00 54.94 638 ASP A O 1
ATOM 4801 N N . ASN A 1 639 ? -15.437 19.169 -20.709 1.00 60.22 639 ASN A N 1
ATOM 4802 C CA . ASN A 1 639 ? -14.181 19.781 -20.323 1.00 60.22 639 ASN A CA 1
ATOM 4803 C C . ASN A 1 639 ? -13.760 19.357 -18.914 1.00 60.22 639 ASN A C 1
ATOM 4805 O O . ASN A 1 639 ? -13.389 20.195 -18.102 1.00 60.22 639 ASN A O 1
ATOM 4809 N N . ALA A 1 640 ? -13.779 18.052 -18.628 1.00 46.66 640 ALA A N 1
ATOM 4810 C CA . ALA A 1 640 ? -13.490 17.458 -17.322 1.00 46.66 640 ALA A CA 1
ATOM 4811 C C . ALA A 1 640 ? -12.077 17.777 -16.785 1.00 46.66 640 ALA A C 1
ATOM 4813 O O . ALA A 1 640 ? -11.847 17.742 -15.582 1.00 46.66 640 ALA A O 1
ATOM 4814 N N . ARG A 1 641 ? -11.131 18.200 -17.638 1.00 50.00 641 ARG A N 1
ATOM 4815 C CA . ARG A 1 641 ? -9.820 18.742 -17.215 1.00 50.00 641 ARG A CA 1
ATOM 4816 C C . ARG A 1 641 ? -9.882 20.212 -16.789 1.00 50.00 641 ARG A C 1
ATOM 4818 O O . ARG A 1 641 ? -9.189 20.619 -15.861 1.00 50.00 641 ARG A O 1
ATOM 4825 N N . ASN A 1 642 ? -10.764 20.991 -17.406 1.00 55.81 642 ASN A N 1
ATOM 4826 C CA . ASN A 1 642 ? -11.309 22.220 -16.832 1.00 55.81 642 ASN A CA 1
ATOM 4827 C C . ASN A 1 642 ? -12.493 21.920 -15.899 1.00 55.81 642 ASN A C 1
ATOM 4829 O O . ASN A 1 642 ? -13.253 22.825 -15.591 1.00 55.81 642 ASN A O 1
ATOM 4833 N N . ALA A 1 643 ? -12.640 20.672 -15.465 1.00 48.66 643 ALA A N 1
ATOM 4834 C CA . ALA A 1 643 ? -13.186 20.262 -14.193 1.00 48.66 643 ALA A CA 1
ATOM 4835 C C . ALA A 1 643 ? -12.075 19.635 -13.325 1.00 48.66 643 ALA A C 1
ATOM 4837 O O . ALA A 1 643 ? -12.421 19.026 -12.331 1.00 48.66 643 ALA A O 1
ATOM 4838 N N . GLY A 1 644 ? -10.769 19.839 -13.638 1.00 46.09 644 GLY A N 1
ATOM 4839 C CA . GLY A 1 644 ? -9.554 19.380 -12.909 1.00 46.09 644 GLY A CA 1
ATOM 4840 C C . GLY A 1 644 ? -8.700 20.422 -12.132 1.00 46.09 644 GLY A C 1
ATOM 4841 O O . GLY A 1 644 ? -7.739 20.037 -11.478 1.00 46.09 644 GLY A O 1
ATOM 4842 N N . ILE A 1 645 ? -9.010 21.728 -12.188 1.00 57.06 645 ILE A N 1
ATOM 4843 C CA . ILE A 1 645 ? -8.220 22.846 -11.625 1.00 57.06 645 ILE A CA 1
ATOM 4844 C C . ILE A 1 645 ? -8.940 23.737 -10.556 1.00 57.06 645 ILE A C 1
ATOM 4846 O O . ILE A 1 645 ? -8.312 24.029 -9.545 1.00 57.06 645 ILE A O 1
ATOM 4850 N N . LEU A 1 646 ? -10.207 24.182 -10.688 1.00 52.50 646 LEU A N 1
ATOM 4851 C CA . LEU A 1 646 ? -10.912 25.042 -9.685 1.00 52.50 646 LEU A CA 1
ATOM 4852 C C . LEU A 1 646 ? -11.202 24.380 -8.339 1.00 52.50 646 LEU A C 1
ATOM 4854 O O . LEU A 1 646 ? -11.085 25.057 -7.334 1.00 52.50 646 LEU A O 1
ATOM 4858 N N . ALA A 1 647 ? -11.640 23.124 -8.279 1.00 52.38 647 ALA A N 1
ATOM 4859 C CA . ALA A 1 647 ? -11.902 22.471 -6.997 1.00 52.38 647 ALA A CA 1
ATOM 4860 C C . ALA A 1 647 ? -10.583 22.332 -6.210 1.00 52.38 647 ALA A C 1
ATOM 4862 O O . ALA A 1 647 ? -10.527 22.687 -5.041 1.00 52.38 647 ALA A O 1
ATOM 4863 N N . ALA A 1 648 ? -9.472 22.055 -6.896 1.00 52.44 648 ALA A N 1
ATOM 4864 C CA . ALA A 1 648 ? -8.125 22.212 -6.369 1.00 52.44 648 ALA A CA 1
ATOM 4865 C C . ALA A 1 648 ? -7.792 23.682 -6.017 1.00 52.44 648 ALA A C 1
ATOM 4867 O O . ALA A 1 648 ? -7.087 23.922 -5.046 1.00 52.44 648 ALA A O 1
ATOM 4868 N N . GLN A 1 649 ? -8.306 24.700 -6.722 1.00 57.25 649 GLN A N 1
ATOM 4869 C CA . GLN A 1 649 ? -8.197 26.104 -6.275 1.00 57.25 649 GLN A CA 1
ATOM 4870 C C . GLN A 1 649 ? -9.060 26.425 -5.040 1.00 57.25 649 GLN A C 1
ATOM 4872 O O . GLN A 1 649 ? -8.651 27.293 -4.276 1.00 57.25 649 GLN A O 1
ATOM 4877 N N . ILE A 1 650 ? -10.208 25.761 -4.852 1.00 56.66 650 ILE A N 1
ATOM 4878 C CA . ILE A 1 650 ? -11.118 25.877 -3.697 1.00 56.66 650 ILE A CA 1
ATOM 4879 C C . ILE A 1 650 ? -10.461 25.230 -2.474 1.00 56.66 650 ILE A C 1
ATOM 4881 O O . ILE A 1 650 ? -10.284 25.901 -1.464 1.00 56.66 650 ILE A O 1
ATOM 4885 N N . ILE A 1 651 ? -9.966 23.996 -2.609 1.00 54.12 651 ILE A N 1
ATOM 4886 C CA . ILE A 1 651 ? -9.069 23.338 -1.642 1.00 54.12 651 ILE A CA 1
ATOM 4887 C C . ILE A 1 651 ? -7.846 24.232 -1.384 1.00 54.12 651 ILE A C 1
ATOM 4889 O O . ILE A 1 651 ? -7.458 24.471 -0.249 1.00 54.12 651 ILE A O 1
ATOM 4893 N N . GLY A 1 652 ? -7.292 24.843 -2.431 1.00 54.47 652 GLY A N 1
ATOM 4894 C CA . GLY A 1 652 ? -6.213 25.825 -2.351 1.00 54.47 652 GLY A CA 1
ATOM 4895 C C . GLY A 1 652 ? -6.568 27.153 -1.660 1.00 54.47 652 GLY A C 1
ATOM 4896 O O . GLY A 1 652 ? -5.688 28.016 -1.568 1.00 54.47 652 GLY A O 1
ATOM 4897 N N . VAL A 1 653 ? -7.798 27.364 -1.170 1.00 57.84 653 VAL A N 1
ATOM 4898 C CA . VAL A 1 653 ? -8.161 28.482 -0.273 1.00 57.84 653 VAL A CA 1
ATOM 4899 C C . VAL A 1 653 ? -7.794 28.161 1.180 1.00 57.84 653 VAL A C 1
ATOM 4901 O O . VAL A 1 653 ? -7.292 29.052 1.868 1.00 57.84 653 VAL A O 1
ATOM 4904 N N . SER A 1 654 ? -7.933 26.908 1.618 1.00 43.88 654 SER A N 1
ATOM 4905 C CA . SER A 1 654 ? -7.420 26.428 2.908 1.00 43.88 654 SER A CA 1
ATOM 4906 C C . SER A 1 654 ? -5.973 25.938 2.785 1.00 43.88 654 SER A C 1
ATOM 4908 O O . SER A 1 654 ? -5.085 26.477 3.445 1.00 43.88 654 SER A O 1
ATOM 4910 N N . ASP A 1 655 ? -5.689 24.995 1.883 1.00 50.88 655 ASP A N 1
ATOM 4911 C CA . ASP A 1 655 ? -4.375 24.356 1.801 1.00 50.88 655 ASP A CA 1
ATOM 4912 C C . ASP A 1 655 ? -3.328 25.169 1.012 1.00 50.88 655 ASP A C 1
ATOM 4914 O O . ASP A 1 655 ? -3.420 25.432 -0.195 1.00 50.88 655 ASP A O 1
ATOM 4918 N N . SER A 1 656 ? -2.249 25.515 1.715 1.00 52.25 656 SER A N 1
ATOM 4919 C CA . SER A 1 656 ? -1.069 26.174 1.157 1.00 52.25 656 SER A CA 1
ATOM 4920 C C . SER A 1 656 ? -0.199 25.255 0.282 1.00 52.25 656 SER A C 1
ATOM 4922 O O . SER A 1 656 ? 0.453 25.760 -0.643 1.00 52.25 656 SER A O 1
ATOM 4924 N N . LYS A 1 657 ? -0.214 23.930 0.504 1.00 56.72 657 LYS A N 1
ATOM 4925 C CA . LYS A 1 657 ? 0.509 22.936 -0.307 1.00 56.72 657 LYS A CA 1
ATOM 4926 C C . LYS A 1 657 ? -0.136 22.837 -1.688 1.00 56.72 657 LYS A C 1
ATOM 4928 O O . LYS A 1 657 ? 0.542 23.126 -2.672 1.00 56.72 657 LYS A O 1
ATOM 4933 N N . VAL A 1 658 ? -1.443 22.577 -1.787 1.00 52.38 658 VAL A N 1
ATOM 4934 C CA . VAL A 1 658 ? -2.213 22.581 -3.047 1.00 52.38 658 VAL A CA 1
ATOM 4935 C C . VAL A 1 658 ? -2.145 23.944 -3.746 1.00 52.38 658 VAL A C 1
ATOM 4937 O O . VAL A 1 658 ? -1.878 23.999 -4.949 1.00 52.38 658 VAL A O 1
ATOM 4940 N N . ARG A 1 659 ? -2.254 25.069 -3.022 1.00 61.72 659 ARG A N 1
ATOM 4941 C CA . ARG A 1 659 ? -2.034 26.415 -3.599 1.00 61.72 659 ARG A CA 1
ATOM 4942 C C . ARG A 1 659 ? -0.655 26.555 -4.253 1.00 61.72 659 ARG A C 1
ATOM 4944 O O . ARG A 1 659 ? -0.524 27.194 -5.301 1.00 61.72 659 ARG A O 1
ATOM 4951 N N . THR A 1 660 ? 0.375 25.970 -3.648 1.00 64.00 660 THR A N 1
ATOM 4952 C CA . THR A 1 660 ? 1.750 25.977 -4.168 1.00 64.00 660 THR A CA 1
ATOM 4953 C C . THR A 1 660 ? 1.918 24.984 -5.318 1.00 64.00 660 THR A C 1
ATOM 4955 O O . THR A 1 660 ? 2.525 25.337 -6.326 1.00 64.00 660 THR A O 1
ATOM 4958 N N . ALA A 1 661 ? 1.295 23.807 -5.246 1.00 60.06 661 ALA A N 1
ATOM 4959 C CA . ALA A 1 661 ? 1.256 22.820 -6.320 1.00 60.06 661 ALA A CA 1
ATOM 4960 C C . ALA A 1 661 ? 0.558 23.365 -7.577 1.00 60.06 661 ALA A C 1
ATOM 4962 O O . ALA A 1 661 ? 1.055 23.159 -8.676 1.00 60.06 661 ALA A O 1
ATOM 4963 N N . ILE A 1 662 ? -0.517 24.151 -7.448 1.00 58.03 662 ILE A N 1
ATOM 4964 C CA . ILE A 1 662 ? -1.186 24.808 -8.587 1.00 58.03 662 ILE A CA 1
ATOM 4965 C C . ILE A 1 662 ? -0.307 25.904 -9.198 1.00 58.03 662 ILE A C 1
ATOM 4967 O O . ILE A 1 662 ? -0.248 26.030 -10.423 1.00 58.03 662 ILE A O 1
ATOM 4971 N N . LYS A 1 663 ? 0.415 26.683 -8.378 1.00 66.12 663 LYS A N 1
ATOM 4972 C CA . LYS A 1 663 ? 1.422 27.637 -8.878 1.00 66.12 663 LYS A CA 1
ATOM 4973 C C . LYS A 1 663 ? 2.545 26.909 -9.621 1.00 66.12 663 LYS A C 1
ATOM 4975 O O . LYS A 1 663 ? 2.883 27.310 -10.731 1.00 66.12 663 LYS A O 1
ATOM 4980 N N . ALA A 1 664 ? 3.066 25.822 -9.052 1.00 68.88 664 ALA A N 1
ATOM 4981 C CA . ALA A 1 664 ? 4.104 24.992 -9.654 1.00 68.88 664 ALA A CA 1
ATOM 4982 C C . ALA A 1 664 ? 3.619 24.298 -10.936 1.00 68.88 664 ALA A C 1
ATOM 4984 O O . ALA A 1 664 ? 4.347 24.288 -11.917 1.00 68.88 664 ALA A O 1
ATOM 4985 N N . PHE A 1 665 ? 2.381 23.802 -10.983 1.00 63.19 665 PHE A N 1
ATOM 4986 C CA . PHE A 1 665 ? 1.762 23.199 -12.166 1.00 63.19 665 PHE A CA 1
ATOM 4987 C C . PHE A 1 665 ? 1.545 24.225 -13.281 1.00 63.19 665 PHE A C 1
ATOM 4989 O O . PHE A 1 665 ? 1.847 23.945 -14.437 1.00 63.19 665 PHE A O 1
ATOM 4996 N N . ARG A 1 666 ? 1.086 25.442 -12.955 1.00 58.09 666 ARG A N 1
ATOM 4997 C CA . ARG A 1 666 ? 0.982 26.540 -13.931 1.00 58.09 666 ARG A CA 1
ATOM 4998 C C . ARG A 1 666 ? 2.361 26.950 -14.447 1.00 58.09 666 ARG A C 1
ATOM 5000 O O . ARG A 1 666 ? 2.543 27.017 -15.656 1.00 58.09 666 ARG A O 1
ATOM 5007 N N . ALA A 1 667 ? 3.342 27.120 -13.560 1.00 66.06 667 ALA A N 1
ATOM 5008 C CA . ALA A 1 667 ? 4.726 27.390 -13.942 1.00 66.06 667 ALA A CA 1
ATOM 5009 C C . ALA A 1 667 ? 5.342 26.242 -14.762 1.00 66.06 667 ALA A C 1
ATOM 5011 O O . ALA A 1 667 ? 6.078 26.507 -15.700 1.00 66.06 667 ALA A O 1
ATOM 5012 N N . ALA A 1 668 ? 5.010 24.982 -14.474 1.00 60.47 668 ALA A N 1
ATOM 5013 C CA . ALA A 1 668 ? 5.459 23.812 -15.225 1.00 60.47 668 ALA A CA 1
ATOM 5014 C C . ALA A 1 668 ? 4.731 23.651 -16.568 1.00 60.47 668 ALA A C 1
ATOM 5016 O O . ALA A 1 668 ? 5.328 23.137 -17.503 1.00 60.47 668 ALA A O 1
ATOM 5017 N N . MET A 1 669 ? 3.485 24.114 -16.704 1.00 54.59 669 MET A N 1
ATOM 5018 C CA . MET A 1 669 ? 2.787 24.207 -17.991 1.00 54.59 669 MET A CA 1
ATOM 5019 C C . MET A 1 669 ? 3.400 25.308 -18.862 1.00 54.59 669 MET A C 1
ATOM 5021 O O . MET A 1 669 ? 3.734 25.035 -20.012 1.00 54.59 669 MET A O 1
ATOM 5025 N N . THR A 1 670 ? 3.635 26.508 -18.313 1.00 51.12 670 THR A N 1
ATOM 5026 C CA . THR A 1 670 ? 4.400 27.568 -18.995 1.00 51.12 670 THR A CA 1
ATOM 5027 C C . THR A 1 670 ? 5.776 27.043 -19.391 1.00 51.12 670 THR A C 1
ATOM 5029 O O . THR A 1 670 ? 6.115 27.051 -20.570 1.00 51.12 670 THR A O 1
ATOM 5032 N N . ARG A 1 671 ? 6.504 26.434 -18.449 1.00 53.03 671 ARG A N 1
ATOM 5033 C CA . ARG A 1 671 ? 7.820 25.846 -18.694 1.00 53.03 671 ARG A CA 1
ATOM 5034 C C . ARG A 1 671 ? 7.788 24.616 -19.601 1.00 53.03 671 ARG A C 1
ATOM 5036 O O . ARG A 1 671 ? 8.804 24.300 -20.191 1.00 53.03 671 ARG A O 1
ATOM 5043 N N . GLN A 1 672 ? 6.658 23.932 -19.790 1.00 47.31 672 GLN A N 1
ATOM 5044 C CA . GLN A 1 672 ? 6.506 22.909 -20.834 1.00 47.31 672 GLN A CA 1
ATOM 5045 C C . GLN A 1 672 ? 6.257 23.519 -22.214 1.00 47.31 672 GLN A C 1
ATOM 5047 O O . GLN A 1 672 ? 6.648 22.906 -23.203 1.00 47.31 672 GLN A O 1
ATOM 5052 N N . VAL A 1 673 ? 5.628 24.693 -22.309 1.00 46.19 673 VAL A N 1
ATOM 5053 C CA . VAL A 1 673 ? 5.532 25.449 -23.568 1.00 46.19 673 VAL A CA 1
ATOM 5054 C C . VAL A 1 673 ? 6.898 26.042 -23.918 1.00 46.19 673 VAL A C 1
ATOM 5056 O O . VAL A 1 673 ? 7.354 25.860 -25.043 1.00 46.19 673 VAL A O 1
ATOM 5059 N N . GLU A 1 674 ? 7.600 26.626 -22.942 1.00 45.94 674 GLU A N 1
ATOM 5060 C CA . GLU A 1 674 ? 8.991 27.077 -23.076 1.00 45.94 674 GLU A CA 1
ATOM 5061 C C . GLU A 1 674 ? 9.906 25.901 -23.434 1.00 45.94 674 GLU A C 1
ATOM 5063 O O . GLU A 1 674 ? 10.535 25.952 -24.476 1.00 45.94 674 GLU A O 1
ATOM 5068 N N . ILE A 1 675 ? 9.895 24.780 -22.699 1.00 49.19 675 ILE A N 1
ATOM 5069 C CA . ILE A 1 675 ? 10.701 23.588 -23.030 1.00 49.19 675 ILE A CA 1
ATOM 5070 C C . ILE A 1 675 ? 10.268 22.939 -24.354 1.00 49.19 675 ILE A C 1
ATOM 5072 O O . ILE A 1 675 ? 11.084 22.281 -24.991 1.00 49.19 675 ILE A O 1
ATOM 5076 N N . LYS A 1 676 ? 9.028 23.108 -24.833 1.00 43.50 676 LYS A N 1
ATOM 5077 C CA . LYS A 1 676 ? 8.663 22.705 -26.204 1.00 43.50 676 LYS A CA 1
ATOM 5078 C C . LYS A 1 676 ? 9.279 23.648 -27.238 1.00 43.50 676 LYS A C 1
ATOM 5080 O O . LYS A 1 676 ? 9.850 23.151 -28.202 1.00 43.50 676 LYS A O 1
ATOM 5085 N N . ALA A 1 677 ? 9.258 24.961 -27.018 1.00 37.47 677 ALA A N 1
ATOM 5086 C CA . ALA A 1 677 ? 9.953 25.929 -27.869 1.00 37.47 677 ALA A CA 1
ATOM 5087 C C . ALA A 1 677 ? 11.485 25.727 -27.841 1.00 37.47 677 ALA A C 1
ATOM 5089 O O . ALA A 1 677 ? 12.112 25.648 -28.893 1.00 37.47 677 ALA A O 1
ATOM 5090 N N . GLU A 1 678 ? 12.078 25.520 -26.665 1.00 42.38 678 GLU A N 1
ATOM 5091 C CA . GLU A 1 678 ? 13.489 25.176 -26.453 1.00 42.38 678 GLU A CA 1
ATOM 5092 C C . GLU A 1 678 ? 13.837 23.758 -26.923 1.00 42.38 678 GLU A C 1
ATOM 5094 O O . GLU A 1 678 ? 15.006 23.487 -27.148 1.00 42.38 678 GLU A O 1
ATOM 5099 N N . LYS A 1 679 ? 12.882 22.839 -27.124 1.00 40.84 679 LYS A N 1
ATOM 5100 C CA . LYS A 1 679 ? 13.136 21.549 -27.799 1.00 40.84 679 LYS A CA 1
ATOM 5101 C C . LYS A 1 679 ? 12.978 21.636 -29.313 1.00 40.84 679 LYS A C 1
ATOM 5103 O O . LYS A 1 679 ? 13.684 20.917 -30.012 1.00 40.84 679 LYS A O 1
ATOM 5108 N N . LEU A 1 680 ? 12.137 22.533 -29.834 1.00 39.81 680 LEU A N 1
ATOM 5109 C CA . LEU A 1 680 ? 12.150 22.881 -31.259 1.00 39.81 680 LEU A CA 1
ATOM 5110 C C . LEU A 1 680 ? 13.454 23.610 -31.628 1.00 39.81 680 LEU A C 1
ATOM 5112 O O . LEU A 1 680 ? 14.098 23.238 -32.601 1.00 39.81 680 LEU A O 1
ATOM 5116 N N . ALA A 1 681 ? 13.887 24.586 -30.826 1.00 33.34 681 ALA A N 1
ATOM 5117 C CA . ALA A 1 681 ? 15.150 25.300 -31.028 1.00 33.34 681 ALA A CA 1
ATOM 5118 C C . ALA A 1 681 ? 16.386 24.477 -30.608 1.00 33.34 681 ALA A C 1
ATOM 5120 O O . ALA A 1 681 ? 17.448 24.563 -31.222 1.00 33.34 681 ALA A O 1
ATOM 5121 N N . GLY A 1 682 ? 16.264 23.671 -29.552 1.00 35.56 682 GLY A N 1
ATOM 5122 C CA . GLY A 1 682 ? 17.376 22.983 -28.893 1.00 35.56 682 GLY A CA 1
ATOM 5123 C C . GLY A 1 682 ? 17.586 21.530 -29.306 1.00 35.56 682 GLY A C 1
ATOM 5124 O O . GLY A 1 682 ? 18.620 20.972 -28.956 1.00 35.56 682 GLY A O 1
ATOM 5125 N N . SER A 1 683 ? 16.708 20.923 -30.110 1.00 40.31 683 SER A N 1
ATOM 5126 C CA . SER A 1 683 ? 17.049 19.699 -30.859 1.00 40.31 683 SER A CA 1
ATOM 5127 C C . SER A 1 683 ? 18.215 19.944 -31.832 1.00 40.31 683 SER A C 1
ATOM 5129 O O . SER A 1 683 ? 19.066 19.073 -32.021 1.00 40.31 683 SER A O 1
ATOM 5131 N N . ALA A 1 684 ? 18.334 21.171 -32.352 1.00 36.22 684 ALA A N 1
ATOM 5132 C CA . ALA A 1 684 ? 19.511 21.633 -33.083 1.00 36.22 684 ALA A CA 1
ATOM 5133 C C . ALA A 1 684 ? 20.722 21.933 -32.169 1.00 36.22 684 ALA A C 1
ATOM 5135 O O . ALA A 1 684 ? 21.860 21.713 -32.579 1.00 36.22 684 ALA A O 1
ATOM 5136 N N . ALA A 1 685 ? 20.506 22.420 -30.938 1.00 34.12 685 ALA A N 1
ATOM 5137 C CA . ALA A 1 685 ? 21.583 22.906 -30.062 1.00 34.12 685 ALA A CA 1
ATOM 5138 C C . ALA A 1 685 ? 22.192 21.845 -29.122 1.00 34.12 685 ALA A C 1
ATOM 5140 O O . ALA A 1 685 ? 23.404 21.840 -28.914 1.00 34.12 685 ALA A O 1
ATOM 5141 N N . ALA A 1 686 ? 21.394 20.924 -28.571 1.00 39.34 686 ALA A N 1
ATOM 5142 C CA . ALA A 1 686 ? 21.875 19.865 -27.676 1.00 39.34 686 ALA A CA 1
ATOM 5143 C C . ALA A 1 686 ? 22.877 18.940 -28.386 1.00 39.34 686 ALA A C 1
ATOM 5145 O O . ALA A 1 686 ? 23.891 18.551 -27.815 1.00 39.34 686 ALA A O 1
ATOM 5146 N N . THR A 1 687 ? 22.639 18.680 -29.671 1.00 42.56 687 THR A N 1
ATOM 5147 C CA . THR A 1 687 ? 23.498 17.879 -30.558 1.00 42.56 687 THR A CA 1
ATOM 5148 C C . THR A 1 687 ? 24.794 18.600 -30.969 1.00 42.56 687 THR A C 1
ATOM 5150 O O . THR A 1 687 ? 25.677 18.006 -31.584 1.00 42.56 687 THR A O 1
ATOM 5153 N N . LEU A 1 688 ? 24.924 19.886 -30.627 1.00 40.59 688 LEU A N 1
ATOM 5154 C CA . LEU A 1 688 ? 26.107 20.724 -30.846 1.00 40.59 688 LEU A CA 1
ATOM 5155 C C . LEU A 1 688 ? 27.057 20.711 -29.629 1.00 40.59 688 LEU A C 1
ATOM 5157 O O . LEU A 1 688 ? 28.234 21.059 -29.754 1.00 40.59 688 LEU A O 1
ATOM 5161 N N . LEU A 1 689 ? 26.574 20.265 -28.462 1.00 43.66 689 LEU A N 1
ATOM 5162 C CA . LEU A 1 689 ? 27.392 20.025 -27.275 1.00 43.66 689 LEU A CA 1
ATOM 5163 C C . LEU A 1 689 ? 28.086 18.663 -27.391 1.00 43.66 689 LEU A C 1
ATOM 5165 O O . LEU A 1 689 ? 27.466 17.606 -27.269 1.00 43.66 689 LEU A O 1
ATOM 5169 N N . ARG A 1 690 ? 29.403 18.709 -27.621 1.00 40.56 690 ARG A N 1
ATOM 5170 C CA . ARG A 1 690 ? 30.281 17.536 -27.719 1.00 40.56 690 ARG A CA 1
ATOM 5171 C C . ARG A 1 690 ? 30.179 16.683 -26.454 1.00 40.56 690 ARG A C 1
ATOM 5173 O O . ARG A 1 690 ? 30.739 17.038 -25.421 1.00 40.56 690 ARG A O 1
ATOM 5180 N N . SER A 1 691 ? 29.478 15.562 -26.560 1.00 42.00 691 SER A N 1
ATOM 5181 C CA . SER A 1 691 ? 29.455 14.513 -25.549 1.00 42.00 691 SER A CA 1
ATOM 5182 C C . SER A 1 691 ? 30.019 13.230 -26.150 1.00 42.00 691 SER A C 1
ATOM 5184 O O . SER A 1 691 ? 29.537 12.717 -27.166 1.00 42.00 691 SER A O 1
ATOM 5186 N N . ASP A 1 692 ? 31.039 12.690 -25.490 1.00 47.00 692 ASP A N 1
ATOM 5187 C CA . ASP A 1 692 ? 31.698 11.436 -25.864 1.00 47.00 692 ASP A CA 1
ATOM 5188 C C . ASP A 1 692 ? 30.889 10.221 -25.367 1.00 47.00 692 ASP A C 1
ATOM 5190 O O . ASP A 1 692 ? 31.430 9.203 -24.945 1.00 47.00 692 ASP A O 1
ATOM 5194 N N . LEU A 1 693 ? 29.555 10.343 -25.386 1.00 50.44 693 LEU A N 1
ATOM 5195 C CA . LEU A 1 693 ? 28.641 9.256 -25.073 1.00 50.44 693 LEU A CA 1
ATOM 5196 C C . LEU A 1 693 ? 28.694 8.246 -26.221 1.00 50.44 693 LEU A C 1
ATOM 5198 O O . LEU A 1 693 ? 28.437 8.591 -27.375 1.00 50.44 693 LEU A O 1
ATOM 5202 N N . GLU A 1 694 ? 29.049 7.009 -25.911 1.00 54.59 694 GLU A N 1
ATOM 5203 C CA . GLU A 1 694 ? 29.156 5.924 -26.878 1.00 54.59 694 GLU A CA 1
ATOM 5204 C C . GLU A 1 694 ? 28.602 4.658 -26.229 1.00 54.59 694 GLU A C 1
ATOM 5206 O O . GLU A 1 694 ? 29.050 4.246 -25.156 1.00 54.59 694 GLU A O 1
ATOM 5211 N N . ILE A 1 695 ? 27.558 4.088 -26.828 1.00 65.06 695 ILE A N 1
ATOM 5212 C CA . ILE A 1 695 ? 26.895 2.898 -26.296 1.00 65.06 695 ILE A CA 1
ATOM 5213 C C . ILE A 1 695 ? 27.702 1.675 -26.759 1.00 65.06 695 ILE A C 1
ATOM 5215 O O . ILE A 1 695 ? 27.932 1.534 -27.962 1.00 65.06 695 ILE A O 1
ATOM 5219 N N . PRO A 1 696 ? 28.144 0.780 -25.849 1.00 73.31 696 PRO A N 1
ATOM 5220 C CA . PRO A 1 696 ? 28.941 -0.381 -26.230 1.00 73.31 696 PRO A CA 1
ATOM 5221 C C . PRO A 1 696 ? 28.240 -1.229 -27.292 1.00 73.31 696 PRO A C 1
ATOM 5223 O O . PRO A 1 696 ? 27.033 -1.466 -27.209 1.00 73.31 696 PRO A O 1
ATOM 5226 N N . GLU A 1 697 ? 28.995 -1.731 -28.270 1.00 67.31 697 GLU A N 1
ATOM 5227 C CA . GLU A 1 697 ? 28.453 -2.443 -29.437 1.00 67.31 697 GLU A CA 1
ATOM 5228 C C . GLU A 1 697 ? 27.536 -3.616 -29.044 1.00 67.31 697 GLU A C 1
ATOM 5230 O O . GLU A 1 697 ? 26.494 -3.842 -29.657 1.00 67.31 697 GLU A O 1
ATOM 5235 N N . GLN A 1 698 ? 27.878 -4.325 -27.965 1.00 73.50 698 GLN A N 1
ATOM 5236 C CA . GLN A 1 698 ? 27.100 -5.442 -27.429 1.00 73.50 698 GLN A CA 1
ATOM 5237 C C . GLN A 1 698 ? 25.738 -4.981 -26.883 1.00 73.50 698 GLN A C 1
ATOM 5239 O O . GLN A 1 698 ? 24.743 -5.688 -27.043 1.00 73.50 698 GLN A O 1
ATOM 5244 N N . VAL A 1 699 ? 25.672 -3.779 -26.299 1.00 71.88 699 VAL A N 1
ATOM 5245 C CA . VAL A 1 699 ? 24.422 -3.149 -25.849 1.00 71.88 699 VAL A CA 1
ATOM 5246 C C . VAL A 1 699 ? 23.608 -2.698 -27.059 1.00 71.88 699 VAL A C 1
ATOM 5248 O O . VAL A 1 699 ? 22.441 -3.061 -27.160 1.00 71.88 699 VAL A O 1
ATOM 5251 N N . ALA A 1 700 ? 24.210 -2.004 -28.030 1.00 68.12 700 ALA A N 1
ATOM 5252 C CA . ALA A 1 700 ? 23.518 -1.600 -29.258 1.00 68.12 700 ALA A CA 1
ATOM 5253 C C . ALA A 1 700 ? 22.933 -2.806 -30.028 1.00 68.12 700 ALA A C 1
ATOM 5255 O O . ALA A 1 700 ? 21.792 -2.765 -30.499 1.00 68.12 700 ALA A O 1
ATOM 5256 N N . LYS A 1 701 ? 23.674 -3.921 -30.086 1.00 75.50 701 LYS A N 1
ATOM 5257 C CA . LYS A 1 701 ? 23.230 -5.202 -30.655 1.00 75.50 701 LYS A CA 1
ATOM 5258 C C . LYS A 1 701 ? 22.088 -5.839 -29.858 1.00 75.50 701 LYS A C 1
ATOM 5260 O O . LYS A 1 701 ? 21.139 -6.328 -30.466 1.00 75.50 701 LYS A O 1
ATOM 5265 N N . PHE A 1 702 ? 22.129 -5.791 -28.525 1.00 79.12 702 PHE A N 1
ATOM 5266 C CA . PHE A 1 702 ? 21.026 -6.248 -27.672 1.00 79.12 702 PHE A CA 1
ATOM 5267 C C . PHE A 1 702 ? 19.747 -5.417 -27.879 1.00 79.12 702 PHE A C 1
ATOM 5269 O O . PHE A 1 702 ? 18.692 -5.995 -28.137 1.00 79.12 702 PHE A O 1
ATOM 5276 N N . LEU A 1 703 ? 19.844 -4.080 -27.844 1.00 77.25 703 LEU A N 1
ATOM 5277 C CA . LEU A 1 703 ? 18.713 -3.170 -28.090 1.00 77.25 703 LEU A CA 1
ATOM 5278 C C . LEU A 1 703 ? 18.086 -3.442 -29.471 1.00 77.25 703 LEU A C 1
ATOM 5280 O O . LEU A 1 703 ? 16.866 -3.535 -29.589 1.00 77.25 703 LEU A O 1
ATOM 5284 N N . SER A 1 704 ? 18.926 -3.649 -30.494 1.00 75.88 704 SER A N 1
ATOM 5285 C CA . SER A 1 704 ? 18.498 -4.005 -31.855 1.00 75.88 704 SER A CA 1
ATOM 5286 C C . SER A 1 704 ? 17.686 -5.307 -31.880 1.00 75.88 704 SER A C 1
ATOM 5288 O O . SER A 1 704 ? 16.558 -5.319 -32.365 1.00 75.88 704 SER A O 1
ATOM 5290 N N . LEU A 1 705 ? 18.228 -6.399 -31.326 1.00 81.38 705 LEU A N 1
ATOM 5291 C CA . LEU A 1 705 ? 17.569 -7.713 -31.323 1.00 81.38 705 LEU A CA 1
ATOM 5292 C C . LEU A 1 705 ? 16.256 -7.705 -30.524 1.00 81.38 705 LEU A C 1
ATOM 5294 O O . LEU A 1 705 ? 15.260 -8.265 -30.978 1.00 81.38 705 LEU A O 1
ATOM 5298 N N . TYR A 1 706 ? 16.223 -7.027 -29.372 1.00 85.12 706 TYR A N 1
ATOM 5299 C CA . TYR A 1 706 ? 15.000 -6.865 -28.583 1.00 85.12 706 TYR A CA 1
ATOM 5300 C C . TYR A 1 706 ? 13.897 -6.137 -29.371 1.00 85.12 706 TYR A C 1
ATOM 5302 O O . TYR A 1 706 ? 12.746 -6.577 -29.355 1.00 85.12 706 TYR A O 1
ATOM 5310 N N . LEU A 1 707 ? 14.226 -5.053 -30.089 1.00 77.88 707 LEU A N 1
ATOM 5311 C CA . LEU A 1 707 ? 13.233 -4.309 -30.874 1.00 77.88 707 LEU A CA 1
ATOM 5312 C C . LEU A 1 707 ? 12.673 -5.156 -32.022 1.00 77.88 707 LEU A C 1
ATOM 5314 O O . LEU A 1 707 ? 11.461 -5.157 -32.227 1.00 77.88 707 LEU A O 1
ATOM 5318 N N . LEU A 1 708 ? 13.520 -5.925 -32.716 1.00 79.12 708 LEU A N 1
ATOM 5319 C CA . LEU A 1 708 ? 13.072 -6.854 -33.760 1.00 79.12 708 LEU A CA 1
ATOM 5320 C C . LEU A 1 708 ? 12.121 -7.930 -33.208 1.00 79.12 708 LEU A C 1
ATOM 5322 O O . LEU A 1 708 ? 11.070 -8.181 -33.800 1.00 79.12 708 LEU A O 1
ATOM 5326 N N . PHE A 1 709 ? 12.439 -8.510 -32.044 1.00 86.81 709 PHE A N 1
ATOM 5327 C CA . PHE A 1 709 ? 11.546 -9.437 -31.344 1.00 86.81 709 PHE A CA 1
ATOM 5328 C C . PHE A 1 709 ? 10.194 -8.781 -31.012 1.00 86.81 709 PHE A C 1
ATOM 5330 O O . PHE A 1 709 ? 9.149 -9.304 -31.404 1.00 86.81 709 PHE A O 1
ATOM 5337 N N . ALA A 1 710 ? 10.210 -7.631 -30.329 1.00 81.56 710 ALA A N 1
ATOM 5338 C CA . ALA A 1 710 ? 9.008 -6.974 -29.819 1.00 81.56 710 ALA A CA 1
ATOM 5339 C C . ALA A 1 710 ? 8.080 -6.457 -30.935 1.00 81.56 710 ALA A C 1
ATOM 5341 O O . ALA A 1 710 ? 6.860 -6.543 -30.798 1.00 81.56 710 ALA A O 1
ATOM 5342 N N . ILE A 1 711 ? 8.638 -5.954 -32.044 1.00 78.31 711 ILE A N 1
ATOM 5343 C CA . ILE A 1 711 ? 7.862 -5.502 -33.212 1.00 78.31 711 ILE A CA 1
ATOM 5344 C C . ILE A 1 711 ? 7.180 -6.692 -33.891 1.00 78.31 711 ILE A C 1
ATOM 5346 O O . ILE A 1 711 ? 5.967 -6.650 -34.101 1.00 78.31 711 ILE A O 1
ATOM 5350 N N . GLY A 1 712 ? 7.921 -7.772 -34.169 1.00 80.31 712 GLY A N 1
ATOM 5351 C CA . GLY A 1 712 ? 7.344 -8.970 -34.783 1.00 80.31 712 GLY A CA 1
ATOM 5352 C C . GLY A 1 712 ? 6.231 -9.576 -33.923 1.00 80.31 712 GLY A C 1
ATOM 5353 O O . GLY A 1 712 ? 5.141 -9.812 -34.438 1.00 80.31 712 GLY A O 1
ATOM 5354 N N . PHE A 1 713 ? 6.429 -9.708 -32.602 1.00 85.75 713 PHE A N 1
ATOM 5355 C CA . PHE A 1 713 ? 5.396 -10.231 -31.696 1.00 85.75 713 PHE A CA 1
ATOM 5356 C C . PHE A 1 713 ? 4.113 -9.386 -31.707 1.00 85.75 713 PHE A C 1
ATOM 5358 O O . PHE A 1 713 ? 3.020 -9.944 -31.811 1.00 85.75 713 PHE A O 1
ATOM 5365 N N . LYS A 1 714 ? 4.219 -8.048 -31.657 1.00 79.19 714 LYS A N 1
ATOM 5366 C CA . LYS A 1 714 ? 3.046 -7.156 -31.765 1.00 79.19 714 LYS A CA 1
ATOM 5367 C C . LYS A 1 714 ? 2.314 -7.334 -33.091 1.00 79.19 714 LYS A C 1
ATOM 5369 O O . LYS A 1 714 ? 1.089 -7.419 -33.091 1.00 79.19 714 LYS A O 1
ATOM 5374 N N . GLY A 1 715 ? 3.062 -7.441 -34.190 1.00 78.56 715 GLY A N 1
ATOM 5375 C CA . GLY A 1 715 ? 2.517 -7.764 -35.506 1.00 78.56 715 GLY A CA 1
ATOM 5376 C C . GLY A 1 715 ? 1.737 -9.073 -35.503 1.00 78.56 715 GLY A C 1
ATOM 5377 O O . GLY A 1 715 ? 0.584 -9.102 -35.918 1.00 78.56 715 GLY A O 1
ATOM 5378 N N . GLY A 1 716 ? 2.333 -10.133 -34.958 1.00 82.19 716 GLY A N 1
ATOM 5379 C CA . GLY A 1 716 ? 1.704 -11.446 -34.835 1.00 82.19 716 GLY A CA 1
ATOM 5380 C C . GLY A 1 716 ? 0.360 -11.395 -34.116 1.00 82.19 716 GLY A C 1
ATOM 5381 O O . GLY A 1 716 ? -0.632 -11.916 -34.621 1.00 82.19 716 GLY A O 1
ATOM 5382 N N . VAL A 1 717 ? 0.296 -10.712 -32.970 1.00 83.31 717 VAL A N 1
ATOM 5383 C CA . VAL A 1 717 ? -0.967 -10.598 -32.229 1.00 83.31 717 VAL A CA 1
ATOM 5384 C C . VAL A 1 717 ? -1.995 -9.750 -32.988 1.00 83.31 717 VAL A C 1
ATOM 5386 O O . VAL A 1 717 ? -3.167 -10.110 -32.996 1.00 83.31 717 VAL A O 1
ATOM 5389 N N . ALA A 1 718 ? -1.581 -8.700 -33.705 1.00 76.81 718 ALA A N 1
ATOM 5390 C CA . ALA A 1 718 ? -2.487 -7.936 -34.568 1.00 76.81 718 ALA A CA 1
ATOM 5391 C C . ALA A 1 718 ? -3.058 -8.779 -35.733 1.00 76.81 718 ALA A C 1
ATOM 5393 O O . ALA A 1 718 ? -4.218 -8.594 -36.105 1.00 76.81 718 ALA A O 1
ATOM 5394 N N . LEU A 1 719 ? -2.297 -9.750 -36.269 1.00 78.00 719 LEU A N 1
ATOM 5395 C CA . LEU A 1 719 ? -2.828 -10.761 -37.200 1.00 78.00 719 LEU A CA 1
ATOM 5396 C C . LEU A 1 719 ? -3.843 -11.706 -36.528 1.00 78.00 719 LEU A C 1
ATOM 5398 O O . LEU A 1 719 ? -4.751 -12.179 -37.201 1.00 78.00 719 LEU A O 1
ATOM 5402 N N . ALA A 1 720 ? -3.696 -12.009 -35.234 1.00 80.88 720 ALA A N 1
ATOM 5403 C CA . ALA A 1 720 ? -4.624 -12.876 -34.497 1.00 80.88 720 ALA A CA 1
ATOM 5404 C C . ALA A 1 720 ? -5.911 -12.145 -34.068 1.00 80.88 720 ALA A C 1
ATOM 5406 O O . ALA A 1 720 ? -6.962 -12.764 -33.927 1.00 80.88 720 ALA A O 1
ATOM 5407 N N . GLU A 1 721 ? -5.829 -10.827 -33.876 1.00 76.62 721 GLU A N 1
ATOM 5408 C CA . GLU A 1 721 ? -6.953 -9.937 -33.559 1.00 76.62 721 GLU A CA 1
ATOM 5409 C C . GLU A 1 721 ? -7.790 -9.561 -34.806 1.00 76.62 721 GLU A C 1
ATOM 5411 O O . GLU A 1 721 ? -8.890 -9.030 -34.662 1.00 76.62 721 GLU A O 1
ATOM 5416 N N . SER A 1 722 ? -7.310 -9.859 -36.024 1.00 67.19 722 SER A N 1
ATOM 5417 C CA . SER A 1 722 ? -7.938 -9.460 -37.296 1.00 67.19 722 SER A CA 1
ATOM 5418 C C . SER A 1 722 ? -8.587 -10.642 -38.044 1.00 67.19 722 SER A C 1
ATOM 5420 O O . SER A 1 722 ? -7.876 -11.576 -38.420 1.00 67.19 722 SER A O 1
ATOM 5422 N N . PRO A 1 723 ? -9.900 -10.621 -38.356 1.00 64.31 723 PRO A N 1
ATOM 5423 C CA . PRO A 1 723 ? -10.511 -11.630 -39.221 1.00 64.31 723 PRO A CA 1
ATOM 5424 C C . PRO A 1 723 ? -10.024 -11.485 -40.675 1.00 64.31 723 PRO A C 1
ATOM 5426 O O . PRO A 1 723 ? -10.089 -10.407 -41.265 1.00 64.31 723 PRO A O 1
ATOM 5429 N N . LEU A 1 724 ? -9.546 -12.585 -41.264 1.00 66.12 724 LEU A N 1
ATOM 5430 C CA . LEU A 1 724 ? -9.015 -12.630 -42.633 1.00 66.12 724 LEU A CA 1
ATOM 5431 C C . LEU A 1 724 ? -10.137 -12.740 -43.680 1.00 66.12 724 LEU A C 1
ATOM 5433 O O . LEU A 1 724 ? -10.398 -13.818 -44.212 1.00 66.12 724 LEU A O 1
ATOM 5437 N N . ASP A 1 725 ? -10.788 -11.616 -43.971 1.00 75.31 725 ASP A N 1
ATOM 5438 C CA . ASP A 1 725 ? -11.734 -11.486 -45.088 1.00 75.31 725 ASP A CA 1
ATOM 5439 C C . ASP A 1 725 ? -11.018 -11.179 -46.426 1.00 75.31 725 ASP A C 1
ATOM 5441 O O . ASP A 1 725 ? -9.837 -10.821 -46.463 1.00 75.31 725 ASP A O 1
ATOM 5445 N N . PHE A 1 726 ? -11.724 -11.301 -47.551 1.00 75.44 726 PHE A N 1
ATOM 5446 C CA . PHE A 1 726 ? -11.187 -11.087 -48.899 1.00 75.44 726 PHE A CA 1
ATOM 5447 C C . PHE A 1 726 ? -10.694 -9.645 -49.126 1.00 75.44 726 PHE A C 1
ATOM 5449 O O . PHE A 1 726 ? -9.665 -9.430 -49.768 1.00 75.44 726 PHE A O 1
ATOM 5456 N N . GLU A 1 727 ? -11.370 -8.658 -48.533 1.00 70.50 727 GLU A N 1
ATOM 5457 C CA . GLU A 1 727 ? -10.944 -7.251 -48.547 1.00 70.50 727 GLU A CA 1
ATOM 5458 C C . GLU A 1 727 ? -9.638 -7.036 -47.763 1.00 70.50 727 GLU A C 1
ATOM 5460 O O . GLU A 1 727 ? -8.687 -6.439 -48.273 1.00 70.50 727 GLU A O 1
ATOM 5465 N N . VAL A 1 728 ? -9.543 -7.628 -46.568 1.00 73.94 728 VAL A N 1
ATOM 5466 C CA . VAL A 1 728 ? -8.328 -7.635 -45.733 1.00 73.94 728 VAL A CA 1
ATOM 5467 C C . VAL A 1 728 ? -7.156 -8.281 -46.483 1.00 73.94 728 VAL A C 1
ATOM 5469 O O . VAL A 1 728 ? -6.033 -7.772 -46.459 1.00 73.94 728 VAL A O 1
ATOM 5472 N N . ALA A 1 729 ? -7.409 -9.367 -47.219 1.00 79.44 729 ALA A N 1
ATOM 5473 C CA . ALA A 1 729 ? -6.397 -10.021 -48.043 1.00 79.44 729 ALA A CA 1
ATOM 5474 C C . ALA A 1 729 ? -5.876 -9.122 -49.185 1.00 79.44 729 ALA A C 1
ATOM 5476 O O . ALA A 1 729 ? -4.669 -9.126 -49.440 1.00 79.44 729 ALA A O 1
ATOM 5477 N N . LYS A 1 730 ? -6.733 -8.315 -49.837 1.00 82.50 730 LYS A N 1
ATOM 5478 C CA . LYS A 1 730 ? -6.301 -7.337 -50.861 1.00 82.50 730 LYS A CA 1
ATOM 5479 C C . LYS A 1 730 ? -5.370 -6.269 -50.275 1.00 82.50 730 LYS A C 1
ATOM 5481 O O . LYS A 1 730 ? -4.321 -5.995 -50.866 1.00 82.50 730 LYS A O 1
ATOM 5486 N N . GLY A 1 731 ? -5.708 -5.707 -49.111 1.00 80.88 731 GLY A N 1
ATOM 5487 C CA . GLY A 1 731 ? -4.873 -4.719 -48.414 1.00 80.88 731 GLY A CA 1
ATOM 5488 C C . GLY A 1 731 ? -3.496 -5.278 -48.036 1.00 80.88 731 GLY A C 1
ATOM 5489 O O . GLY A 1 731 ? -2.464 -4.732 -48.436 1.00 80.88 731 GLY A O 1
ATOM 5490 N N . LEU A 1 732 ? -3.475 -6.427 -47.348 1.00 82.94 732 LEU A N 1
ATOM 5491 C CA . LEU A 1 732 ? -2.243 -7.107 -46.921 1.00 82.94 732 LEU A CA 1
ATOM 5492 C C . LEU A 1 732 ? -1.342 -7.504 -48.102 1.00 82.94 732 LEU A C 1
ATOM 5494 O O . LEU A 1 732 ? -0.131 -7.275 -48.057 1.00 82.94 732 LEU A O 1
ATOM 5498 N N . LEU A 1 733 ? -1.912 -8.068 -49.173 1.00 86.31 733 LEU A N 1
ATOM 5499 C CA . LEU A 1 733 ? -1.146 -8.490 -50.350 1.00 86.31 733 LEU A CA 1
ATOM 5500 C C . LEU A 1 733 ? -0.540 -7.294 -51.099 1.00 86.31 733 LEU A C 1
ATOM 5502 O O . LEU A 1 733 ? 0.588 -7.383 -51.584 1.00 86.31 733 LEU A O 1
ATOM 5506 N N . THR A 1 734 ? -1.249 -6.165 -51.157 1.00 86.44 734 THR A N 1
ATOM 5507 C CA . THR A 1 734 ? -0.759 -4.944 -51.818 1.00 86.44 734 THR A CA 1
ATOM 5508 C C . THR A 1 734 ? 0.368 -4.287 -51.019 1.00 86.44 734 THR A C 1
ATOM 5510 O O . THR A 1 734 ? 1.374 -3.880 -51.602 1.00 86.44 734 THR A O 1
ATOM 5513 N N . ALA A 1 735 ? 0.268 -4.269 -49.686 1.00 87.19 735 ALA A N 1
ATOM 5514 C CA . ALA A 1 735 ? 1.357 -3.845 -48.807 1.00 87.19 735 ALA A CA 1
ATOM 5515 C C . ALA A 1 735 ? 2.610 -4.731 -48.975 1.00 87.19 735 ALA A C 1
ATOM 5517 O O . ALA A 1 735 ? 3.720 -4.219 -49.138 1.00 87.19 735 ALA A O 1
ATOM 5518 N N . LEU A 1 736 ? 2.435 -6.059 -49.024 1.00 88.56 736 LEU A N 1
ATOM 5519 C CA . LEU A 1 736 ? 3.518 -7.025 -49.248 1.00 88.56 736 LEU A CA 1
ATOM 5520 C C . LEU A 1 736 ? 4.177 -6.857 -50.632 1.00 88.56 736 LEU A C 1
ATOM 5522 O O . LEU A 1 736 ? 5.403 -6.931 -50.757 1.00 88.56 736 LEU A O 1
ATOM 5526 N N . LEU A 1 737 ? 3.373 -6.598 -51.670 1.00 90.38 737 LEU A N 1
ATOM 5527 C CA . LEU A 1 737 ? 3.845 -6.309 -53.025 1.00 90.38 737 LEU A CA 1
ATOM 5528 C C . LEU A 1 737 ? 4.677 -5.022 -53.058 1.00 90.38 737 LEU A C 1
ATOM 5530 O O . LEU A 1 737 ? 5.771 -5.024 -53.618 1.00 90.38 737 LEU A O 1
ATOM 5534 N N . MET A 1 738 ? 4.211 -3.945 -52.420 1.00 90.19 738 MET A N 1
ATOM 5535 C CA . MET A 1 738 ? 4.949 -2.680 -52.350 1.00 90.19 738 MET A CA 1
ATOM 5536 C C . MET A 1 738 ? 6.267 -2.831 -51.583 1.00 90.19 738 MET A C 1
ATOM 5538 O O . MET A 1 738 ? 7.313 -2.444 -52.106 1.00 90.19 738 MET A O 1
ATOM 5542 N N . ALA A 1 739 ? 6.258 -3.503 -50.428 1.00 90.44 739 ALA A N 1
ATOM 5543 C CA . ALA A 1 739 ? 7.478 -3.825 -49.684 1.00 90.44 739 ALA A CA 1
ATOM 5544 C C . ALA A 1 739 ? 8.476 -4.692 -50.475 1.00 90.44 739 ALA A C 1
ATOM 5546 O O . ALA A 1 739 ? 9.674 -4.681 -50.192 1.00 90.44 739 ALA A O 1
ATOM 5547 N N . SER A 1 740 ? 7.999 -5.414 -51.494 1.00 91.19 740 SER A N 1
ATOM 5548 C CA . SER A 1 740 ? 8.839 -6.212 -52.390 1.00 91.19 740 SER A CA 1
ATOM 5549 C C . SER A 1 740 ? 9.350 -5.429 -53.605 1.00 91.19 740 SER A C 1
ATOM 5551 O O . SER A 1 740 ? 10.502 -5.585 -54.005 1.00 91.19 740 SER A O 1
ATOM 5553 N N . VAL A 1 741 ? 8.518 -4.575 -54.208 1.00 92.75 741 VAL A N 1
ATOM 5554 C CA . VAL A 1 741 ? 8.835 -3.852 -55.453 1.00 92.75 741 VAL A CA 1
ATOM 5555 C C . VAL A 1 741 ? 9.663 -2.590 -55.197 1.00 92.75 741 VAL A C 1
ATOM 5557 O O . VAL A 1 741 ? 10.571 -2.292 -55.978 1.00 92.75 741 VAL A O 1
ATOM 5560 N N . VAL A 1 742 ? 9.394 -1.861 -54.108 1.00 92.69 742 VAL A N 1
ATOM 5561 C CA . VAL A 1 742 ? 10.072 -0.591 -53.797 1.00 92.69 742 VAL A CA 1
ATOM 5562 C C . VAL A 1 742 ? 11.592 -0.758 -53.629 1.00 92.69 742 VAL A C 1
ATOM 5564 O O . VAL A 1 742 ? 12.322 -0.031 -54.312 1.00 92.69 742 VAL A O 1
ATOM 5567 N N . PRO A 1 743 ? 12.122 -1.736 -52.860 1.00 93.00 743 PRO A N 1
ATOM 5568 C CA . PRO A 1 743 ? 13.567 -1.948 -52.780 1.00 93.00 743 PRO A CA 1
ATOM 5569 C C . PRO A 1 743 ? 14.225 -2.190 -54.143 1.00 93.00 743 PRO A C 1
ATOM 5571 O O . PRO A 1 743 ? 15.335 -1.722 -54.381 1.00 93.00 743 PRO A O 1
ATOM 5574 N N . VAL A 1 744 ? 13.548 -2.880 -55.068 1.00 92.44 744 VAL A N 1
ATOM 5575 C CA . VAL A 1 744 ? 14.122 -3.212 -56.380 1.00 92.44 744 VAL A CA 1
ATOM 5576 C C . VAL A 1 744 ? 14.408 -1.948 -57.186 1.00 92.44 744 VAL A C 1
ATOM 5578 O O . VAL A 1 744 ? 15.552 -1.729 -57.591 1.00 92.44 744 VAL A O 1
ATOM 5581 N N . TYR A 1 745 ? 13.414 -1.081 -57.408 1.00 92.44 745 TYR A N 1
ATOM 5582 C CA . TYR A 1 745 ? 13.654 0.116 -58.218 1.00 92.44 745 TYR A CA 1
ATOM 5583 C C . TYR A 1 745 ? 14.463 1.183 -57.471 1.00 92.44 745 TYR A C 1
ATOM 5585 O O . TYR A 1 745 ? 15.318 1.819 -58.091 1.00 92.44 745 TYR A O 1
ATOM 5593 N N . VAL A 1 746 ? 14.279 1.346 -56.153 1.00 91.69 746 VAL A N 1
ATOM 5594 C CA . VAL A 1 746 ? 15.080 2.293 -55.358 1.00 91.69 746 VAL A CA 1
ATOM 5595 C C . VAL A 1 746 ? 16.561 1.906 -55.392 1.00 91.69 746 VAL A C 1
ATOM 5597 O O . VAL A 1 746 ? 17.406 2.775 -55.615 1.00 91.69 746 VAL A O 1
ATOM 5600 N N . PHE A 1 747 ? 16.894 0.614 -55.299 1.00 92.69 747 PHE A N 1
ATOM 5601 C CA . PHE A 1 747 ? 18.268 0.132 -55.456 1.00 92.69 747 PHE A CA 1
ATOM 5602 C C . PHE A 1 747 ? 18.851 0.503 -56.827 1.00 92.69 747 PHE A C 1
ATOM 5604 O O . PHE A 1 747 ? 19.917 1.114 -56.894 1.00 92.69 747 PHE A O 1
ATOM 5611 N N . TYR A 1 748 ? 18.149 0.212 -57.930 1.00 90.12 748 TYR A N 1
ATOM 5612 C CA . TYR A 1 748 ? 18.635 0.536 -59.281 1.00 90.12 748 TYR A CA 1
ATOM 5613 C C . TYR A 1 748 ? 18.784 2.044 -59.549 1.00 90.12 748 TYR A C 1
ATOM 5615 O O . TYR A 1 748 ? 19.656 2.444 -60.330 1.00 90.12 748 TYR A O 1
ATOM 5623 N N . LEU A 1 749 ? 17.965 2.884 -58.910 1.00 88.19 749 LEU A N 1
ATOM 5624 C CA . LEU A 1 749 ? 18.074 4.343 -58.981 1.00 88.19 749 LEU A CA 1
ATOM 5625 C C . LEU A 1 749 ? 19.280 4.863 -58.182 1.00 88.19 749 LEU A C 1
ATOM 5627 O O . LEU A 1 749 ? 20.081 5.640 -58.711 1.00 88.19 749 LEU A O 1
ATOM 5631 N N . LEU A 1 750 ? 19.438 4.412 -56.934 1.00 87.06 750 LEU A N 1
ATOM 5632 C CA . LEU A 1 750 ? 20.485 4.878 -56.022 1.00 87.06 750 LEU A CA 1
ATOM 5633 C C . LEU A 1 750 ? 21.871 4.317 -56.358 1.00 87.06 750 LEU A C 1
ATOM 5635 O O . LEU A 1 750 ? 22.858 5.049 -56.274 1.00 87.06 750 LEU A O 1
ATOM 5639 N N . ARG A 1 751 ? 21.974 3.065 -56.828 1.00 86.31 751 ARG A N 1
ATOM 5640 C CA . ARG A 1 751 ? 23.255 2.396 -57.132 1.00 86.31 751 ARG A CA 1
ATOM 5641 C C . ARG A 1 751 ? 24.107 3.130 -58.176 1.00 86.31 751 ARG A C 1
ATOM 5643 O O . ARG A 1 751 ? 25.326 2.975 -58.189 1.00 86.31 751 ARG A O 1
ATOM 5650 N N . ARG A 1 752 ? 23.492 3.984 -59.006 1.00 81.19 752 ARG A N 1
ATOM 5651 C CA . ARG A 1 752 ? 24.179 4.886 -59.955 1.00 81.19 752 ARG A CA 1
ATOM 5652 C C . ARG A 1 752 ? 24.992 6.005 -59.285 1.00 81.19 752 ARG A C 1
ATOM 5654 O O . ARG A 1 752 ? 25.763 6.668 -59.973 1.00 81.19 752 ARG A O 1
ATOM 5661 N N . LYS A 1 753 ? 24.784 6.261 -57.989 1.00 77.81 753 LYS A N 1
ATOM 5662 C CA . LYS A 1 753 ? 25.392 7.360 -57.216 1.00 77.81 753 LYS A CA 1
ATOM 5663 C C . LYS A 1 753 ? 25.887 6.929 -55.822 1.00 77.81 753 LYS A C 1
ATOM 5665 O O . LYS A 1 753 ? 26.242 7.788 -55.025 1.00 77.81 753 LYS A O 1
ATOM 5670 N N . MET A 1 754 ? 25.853 5.633 -55.504 1.00 81.69 754 MET A N 1
ATOM 5671 C CA . MET A 1 754 ? 26.089 5.083 -54.160 1.00 81.69 754 MET A CA 1
ATOM 5672 C C . MET A 1 754 ? 26.816 3.734 -54.234 1.00 81.69 754 MET A C 1
ATOM 5674 O O . MET A 1 754 ? 26.821 3.091 -55.289 1.00 81.69 754 MET A O 1
ATOM 5678 N N . SER A 1 755 ? 27.409 3.294 -53.118 1.00 84.31 755 SER A N 1
ATOM 5679 C CA . SER A 1 755 ? 27.971 1.941 -53.002 1.00 84.31 755 SER A CA 1
ATOM 5680 C C . SER A 1 755 ? 26.874 0.868 -53.066 1.00 84.31 755 SER A C 1
ATOM 5682 O O . SER A 1 755 ? 25.688 1.161 -52.891 1.00 84.31 755 SER A O 1
ATOM 5684 N N . THR A 1 756 ? 27.258 -0.388 -53.302 1.00 86.44 756 THR A N 1
ATOM 5685 C CA . THR A 1 756 ? 26.323 -1.527 -53.306 1.00 86.44 756 THR A CA 1
ATOM 5686 C C . THR A 1 756 ? 25.656 -1.716 -51.941 1.00 86.44 756 THR A C 1
ATOM 5688 O O . THR A 1 756 ? 24.447 -1.935 -51.887 1.00 86.44 756 THR A O 1
ATOM 5691 N N . ALA A 1 757 ? 26.406 -1.544 -50.847 1.00 85.38 757 ALA A N 1
ATOM 5692 C CA . ALA A 1 757 ? 25.902 -1.660 -49.479 1.00 85.38 757 ALA A CA 1
ATOM 5693 C C . ALA A 1 757 ? 24.946 -0.514 -49.104 1.00 85.38 757 ALA A C 1
ATOM 5695 O O . ALA A 1 757 ? 23.830 -0.763 -48.646 1.00 85.38 757 ALA A O 1
ATOM 5696 N N . ASP A 1 758 ? 25.335 0.741 -49.362 1.00 86.50 758 ASP A N 1
ATOM 5697 C CA . ASP A 1 758 ? 24.496 1.903 -49.038 1.00 86.50 758 ASP A CA 1
ATOM 5698 C C . ASP A 1 758 ? 23.209 1.912 -49.872 1.00 86.50 758 ASP A C 1
ATOM 5700 O O . ASP A 1 758 ? 22.140 2.235 -49.353 1.00 86.50 758 ASP A O 1
ATOM 5704 N N . ALA A 1 759 ? 23.290 1.546 -51.158 1.00 88.81 759 ALA A N 1
ATOM 5705 C CA . ALA A 1 759 ? 22.119 1.441 -52.024 1.00 88.81 759 ALA A CA 1
ATOM 5706 C C . ALA A 1 759 ? 21.160 0.344 -51.539 1.00 88.81 759 ALA A C 1
ATOM 5708 O O . ALA A 1 759 ? 19.955 0.578 -51.521 1.00 88.81 759 ALA A O 1
ATOM 5709 N N . ALA A 1 760 ? 21.672 -0.816 -51.111 1.00 90.38 760 ALA A N 1
ATOM 5710 C CA . ALA A 1 760 ? 20.862 -1.913 -50.579 1.00 90.38 760 ALA A CA 1
ATOM 5711 C C . ALA A 1 760 ? 20.157 -1.539 -49.268 1.00 90.38 760 ALA A C 1
ATOM 5713 O O . ALA A 1 760 ? 18.939 -1.685 -49.166 1.00 90.38 760 ALA A O 1
ATOM 5714 N N . ALA A 1 761 ? 20.895 -0.991 -48.298 1.00 89.50 761 ALA A N 1
ATOM 5715 C CA . ALA A 1 761 ? 20.327 -0.584 -47.016 1.00 89.50 761 ALA A CA 1
ATOM 5716 C C . ALA A 1 761 ? 19.325 0.576 -47.166 1.00 89.50 761 ALA A C 1
ATOM 5718 O O . ALA A 1 761 ? 18.247 0.534 -46.579 1.00 89.50 761 ALA A O 1
ATOM 5719 N N . THR A 1 762 ? 19.617 1.566 -48.021 1.00 89.50 762 THR A N 1
ATOM 5720 C CA . THR A 1 762 ? 18.672 2.661 -48.309 1.00 89.50 762 THR A CA 1
ATOM 5721 C C . THR A 1 762 ? 17.419 2.150 -49.023 1.00 89.50 762 THR A C 1
ATOM 5723 O O . THR A 1 762 ? 16.310 2.557 -48.684 1.00 89.50 762 THR A O 1
ATOM 5726 N N . ALA A 1 763 ? 17.562 1.234 -49.983 1.00 91.81 763 ALA A N 1
ATOM 5727 C CA . ALA A 1 763 ? 16.430 0.672 -50.712 1.00 91.81 763 ALA A CA 1
ATOM 5728 C C . ALA A 1 763 ? 15.512 -0.182 -49.826 1.00 91.81 763 ALA A C 1
ATOM 5730 O O . ALA A 1 763 ? 14.294 -0.042 -49.906 1.00 91.81 763 ALA A O 1
ATOM 5731 N N . ALA A 1 764 ? 16.080 -0.995 -48.931 1.00 91.56 764 ALA A N 1
ATOM 5732 C CA . ALA A 1 764 ? 15.311 -1.689 -47.903 1.00 91.56 764 ALA A CA 1
ATOM 5733 C C . ALA A 1 764 ? 14.605 -0.696 -46.961 1.00 91.56 764 ALA A C 1
ATOM 5735 O O . ALA A 1 764 ? 13.437 -0.884 -46.631 1.00 91.56 764 ALA A O 1
ATOM 5736 N N . THR A 1 765 ? 15.275 0.394 -46.565 1.00 90.81 765 THR A N 1
ATOM 5737 C CA . THR A 1 765 ? 14.695 1.433 -45.698 1.00 90.81 765 THR A CA 1
ATOM 5738 C C . THR A 1 765 ? 13.448 2.087 -46.305 1.00 90.81 765 THR A C 1
ATOM 5740 O O . THR A 1 765 ? 12.486 2.286 -45.569 1.00 90.81 765 THR A O 1
ATOM 5743 N N . TYR A 1 766 ? 13.419 2.372 -47.614 1.00 90.44 766 TYR A N 1
ATOM 5744 C CA . TYR A 1 766 ? 12.225 2.902 -48.304 1.00 90.44 766 TYR A CA 1
ATOM 5745 C C . TYR A 1 766 ? 11.203 1.833 -48.720 1.00 90.44 766 TYR A C 1
ATOM 5747 O O . TYR A 1 766 ? 10.068 2.177 -49.031 1.00 90.44 766 TYR A O 1
ATOM 5755 N N . GLY A 1 767 ? 11.572 0.548 -48.732 1.00 87.62 767 GLY A N 1
ATOM 5756 C CA . GLY A 1 767 ? 10.612 -0.555 -48.873 1.00 87.62 767 GLY A CA 1
ATOM 5757 C C . GLY A 1 767 ? 9.810 -0.843 -47.602 1.00 87.62 767 GLY A C 1
ATOM 5758 O O . GLY A 1 767 ? 8.895 -1.659 -47.630 1.00 87.62 767 GLY A O 1
ATOM 5759 N N . SER A 1 768 ? 10.150 -0.183 -46.497 1.00 87.94 768 SER A N 1
ATOM 5760 C CA . SER A 1 768 ? 9.483 -0.306 -45.208 1.00 87.94 768 SER A CA 1
ATOM 5761 C C . SER A 1 768 ? 9.136 1.078 -44.639 1.00 87.94 768 SER A C 1
ATOM 5763 O O . SER A 1 768 ? 9.356 2.103 -45.275 1.00 87.94 768 SER A O 1
ATOM 5765 N N . ILE A 1 769 ? 8.545 1.125 -43.451 1.00 81.94 769 ILE A N 1
ATOM 5766 C CA . ILE A 1 769 ? 7.575 2.153 -43.057 1.00 81.94 769 ILE A CA 1
ATOM 5767 C C . ILE A 1 769 ? 7.884 2.827 -41.711 1.00 81.94 769 ILE A C 1
ATOM 5769 O O . ILE A 1 769 ? 8.722 2.365 -40.942 1.00 81.94 769 ILE A O 1
ATOM 5773 N N . SER A 1 770 ? 7.143 3.888 -41.371 1.00 79.44 770 SER A N 1
ATOM 5774 C CA . SER A 1 770 ? 7.164 4.487 -40.030 1.00 79.44 770 SER A CA 1
ATOM 5775 C C . SER A 1 770 ? 5.879 4.197 -39.256 1.00 79.44 770 SER A C 1
ATOM 5777 O O . SER A 1 770 ? 4.784 4.593 -39.660 1.00 79.44 770 SER A O 1
ATOM 5779 N N . ALA A 1 771 ? 6.032 3.606 -38.069 1.00 67.25 771 ALA A N 1
ATOM 5780 C CA . ALA A 1 771 ? 4.940 3.439 -37.114 1.00 67.25 771 ALA A CA 1
ATOM 5781 C C . ALA A 1 771 ? 4.377 4.780 -36.595 1.00 67.25 771 ALA A C 1
ATOM 5783 O O . ALA A 1 771 ? 3.188 4.871 -36.307 1.00 67.25 771 ALA A O 1
ATOM 5784 N N . VAL A 1 772 ? 5.193 5.840 -36.507 1.00 61.38 772 VAL A N 1
ATOM 5785 C CA . VAL A 1 772 ? 4.728 7.165 -36.048 1.00 61.38 772 VAL A CA 1
ATOM 5786 C C . VAL A 1 772 ? 3.967 7.891 -37.156 1.00 61.38 772 VAL A C 1
ATOM 5788 O O . VAL A 1 772 ? 2.954 8.530 -36.877 1.00 61.38 772 VAL A O 1
ATOM 5791 N N . THR A 1 773 ? 4.397 7.767 -38.415 1.00 69.00 773 THR A N 1
ATOM 5792 C CA . THR A 1 773 ? 3.654 8.312 -39.561 1.00 69.00 773 THR A CA 1
ATOM 5793 C C . THR A 1 773 ? 2.302 7.605 -39.723 1.00 69.00 773 THR A C 1
ATOM 5795 O O . THR A 1 773 ? 1.298 8.281 -39.929 1.00 69.00 773 THR A O 1
ATOM 5798 N N . PHE A 1 774 ? 2.237 6.283 -39.507 1.00 73.50 774 PHE A N 1
ATOM 5799 C CA . PHE A 1 774 ? 0.970 5.542 -39.427 1.00 73.50 774 PHE A CA 1
ATOM 5800 C C . PHE A 1 774 ? 0.058 6.053 -38.298 1.00 73.50 774 PHE A C 1
ATOM 5802 O O . PHE A 1 774 ? -1.069 6.446 -38.577 1.00 73.50 774 PHE A O 1
ATOM 5809 N N . VAL A 1 775 ? 0.545 6.134 -37.051 1.00 60.03 775 VAL A N 1
ATOM 5810 C CA . VAL A 1 775 ? -0.253 6.629 -35.904 1.00 60.03 775 VAL A CA 1
ATOM 5811 C C . VAL A 1 775 ? -0.721 8.076 -36.107 1.00 60.03 775 VAL A C 1
ATOM 5813 O O . VAL A 1 775 ? -1.831 8.435 -35.727 1.00 60.03 775 VAL A O 1
ATOM 5816 N N . THR A 1 776 ? 0.093 8.918 -36.751 1.00 59.28 776 THR A N 1
ATOM 5817 C CA . THR A 1 776 ? -0.320 10.289 -37.097 1.00 59.28 776 THR A CA 1
ATOM 5818 C C . THR A 1 776 ? -1.446 10.290 -38.134 1.00 59.28 776 THR A C 1
ATOM 5820 O O . THR A 1 776 ? -2.347 11.123 -38.063 1.00 59.28 776 THR A O 1
ATOM 5823 N N . CYS A 1 777 ? -1.420 9.349 -39.082 1.00 68.88 777 CYS A N 1
ATOM 5824 C CA . CYS A 1 777 ? -2.459 9.192 -40.091 1.00 68.88 777 CYS A CA 1
ATOM 5825 C C . CYS A 1 777 ? -3.771 8.670 -39.492 1.00 68.88 777 CYS A C 1
ATOM 5827 O O . CYS A 1 777 ? -4.810 9.271 -39.751 1.00 68.88 777 CYS A O 1
ATOM 5829 N N . THR A 1 778 ? -3.737 7.647 -38.628 1.00 67.62 778 THR A N 1
ATOM 5830 C CA . THR A 1 778 ? -4.950 7.165 -37.940 1.00 67.62 778 THR A CA 1
ATOM 5831 C C . THR A 1 778 ? -5.574 8.281 -37.104 1.00 67.62 778 THR A C 1
ATOM 5833 O O . THR A 1 778 ? -6.733 8.610 -37.319 1.00 67.62 778 THR A O 1
ATOM 5836 N N . SER A 1 779 ? -4.788 8.990 -36.280 1.00 57.41 779 SER A N 1
ATOM 5837 C CA . SER A 1 779 ? -5.294 10.133 -35.502 1.00 57.41 779 SER A CA 1
ATOM 5838 C C . SER A 1 779 ? -5.812 11.301 -36.355 1.00 57.41 779 SER A C 1
ATOM 5840 O O . SER A 1 779 ? -6.633 12.081 -35.876 1.00 57.41 779 SER A O 1
ATOM 5842 N N . TYR A 1 780 ? -5.357 11.449 -37.604 1.00 63.41 780 TYR A N 1
ATOM 5843 C CA . TYR A 1 780 ? -5.937 12.408 -38.546 1.00 63.41 780 TYR A CA 1
ATOM 5844 C C . TYR A 1 780 ? -7.277 11.914 -39.110 1.00 63.41 780 TYR A C 1
ATOM 5846 O O . TYR A 1 780 ? -8.222 12.698 -39.171 1.00 63.41 780 TYR A O 1
ATOM 5854 N N . LEU A 1 781 ? -7.386 10.637 -39.481 1.00 63.62 781 LEU A N 1
ATOM 5855 C CA . LEU A 1 781 ? -8.636 10.032 -39.956 1.00 63.62 781 LEU A CA 1
ATOM 5856 C C . LEU A 1 781 ? -9.710 10.062 -38.855 1.00 63.62 781 LEU A C 1
ATOM 5858 O O . LEU A 1 781 ? -10.808 10.563 -39.100 1.00 63.62 781 LEU A O 1
ATOM 5862 N N . ASP A 1 782 ? -9.346 9.680 -37.626 1.00 57.72 782 ASP A N 1
ATOM 5863 C CA . ASP A 1 782 ? -10.185 9.772 -36.424 1.00 57.72 782 ASP A CA 1
ATOM 5864 C C . ASP A 1 782 ? -10.711 11.207 -36.218 1.00 57.72 782 ASP A C 1
ATOM 5866 O O . ASP A 1 782 ? -11.910 11.427 -36.046 1.00 57.72 782 ASP A O 1
ATOM 5870 N N . ALA A 1 783 ? -9.826 12.209 -36.304 1.00 51.41 783 ALA A N 1
ATOM 5871 C CA . ALA A 1 783 ? -10.167 13.622 -36.114 1.00 51.41 783 ALA A CA 1
ATOM 5872 C C . ALA A 1 783 ? -11.036 14.230 -37.234 1.00 51.41 783 ALA A C 1
ATOM 5874 O O . ALA A 1 783 ? -11.583 15.317 -37.045 1.00 51.41 783 ALA A O 1
ATOM 5875 N N . ASN A 1 784 ? -11.172 13.554 -38.381 1.00 58.03 784 ASN A N 1
ATOM 5876 C CA . ASN A 1 784 ? -12.065 13.946 -39.478 1.00 58.03 784 ASN A CA 1
ATOM 5877 C C . ASN A 1 784 ? -13.276 12.999 -39.628 1.00 58.03 784 ASN A C 1
ATOM 5879 O O . ASN A 1 784 ? -14.088 13.193 -40.529 1.00 58.03 784 ASN A O 1
ATOM 5883 N N . GLY A 1 785 ? -13.423 11.994 -38.754 1.00 61.53 785 GLY A N 1
ATOM 5884 C CA . GLY A 1 785 ? -14.527 11.029 -38.791 1.00 61.53 785 GLY A CA 1
ATOM 5885 C C . GLY A 1 785 ? -14.453 10.002 -39.929 1.00 61.53 785 GLY A C 1
ATOM 5886 O O . GLY A 1 785 ? -15.476 9.408 -40.270 1.00 61.53 785 GLY A O 1
ATOM 5887 N N . VAL A 1 786 ? -13.276 9.789 -40.526 1.00 71.31 786 VAL A N 1
ATOM 5888 C CA . VAL A 1 786 ? -13.079 8.819 -41.615 1.00 71.31 786 VAL A CA 1
ATOM 5889 C C . VAL A 1 786 ? -12.754 7.449 -41.023 1.00 71.31 786 VAL A C 1
ATOM 5891 O O . VAL A 1 786 ? -11.739 7.277 -40.350 1.00 71.31 786 VAL A O 1
ATOM 5894 N N . ALA A 1 787 ? -13.611 6.461 -41.281 1.00 73.12 787 ALA A N 1
ATOM 5895 C CA . ALA A 1 787 ? -13.411 5.099 -40.797 1.00 73.12 787 ALA A CA 1
ATOM 5896 C C . ALA A 1 787 ? -12.239 4.401 -41.513 1.00 73.12 787 ALA A C 1
ATOM 5898 O O . ALA A 1 787 ? -12.102 4.475 -42.735 1.00 73.12 787 ALA A O 1
ATOM 5899 N N . TRP A 1 788 ? -11.430 3.685 -40.734 1.00 80.81 788 TRP A N 1
ATOM 5900 C CA . TRP A 1 788 ? -10.290 2.878 -41.171 1.00 80.81 788 TRP A CA 1
ATOM 5901 C C . TRP A 1 788 ? -10.246 1.573 -40.365 1.00 80.81 788 TRP A C 1
ATOM 5903 O O . TRP A 1 788 ? -10.901 1.463 -39.324 1.00 80.81 788 TRP A O 1
ATOM 5913 N N . SER A 1 789 ? -9.509 0.565 -40.836 1.00 72.25 789 SER A N 1
ATOM 5914 C CA . SER A 1 789 ? -9.546 -0.780 -40.259 1.00 72.25 789 SER A CA 1
ATOM 5915 C C . SER A 1 789 ? -8.203 -1.268 -39.693 1.00 72.25 789 SER A C 1
ATOM 5917 O O . SER A 1 789 ? -7.115 -1.032 -40.224 1.00 72.25 789 SER A O 1
ATOM 5919 N N . GLY A 1 790 ? -8.280 -2.002 -38.575 1.00 65.69 790 GLY A N 1
ATOM 5920 C CA . GLY A 1 790 ? -7.112 -2.423 -37.791 1.00 65.69 790 GLY A CA 1
ATOM 5921 C C . GLY A 1 790 ? -6.137 -3.364 -38.510 1.00 65.69 790 GLY A C 1
ATOM 5922 O O . GLY A 1 790 ? -4.985 -3.477 -38.094 1.00 65.69 790 GLY A O 1
ATOM 5923 N N . HIS A 1 791 ? -6.542 -3.998 -39.616 1.00 71.50 791 HIS A N 1
ATOM 5924 C CA . HIS A 1 791 ? -5.696 -4.959 -40.331 1.00 71.50 791 HIS A CA 1
ATOM 5925 C C . HIS A 1 791 ? -4.445 -4.317 -40.964 1.00 71.50 791 HIS A C 1
ATOM 5927 O O . HIS A 1 791 ? -3.449 -5.001 -41.207 1.00 71.50 791 HIS A O 1
ATOM 5933 N N . LEU A 1 792 ? -4.430 -2.996 -41.169 1.00 71.19 792 LEU A N 1
ATOM 5934 C CA . LEU A 1 792 ? -3.237 -2.291 -41.647 1.00 71.19 792 LEU A CA 1
ATOM 5935 C C . LEU A 1 792 ? -2.137 -2.157 -40.571 1.00 71.19 792 LEU A C 1
ATOM 5937 O O . LEU A 1 792 ? -0.975 -1.938 -40.912 1.00 71.19 792 LEU A O 1
ATOM 5941 N N . VAL A 1 793 ? -2.443 -2.425 -39.293 1.00 69.12 793 VAL A N 1
ATOM 5942 C CA . VAL A 1 793 ? -1.430 -2.650 -38.239 1.00 69.12 793 VAL A CA 1
ATOM 5943 C C . VAL A 1 793 ? -0.681 -3.972 -38.471 1.00 69.12 793 VAL A C 1
ATOM 5945 O O . VAL A 1 793 ? 0.533 -4.049 -38.274 1.00 69.12 793 VAL A O 1
ATOM 5948 N N . ALA A 1 794 ? -1.375 -5.008 -38.955 1.00 70.19 794 ALA A N 1
ATOM 5949 C CA . ALA A 1 794 ? -0.750 -6.262 -39.373 1.00 70.19 794 ALA A CA 1
ATOM 5950 C C . ALA A 1 794 ? 0.060 -6.087 -40.671 1.00 70.19 794 ALA A C 1
ATOM 5952 O O . ALA A 1 794 ? 1.188 -6.577 -40.755 1.00 70.19 794 ALA A O 1
ATOM 5953 N N . ALA A 1 795 ? -0.456 -5.319 -41.643 1.00 75.56 795 ALA A N 1
ATOM 5954 C CA . ALA A 1 795 ? 0.301 -4.928 -42.838 1.00 75.56 795 ALA A CA 1
ATOM 5955 C C . ALA A 1 795 ? 1.637 -4.267 -42.458 1.00 75.56 795 ALA A C 1
ATOM 5957 O O . ALA A 1 795 ? 2.683 -4.625 -43.002 1.00 75.56 795 ALA A O 1
ATOM 5958 N N . MET A 1 796 ? 1.611 -3.374 -41.461 1.00 75.38 796 MET A N 1
ATOM 5959 C CA . MET A 1 796 ? 2.790 -2.681 -40.948 1.00 75.38 796 MET A CA 1
ATOM 5960 C C . MET A 1 796 ? 3.926 -3.635 -40.549 1.00 75.38 796 MET A C 1
ATOM 5962 O O . MET A 1 796 ? 5.061 -3.464 -40.993 1.00 75.38 796 MET A O 1
ATOM 5966 N N . ALA A 1 797 ? 3.635 -4.662 -39.750 1.00 72.06 797 ALA A N 1
ATOM 5967 C CA . ALA A 1 797 ? 4.664 -5.598 -39.298 1.00 72.06 797 ALA A CA 1
ATOM 5968 C C . ALA A 1 797 ? 5.161 -6.531 -40.417 1.00 72.06 797 ALA A C 1
ATOM 5970 O O . ALA A 1 797 ? 6.312 -6.968 -40.397 1.00 72.06 797 ALA A O 1
ATOM 5971 N N . LEU A 1 798 ? 4.308 -6.824 -41.405 1.00 77.69 798 LEU A N 1
ATOM 5972 C CA . LEU A 1 798 ? 4.652 -7.682 -42.537 1.00 77.69 798 LEU A CA 1
ATOM 5973 C C . LEU A 1 798 ? 5.569 -6.986 -43.553 1.00 77.69 798 LEU A C 1
ATOM 5975 O O . LEU A 1 798 ? 6.433 -7.656 -44.113 1.00 77.69 798 LEU A O 1
ATOM 5979 N N . MET A 1 799 ? 5.437 -5.671 -43.770 1.00 86.38 799 MET A N 1
ATOM 5980 C CA . MET A 1 799 ? 6.259 -4.923 -44.741 1.00 86.38 799 MET A CA 1
ATOM 5981 C C . MET A 1 799 ? 7.761 -4.903 -44.398 1.00 86.38 799 MET A C 1
ATOM 5983 O O . MET A 1 799 ? 8.593 -4.883 -45.304 1.00 86.38 799 MET A O 1
ATOM 5987 N N . GLU A 1 800 ? 8.126 -4.979 -43.115 1.00 85.00 800 GLU A N 1
ATOM 5988 C CA . GLU A 1 800 ? 9.531 -4.974 -42.672 1.00 85.00 800 GLU A CA 1
ATOM 5989 C C . GLU A 1 800 ? 10.347 -6.147 -43.266 1.00 85.00 800 GLU A C 1
ATOM 5991 O O . GLU A 1 800 ? 11.496 -5.966 -43.676 1.00 85.00 800 GLU A O 1
ATOM 5996 N N . SER A 1 801 ? 9.770 -7.354 -43.362 1.00 81.88 801 SER A N 1
ATOM 5997 C CA . SER A 1 801 ? 10.532 -8.564 -43.731 1.00 81.88 801 SER A CA 1
ATOM 5998 C C . SER A 1 801 ? 10.904 -8.656 -45.227 1.00 81.88 801 SER A C 1
ATOM 6000 O O . SER A 1 801 ? 12.088 -8.859 -45.511 1.00 81.88 801 SER A O 1
ATOM 6002 N N . PRO A 1 802 ? 9.987 -8.479 -46.209 1.00 86.88 802 PRO A N 1
ATOM 6003 C CA . PRO A 1 802 ? 10.336 -8.484 -47.635 1.00 86.88 802 PRO A CA 1
ATOM 6004 C C . PRO A 1 802 ? 11.356 -7.404 -47.997 1.00 86.88 802 PRO A C 1
ATOM 6006 O O . PRO A 1 802 ? 12.287 -7.673 -48.759 1.00 86.88 802 PRO A O 1
ATOM 6009 N N . ALA A 1 803 ? 11.222 -6.215 -47.400 1.00 89.19 803 ALA A N 1
ATOM 6010 C CA . ALA A 1 803 ? 12.114 -5.091 -47.639 1.00 89.19 803 ALA A CA 1
ATOM 6011 C C . ALA A 1 803 ? 13.565 -5.419 -47.245 1.00 89.19 803 ALA A C 1
ATOM 6013 O O . ALA A 1 803 ? 14.493 -5.185 -48.024 1.00 89.19 803 ALA A O 1
ATOM 6014 N N . ILE A 1 804 ? 13.754 -6.043 -46.074 1.00 85.00 804 ILE A N 1
ATOM 6015 C CA . ILE A 1 804 ? 15.054 -6.552 -45.614 1.00 85.00 804 ILE A CA 1
ATOM 6016 C C . ILE A 1 804 ? 15.577 -7.645 -46.557 1.00 85.00 804 ILE A C 1
ATOM 6018 O O . ILE A 1 804 ? 16.704 -7.543 -47.044 1.00 85.00 804 ILE A O 1
ATOM 6022 N N . ILE A 1 805 ? 14.769 -8.674 -46.841 1.00 86.12 805 ILE A N 1
ATOM 6023 C CA . ILE A 1 805 ? 15.174 -9.837 -47.652 1.00 86.12 805 ILE A CA 1
ATOM 6024 C C . ILE A 1 805 ? 15.657 -9.402 -49.040 1.00 86.12 805 ILE A C 1
ATOM 6026 O O . ILE A 1 805 ? 16.712 -9.850 -49.493 1.00 86.12 805 ILE A O 1
ATOM 6030 N N . ILE A 1 806 ? 14.920 -8.511 -49.706 1.00 89.00 806 ILE A N 1
ATOM 6031 C CA . ILE A 1 806 ? 15.226 -8.084 -51.076 1.00 89.00 806 ILE A CA 1
ATOM 6032 C C . ILE A 1 806 ? 16.400 -7.100 -51.109 1.00 89.00 806 ILE A C 1
ATOM 6034 O O . ILE A 1 806 ? 17.223 -7.199 -52.018 1.00 89.00 806 ILE A O 1
ATOM 6038 N N . GLY A 1 807 ? 16.571 -6.240 -50.098 1.00 88.69 807 GLY A N 1
ATOM 6039 C CA . GLY A 1 807 ? 17.798 -5.448 -49.943 1.00 88.69 807 GLY A CA 1
ATOM 6040 C C . GLY A 1 807 ? 19.052 -6.329 -49.861 1.00 88.69 807 GLY A C 1
ATOM 6041 O O . GLY A 1 807 ? 20.008 -6.123 -50.611 1.00 88.69 807 GLY A O 1
ATOM 6042 N N . LEU A 1 808 ? 19.022 -7.371 -49.021 1.00 84.44 808 LEU A N 1
ATOM 6043 C CA . LEU A 1 808 ? 20.124 -8.334 -48.885 1.00 84.44 808 LEU A CA 1
ATOM 6044 C C . LEU A 1 808 ? 20.354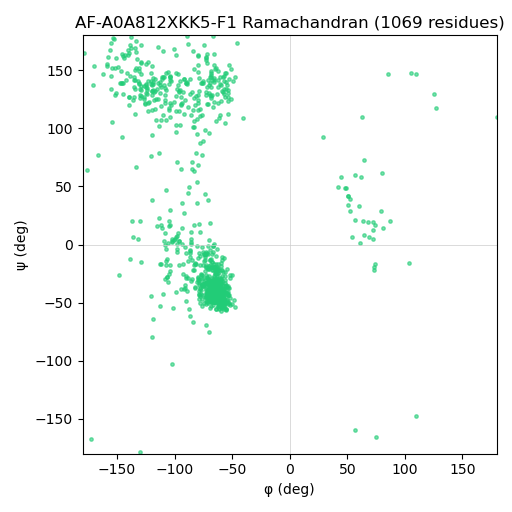 -9.156 -50.163 1.00 84.44 808 LEU A C 1
ATOM 6046 O O . LEU A 1 808 ? 21.500 -9.401 -50.543 1.00 84.44 808 LEU A O 1
ATOM 6050 N N . LEU A 1 809 ? 19.281 -9.559 -50.849 1.00 85.19 809 LEU A N 1
ATOM 6051 C CA . LEU A 1 809 ? 19.366 -10.294 -52.112 1.00 85.19 809 LEU A CA 1
ATOM 6052 C C . LEU A 1 809 ? 20.015 -9.439 -53.217 1.00 85.19 809 LEU A C 1
ATOM 6054 O O . LEU A 1 809 ? 20.910 -9.910 -53.918 1.00 85.19 809 LEU A O 1
ATOM 6058 N N . LEU A 1 810 ? 19.609 -8.171 -53.347 1.00 87.50 810 LEU A N 1
ATOM 6059 C CA . LEU A 1 810 ? 20.156 -7.227 -54.328 1.00 87.50 810 LEU A CA 1
ATOM 6060 C C . LEU A 1 810 ? 21.626 -6.892 -54.055 1.00 87.50 810 LEU A C 1
ATOM 6062 O O . LEU A 1 810 ? 22.405 -6.832 -55.008 1.00 87.50 810 LEU A O 1
ATOM 6066 N N . TYR A 1 811 ? 22.013 -6.741 -52.781 1.00 87.12 811 TYR A N 1
ATOM 6067 C CA . TYR A 1 811 ? 23.415 -6.586 -52.380 1.00 87.12 811 TYR A CA 1
ATOM 6068 C C . TYR A 1 811 ? 24.264 -7.755 -52.900 1.00 87.12 811 TYR A C 1
ATOM 6070 O O . TYR A 1 811 ? 25.193 -7.551 -53.681 1.00 87.12 811 TYR A O 1
ATOM 6078 N N . ARG A 1 812 ? 23.876 -8.989 -52.555 1.00 82.25 812 ARG A N 1
ATOM 6079 C CA . ARG A 1 812 ? 24.603 -10.220 -52.905 1.00 82.25 812 ARG A CA 1
ATOM 6080 C C . ARG A 1 812 ? 24.688 -10.459 -54.417 1.00 82.25 812 ARG A C 1
ATOM 6082 O O . ARG A 1 812 ? 25.759 -10.779 -54.921 1.00 82.25 812 ARG A O 1
ATOM 6089 N N . ILE A 1 813 ? 23.597 -10.216 -55.155 1.00 82.25 813 ILE A N 1
ATOM 6090 C CA . ILE A 1 813 ? 23.547 -10.304 -56.632 1.00 82.25 813 ILE A CA 1
ATOM 6091 C C . ILE A 1 813 ? 24.491 -9.298 -57.318 1.00 82.25 813 ILE A C 1
ATOM 6093 O O . ILE A 1 813 ? 24.871 -9.505 -58.477 1.00 82.25 813 ILE A O 1
ATOM 6097 N N . TYR A 1 814 ? 24.833 -8.191 -56.652 1.00 80.00 814 TYR A N 1
ATOM 6098 C CA . TYR A 1 814 ? 25.766 -7.193 -57.176 1.00 80.00 814 TYR A CA 1
ATOM 6099 C C . TYR A 1 814 ? 27.204 -7.405 -56.706 1.00 80.00 814 TYR A C 1
ATOM 6101 O O . TYR A 1 814 ? 28.101 -7.287 -57.538 1.00 80.00 814 TYR A O 1
ATOM 6109 N N . GLN A 1 815 ? 27.430 -7.808 -55.453 1.00 75.56 815 GLN A N 1
ATOM 6110 C CA . GLN A 1 815 ? 28.757 -8.194 -54.962 1.00 75.56 815 GLN A CA 1
ATOM 6111 C C . GLN A 1 815 ? 29.380 -9.276 -55.861 1.00 75.56 815 GLN A C 1
ATOM 6113 O O . GLN A 1 815 ? 30.453 -9.067 -56.427 1.00 75.56 815 GLN A O 1
ATOM 6118 N N . SER A 1 816 ? 28.628 -10.344 -56.156 1.00 64.50 816 SER A N 1
ATOM 6119 C CA . SER A 1 816 ? 29.047 -11.433 -57.054 1.00 64.50 816 SER A CA 1
ATOM 6120 C C . SER A 1 816 ? 29.210 -11.034 -58.536 1.00 64.50 816 SER A C 1
ATOM 6122 O O . SER A 1 816 ? 29.524 -11.875 -59.377 1.00 64.50 816 SER A O 1
ATOM 6124 N N . LYS A 1 817 ? 28.951 -9.769 -58.902 1.00 62.91 817 LYS A N 1
ATOM 6125 C CA . LYS A 1 817 ? 29.220 -9.199 -60.239 1.00 62.91 817 LYS A CA 1
ATOM 6126 C C . LYS A 1 817 ? 30.393 -8.221 -60.256 1.00 62.91 817 LYS A C 1
ATOM 6128 O O . LYS A 1 817 ? 30.891 -7.924 -61.347 1.00 62.91 817 LYS A O 1
ATOM 6133 N N . GLU A 1 818 ? 30.797 -7.721 -59.091 1.00 62.75 818 GLU A N 1
ATOM 6134 C CA . GLU A 1 818 ? 31.961 -6.854 -58.900 1.00 62.75 818 GLU A CA 1
ATOM 6135 C C . GLU A 1 818 ? 33.211 -7.699 -58.572 1.00 62.75 818 GLU A C 1
ATOM 6137 O O . GLU A 1 818 ? 34.273 -7.459 -59.145 1.00 62.75 818 GLU A O 1
ATOM 6142 N N . GLU A 1 819 ? 33.068 -8.770 -57.783 1.00 58.50 819 GLU A N 1
ATOM 6143 C CA . GLU A 1 819 ? 34.112 -9.761 -57.464 1.00 58.50 819 GLU A CA 1
ATOM 6144 C C . GLU A 1 819 ? 34.300 -10.795 -58.601 1.00 58.50 819 GLU A C 1
ATOM 6146 O O . GLU A 1 819 ? 33.958 -11.968 -58.485 1.00 58.50 819 GLU A O 1
ATOM 6151 N N . ARG A 1 820 ? 34.817 -10.359 -59.758 1.00 49.59 820 ARG A N 1
ATOM 6152 C CA . ARG A 1 820 ? 34.856 -11.178 -60.993 1.00 49.59 820 ARG A CA 1
ATOM 6153 C C . ARG A 1 820 ? 35.893 -12.310 -61.065 1.00 49.59 820 ARG A C 1
ATOM 6155 O O . ARG A 1 820 ? 35.833 -13.082 -62.022 1.00 49.59 820 ARG A O 1
ATOM 6162 N N . ASP A 1 821 ? 36.813 -12.423 -60.110 1.00 45.81 821 ASP A N 1
ATOM 6163 C CA . ASP A 1 821 ? 37.979 -13.319 -60.224 1.00 45.81 821 ASP A CA 1
ATOM 6164 C C . ASP A 1 821 ? 37.793 -14.728 -59.614 1.00 45.81 821 ASP A C 1
ATOM 6166 O O . ASP A 1 821 ? 38.708 -15.547 -59.704 1.00 45.81 821 ASP A O 1
ATOM 6170 N N . GLN A 1 822 ? 36.627 -15.062 -59.038 1.00 43.47 822 GLN A N 1
ATOM 6171 C CA . GLN A 1 822 ? 36.312 -16.427 -58.574 1.00 43.47 822 GLN A CA 1
ATOM 6172 C C . GLN A 1 822 ? 34.895 -16.873 -58.999 1.00 43.47 822 GLN A C 1
ATOM 6174 O O . GLN A 1 822 ? 33.909 -16.324 -58.511 1.00 43.47 822 GLN A O 1
ATOM 6179 N N . PRO A 1 823 ? 34.755 -17.863 -59.907 1.00 42.78 823 PRO A N 1
ATOM 6180 C CA . PRO A 1 823 ? 33.463 -18.241 -60.479 1.00 42.78 823 PRO A CA 1
ATOM 6181 C C . PRO A 1 823 ? 32.783 -19.409 -59.737 1.00 42.78 823 PRO A C 1
ATOM 6183 O O . PRO A 1 823 ? 32.554 -20.466 -60.328 1.00 42.78 823 PRO A O 1
ATOM 6186 N N . GLU A 1 824 ? 32.398 -19.224 -58.471 1.00 47.31 824 GLU A N 1
ATOM 6187 C CA . GLU A 1 824 ? 31.394 -20.106 -57.853 1.00 47.31 824 GLU A CA 1
ATOM 6188 C C . GLU A 1 824 ? 29.977 -19.601 -58.168 1.00 47.31 824 GLU A C 1
ATOM 6190 O O . GLU A 1 824 ? 29.533 -18.543 -57.721 1.00 47.31 824 GLU A O 1
ATOM 6195 N N . LEU A 1 825 ? 29.255 -20.371 -58.985 1.00 47.44 825 LEU A N 1
ATOM 6196 C CA . LEU A 1 825 ? 27.865 -20.105 -59.360 1.00 47.44 825 LEU A CA 1
ATOM 6197 C C . LEU A 1 825 ? 26.920 -20.483 -58.209 1.00 47.44 825 LEU A C 1
ATOM 6199 O O . LEU A 1 825 ? 26.259 -21.520 -58.268 1.00 47.44 825 LEU A O 1
ATOM 6203 N N . ILE A 1 826 ? 26.841 -19.631 -57.180 1.00 54.12 826 ILE A N 1
ATOM 6204 C CA . ILE A 1 826 ? 25.878 -19.788 -56.077 1.00 54.12 826 ILE A CA 1
ATOM 6205 C C . ILE A 1 826 ? 24.469 -19.924 -56.668 1.00 54.12 826 ILE A C 1
ATOM 6207 O O . ILE A 1 826 ? 24.001 -19.061 -57.421 1.00 54.12 826 ILE A O 1
ATOM 6211 N N . ALA A 1 827 ? 23.782 -21.020 -56.343 1.00 58.69 827 ALA A N 1
ATOM 6212 C CA . ALA A 1 827 ? 22.480 -21.310 -56.922 1.00 58.69 827 ALA A CA 1
ATOM 6213 C C . ALA A 1 827 ? 21.441 -20.256 -56.477 1.00 58.69 827 ALA A C 1
ATOM 6215 O O . ALA A 1 827 ? 21.399 -19.907 -55.295 1.00 58.69 827 ALA A O 1
ATOM 6216 N N . PRO A 1 828 ? 20.527 -19.786 -57.354 1.00 57.56 828 PRO A N 1
ATOM 6217 C CA . PRO A 1 828 ? 19.533 -18.776 -56.973 1.00 57.56 828 PRO A CA 1
ATOM 6218 C C . PRO A 1 828 ? 18.681 -19.162 -55.753 1.00 57.56 828 PRO A C 1
ATOM 6220 O O . PRO A 1 828 ? 18.361 -18.309 -54.930 1.00 57.56 828 PRO A O 1
ATOM 6223 N N . GLY A 1 829 ? 18.357 -20.452 -55.597 1.00 57.72 829 GLY A N 1
ATOM 6224 C CA . GLY A 1 829 ? 17.634 -20.961 -54.426 1.00 57.72 829 GLY A CA 1
ATOM 6225 C C . GLY A 1 829 ? 18.452 -20.955 -53.129 1.00 57.72 829 GLY A C 1
ATOM 6226 O O . GLY A 1 829 ? 17.878 -20.832 -52.052 1.00 57.72 829 GLY A O 1
ATOM 6227 N N . GLU A 1 830 ? 19.779 -21.041 -53.213 1.00 60.56 830 GLU A N 1
ATOM 6228 C CA . GLU A 1 830 ? 20.689 -20.988 -52.065 1.00 60.56 830 GLU A CA 1
ATOM 6229 C C . GLU A 1 830 ? 20.896 -19.544 -51.595 1.00 60.56 830 GLU A C 1
ATOM 6231 O O . GLU A 1 830 ? 20.740 -19.253 -50.409 1.00 60.56 830 GLU A O 1
ATOM 6236 N N . LEU A 1 831 ? 21.089 -18.620 -52.544 1.00 61.38 831 LEU A N 1
ATOM 6237 C CA . LEU A 1 831 ? 21.164 -17.182 -52.275 1.00 61.38 831 LEU A CA 1
ATOM 6238 C C . LEU A 1 831 ? 19.890 -16.663 -51.581 1.00 61.38 831 LEU A C 1
ATOM 6240 O O . LEU A 1 831 ? 19.974 -15.906 -50.615 1.00 61.38 831 LEU A O 1
ATOM 6244 N N . VAL A 1 832 ? 18.714 -17.113 -52.043 1.00 64.75 832 VAL A N 1
ATOM 6245 C CA . VAL A 1 832 ? 17.412 -16.817 -51.419 1.00 64.75 832 VAL A CA 1
ATOM 6246 C C . VAL A 1 832 ? 17.290 -17.478 -50.043 1.00 64.75 832 VAL A C 1
ATOM 6248 O O . VAL A 1 832 ? 16.883 -16.815 -49.089 1.00 64.75 832 VAL A O 1
ATOM 6251 N N . ARG A 1 833 ? 17.664 -18.759 -49.908 1.00 69.12 833 ARG A N 1
ATOM 6252 C CA . ARG A 1 833 ? 17.587 -19.496 -48.636 1.00 69.12 833 ARG A CA 1
ATOM 6253 C C . ARG A 1 833 ? 18.393 -18.815 -47.531 1.00 69.12 833 ARG A C 1
ATOM 6255 O O . ARG A 1 833 ? 17.882 -18.679 -46.424 1.00 69.12 833 ARG A O 1
ATOM 6262 N N . GLU A 1 834 ? 19.607 -18.354 -47.815 1.00 65.75 834 GLU A N 1
ATOM 6263 C CA . GLU A 1 834 ? 20.400 -17.602 -46.837 1.00 65.75 834 GLU A CA 1
ATOM 6264 C C . GLU A 1 834 ? 19.780 -16.244 -46.474 1.00 65.75 834 GLU A C 1
ATOM 6266 O O . GLU A 1 834 ? 19.776 -15.881 -45.298 1.00 65.75 834 GLU A O 1
ATOM 6271 N N . SER A 1 835 ? 19.212 -15.504 -47.435 1.00 67.25 835 SER A N 1
ATOM 6272 C CA . SER A 1 835 ? 18.530 -14.232 -47.144 1.00 67.25 835 SER A CA 1
ATOM 6273 C C . SER A 1 835 ? 17.320 -14.409 -46.214 1.00 67.25 835 SER A C 1
ATOM 6275 O O . SER A 1 835 ? 17.089 -13.555 -45.360 1.00 67.25 835 SER A O 1
ATOM 6277 N N . PHE A 1 836 ? 16.587 -15.525 -46.321 1.00 68.88 836 PHE A N 1
ATOM 6278 C CA . PHE A 1 836 ? 15.515 -15.890 -45.381 1.00 68.88 836 PHE A CA 1
ATOM 6279 C C . PHE A 1 836 ? 16.034 -16.403 -44.025 1.00 68.88 836 PHE A C 1
ATOM 6281 O O . PHE A 1 836 ? 15.395 -16.171 -43.001 1.00 68.88 836 PHE A O 1
ATOM 6288 N N . LEU A 1 837 ? 17.185 -17.085 -43.995 1.00 68.75 837 LEU A N 1
ATOM 6289 C CA . LEU A 1 837 ? 17.804 -17.614 -42.768 1.00 68.75 837 LEU A CA 1
ATOM 6290 C C . LEU A 1 837 ? 18.698 -16.598 -42.031 1.00 68.75 837 LEU A C 1
ATOM 6292 O O . LEU A 1 837 ? 19.323 -16.946 -41.028 1.00 68.75 837 LEU A O 1
ATOM 6296 N N . ASN A 1 838 ? 18.755 -15.340 -42.480 1.00 77.25 838 ASN A N 1
ATOM 6297 C CA . ASN A 1 838 ? 19.450 -14.278 -41.760 1.00 77.25 838 ASN A CA 1
ATOM 6298 C C . ASN A 1 838 ? 18.865 -14.115 -40.345 1.00 77.25 838 ASN A C 1
ATOM 6300 O O . ASN A 1 838 ? 17.653 -13.974 -40.187 1.00 77.25 838 ASN A O 1
ATOM 6304 N N . GLY A 1 839 ? 19.720 -14.069 -39.318 1.00 73.06 839 GLY A N 1
ATOM 6305 C CA . GLY A 1 839 ? 19.287 -14.042 -37.915 1.00 73.06 839 GLY A CA 1
ATOM 6306 C C . GLY A 1 839 ? 18.334 -12.895 -37.546 1.00 73.06 839 GLY A C 1
ATOM 6307 O O . GLY A 1 839 ? 17.506 -13.071 -36.658 1.00 73.06 839 GLY A O 1
ATOM 6308 N N . SER A 1 840 ? 18.391 -11.757 -38.248 1.00 73.19 840 SER A N 1
ATOM 6309 C CA . SER A 1 840 ? 17.442 -10.650 -38.052 1.00 73.19 840 SER A CA 1
ATOM 6310 C C . SER A 1 840 ? 16.064 -10.973 -38.641 1.00 73.19 840 SER A C 1
ATOM 6312 O O . SER A 1 840 ? 15.051 -10.772 -37.978 1.00 73.19 840 SER A O 1
ATOM 6314 N N . VAL A 1 841 ? 16.021 -11.522 -39.860 1.00 76.56 841 VAL A N 1
ATOM 6315 C CA . VAL A 1 841 ? 14.781 -11.929 -40.551 1.00 76.56 841 VAL A CA 1
ATOM 6316 C C . VAL A 1 841 ? 14.106 -13.077 -39.801 1.00 76.56 841 VAL A C 1
ATOM 6318 O O . VAL A 1 841 ? 12.916 -13.007 -39.499 1.00 76.56 841 VAL A O 1
ATOM 6321 N N . PHE A 1 842 ? 14.884 -14.094 -39.425 1.00 81.38 842 PHE A N 1
ATOM 6322 C CA . PHE A 1 842 ? 14.413 -15.241 -38.653 1.00 81.38 842 PHE A CA 1
ATOM 6323 C C . PHE A 1 842 ? 13.823 -14.822 -37.297 1.00 81.38 842 PHE A C 1
ATOM 6325 O O . PHE A 1 842 ? 12.802 -15.367 -36.884 1.00 81.38 842 PHE A O 1
ATOM 6332 N N . LEU A 1 843 ? 14.412 -13.825 -36.624 1.00 80.75 843 LEU A N 1
ATOM 6333 C CA . LEU A 1 843 ? 13.896 -13.312 -35.353 1.00 80.75 843 LEU A CA 1
ATOM 6334 C C . LEU A 1 843 ? 12.555 -12.577 -35.512 1.00 80.75 843 LEU A C 1
ATOM 6336 O O . LEU A 1 843 ? 11.649 -12.834 -34.724 1.00 80.75 843 LEU A O 1
ATOM 6340 N N . ILE A 1 844 ? 12.411 -11.716 -36.530 1.00 80.69 844 ILE A N 1
ATOM 6341 C CA . ILE A 1 844 ? 11.158 -10.983 -36.806 1.00 80.69 844 ILE A CA 1
ATOM 6342 C C . ILE A 1 844 ? 10.043 -11.958 -37.208 1.00 80.69 844 ILE A C 1
ATOM 6344 O O . ILE A 1 844 ? 8.951 -11.919 -36.647 1.00 80.69 844 ILE A O 1
ATOM 6348 N N . MET A 1 845 ? 10.313 -12.857 -38.161 1.00 81.19 845 MET A N 1
ATOM 6349 C CA . MET A 1 845 ? 9.321 -13.835 -38.625 1.00 81.19 845 MET A CA 1
ATOM 6350 C C . MET A 1 845 ? 8.965 -14.842 -37.525 1.00 81.19 845 MET A C 1
ATOM 6352 O O . MET A 1 845 ? 7.796 -15.186 -37.360 1.00 81.19 845 MET A O 1
ATOM 6356 N N . GLY A 1 846 ? 9.951 -15.278 -36.737 1.00 83.56 846 GLY A N 1
ATOM 6357 C CA . GLY A 1 846 ? 9.745 -16.160 -35.593 1.00 83.56 846 GLY A CA 1
ATOM 6358 C C . GLY A 1 846 ? 8.879 -15.517 -34.511 1.00 83.56 846 GLY A C 1
ATOM 6359 O O . GLY A 1 846 ? 7.908 -16.131 -34.072 1.00 83.56 846 GLY A O 1
ATOM 6360 N N . SER A 1 847 ? 9.163 -14.271 -34.112 1.00 86.25 847 SER A N 1
ATOM 6361 C CA . SER A 1 847 ? 8.342 -13.586 -33.108 1.00 86.25 847 SER A CA 1
ATOM 6362 C C . SER A 1 847 ? 6.946 -13.233 -33.627 1.00 86.25 847 SER A C 1
ATOM 6364 O O . SER A 1 847 ? 6.000 -13.298 -32.847 1.00 86.25 847 SER A O 1
ATOM 6366 N N . LEU A 1 848 ? 6.780 -12.969 -34.930 1.00 84.25 848 LEU A N 1
ATOM 6367 C CA . LEU A 1 848 ? 5.470 -12.790 -35.569 1.00 84.25 848 LEU A CA 1
ATOM 6368 C C . LEU A 1 848 ? 4.632 -14.074 -35.545 1.00 84.25 848 LEU A C 1
ATOM 6370 O O . LEU A 1 848 ? 3.469 -14.027 -35.152 1.00 84.25 848 LEU A O 1
ATOM 6374 N N . ILE A 1 849 ? 5.212 -15.233 -35.869 1.00 86.00 849 ILE A N 1
ATOM 6375 C CA . ILE A 1 849 ? 4.508 -16.523 -35.757 1.00 86.00 849 ILE A CA 1
ATOM 6376 C C . ILE A 1 849 ? 4.149 -16.823 -34.292 1.00 86.00 849 ILE A C 1
ATOM 6378 O O . ILE A 1 849 ? 3.026 -17.235 -34.008 1.00 86.00 849 ILE A O 1
ATOM 6382 N N . ILE A 1 850 ? 5.063 -16.565 -33.348 1.00 86.81 850 ILE A N 1
ATOM 6383 C CA . ILE A 1 850 ? 4.804 -16.746 -31.910 1.00 86.81 850 ILE A CA 1
ATOM 6384 C C . ILE A 1 850 ? 3.677 -15.818 -31.434 1.00 86.81 850 ILE A C 1
ATOM 6386 O O . ILE A 1 850 ? 2.774 -16.280 -30.744 1.00 86.81 850 ILE A O 1
ATOM 6390 N N . GLY A 1 851 ? 3.682 -14.540 -31.825 1.00 85.81 851 GLY A N 1
ATOM 6391 C CA . GLY A 1 851 ? 2.620 -13.586 -31.491 1.00 85.81 851 GLY A CA 1
ATOM 6392 C C . GLY A 1 851 ? 1.263 -13.983 -32.072 1.00 85.81 851 GLY A C 1
ATOM 6393 O O . GLY A 1 851 ? 0.249 -13.877 -31.388 1.00 85.81 851 GLY A O 1
ATOM 6394 N N . TRP A 1 852 ? 1.243 -14.512 -33.298 1.00 84.81 852 TRP A N 1
ATOM 6395 C CA . TRP A 1 852 ? 0.021 -14.986 -33.951 1.00 84.81 852 TRP A CA 1
ATOM 6396 C C . TRP A 1 852 ? -0.588 -16.207 -33.250 1.00 84.81 852 TRP A C 1
ATOM 6398 O O . TRP A 1 852 ? -1.798 -16.262 -33.048 1.00 84.81 852 TRP A O 1
ATOM 6408 N N . ILE A 1 853 ? 0.248 -17.145 -32.797 1.00 88.62 853 ILE A N 1
ATOM 6409 C CA . ILE A 1 853 ? -0.190 -18.308 -32.006 1.00 88.62 853 ILE A CA 1
ATOM 6410 C C . ILE A 1 853 ? -0.609 -17.897 -30.581 1.00 88.62 853 ILE A C 1
ATOM 6412 O O . ILE A 1 853 ? -1.539 -18.473 -30.020 1.00 88.62 853 ILE A O 1
ATOM 6416 N N . ALA A 1 854 ? 0.069 -16.915 -29.981 1.00 84.94 854 ALA A N 1
ATOM 6417 C CA . ALA A 1 854 ? -0.150 -16.496 -28.595 1.00 84.94 854 ALA A CA 1
ATOM 6418 C C . ALA A 1 854 ? -1.369 -15.568 -28.409 1.00 84.94 854 ALA A C 1
ATOM 6420 O O . ALA A 1 854 ? -2.002 -15.582 -27.347 1.00 84.94 854 ALA A O 1
ATOM 6421 N N . GLY A 1 855 ? -1.698 -14.764 -29.425 1.00 84.38 855 GLY A N 1
ATOM 6422 C CA . GLY A 1 855 ? -2.886 -13.912 -29.468 1.00 84.38 855 GLY A CA 1
ATOM 6423 C C . GLY A 1 855 ? -3.017 -12.913 -28.301 1.00 84.38 855 GLY A C 1
ATOM 6424 O O . GLY A 1 855 ? -2.035 -12.598 -27.615 1.00 84.38 855 GLY A O 1
ATOM 6425 N N . PRO A 1 856 ? -4.240 -12.409 -28.039 1.00 79.25 856 PRO A N 1
ATOM 6426 C CA . PRO A 1 856 ? -4.505 -11.449 -26.962 1.00 79.25 856 PRO A CA 1
ATOM 6427 C C . PRO A 1 856 ? -4.125 -11.965 -25.566 1.00 79.25 856 PRO A C 1
ATOM 6429 O O . PRO A 1 856 ? -3.650 -11.204 -24.724 1.00 79.25 856 PRO A O 1
ATOM 6432 N N . VAL A 1 857 ? -4.293 -13.270 -25.324 1.00 79.88 857 VAL A N 1
ATOM 6433 C CA . VAL A 1 857 ? -4.011 -13.902 -24.024 1.00 79.88 857 VAL A CA 1
ATOM 6434 C C . VAL A 1 857 ? -2.508 -13.902 -23.730 1.00 79.88 857 VAL A C 1
ATOM 6436 O O . VAL A 1 857 ? -2.094 -13.495 -22.645 1.00 79.88 857 VAL A O 1
ATOM 6439 N N . GLY A 1 858 ? -1.669 -14.275 -24.702 1.00 77.44 858 GLY A N 1
ATOM 6440 C CA . GLY A 1 858 ? -0.215 -14.192 -24.551 1.00 77.44 858 GLY A CA 1
ATOM 6441 C C . GLY A 1 858 ? 0.305 -12.751 -24.512 1.00 77.44 858 GLY A C 1
ATOM 6442 O O . GLY A 1 858 ? 1.211 -12.447 -23.737 1.00 77.44 858 GLY A O 1
ATOM 6443 N N . LYS A 1 859 ? -0.309 -11.837 -25.278 1.00 76.88 859 LYS A N 1
ATOM 6444 C CA . LYS A 1 859 ? -0.038 -10.385 -25.232 1.00 76.88 859 LYS A CA 1
ATOM 6445 C C . LYS A 1 859 ? -0.247 -9.802 -23.836 1.00 76.88 859 LYS A C 1
ATOM 6447 O O . LYS A 1 859 ? 0.593 -9.022 -23.397 1.00 76.88 859 LYS A O 1
ATOM 6452 N N . ALA A 1 860 ? -1.298 -10.212 -23.123 1.00 77.44 860 ALA A N 1
ATOM 6453 C CA . ALA A 1 860 ? -1.504 -9.825 -21.729 1.00 77.44 860 ALA A CA 1
ATOM 6454 C C . ALA A 1 860 ? -0.383 -10.357 -20.814 1.00 77.44 860 ALA A C 1
ATOM 6456 O O . ALA A 1 860 ? 0.197 -9.592 -20.047 1.00 77.44 860 ALA A O 1
ATOM 6457 N N . GLN A 1 861 ? -0.017 -11.638 -20.948 1.00 76.38 861 GLN A N 1
ATOM 6458 C CA . GLN A 1 861 ? 1.006 -12.280 -20.109 1.00 76.38 861 GLN A CA 1
ATOM 6459 C C . GLN A 1 861 ? 2.417 -11.688 -20.274 1.00 76.38 861 GLN A C 1
ATOM 6461 O O . GLN A 1 861 ? 3.173 -11.668 -19.305 1.00 76.38 861 GLN A O 1
ATOM 6466 N N . ILE A 1 862 ? 2.783 -11.187 -21.464 1.00 77.50 862 ILE A N 1
ATOM 6467 C CA . ILE A 1 862 ? 4.112 -10.591 -21.715 1.00 77.50 862 ILE A CA 1
ATOM 6468 C C . ILE A 1 862 ? 4.097 -9.068 -21.936 1.00 77.50 862 ILE A C 1
ATOM 6470 O O . ILE A 1 862 ? 5.107 -8.500 -22.363 1.00 77.50 862 ILE A O 1
ATOM 6474 N N . SER A 1 863 ? 2.993 -8.384 -21.608 1.00 74.81 863 SER A N 1
ATOM 6475 C CA . SER A 1 863 ? 2.859 -6.926 -21.781 1.00 74.81 863 SER A CA 1
ATOM 6476 C C . SER A 1 863 ? 4.000 -6.113 -21.139 1.00 74.81 863 SER A C 1
ATOM 6478 O O . SER A 1 863 ? 4.543 -5.256 -21.838 1.00 74.81 863 SER A O 1
ATOM 6480 N N . PRO A 1 864 ? 4.482 -6.406 -19.910 1.00 78.38 864 PRO A N 1
ATOM 6481 C CA . PRO A 1 864 ? 5.602 -5.658 -19.322 1.00 78.38 864 PRO A CA 1
ATOM 6482 C C . PRO A 1 864 ? 6.896 -5.730 -20.144 1.00 78.38 864 PRO A C 1
ATOM 6484 O O . PRO A 1 864 ? 7.647 -4.757 -20.238 1.00 78.38 864 PRO A O 1
ATOM 6487 N N . LEU A 1 865 ? 7.144 -6.873 -20.793 1.00 77.69 865 LEU A N 1
ATOM 6488 C CA . LEU A 1 865 ? 8.323 -7.091 -21.629 1.00 77.69 865 LEU A CA 1
ATOM 6489 C C . LEU A 1 865 ? 8.182 -6.453 -23.017 1.00 77.69 865 LEU A C 1
ATOM 6491 O O . LEU A 1 865 ? 9.181 -6.002 -23.572 1.00 77.69 865 LEU A O 1
ATOM 6495 N N . VAL A 1 866 ? 6.976 -6.436 -23.595 1.00 77.44 866 VAL A N 1
ATOM 6496 C CA . VAL A 1 866 ? 6.753 -6.090 -25.012 1.00 77.44 866 VAL A CA 1
ATOM 6497 C C . VAL A 1 866 ? 6.124 -4.706 -25.215 1.00 77.44 866 VAL A C 1
ATOM 6499 O O . VAL A 1 866 ? 6.383 -4.070 -26.235 1.00 77.44 866 VAL A O 1
ATOM 6502 N N . ASN A 1 867 ? 5.345 -4.189 -24.267 1.00 71.56 867 ASN A N 1
ATOM 6503 C CA . ASN A 1 867 ? 4.740 -2.855 -24.326 1.00 71.56 867 ASN A CA 1
ATOM 6504 C C . ASN A 1 867 ? 5.509 -1.844 -23.476 1.00 71.56 867 ASN A C 1
ATOM 6506 O O . ASN A 1 867 ? 5.965 -0.832 -24.009 1.00 71.56 867 ASN A O 1
ATOM 6510 N N . ASP A 1 868 ? 5.710 -2.144 -22.196 1.00 72.19 868 ASP A N 1
ATOM 6511 C CA . ASP A 1 868 ? 6.126 -1.128 -21.223 1.00 72.19 868 ASP A CA 1
ATOM 6512 C C . ASP A 1 868 ? 7.632 -0.839 -21.332 1.00 72.19 868 ASP A C 1
ATOM 6514 O O . ASP A 1 868 ? 8.055 0.311 -21.485 1.00 72.19 868 ASP A O 1
ATOM 6518 N N . LEU A 1 869 ? 8.455 -1.894 -21.392 1.00 76.94 869 LEU A N 1
ATOM 6519 C CA . LEU A 1 869 ? 9.897 -1.783 -21.646 1.00 76.94 869 LEU A CA 1
ATOM 6520 C C . LEU A 1 869 ? 10.228 -1.243 -23.056 1.00 76.94 869 LEU A C 1
ATOM 6522 O O . LEU A 1 869 ? 11.287 -0.640 -23.260 1.00 76.94 869 LEU A O 1
ATOM 6526 N N . PHE A 1 870 ? 9.325 -1.419 -24.027 1.00 74.69 870 PHE A N 1
ATOM 6527 C CA . PHE A 1 870 ? 9.589 -1.136 -25.442 1.00 74.69 870 PHE A CA 1
ATOM 6528 C C . PHE A 1 870 ? 9.875 0.341 -25.713 1.00 74.69 870 PHE A C 1
ATOM 6530 O O . PHE A 1 870 ? 10.804 0.648 -26.457 1.00 74.69 870 PHE A O 1
ATOM 6537 N N . ILE A 1 871 ? 9.143 1.259 -25.075 1.00 65.38 871 ILE A N 1
ATOM 6538 C CA . ILE A 1 871 ? 9.381 2.703 -25.230 1.00 65.38 871 ILE A CA 1
ATOM 6539 C C . ILE A 1 871 ? 10.746 3.101 -24.648 1.00 65.38 871 ILE A C 1
ATOM 6541 O O . ILE A 1 871 ? 11.475 3.878 -25.264 1.00 65.38 871 ILE A O 1
ATOM 6545 N N . GLY A 1 872 ? 11.133 2.532 -23.500 1.00 68.25 872 GLY A N 1
ATOM 6546 C CA . GLY A 1 872 ? 12.438 2.785 -22.883 1.00 68.25 872 GLY A CA 1
ATOM 6547 C C . GLY A 1 872 ? 13.602 2.321 -23.763 1.00 68.25 872 GLY A C 1
ATOM 6548 O O . GLY A 1 872 ? 14.530 3.087 -24.026 1.00 68.25 872 GLY A O 1
ATOM 6549 N N . VAL A 1 873 ? 13.525 1.092 -24.283 1.00 72.56 873 VAL A N 1
ATOM 6550 C CA . VAL A 1 873 ? 14.550 0.536 -25.182 1.00 72.56 873 VAL A CA 1
ATOM 6551 C C . VAL A 1 873 ? 14.587 1.264 -26.530 1.00 72.56 873 VAL A C 1
ATOM 6553 O O . VAL A 1 873 ? 15.675 1.549 -27.032 1.00 72.56 873 VAL A O 1
ATOM 6556 N N . LEU A 1 874 ? 13.432 1.638 -27.090 1.00 68.69 874 LEU A N 1
ATOM 6557 C CA . LEU A 1 874 ? 13.359 2.422 -28.325 1.00 68.69 874 LEU A CA 1
ATOM 6558 C C . LEU A 1 874 ? 14.037 3.792 -28.172 1.00 68.69 874 LEU A C 1
ATOM 6560 O O . LEU A 1 874 ? 14.795 4.193 -29.052 1.00 68.69 874 LEU A O 1
ATOM 6564 N N . CYS A 1 875 ? 13.836 4.485 -27.047 1.00 64.56 875 CYS A N 1
ATOM 6565 C CA . CYS A 1 875 ? 14.523 5.748 -26.761 1.00 64.56 875 CYS A CA 1
ATOM 6566 C C . CYS A 1 875 ? 16.053 5.590 -26.698 1.00 64.56 875 CYS A C 1
ATOM 6568 O O . CYS A 1 875 ? 16.770 6.429 -27.241 1.00 64.56 875 CYS A O 1
ATOM 6570 N N . LEU A 1 876 ? 16.562 4.511 -26.091 1.00 69.25 876 LEU A N 1
ATOM 6571 C CA . LEU A 1 876 ? 18.004 4.226 -26.042 1.00 69.25 876 LEU A CA 1
ATOM 6572 C C . LEU A 1 876 ? 18.580 3.884 -27.427 1.00 69.25 876 LEU A C 1
ATOM 6574 O O . LEU A 1 876 ? 19.663 4.350 -27.775 1.00 69.25 876 LEU A O 1
ATOM 6578 N N . PHE A 1 877 ? 17.846 3.120 -28.239 1.00 70.94 877 PHE A N 1
ATOM 6579 C CA . PHE A 1 877 ? 18.240 2.786 -29.611 1.00 70.94 877 PHE A CA 1
ATOM 6580 C C . PHE A 1 877 ? 18.254 4.015 -30.534 1.00 70.94 877 PHE A C 1
ATOM 6582 O O . PHE A 1 877 ? 19.210 4.218 -31.281 1.00 70.94 877 PHE A O 1
ATOM 6589 N N . LEU A 1 878 ? 17.227 4.869 -30.460 1.00 65.56 878 LEU A N 1
ATOM 6590 C CA . LEU A 1 878 ? 17.169 6.114 -31.234 1.00 65.56 878 LEU A CA 1
ATOM 6591 C C . LEU A 1 878 ? 18.250 7.116 -30.800 1.00 65.56 878 LEU A C 1
ATOM 6593 O O . LEU A 1 878 ? 18.747 7.863 -31.641 1.00 65.56 878 LEU A O 1
ATOM 6597 N N . LEU A 1 879 ? 18.658 7.107 -29.525 1.00 68.44 879 LEU A N 1
ATOM 6598 C CA . LEU A 1 879 ? 19.793 7.896 -29.042 1.00 68.44 879 LEU A CA 1
ATOM 6599 C C . LEU A 1 879 ? 21.122 7.412 -29.649 1.00 68.44 879 LEU A C 1
ATOM 6601 O O . LEU A 1 879 ? 21.861 8.235 -30.187 1.00 68.44 879 LEU A O 1
ATOM 6605 N N . ASP A 1 880 ? 21.398 6.101 -29.630 1.00 70.00 880 ASP A N 1
ATOM 6606 C CA . ASP A 1 880 ? 22.596 5.514 -30.260 1.00 70.00 880 ASP A CA 1
ATOM 6607 C C . ASP A 1 880 ? 22.665 5.855 -31.757 1.00 70.00 880 ASP A C 1
ATOM 6609 O O . ASP A 1 880 ? 23.613 6.480 -32.240 1.00 70.00 880 ASP A O 1
ATOM 6613 N N . MET A 1 881 ? 21.603 5.518 -32.494 1.00 64.19 881 MET A N 1
ATOM 6614 C CA . MET A 1 881 ? 21.536 5.728 -33.940 1.00 64.19 881 MET A CA 1
ATOM 6615 C C . MET A 1 881 ? 21.552 7.219 -34.313 1.00 64.19 881 MET A C 1
ATOM 6617 O O . MET A 1 881 ? 22.144 7.584 -35.330 1.00 64.19 881 MET A O 1
ATOM 6621 N N . GLY A 1 882 ? 20.970 8.094 -33.485 1.00 64.94 882 GLY A N 1
ATOM 6622 C CA . GLY A 1 882 ? 21.020 9.547 -33.656 1.00 64.94 882 GLY A CA 1
ATOM 6623 C C . GLY A 1 882 ? 22.429 10.122 -33.486 1.00 64.94 882 GLY A C 1
ATOM 6624 O O . GLY A 1 882 ? 22.865 10.923 -34.315 1.00 64.94 882 GLY A O 1
ATOM 6625 N N . ILE A 1 883 ? 23.179 9.672 -32.472 1.00 66.25 883 ILE A N 1
ATOM 6626 C CA . ILE A 1 883 ? 24.582 10.068 -32.257 1.00 66.25 883 ILE A CA 1
ATOM 6627 C C . ILE A 1 883 ? 25.460 9.584 -33.423 1.00 66.25 883 ILE A C 1
ATOM 6629 O O . ILE A 1 883 ? 26.233 10.370 -33.978 1.00 66.25 883 ILE A O 1
ATOM 6633 N N . VAL A 1 884 ? 25.308 8.325 -33.850 1.00 65.12 884 VAL A N 1
ATOM 6634 C CA . VAL A 1 884 ? 26.056 7.747 -34.985 1.00 65.12 884 VAL A CA 1
ATOM 6635 C C . VAL A 1 884 ? 25.741 8.468 -36.303 1.00 65.12 884 VAL A C 1
ATOM 6637 O O . VAL A 1 884 ? 26.656 8.777 -37.075 1.00 65.12 884 VAL A O 1
ATOM 6640 N N . ALA A 1 885 ? 24.469 8.793 -36.558 1.00 59.16 885 ALA A N 1
ATOM 6641 C CA . ALA A 1 885 ? 24.069 9.577 -37.723 1.00 59.16 885 ALA A CA 1
ATOM 6642 C C . ALA A 1 885 ? 24.706 10.976 -37.706 1.00 59.16 885 ALA A C 1
ATOM 6644 O O . ALA A 1 885 ? 25.324 11.380 -38.691 1.00 59.16 885 ALA A O 1
ATOM 6645 N N . MET A 1 886 ? 24.622 11.687 -36.576 1.00 57.03 886 MET A N 1
ATOM 6646 C CA . MET A 1 886 ? 25.065 13.080 -36.454 1.00 57.03 886 MET A CA 1
ATOM 6647 C C . MET A 1 886 ? 26.585 13.268 -36.424 1.00 57.03 886 MET A C 1
ATOM 6649 O O . MET A 1 886 ? 27.063 14.263 -36.969 1.00 57.03 886 MET A O 1
ATOM 6653 N N . ARG A 1 887 ? 27.360 12.326 -35.862 1.00 61.28 887 ARG A N 1
ATOM 6654 C CA . ARG A 1 887 ? 28.834 12.360 -35.948 1.00 61.28 887 ARG A CA 1
ATOM 6655 C C . ARG A 1 887 ? 29.285 12.280 -37.415 1.00 61.28 887 ARG A C 1
ATOM 6657 O O . ARG A 1 887 ? 29.926 13.199 -37.918 1.00 61.28 887 ARG A O 1
ATOM 6664 N N . ARG A 1 888 ? 28.841 11.249 -38.139 1.00 57.59 888 ARG A N 1
ATOM 6665 C CA . ARG A 1 888 ? 29.214 11.004 -39.548 1.00 57.59 888 ARG A CA 1
ATOM 6666 C C . ARG A 1 888 ? 28.575 11.965 -40.563 1.00 57.59 888 ARG A C 1
ATOM 6668 O O . ARG A 1 888 ? 29.083 12.103 -41.673 1.00 57.59 888 ARG A O 1
ATOM 6675 N N . LEU A 1 889 ? 27.509 12.683 -40.197 1.00 52.53 889 LEU A N 1
ATOM 6676 C CA . LEU A 1 889 ? 26.990 13.813 -40.986 1.00 52.53 889 LEU A CA 1
ATOM 6677 C C . LEU A 1 889 ? 28.012 14.960 -41.120 1.00 52.53 889 LEU A C 1
ATOM 6679 O O . LEU A 1 889 ? 27.910 15.755 -42.055 1.00 52.53 889 LEU A O 1
ATOM 6683 N N . GLN A 1 890 ? 29.015 15.035 -40.236 1.00 52.94 890 GLN A N 1
ATOM 6684 C CA . GLN A 1 890 ? 30.145 15.961 -40.379 1.00 52.94 890 GLN A CA 1
ATOM 6685 C C . GLN A 1 890 ? 31.168 15.428 -41.403 1.00 52.94 890 GLN A C 1
ATOM 6687 O O . GLN A 1 890 ? 31.581 16.173 -42.296 1.00 52.94 890 GLN A O 1
ATOM 6692 N N . ASP A 1 891 ? 31.475 14.125 -41.358 1.00 51.16 891 ASP A N 1
ATOM 6693 C CA . ASP A 1 891 ? 32.395 13.430 -42.281 1.00 51.16 891 ASP A CA 1
ATOM 6694 C C . ASP A 1 891 ? 31.901 13.409 -43.742 1.00 51.16 891 ASP A C 1
ATOM 6696 O O . ASP A 1 891 ? 32.696 13.342 -44.686 1.00 51.16 891 ASP A O 1
ATOM 6700 N N . MET A 1 892 ? 30.585 13.528 -43.957 1.00 51.84 892 MET A N 1
ATOM 6701 C CA . MET A 1 892 ? 29.961 13.617 -45.286 1.00 51.84 892 MET A CA 1
ATOM 6702 C C . MET A 1 892 ? 30.449 14.799 -46.143 1.00 51.84 892 MET A C 1
ATOM 6704 O O . MET A 1 892 ? 30.217 14.803 -47.351 1.00 51.84 892 MET A O 1
ATOM 6708 N N . ARG A 1 893 ? 31.160 15.783 -45.573 1.00 50.00 893 ARG A N 1
ATOM 6709 C CA . ARG A 1 893 ? 31.820 16.856 -46.346 1.00 50.00 893 ARG A CA 1
ATOM 6710 C C . ARG A 1 893 ? 33.069 16.402 -47.119 1.00 50.00 893 ARG A C 1
ATOM 6712 O O . ARG A 1 893 ? 33.597 17.195 -47.892 1.00 50.00 893 ARG A O 1
ATOM 6719 N N . SER A 1 894 ? 33.527 15.161 -46.933 1.00 44.44 894 SER A N 1
ATOM 6720 C CA . SER A 1 894 ? 34.824 14.661 -47.427 1.00 44.44 894 SER A CA 1
ATOM 6721 C C . SER A 1 894 ? 34.765 13.330 -48.205 1.00 44.44 894 SER A C 1
ATOM 6723 O O . SER A 1 894 ? 35.786 12.666 -48.357 1.00 44.44 894 SER A O 1
ATOM 6725 N N . SER A 1 895 ? 33.601 12.924 -48.731 1.00 44.97 895 SER A N 1
ATOM 6726 C CA . SER A 1 895 ? 33.479 11.701 -49.550 1.00 44.97 895 SER A CA 1
ATOM 6727 C C . SER A 1 895 ? 33.479 11.995 -51.056 1.00 44.97 895 SER A C 1
ATOM 6729 O O . SER A 1 895 ? 32.528 12.571 -51.583 1.00 44.97 895 SER A O 1
ATOM 6731 N N . GLU A 1 896 ? 34.506 11.531 -51.775 1.00 48.72 896 GLU A N 1
ATOM 6732 C CA . GLU A 1 896 ? 34.700 11.782 -53.218 1.00 48.72 896 GLU A CA 1
ATOM 6733 C C . GLU A 1 896 ? 33.656 11.119 -54.145 1.00 48.72 896 GLU A C 1
ATOM 6735 O O . GLU A 1 896 ? 33.652 11.372 -55.351 1.00 48.72 896 GLU A O 1
ATOM 6740 N N . ARG A 1 897 ? 32.775 10.253 -53.618 1.00 51.97 897 ARG A N 1
ATOM 6741 C CA . ARG A 1 897 ? 31.715 9.562 -54.387 1.00 51.97 897 ARG A CA 1
ATOM 6742 C C . ARG A 1 897 ? 30.351 9.515 -53.680 1.00 51.97 897 ARG A C 1
ATOM 6744 O O . ARG A 1 897 ? 29.522 8.673 -54.015 1.00 51.97 897 ARG A O 1
ATOM 6751 N N . GLY A 1 898 ? 30.108 10.398 -52.710 1.00 55.62 898 GLY A N 1
ATOM 6752 C CA . GLY A 1 898 ? 28.808 10.512 -52.039 1.00 55.62 898 GLY A CA 1
ATOM 6753 C C . GLY A 1 898 ? 27.763 11.302 -52.842 1.00 55.62 898 GLY A C 1
ATOM 6754 O O . GLY A 1 898 ? 28.096 12.091 -53.729 1.00 55.62 898 GLY A O 1
ATOM 6755 N N . LEU A 1 899 ? 26.481 11.156 -52.485 1.00 60.59 899 LEU A N 1
ATOM 6756 C CA . LEU A 1 899 ? 25.475 12.168 -52.831 1.00 60.59 899 LEU A CA 1
ATOM 6757 C C . LEU A 1 899 ? 25.849 13.494 -52.156 1.00 60.59 899 LEU A C 1
ATOM 6759 O O . LEU A 1 899 ? 26.233 13.516 -50.988 1.00 60.59 899 LEU A O 1
ATOM 6763 N N . SER A 1 900 ? 25.639 14.613 -52.850 1.00 66.44 900 SER A N 1
ATOM 6764 C CA . SER A 1 900 ? 25.616 15.915 -52.182 1.00 66.44 900 SER A CA 1
ATOM 6765 C C . SER A 1 900 ? 24.448 15.983 -51.191 1.00 66.44 900 SER A C 1
ATOM 6767 O O . SER A 1 900 ? 23.402 15.365 -51.408 1.00 66.44 900 SER A O 1
ATOM 6769 N N . SER A 1 901 ? 24.585 16.782 -50.131 1.00 63.47 901 SER A N 1
ATOM 6770 C CA . SER A 1 901 ? 23.519 17.004 -49.140 1.00 63.47 901 SER A CA 1
ATOM 6771 C C . SER A 1 901 ? 22.201 17.448 -49.787 1.00 63.47 901 SER A C 1
ATOM 6773 O O . SER A 1 901 ? 21.139 16.927 -49.454 1.00 63.47 901 SER A O 1
ATOM 6775 N N . LEU A 1 902 ? 22.275 18.333 -50.788 1.00 65.38 902 LEU A N 1
ATOM 6776 C CA . LEU A 1 902 ? 21.125 18.763 -51.589 1.00 65.38 902 LEU A CA 1
ATOM 6777 C C . LEU A 1 902 ? 20.475 17.594 -52.354 1.00 65.38 902 LEU A C 1
ATOM 6779 O O . LEU A 1 902 ? 19.254 17.511 -52.450 1.00 65.38 902 LEU A O 1
ATOM 6783 N N . GLY A 1 903 ? 21.289 16.668 -52.872 1.00 72.69 903 GLY A N 1
ATOM 6784 C CA . GLY A 1 903 ? 20.823 15.455 -53.541 1.00 72.69 903 GLY A CA 1
ATOM 6785 C C . GLY A 1 903 ? 20.152 14.462 -52.591 1.00 72.69 903 GLY A C 1
ATOM 6786 O O . GLY A 1 903 ? 19.177 13.828 -52.983 1.00 72.69 903 GLY A O 1
ATOM 6787 N N . MET A 1 904 ? 20.624 14.348 -51.345 1.00 72.19 904 MET A N 1
ATOM 6788 C CA . MET A 1 904 ? 19.961 13.535 -50.317 1.00 72.19 904 MET A CA 1
ATOM 6789 C C . MET A 1 904 ? 18.591 14.111 -49.948 1.00 72.19 904 MET A C 1
ATOM 6791 O O . MET A 1 904 ? 17.610 13.373 -49.961 1.00 72.19 904 MET A O 1
ATOM 6795 N N . VAL A 1 905 ? 18.495 15.425 -49.715 1.00 74.00 905 VAL A N 1
ATOM 6796 C CA . VAL A 1 905 ? 17.203 16.087 -49.452 1.00 74.00 905 VAL A CA 1
ATOM 6797 C C . VAL A 1 905 ? 16.233 15.895 -50.624 1.00 74.00 905 VAL A C 1
ATOM 6799 O O . VAL A 1 905 ? 15.077 15.544 -50.407 1.00 74.00 905 VAL A O 1
ATOM 6802 N N . ALA A 1 906 ? 16.703 16.032 -51.868 1.00 79.62 906 ALA A N 1
ATOM 6803 C CA . ALA A 1 906 ? 15.872 15.807 -53.050 1.00 79.62 906 ALA A CA 1
ATOM 6804 C C . ALA A 1 906 ? 15.334 14.363 -53.143 1.00 79.62 906 ALA A C 1
ATOM 6806 O O . ALA A 1 906 ? 14.153 14.174 -53.428 1.00 79.62 906 ALA A O 1
ATOM 6807 N N . TRP A 1 907 ? 16.156 13.341 -52.870 1.00 81.81 907 TRP A N 1
ATOM 6808 C CA . TRP A 1 907 ? 15.692 11.946 -52.861 1.00 81.81 907 TRP A CA 1
ATOM 6809 C C . TRP A 1 907 ? 14.731 11.642 -51.703 1.00 81.81 907 TRP A C 1
ATOM 6811 O O . TRP A 1 907 ? 13.745 10.945 -51.927 1.00 81.81 907 TRP A O 1
ATOM 6821 N N . GLY A 1 908 ? 14.963 12.199 -50.509 1.00 78.38 908 GLY A N 1
ATOM 6822 C CA . GLY A 1 908 ? 14.073 12.042 -49.347 1.00 78.38 908 GLY A CA 1
ATOM 6823 C C . GLY A 1 908 ? 12.728 12.772 -49.445 1.00 78.38 908 GLY A C 1
ATOM 6824 O O . GLY A 1 908 ? 11.910 12.657 -48.542 1.00 78.38 908 GLY A O 1
ATOM 6825 N N . ILE A 1 909 ? 12.491 13.498 -50.540 1.00 79.38 909 ILE A N 1
ATOM 6826 C CA . ILE A 1 909 ? 11.186 14.065 -50.912 1.00 79.38 909 ILE A CA 1
ATOM 6827 C C . ILE A 1 909 ? 10.626 13.324 -52.139 1.00 79.38 909 ILE A C 1
ATOM 6829 O O . ILE A 1 909 ? 9.449 12.971 -52.181 1.00 79.38 909 ILE A O 1
ATOM 6833 N N . ALA A 1 910 ? 11.471 13.030 -53.133 1.00 84.38 910 ALA A N 1
ATOM 6834 C CA . ALA A 1 910 ? 11.049 12.387 -54.377 1.00 84.38 910 ALA A CA 1
ATOM 6835 C C . ALA A 1 910 ? 10.641 10.910 -54.219 1.00 84.38 910 ALA A C 1
ATOM 6837 O O . ALA A 1 910 ? 9.722 10.476 -54.911 1.00 84.38 910 ALA A O 1
ATOM 6838 N N . LEU A 1 911 ? 11.291 10.135 -53.338 1.00 87.12 911 LEU A N 1
ATOM 6839 C CA . LEU A 1 911 ? 10.925 8.728 -53.113 1.00 87.12 911 LEU A CA 1
ATOM 6840 C C . LEU A 1 911 ? 9.556 8.585 -52.420 1.00 87.12 911 LEU A C 1
ATOM 6842 O O . LEU A 1 911 ? 8.713 7.897 -52.993 1.00 87.12 911 LEU A O 1
ATOM 6846 N N . PRO A 1 912 ? 9.254 9.283 -51.303 1.00 84.81 912 PRO A N 1
ATOM 6847 C CA . PRO A 1 912 ? 7.907 9.317 -50.724 1.00 84.81 912 PRO A CA 1
ATOM 6848 C C . PRO A 1 912 ? 6.804 9.619 -51.742 1.00 84.81 912 PRO A C 1
ATOM 6850 O O . PRO A 1 912 ? 5.822 8.885 -51.825 1.00 84.81 912 PRO A O 1
ATOM 6853 N N . LEU A 1 913 ? 6.989 10.653 -52.571 1.00 82.88 913 LEU A N 1
ATOM 6854 C CA . LEU A 1 913 ? 6.005 11.060 -53.579 1.00 82.88 913 LEU A CA 1
ATOM 6855 C C . LEU A 1 913 ? 5.841 10.029 -54.708 1.00 82.88 913 LEU A C 1
ATOM 6857 O O . LEU A 1 913 ? 4.722 9.805 -55.176 1.00 82.88 913 LEU A O 1
ATOM 6861 N N . LEU A 1 914 ? 6.927 9.377 -55.136 1.00 88.31 914 LEU A N 1
ATOM 6862 C CA . LEU A 1 914 ? 6.882 8.309 -56.138 1.00 88.31 914 LEU A CA 1
ATOM 6863 C C . LEU A 1 914 ? 6.160 7.070 -55.592 1.00 88.31 914 LEU A C 1
ATOM 6865 O O . LEU A 1 914 ? 5.247 6.558 -56.242 1.00 88.31 914 LEU A O 1
ATOM 6869 N N . ASN A 1 915 ? 6.522 6.629 -54.386 1.00 89.94 915 ASN A N 1
ATOM 6870 C CA . ASN A 1 915 ? 5.891 5.496 -53.718 1.00 89.94 915 ASN A CA 1
ATOM 6871 C C . ASN A 1 915 ? 4.392 5.752 -53.484 1.00 89.94 915 ASN A C 1
ATOM 6873 O O . ASN A 1 915 ? 3.571 4.882 -53.776 1.00 89.94 915 ASN A O 1
ATOM 6877 N N . ALA A 1 916 ? 4.032 6.954 -53.013 1.00 83.19 916 ALA A N 1
ATOM 6878 C CA . ALA A 1 916 ? 2.647 7.382 -52.825 1.00 83.19 916 ALA A CA 1
ATOM 6879 C C . ALA A 1 916 ? 1.856 7.337 -54.138 1.00 83.19 916 ALA A C 1
ATOM 6881 O O . ALA A 1 916 ? 0.756 6.796 -54.174 1.00 83.19 916 ALA A O 1
ATOM 6882 N N . SER A 1 917 ? 2.430 7.846 -55.234 1.00 84.38 917 SER A N 1
ATOM 6883 C CA . SER A 1 917 ? 1.783 7.851 -56.555 1.00 84.38 917 SER A CA 1
ATOM 6884 C C . SER A 1 917 ? 1.488 6.434 -57.065 1.00 84.38 917 SER A C 1
ATOM 6886 O O . SER A 1 917 ? 0.429 6.186 -57.642 1.00 84.38 917 SER A O 1
ATOM 6888 N N . ILE A 1 918 ? 2.397 5.485 -56.814 1.00 86.94 918 ILE A N 1
ATOM 6889 C CA . ILE A 1 918 ? 2.197 4.067 -57.150 1.00 86.94 918 ILE A CA 1
ATOM 6890 C C . ILE A 1 918 ? 1.112 3.453 -56.250 1.00 86.94 918 ILE A C 1
ATOM 6892 O O . ILE A 1 918 ? 0.227 2.759 -56.749 1.00 86.94 918 ILE A O 1
ATOM 6896 N N . ALA A 1 919 ? 1.132 3.746 -54.947 1.00 85.12 919 ALA A N 1
ATOM 6897 C CA . ALA A 1 919 ? 0.140 3.256 -53.993 1.00 85.12 919 ALA A CA 1
ATOM 6898 C C . ALA A 1 919 ? -1.279 3.784 -54.274 1.00 85.12 919 ALA A C 1
ATOM 6900 O O . ALA A 1 919 ? -2.224 3.006 -54.199 1.00 85.12 919 ALA A O 1
ATOM 6901 N N . VAL A 1 920 ? -1.433 5.053 -54.681 1.00 82.81 920 VAL A N 1
ATOM 6902 C CA . VAL A 1 920 ? -2.711 5.622 -55.159 1.00 82.81 920 VAL A CA 1
ATOM 6903 C C . VAL A 1 920 ? -3.232 4.820 -56.352 1.00 82.81 920 VAL A C 1
ATOM 6905 O O . VAL A 1 920 ? -4.382 4.386 -56.350 1.00 82.81 920 VAL A O 1
ATOM 6908 N N . GLY A 1 921 ? -2.381 4.579 -57.357 1.00 84.12 921 GLY A N 1
ATOM 6909 C CA . GLY A 1 921 ? -2.758 3.810 -58.545 1.00 84.12 921 GLY A CA 1
ATOM 6910 C C . GLY A 1 921 ? -3.183 2.373 -58.226 1.00 84.12 921 GLY A C 1
ATOM 6911 O O . GLY A 1 921 ? -4.132 1.873 -58.824 1.00 84.12 921 GLY A O 1
ATOM 6912 N N . LEU A 1 922 ? -2.524 1.723 -57.260 1.00 86.81 922 LEU A N 1
ATOM 6913 C CA . LEU A 1 922 ? -2.891 0.382 -56.800 1.00 86.81 922 LEU A CA 1
ATOM 6914 C C . LEU A 1 922 ? -4.183 0.377 -55.972 1.00 86.81 922 LEU A C 1
ATOM 6916 O O . LEU A 1 922 ? -5.042 -0.458 -56.233 1.00 86.81 922 LEU A O 1
ATOM 6920 N N . ALA A 1 923 ? -4.357 1.310 -55.032 1.00 84.69 923 ALA A N 1
ATOM 6921 C CA . ALA A 1 923 ? -5.552 1.399 -54.189 1.00 84.69 923 ALA A CA 1
ATOM 6922 C C . ALA A 1 923 ? -6.834 1.634 -55.011 1.00 84.69 923 ALA A C 1
ATOM 6924 O O . ALA A 1 923 ? -7.859 1.014 -54.737 1.00 84.69 923 ALA A O 1
ATOM 6925 N N . VAL A 1 924 ? -6.751 2.458 -56.064 1.00 84.38 924 VAL A N 1
ATOM 6926 C CA . VAL A 1 924 ? -7.845 2.675 -57.029 1.00 84.38 924 VAL A CA 1
ATOM 6927 C C . VAL A 1 924 ? -8.086 1.445 -57.916 1.00 84.38 924 VAL A C 1
ATOM 6929 O O . VAL A 1 924 ? -9.224 1.168 -58.278 1.00 84.38 924 VAL A O 1
ATOM 6932 N N . LEU A 1 925 ? -7.045 0.680 -58.263 1.00 87.31 925 LEU A N 1
ATOM 6933 C CA . LEU A 1 925 ? -7.171 -0.522 -59.101 1.00 87.31 925 LEU A CA 1
ATOM 6934 C C . LEU A 1 925 ? -7.840 -1.706 -58.375 1.00 87.31 925 LEU A C 1
ATOM 6936 O O . LEU A 1 925 ? -8.440 -2.555 -59.032 1.00 87.31 925 LEU A O 1
ATOM 6940 N N . ILE A 1 926 ? -7.718 -1.779 -57.046 1.00 86.12 926 ILE A N 1
ATOM 6941 C CA . ILE A 1 926 ? -8.229 -2.889 -56.213 1.00 86.12 926 ILE A CA 1
ATOM 6942 C C . ILE A 1 926 ? -9.488 -2.536 -55.400 1.00 86.12 926 ILE A C 1
ATOM 6944 O O . ILE A 1 926 ? -9.982 -3.393 -54.659 1.00 86.12 926 ILE A O 1
ATOM 6948 N N . ASP A 1 927 ? -9.985 -1.304 -55.555 1.00 84.12 927 ASP A N 1
ATOM 6949 C CA . ASP A 1 927 ? -11.177 -0.741 -54.903 1.00 84.12 927 ASP A CA 1
ATOM 6950 C C . ASP A 1 927 ? -11.106 -0.797 -53.361 1.00 84.12 927 ASP A C 1
ATOM 6952 O O . ASP A 1 927 ? -11.899 -1.471 -52.703 1.00 84.12 927 ASP A O 1
ATOM 6956 N N . LEU A 1 928 ? -10.087 -0.150 -52.772 1.00 81.81 928 LEU A N 1
ATOM 6957 C CA . LEU A 1 928 ? -9.939 -0.053 -51.309 1.00 81.81 928 LEU A CA 1
ATOM 6958 C C . LEU A 1 928 ? -10.863 1.020 -50.689 1.00 81.81 928 LEU A C 1
ATOM 6960 O O . LEU A 1 928 ? -10.970 2.116 -51.245 1.00 81.81 928 LEU A O 1
ATOM 6964 N N . PRO A 1 929 ? -11.428 0.779 -49.485 1.00 82.38 929 PRO A N 1
ATOM 6965 C CA . PRO A 1 929 ? -12.128 1.798 -48.698 1.00 82.38 929 PRO A CA 1
ATOM 6966 C C . PRO A 1 929 ? -11.263 3.034 -48.410 1.00 82.38 929 PRO A C 1
ATOM 6968 O O . PRO A 1 929 ? -10.057 2.917 -48.216 1.00 82.38 929 PRO A O 1
ATOM 6971 N N . GLU A 1 930 ? -11.882 4.214 -48.317 1.00 77.31 930 GLU A N 1
ATOM 6972 C CA . GLU A 1 930 ? -11.188 5.515 -48.282 1.00 77.31 930 GLU A CA 1
ATOM 6973 C C . GLU A 1 930 ? -10.100 5.627 -47.195 1.00 77.31 930 GLU A C 1
ATOM 6975 O O . GLU A 1 930 ? -8.952 5.945 -47.511 1.00 77.31 930 GLU A O 1
ATOM 6980 N N . GLY A 1 931 ? -10.414 5.309 -45.932 1.00 79.19 931 GLY A N 1
ATOM 6981 C CA . GLY A 1 931 ? -9.432 5.351 -44.840 1.00 79.19 931 GLY A CA 1
ATOM 6982 C C . GLY A 1 931 ? -8.292 4.338 -45.000 1.00 79.19 931 GLY A C 1
ATOM 6983 O O . GLY A 1 931 ? -7.135 4.654 -44.721 1.00 79.19 931 GLY A O 1
ATOM 6984 N N . ASP A 1 932 ? -8.593 3.149 -45.525 1.00 82.88 932 ASP A N 1
ATOM 6985 C CA . ASP A 1 932 ? -7.611 2.079 -45.737 1.00 82.88 932 ASP A CA 1
ATOM 6986 C C . ASP A 1 932 ? -6.705 2.368 -46.944 1.00 82.88 932 ASP A C 1
ATOM 6988 O O . ASP A 1 932 ? -5.499 2.114 -46.899 1.00 82.88 932 ASP A O 1
ATOM 6992 N N . ALA A 1 933 ? -7.253 2.980 -47.998 1.00 82.62 933 ALA A N 1
ATOM 6993 C CA . ALA A 1 933 ? -6.494 3.507 -49.124 1.00 82.62 933 ALA A CA 1
ATOM 6994 C C . ALA A 1 933 ? -5.527 4.611 -48.665 1.00 82.62 933 ALA A C 1
ATOM 6996 O O . ALA A 1 933 ? -4.335 4.542 -48.970 1.00 82.62 933 ALA A O 1
ATOM 6997 N N . VAL A 1 934 ? -6.005 5.591 -47.885 1.00 80.88 934 VAL A N 1
ATOM 6998 C CA . VAL A 1 934 ? -5.166 6.672 -47.335 1.00 80.88 934 VAL A CA 1
ATOM 6999 C C . VAL A 1 934 ? -4.045 6.112 -46.454 1.00 80.88 934 VAL A C 1
ATOM 7001 O O . VAL A 1 934 ? -2.886 6.491 -46.639 1.00 80.88 934 VAL A O 1
ATOM 7004 N N . LEU A 1 935 ? -4.341 5.159 -45.563 1.00 80.62 935 LEU A N 1
ATOM 7005 C CA . LEU A 1 935 ? -3.318 4.495 -44.750 1.00 80.62 935 LEU A CA 1
ATOM 7006 C C . LEU A 1 935 ? -2.301 3.729 -45.605 1.00 80.62 935 LEU A C 1
ATOM 7008 O O . LEU A 1 935 ? -1.102 3.876 -45.375 1.00 80.62 935 LEU A O 1
ATOM 7012 N N . LEU A 1 936 ? -2.729 2.961 -46.614 1.00 83.25 936 LEU A N 1
ATOM 7013 C CA . LEU A 1 936 ? -1.814 2.242 -47.511 1.00 83.25 936 LEU A CA 1
ATOM 7014 C C . LEU A 1 936 ? -0.895 3.199 -48.290 1.00 83.25 936 LEU A C 1
ATOM 7016 O O . LEU A 1 936 ? 0.302 2.930 -48.425 1.00 83.25 936 LEU A O 1
ATOM 7020 N N . ILE A 1 937 ? -1.426 4.330 -48.765 1.00 84.81 937 ILE A N 1
ATOM 7021 C CA . ILE A 1 937 ? -0.652 5.376 -49.447 1.00 84.81 937 ILE A CA 1
ATOM 7022 C C . ILE A 1 937 ? 0.406 5.957 -48.502 1.00 84.81 937 ILE A C 1
ATOM 7024 O O . ILE A 1 937 ? 1.577 6.045 -48.875 1.00 84.81 937 ILE A O 1
ATOM 7028 N N . VAL A 1 938 ? 0.025 6.303 -47.269 1.00 81.69 938 VAL A N 1
ATOM 7029 C CA . VAL A 1 938 ? 0.927 6.884 -46.261 1.00 81.69 938 VAL A CA 1
ATOM 7030 C C . VAL A 1 938 ? 1.974 5.878 -45.761 1.00 81.69 938 VAL A C 1
ATOM 7032 O O . VAL A 1 938 ? 3.131 6.249 -45.540 1.00 81.69 938 VAL A O 1
ATOM 7035 N N . LEU A 1 939 ? 1.616 4.595 -45.650 1.00 82.50 939 LEU A N 1
ATOM 7036 C CA . LEU A 1 939 ? 2.557 3.505 -45.390 1.00 82.50 939 LEU A CA 1
ATOM 7037 C C . LEU A 1 939 ? 3.606 3.421 -46.508 1.00 82.50 939 LEU A C 1
ATOM 7039 O O . LEU A 1 939 ? 4.799 3.488 -46.225 1.00 82.50 939 LEU A O 1
ATOM 7043 N N . CYS A 1 940 ? 3.188 3.376 -47.775 1.00 85.44 940 CYS A N 1
ATOM 7044 C CA . CYS A 1 940 ? 4.116 3.322 -48.910 1.00 85.44 940 CYS A CA 1
ATOM 7045 C C . CYS A 1 940 ? 4.977 4.592 -49.047 1.00 85.44 940 CYS A C 1
ATOM 7047 O O . CYS A 1 940 ? 6.134 4.506 -49.450 1.00 85.44 940 CYS A O 1
ATOM 7049 N N . ALA A 1 941 ? 4.443 5.763 -48.688 1.00 84.44 941 ALA A N 1
ATOM 7050 C CA . ALA A 1 941 ? 5.163 7.038 -48.675 1.00 84.44 941 ALA A CA 1
ATOM 7051 C C . ALA A 1 941 ? 6.202 7.164 -47.539 1.00 84.44 941 ALA A C 1
ATOM 7053 O O . ALA A 1 941 ? 6.923 8.160 -47.471 1.00 84.44 941 ALA A O 1
ATOM 7054 N N . SER A 1 942 ? 6.261 6.207 -46.612 1.00 87.00 942 SER A N 1
ATOM 7055 C CA . SER A 1 942 ? 7.147 6.249 -45.445 1.00 87.00 942 SER A CA 1
ATOM 7056 C C . SER A 1 942 ? 8.527 5.620 -45.706 1.00 87.00 942 SER A C 1
ATOM 7058 O O . SER A 1 942 ? 8.833 5.157 -46.801 1.00 87.00 942 SER A O 1
ATOM 7060 N N . ALA A 1 943 ? 9.382 5.641 -44.679 1.00 87.75 943 ALA A N 1
ATOM 7061 C CA . ALA A 1 943 ? 10.666 4.945 -44.643 1.00 87.75 943 ALA A CA 1
ATOM 7062 C C . ALA A 1 943 ? 10.951 4.450 -43.210 1.00 87.75 943 ALA A C 1
ATOM 7064 O O . ALA A 1 943 ? 10.709 5.191 -42.251 1.00 87.75 943 ALA A O 1
ATOM 7065 N N . SER A 1 944 ? 11.485 3.235 -43.043 1.00 87.62 944 SER A N 1
ATOM 7066 C CA . SER A 1 944 ? 11.770 2.665 -41.713 1.00 87.62 944 SER A CA 1
ATOM 7067 C C . SER A 1 944 ? 13.068 3.206 -41.118 1.00 87.62 944 SER A C 1
ATOM 7069 O O . SER A 1 944 ? 14.156 3.068 -41.682 1.00 87.62 944 SER A O 1
ATOM 7071 N N . TYR A 1 945 ? 12.950 3.812 -39.935 1.00 80.69 945 TYR A N 1
ATOM 7072 C CA . TYR A 1 945 ? 14.068 4.271 -39.103 1.00 80.69 945 TYR A CA 1
ATOM 7073 C C . TYR A 1 945 ? 14.266 3.412 -37.833 1.00 80.69 945 TYR A C 1
ATOM 7075 O O . TYR A 1 945 ? 15.048 3.789 -36.962 1.00 80.69 945 TYR A O 1
ATOM 7083 N N . ILE A 1 946 ? 13.577 2.264 -37.719 1.00 75.06 946 ILE A N 1
ATOM 7084 C CA . ILE A 1 946 ? 13.670 1.355 -36.560 1.00 75.06 946 ILE A CA 1
ATOM 7085 C C . ILE A 1 946 ? 14.162 -0.035 -36.988 1.00 75.06 946 ILE A C 1
ATOM 7087 O O . ILE A 1 946 ? 15.348 -0.332 -36.830 1.00 75.06 946 ILE A O 1
ATOM 7091 N N . ALA A 1 947 ? 13.290 -0.887 -37.541 1.00 77.12 947 ALA A N 1
ATOM 7092 C CA . ALA A 1 947 ? 13.608 -2.301 -37.731 1.00 77.12 947 ALA A CA 1
ATOM 7093 C C . ALA A 1 947 ? 14.526 -2.564 -38.936 1.00 77.12 947 ALA A C 1
ATOM 7095 O O . ALA A 1 947 ? 15.515 -3.280 -38.769 1.00 77.12 947 ALA A O 1
ATOM 7096 N N . VAL A 1 948 ? 14.300 -1.943 -40.108 1.00 85.00 948 VAL A N 1
ATOM 7097 C CA . VAL A 1 948 ? 15.256 -2.093 -41.226 1.00 85.00 948 VAL A CA 1
ATOM 7098 C C . VAL A 1 948 ? 16.658 -1.597 -40.849 1.00 85.00 948 VAL A C 1
ATOM 7100 O O . VAL A 1 948 ? 17.597 -2.360 -41.058 1.00 85.00 948 VAL A O 1
ATOM 7103 N N . PRO A 1 949 ? 16.867 -0.411 -40.236 1.00 81.75 949 PRO A N 1
ATOM 7104 C CA . PRO A 1 949 ? 18.198 -0.008 -39.776 1.00 81.75 949 PRO A CA 1
ATOM 7105 C C . PRO A 1 949 ? 18.847 -0.967 -38.777 1.00 81.75 949 PRO A C 1
ATOM 7107 O O . PRO A 1 949 ? 20.046 -1.221 -38.882 1.00 81.75 949 PRO A O 1
ATOM 7110 N N . ALA A 1 950 ? 18.078 -1.524 -37.835 1.00 76.38 950 ALA A N 1
ATOM 7111 C CA . ALA A 1 950 ? 18.579 -2.528 -36.897 1.00 76.38 950 ALA A CA 1
ATOM 7112 C C . ALA A 1 950 ? 19.044 -3.803 -37.627 1.00 76.38 950 ALA A C 1
ATOM 7114 O O . ALA A 1 950 ? 20.148 -4.288 -37.383 1.00 76.38 950 ALA A O 1
ATOM 7115 N N . ALA A 1 951 ? 18.244 -4.310 -38.570 1.00 80.50 951 ALA A N 1
ATOM 7116 C CA . ALA A 1 951 ? 18.586 -5.485 -39.368 1.00 80.50 951 ALA A CA 1
ATOM 7117 C C . ALA A 1 951 ? 19.763 -5.225 -40.329 1.00 80.50 951 ALA A C 1
ATOM 7119 O O . ALA A 1 951 ? 20.678 -6.042 -40.412 1.00 80.50 951 ALA A O 1
ATOM 7120 N N . MET A 1 952 ? 19.790 -4.075 -41.011 1.00 84.88 952 MET A N 1
ATOM 7121 C CA . MET A 1 952 ? 20.866 -3.689 -41.933 1.00 84.88 952 MET A CA 1
ATOM 7122 C C . MET A 1 952 ? 22.194 -3.475 -41.205 1.00 84.88 952 MET A C 1
ATOM 7124 O O . MET A 1 952 ? 23.216 -3.937 -41.695 1.00 84.88 952 MET A O 1
ATOM 7128 N N . ARG A 1 953 ? 22.206 -2.889 -39.999 1.00 77.75 953 ARG A N 1
ATOM 7129 C CA . ARG A 1 953 ? 23.426 -2.777 -39.173 1.00 77.75 953 ARG A CA 1
ATOM 7130 C C . ARG A 1 953 ? 24.013 -4.142 -38.787 1.00 77.75 953 ARG A C 1
ATOM 7132 O O . ARG A 1 953 ? 25.220 -4.244 -38.591 1.00 77.75 953 ARG A O 1
ATOM 7139 N N . LEU A 1 954 ? 23.180 -5.181 -38.678 1.00 75.06 954 LEU A N 1
ATOM 7140 C CA . LEU A 1 954 ? 23.604 -6.549 -38.351 1.00 75.06 954 LEU A CA 1
ATOM 7141 C C . LEU A 1 954 ? 23.951 -7.399 -39.583 1.00 75.06 954 LEU A C 1
ATOM 7143 O O . LEU A 1 954 ? 24.756 -8.320 -39.463 1.00 75.06 954 LEU A O 1
ATOM 7147 N N . ALA A 1 955 ? 23.339 -7.124 -40.738 1.00 78.88 955 ALA A N 1
ATOM 7148 C CA . ALA A 1 955 ? 23.467 -7.932 -41.953 1.00 78.88 955 ALA A CA 1
ATOM 7149 C C . ALA A 1 955 ? 24.364 -7.311 -43.043 1.00 78.88 955 ALA A C 1
ATOM 7151 O O . ALA A 1 955 ? 24.920 -8.054 -43.843 1.00 78.88 955 ALA A O 1
ATOM 7152 N N . LEU A 1 956 ? 24.517 -5.982 -43.055 1.00 82.50 956 LEU A N 1
ATOM 7153 C CA . LEU A 1 956 ? 25.394 -5.187 -43.926 1.00 82.50 956 LEU A CA 1
ATOM 7154 C C . LEU A 1 956 ? 26.171 -4.156 -43.071 1.00 82.50 956 LEU A C 1
ATOM 7156 O O . LEU A 1 956 ? 25.938 -2.952 -43.197 1.00 82.50 956 LEU A O 1
ATOM 7160 N N . PRO A 1 957 ? 27.085 -4.583 -42.174 1.00 76.44 957 PRO A N 1
ATOM 7161 C CA . PRO A 1 957 ? 27.795 -3.679 -41.254 1.00 76.44 957 PRO A CA 1
ATOM 7162 C C . PRO A 1 957 ? 28.681 -2.634 -41.963 1.00 76.44 957 PRO A C 1
ATOM 7164 O O . PRO A 1 957 ? 29.071 -1.634 -41.363 1.00 76.44 957 PRO A O 1
ATOM 7167 N N . GLU A 1 958 ? 28.986 -2.856 -43.241 1.00 77.19 958 GLU A N 1
ATOM 7168 C CA . GLU A 1 958 ? 29.705 -1.940 -44.131 1.00 77.19 958 GLU A CA 1
ATOM 7169 C C . GLU A 1 958 ? 28.824 -0.832 -44.751 1.00 77.19 958 GLU A C 1
ATOM 7171 O O . GLU A 1 958 ? 29.356 0.171 -45.225 1.00 77.19 958 GLU A O 1
ATOM 7176 N N . ALA A 1 959 ? 27.490 -0.968 -44.728 1.00 82.19 959 ALA A N 1
ATOM 7177 C CA . ALA A 1 959 ? 26.568 0.075 -45.180 1.00 82.19 959 ALA A CA 1
ATOM 7178 C C . ALA A 1 959 ? 26.529 1.227 -44.164 1.00 82.19 959 ALA A C 1
ATOM 7180 O O . ALA A 1 959 ? 26.292 1.012 -42.974 1.00 82.19 959 ALA A O 1
ATOM 7181 N N . ASN A 1 960 ? 26.713 2.468 -44.614 1.00 79.62 960 ASN A N 1
ATOM 7182 C CA . ASN A 1 960 ? 26.847 3.618 -43.727 1.00 79.62 960 ASN A CA 1
ATOM 7183 C C . ASN A 1 960 ? 25.481 4.056 -43.146 1.00 79.62 960 ASN A C 1
ATOM 7185 O O . ASN A 1 960 ? 24.670 4.627 -43.887 1.00 79.62 960 ASN A O 1
ATOM 7189 N N . PRO A 1 961 ? 25.216 3.887 -41.827 1.00 74.25 961 PRO A N 1
ATOM 7190 C CA . PRO A 1 961 ? 23.897 4.167 -41.245 1.00 74.25 961 PRO A CA 1
ATOM 7191 C C . PRO A 1 961 ? 23.439 5.608 -41.442 1.00 74.25 961 PRO A C 1
ATOM 7193 O O . PRO A 1 961 ? 22.256 5.883 -41.620 1.00 74.25 961 PRO A O 1
ATOM 7196 N N . SER A 1 962 ? 24.393 6.531 -41.479 1.00 70.31 962 SER A N 1
ATOM 7197 C CA . SER A 1 962 ? 24.166 7.969 -41.582 1.00 70.31 962 SER A CA 1
ATOM 7198 C C . SER A 1 962 ? 23.606 8.411 -42.932 1.00 70.31 962 SER A C 1
ATOM 7200 O O . SER A 1 962 ? 23.145 9.542 -43.035 1.00 70.31 962 SER A O 1
ATOM 7202 N N . VAL A 1 963 ? 23.605 7.548 -43.955 1.00 76.00 963 VAL A N 1
ATOM 7203 C CA . VAL A 1 963 ? 22.942 7.847 -45.231 1.00 76.00 963 VAL A CA 1
ATOM 7204 C C . VAL A 1 963 ? 21.472 7.443 -45.171 1.00 76.00 963 VAL A C 1
ATOM 7206 O O . VAL A 1 963 ? 20.605 8.313 -45.250 1.00 76.00 963 VAL A O 1
ATOM 7209 N N . TYR A 1 964 ? 21.173 6.154 -44.974 1.00 80.75 964 TYR A N 1
ATOM 7210 C CA . TYR A 1 964 ? 19.790 5.669 -44.987 1.00 80.75 964 TYR A CA 1
ATOM 7211 C C . TYR A 1 964 ? 18.962 6.189 -43.804 1.00 80.75 964 TYR A C 1
ATOM 7213 O O . TYR A 1 964 ? 17.795 6.528 -43.991 1.00 80.75 964 TYR A O 1
ATOM 7221 N N . LEU A 1 965 ? 19.562 6.347 -42.618 1.00 75.69 965 LEU A N 1
ATOM 7222 C CA . LEU A 1 965 ? 18.854 6.847 -41.437 1.00 75.69 965 LEU A CA 1
ATOM 7223 C C . LEU A 1 965 ? 18.671 8.370 -41.446 1.00 75.69 965 LEU A C 1
ATOM 7225 O O . LEU A 1 965 ? 17.633 8.845 -41.001 1.00 75.69 965 LEU A O 1
ATOM 7229 N N . ALA A 1 966 ? 19.604 9.156 -41.999 1.00 74.56 966 ALA A N 1
ATOM 7230 C CA . ALA A 1 966 ? 19.358 10.591 -42.191 1.00 74.56 966 ALA A CA 1
ATOM 7231 C C . ALA A 1 966 ? 18.277 10.835 -43.260 1.00 74.56 966 ALA A C 1
ATOM 7233 O O . ALA A 1 966 ? 17.427 11.709 -43.097 1.00 74.56 966 ALA A O 1
ATOM 7234 N N . LEU A 1 967 ? 18.263 10.028 -44.327 1.00 77.75 967 LEU A N 1
ATOM 7235 C CA . LEU A 1 967 ? 17.228 10.074 -45.360 1.00 77.75 967 LEU A CA 1
ATOM 7236 C C . LEU A 1 967 ? 15.827 9.760 -44.808 1.00 77.75 967 LEU A C 1
ATOM 7238 O O . LEU A 1 967 ? 14.882 10.488 -45.123 1.00 77.75 967 LEU A O 1
ATOM 7242 N N . SER A 1 968 ? 15.681 8.731 -43.965 1.00 80.50 968 SER A N 1
ATOM 7243 C CA . SER A 1 968 ? 14.387 8.389 -43.364 1.00 80.50 968 SER A CA 1
ATOM 7244 C C . SER A 1 968 ? 14.001 9.313 -42.203 1.00 80.50 968 SER A C 1
ATOM 7246 O O . SER A 1 968 ? 12.909 9.874 -42.221 1.00 80.50 968 SER A O 1
ATOM 7248 N N . LEU A 1 969 ? 14.883 9.535 -41.222 1.00 72.75 969 LEU A N 1
ATOM 7249 C CA . LEU A 1 969 ? 14.548 10.238 -39.976 1.00 72.75 969 LEU A CA 1
ATOM 7250 C C . LEU A 1 969 ? 14.665 11.771 -40.054 1.00 72.75 969 LEU A C 1
ATOM 7252 O O . LEU A 1 969 ? 13.917 12.461 -39.366 1.00 72.75 969 LEU A O 1
ATOM 7256 N N . ALA A 1 970 ? 15.583 12.317 -40.861 1.00 67.00 970 ALA A N 1
ATOM 7257 C CA . ALA A 1 970 ? 15.856 13.762 -40.909 1.00 67.00 970 ALA A CA 1
ATOM 7258 C C . ALA A 1 970 ? 15.319 14.473 -42.167 1.00 67.00 970 ALA A C 1
ATOM 7260 O O . ALA A 1 970 ? 15.274 15.702 -42.185 1.00 67.00 970 ALA A O 1
ATOM 7261 N N . VAL A 1 971 ? 14.890 13.730 -43.198 1.00 72.31 971 VAL A N 1
ATOM 7262 C CA . VAL A 1 971 ? 14.246 14.288 -44.405 1.00 72.31 971 VAL A CA 1
ATOM 7263 C C . VAL A 1 971 ? 12.825 13.751 -44.576 1.00 72.31 971 VAL A C 1
ATOM 7265 O O . VAL A 1 971 ? 11.876 14.523 -44.463 1.00 72.31 971 VAL A O 1
ATOM 7268 N N . THR A 1 972 ? 12.668 12.440 -44.793 1.00 74.88 972 THR A N 1
ATOM 7269 C CA . THR A 1 972 ? 11.365 11.818 -45.107 1.00 74.88 972 THR A CA 1
ATOM 7270 C C . THR A 1 972 ? 10.355 11.985 -43.973 1.00 74.88 972 THR A C 1
ATOM 7272 O O . THR A 1 972 ? 9.222 12.395 -44.201 1.00 74.88 972 THR A O 1
ATOM 7275 N N . PHE A 1 973 ? 10.757 11.699 -42.733 1.00 67.06 973 PHE A N 1
ATOM 7276 C CA . PHE A 1 973 ? 9.868 11.762 -41.576 1.00 67.06 973 PHE A CA 1
ATOM 7277 C C . PHE A 1 973 ? 9.351 13.190 -41.287 1.00 67.06 973 PHE A C 1
ATOM 7279 O O . PHE A 1 973 ? 8.136 13.341 -41.164 1.00 67.06 973 PHE A O 1
ATOM 7286 N N . PRO A 1 974 ? 10.184 14.255 -41.267 1.00 59.50 974 PRO A N 1
ATOM 7287 C CA . PRO A 1 974 ? 9.685 15.629 -41.218 1.00 59.50 974 PRO A CA 1
ATOM 7288 C C . PRO A 1 974 ? 8.823 16.006 -42.428 1.00 59.50 974 PRO A C 1
ATOM 7290 O O . PRO A 1 974 ? 7.781 16.628 -42.244 1.00 59.50 974 PRO A O 1
ATOM 7293 N N . PHE A 1 975 ? 9.209 15.614 -43.648 1.00 65.31 975 PHE A N 1
ATOM 7294 C CA . PHE A 1 975 ? 8.432 15.893 -44.861 1.00 65.31 975 PHE A CA 1
ATOM 7295 C C . PHE A 1 975 ? 7.010 15.310 -44.784 1.00 65.31 975 PHE A C 1
ATOM 7297 O O . PHE A 1 975 ? 6.047 16.031 -45.025 1.00 65.31 975 PHE A O 1
ATOM 7304 N N . ASN A 1 976 ? 6.867 14.060 -44.335 1.00 63.53 976 ASN A N 1
ATOM 7305 C CA . ASN A 1 976 ? 5.572 13.389 -44.172 1.00 63.53 976 ASN A CA 1
ATOM 7306 C C . ASN A 1 976 ? 4.717 13.936 -43.004 1.00 63.53 976 ASN A C 1
ATOM 7308 O O . ASN A 1 976 ? 3.568 13.523 -42.857 1.00 63.53 976 ASN A O 1
ATOM 7312 N N . LEU A 1 977 ? 5.254 14.827 -42.159 1.00 55.56 977 LEU A N 1
ATOM 7313 C CA . LEU A 1 977 ? 4.549 15.431 -41.015 1.00 55.56 977 LEU A CA 1
ATOM 7314 C C . LEU A 1 977 ? 4.296 16.942 -41.161 1.00 55.56 977 LEU A C 1
ATOM 7316 O O . LEU A 1 977 ? 3.469 17.502 -40.438 1.00 55.56 977 LEU A O 1
ATOM 7320 N N . LEU A 1 978 ? 4.994 17.623 -42.072 1.00 46.75 978 LEU A N 1
ATOM 7321 C CA . LEU A 1 978 ? 4.832 19.054 -42.320 1.00 46.75 978 LEU A CA 1
ATOM 7322 C C . LEU A 1 978 ? 3.650 19.300 -43.268 1.00 46.75 978 LEU A C 1
ATOM 7324 O O . LEU A 1 978 ? 3.746 19.075 -44.473 1.00 46.75 978 LEU A O 1
ATOM 7328 N N . ARG A 1 979 ? 2.531 19.798 -42.722 1.00 38.12 979 ARG A N 1
ATOM 7329 C CA . ARG A 1 979 ? 1.346 20.180 -43.509 1.00 38.12 979 ARG A CA 1
ATOM 7330 C C . ARG A 1 979 ? 1.695 21.158 -44.635 1.00 38.12 979 ARG A C 1
ATOM 7332 O O . ARG A 1 979 ? 2.282 22.210 -44.390 1.00 38.12 979 ARG A O 1
ATOM 7339 N N . ILE A 1 980 ? 1.185 20.867 -45.830 1.00 28.36 980 ILE A N 1
ATOM 7340 C CA . ILE A 1 980 ? 0.919 21.861 -46.873 1.00 28.36 980 ILE A CA 1
ATOM 7341 C C . ILE A 1 980 ? -0.597 22.071 -46.887 1.00 28.36 980 ILE A C 1
ATOM 7343 O O . ILE A 1 980 ? -1.345 21.127 -47.133 1.00 28.36 980 ILE A O 1
ATOM 7347 N N . GLU A 1 981 ? -1.057 23.285 -46.592 1.00 25.69 981 GLU A N 1
ATOM 7348 C CA . GLU A 1 981 ? -2.486 23.620 -46.562 1.00 25.69 981 GLU A CA 1
ATOM 7349 C C . GLU A 1 981 ? -2.920 24.265 -47.891 1.00 25.69 981 GLU A C 1
ATOM 7351 O O . GLU A 1 981 ? -2.210 25.100 -48.453 1.00 25.69 981 GLU A O 1
ATOM 7356 N N . ILE A 1 982 ? -4.087 23.862 -48.407 1.00 23.12 982 ILE A N 1
ATOM 7357 C CA . ILE A 1 982 ? -4.684 24.358 -49.660 1.00 23.12 982 ILE A CA 1
ATOM 7358 C C . ILE A 1 982 ? -5.994 25.082 -49.311 1.00 23.12 982 ILE A C 1
ATOM 7360 O O . ILE A 1 982 ? -6.788 24.570 -48.525 1.00 23.12 982 ILE A O 1
ATOM 7364 N N . VAL A 1 983 ? -6.216 26.279 -49.870 1.00 24.84 983 VAL A N 1
ATOM 7365 C CA . VAL A 1 983 ? -7.238 27.240 -49.398 1.00 24.84 983 VAL A CA 1
ATOM 7366 C C . VAL A 1 983 ? -8.337 27.500 -50.441 1.00 24.84 983 VAL A C 1
ATOM 7368 O O . VAL A 1 983 ? -8.037 27.904 -51.562 1.00 24.84 983 VAL A O 1
ATOM 7371 N N . ILE A 1 984 ? -9.606 27.308 -50.046 1.00 23.56 984 ILE A N 1
ATOM 7372 C CA . ILE A 1 984 ? -10.862 27.486 -50.816 1.00 23.56 984 ILE A CA 1
ATOM 7373 C C . ILE A 1 984 ? -11.989 27.762 -49.785 1.00 23.56 984 ILE A C 1
ATOM 7375 O O . ILE A 1 984 ? -12.067 27.020 -48.813 1.00 23.56 984 ILE A O 1
ATOM 7379 N N . GLU A 1 985 ? -12.918 28.728 -49.864 1.00 26.48 985 GLU A N 1
ATOM 7380 C CA . GLU A 1 985 ? -13.069 29.990 -50.626 1.00 26.48 985 GLU A CA 1
ATOM 7381 C C . GLU A 1 985 ? -14.045 30.911 -49.825 1.00 26.48 985 GLU A C 1
ATOM 7383 O O . GLU A 1 985 ? -14.719 30.459 -48.896 1.00 26.48 985 GLU A O 1
ATOM 7388 N N . GLN A 1 986 ? -14.162 32.200 -50.153 1.00 38.34 986 GLN A N 1
ATOM 7389 C CA . GLN A 1 986 ? -14.883 33.228 -49.380 1.00 38.34 986 GLN A CA 1
ATOM 7390 C C . GLN A 1 986 ? -16.436 33.208 -49.258 1.00 38.34 986 GLN A C 1
ATOM 7392 O O . GLN A 1 986 ? -16.920 33.923 -48.368 1.00 38.34 986 GLN A O 1
ATOM 7397 N N . PRO A 1 987 ? -17.279 32.520 -50.069 1.00 34.91 987 PRO A N 1
ATOM 7398 C CA . PRO A 1 987 ? -18.706 32.878 -50.195 1.00 34.91 987 PRO A CA 1
ATOM 7399 C C . PRO A 1 987 ? -19.547 32.875 -48.908 1.00 34.91 987 PRO A C 1
ATOM 7401 O O . PRO A 1 987 ? -20.570 33.565 -48.841 1.00 34.91 987 PRO A O 1
ATOM 7404 N N . LEU A 1 988 ? -19.138 32.122 -47.882 1.00 38.81 988 LEU A N 1
ATOM 7405 C CA . LEU A 1 988 ? -19.864 32.023 -46.615 1.00 38.81 988 LEU A CA 1
ATOM 7406 C C . LEU A 1 988 ? -19.777 33.317 -45.782 1.00 38.81 988 LEU A C 1
ATOM 7408 O O . LEU A 1 988 ? -20.796 33.782 -45.267 1.00 38.81 988 LEU A O 1
ATOM 7412 N N . ALA A 1 989 ? -18.604 33.957 -45.724 1.00 41.00 989 ALA A N 1
ATOM 7413 C CA . ALA A 1 989 ? -18.390 35.189 -44.956 1.00 41.00 989 ALA A CA 1
ATOM 7414 C C . ALA A 1 989 ? -19.262 36.350 -45.473 1.00 41.00 989 ALA A C 1
ATOM 7416 O O . ALA A 1 989 ? -19.849 37.108 -44.694 1.00 41.00 989 ALA A O 1
ATOM 7417 N N . GLN A 1 990 ? -19.447 36.436 -46.796 1.00 42.22 990 GLN A N 1
ATOM 7418 C CA . GLN A 1 990 ? -20.324 37.438 -47.406 1.00 42.22 990 GLN A CA 1
ATOM 7419 C C . GLN A 1 990 ? -21.802 37.277 -47.013 1.00 42.22 990 GLN A C 1
ATOM 7421 O O . GLN A 1 990 ? -22.541 38.263 -47.054 1.00 42.22 990 GLN A O 1
ATOM 7426 N N . ARG A 1 991 ? -22.263 36.073 -46.634 1.00 43.44 991 ARG A N 1
ATOM 7427 C CA . ARG A 1 991 ? -23.644 35.871 -46.158 1.00 43.44 991 ARG A CA 1
ATOM 7428 C C . ARG A 1 991 ? -23.851 36.464 -44.765 1.00 43.44 991 ARG A C 1
ATOM 7430 O O . ARG A 1 991 ? -24.849 37.151 -44.567 1.00 43.44 991 ARG A O 1
ATOM 7437 N N . MET A 1 992 ? -22.907 36.273 -43.840 1.00 40.56 992 MET A N 1
ATOM 7438 C CA . MET A 1 992 ? -22.984 36.851 -42.488 1.00 40.56 992 MET A CA 1
ATOM 7439 C C . MET A 1 992 ? -22.923 38.383 -42.518 1.00 40.56 992 MET A C 1
ATOM 7441 O O . MET A 1 992 ? -23.766 39.038 -41.910 1.00 40.56 992 MET A O 1
ATOM 7445 N N . ALA A 1 993 ? -22.008 38.965 -43.301 1.00 47.16 993 ALA A N 1
ATOM 7446 C CA . ALA A 1 993 ? -21.931 40.420 -43.463 1.00 47.16 993 ALA A CA 1
ATOM 7447 C C . ALA A 1 993 ? -23.238 41.015 -44.031 1.00 47.16 993 ALA A C 1
ATOM 7449 O O . ALA A 1 993 ? -23.750 42.008 -43.516 1.00 47.16 993 ALA A O 1
ATOM 7450 N N . LYS A 1 994 ? -23.834 40.371 -45.048 1.00 47.56 994 LYS A N 1
ATOM 7451 C CA . LYS A 1 994 ? -25.133 40.786 -45.613 1.00 47.56 994 LYS A CA 1
ATOM 7452 C C . LYS A 1 994 ? -26.294 40.625 -44.625 1.00 47.56 994 LYS A C 1
ATOM 7454 O O . LYS A 1 994 ? -27.228 41.419 -44.687 1.00 47.56 994 LYS A O 1
ATOM 7459 N N . LEU A 1 995 ? -26.242 39.646 -43.718 1.00 46.53 995 LEU A N 1
ATOM 7460 C CA . LEU A 1 995 ? -27.245 39.473 -42.663 1.00 46.53 995 LEU A CA 1
ATOM 7461 C C . LEU A 1 995 ? -27.208 40.644 -41.668 1.00 46.53 995 LEU A C 1
ATOM 7463 O O . LEU A 1 995 ? -28.240 41.258 -41.422 1.00 46.53 995 LEU A O 1
ATOM 7467 N N . LEU A 1 996 ? -26.019 41.002 -41.170 1.00 44.16 996 LEU A N 1
ATOM 7468 C CA . LEU A 1 996 ? -25.833 42.102 -40.215 1.00 44.16 996 LEU A CA 1
ATOM 7469 C C . LEU A 1 996 ? -26.234 43.465 -40.808 1.00 44.16 996 LEU A C 1
ATOM 7471 O O . LEU A 1 996 ? -26.930 44.238 -40.155 1.00 44.16 996 LEU A O 1
ATOM 7475 N N . VAL A 1 997 ? -25.891 43.729 -42.075 1.00 50.97 997 VAL A N 1
ATOM 7476 C CA . VAL A 1 997 ? -26.333 44.944 -42.792 1.00 50.97 997 VAL A CA 1
ATOM 7477 C C . VAL A 1 997 ? -27.858 44.987 -42.958 1.00 50.97 997 VAL A C 1
ATOM 7479 O O . VAL A 1 997 ? -28.460 46.052 -42.831 1.00 50.97 997 VAL A O 1
ATOM 7482 N N . LYS A 1 998 ? -28.510 43.838 -43.191 1.00 46.81 998 LYS A N 1
ATOM 7483 C CA . LYS A 1 998 ? -29.977 43.742 -43.302 1.00 46.81 998 LYS A CA 1
ATOM 7484 C C . LYS A 1 998 ? -30.702 43.995 -41.967 1.00 46.81 998 LYS A C 1
ATOM 7486 O O . LYS A 1 998 ? -31.888 44.303 -41.989 1.00 46.81 998 LYS A O 1
ATOM 7491 N N . LEU A 1 999 ? -29.999 43.881 -40.838 1.00 44.38 999 LEU A N 1
ATOM 7492 C CA . LEU A 1 999 ? -30.520 44.085 -39.479 1.00 44.38 999 LEU A CA 1
ATOM 7493 C C . LEU A 1 999 ? -30.230 45.488 -38.904 1.00 44.38 999 LEU A C 1
ATOM 7495 O O . LEU A 1 999 ? -30.615 45.760 -37.776 1.00 44.38 999 LEU A O 1
ATOM 7499 N N . GLN A 1 1000 ? -29.563 46.376 -39.657 1.00 39.25 1000 GLN A N 1
ATOM 7500 C CA . GLN A 1 1000 ? -29.289 47.778 -39.279 1.00 39.25 1000 GLN A CA 1
ATOM 7501 C C . GLN A 1 1000 ? -28.619 47.986 -37.896 1.00 39.25 1000 GLN A C 1
ATOM 7503 O O . GLN A 1 1000 ? -28.781 49.036 -37.280 1.00 39.25 1000 GLN A O 1
ATOM 7508 N N . ALA A 1 1001 ? -27.833 47.013 -37.418 1.00 40.16 1001 ALA A N 1
ATOM 7509 C CA . ALA A 1 1001 ? -27.233 47.043 -36.079 1.00 40.16 1001 ALA A CA 1
ATOM 7510 C C . ALA A 1 1001 ? -26.307 48.273 -35.858 1.00 40.16 1001 ALA A C 1
ATOM 7512 O O . ALA A 1 1001 ? -25.339 48.445 -36.611 1.00 40.16 1001 ALA A O 1
ATOM 7513 N N . PRO A 1 1002 ? -26.549 49.115 -34.829 1.00 31.61 1002 PRO A N 1
ATOM 7514 C CA . PRO A 1 1002 ? -25.896 50.416 -34.660 1.00 31.61 1002 PRO A CA 1
ATOM 7515 C C . PRO A 1 1002 ? -24.512 50.330 -33.986 1.00 31.61 1002 PRO A C 1
ATOM 7517 O O . PRO A 1 1002 ? -24.275 50.909 -32.930 1.00 31.61 1002 PRO A O 1
ATOM 7520 N N . GLY A 1 1003 ? -23.567 49.654 -34.641 1.00 39.66 1003 GLY A N 1
ATOM 7521 C CA . GLY A 1 1003 ? -22.147 49.692 -34.282 1.00 39.66 1003 GLY A CA 1
ATOM 7522 C C . GLY A 1 1003 ? -21.517 48.317 -34.085 1.00 39.66 1003 GLY A C 1
ATOM 7523 O O . GLY A 1 1003 ? -21.852 47.575 -33.162 1.00 39.66 1003 GLY A O 1
ATOM 7524 N N . TYR A 1 1004 ? -20.532 48.004 -34.927 1.00 37.38 1004 TYR A N 1
ATOM 7525 C CA . TYR A 1 1004 ? -19.685 46.825 -34.776 1.00 37.38 1004 TYR A CA 1
ATOM 7526 C C . TYR A 1 1004 ? -18.201 47.186 -34.905 1.00 37.38 1004 TYR A C 1
ATOM 7528 O O . TYR A 1 1004 ? -17.832 48.150 -35.571 1.00 37.38 1004 TYR A O 1
ATOM 7536 N N . THR A 1 1005 ? -17.334 46.413 -34.253 1.00 37.53 1005 THR A N 1
ATOM 7537 C CA . THR A 1 1005 ? -15.872 46.485 -34.408 1.00 37.53 1005 THR A CA 1
ATOM 7538 C C . THR A 1 1005 ? -15.373 45.203 -35.063 1.00 37.53 1005 THR A C 1
ATOM 7540 O O . THR A 1 1005 ? -15.809 44.113 -34.691 1.00 37.53 1005 THR A O 1
ATOM 7543 N N . LEU A 1 1006 ? -14.451 45.348 -36.015 1.00 38.69 1006 LEU A N 1
ATOM 7544 C CA . LEU A 1 1006 ? -13.723 44.255 -36.653 1.00 38.69 1006 LEU A CA 1
ATOM 7545 C C . LEU A 1 1006 ? -12.291 44.211 -36.095 1.00 38.69 1006 LEU A C 1
ATOM 7547 O O . LEU A 1 1006 ? -11.672 45.260 -35.929 1.00 38.69 1006 LEU A O 1
ATOM 7551 N N . ILE A 1 1007 ? -11.761 43.019 -35.822 1.00 37.50 1007 ILE A N 1
ATOM 7552 C CA . ILE A 1 1007 ? -10.349 42.803 -35.459 1.00 37.50 1007 ILE A CA 1
ATOM 7553 C C . ILE A 1 1007 ? -9.784 41.738 -36.402 1.00 37.50 1007 ILE A C 1
ATOM 7555 O O . ILE A 1 1007 ? -10.388 40.673 -36.504 1.00 37.50 1007 ILE A O 1
ATOM 7559 N N . ASP A 1 1008 ? -8.666 42.012 -37.078 1.00 34.25 1008 ASP A N 1
ATOM 7560 C CA . ASP A 1 1008 ? -8.021 41.090 -38.031 1.00 34.25 1008 ASP A CA 1
ATOM 7561 C C . ASP A 1 1008 ? -6.833 40.333 -37.387 1.00 34.25 1008 ASP A C 1
ATOM 7563 O O . ASP A 1 1008 ? -6.322 40.738 -36.340 1.00 34.25 1008 ASP A O 1
ATOM 7567 N N . HIS A 1 1009 ? -6.388 39.239 -38.015 1.00 37.66 1009 HIS A N 1
ATOM 7568 C CA . HIS A 1 1009 ? -5.239 38.402 -37.610 1.00 37.66 1009 HIS A CA 1
ATOM 7569 C C . HIS A 1 1009 ? -5.317 37.697 -36.234 1.00 37.66 1009 HIS A C 1
ATOM 7571 O O . HIS A 1 1009 ? -4.412 37.786 -35.400 1.00 37.66 1009 HIS A O 1
ATOM 7577 N N . ALA A 1 1010 ? -6.339 36.865 -36.023 1.00 33.16 1010 ALA A N 1
ATOM 7578 C CA . ALA A 1 1010 ? -6.353 35.907 -34.911 1.00 33.16 1010 ALA A CA 1
ATOM 7579 C C . ALA A 1 1010 ? -5.476 34.659 -35.198 1.00 33.16 1010 ALA A C 1
ATOM 7581 O O . ALA A 1 1010 ? -5.980 33.651 -35.689 1.00 33.16 1010 ALA A O 1
ATOM 7582 N N . GLY A 1 1011 ? -4.168 34.695 -34.889 1.00 26.75 1011 GLY A N 1
ATOM 7583 C CA . GLY A 1 1011 ? -3.272 33.559 -35.182 1.00 26.75 1011 GLY A CA 1
ATOM 7584 C C . GLY A 1 1011 ? -1.883 33.564 -34.525 1.00 26.75 1011 GLY A C 1
ATOM 7585 O O . GLY A 1 1011 ? -0.889 33.787 -35.205 1.00 26.75 1011 GLY A O 1
ATOM 7586 N N . GLY A 1 1012 ? -1.804 33.225 -33.230 1.00 26.59 1012 GLY A N 1
ATOM 7587 C CA . GLY A 1 1012 ? -0.543 32.911 -32.530 1.00 26.59 1012 GLY A CA 1
ATOM 7588 C C . GLY A 1 1012 ? -0.284 33.748 -31.269 1.00 26.59 1012 GLY A C 1
ATOM 7589 O O . GLY A 1 1012 ? -0.384 34.964 -31.315 1.00 26.59 1012 GLY A O 1
ATOM 7590 N N . SER A 1 1013 ? 0.028 33.072 -30.151 1.00 29.22 1013 SER A N 1
ATOM 7591 C CA . SER A 1 1013 ? 0.517 33.618 -28.859 1.00 29.22 1013 SER A CA 1
ATOM 7592 C C . SER A 1 1013 ? 0.065 35.045 -28.497 1.00 29.22 1013 SER A C 1
ATOM 7594 O O . SER A 1 1013 ? 0.727 36.022 -28.836 1.00 29.22 1013 SER A O 1
ATOM 7596 N N . GLY A 1 1014 ? -1.040 35.166 -27.759 1.00 35.12 1014 GLY A N 1
ATOM 7597 C CA . GLY A 1 1014 ? -1.624 36.471 -27.451 1.00 35.12 1014 GLY A CA 1
ATOM 7598 C C . GLY A 1 1014 ? -0.793 37.345 -26.504 1.00 35.12 1014 GLY A C 1
ATOM 7599 O O . GLY A 1 1014 ? -0.560 36.969 -25.357 1.00 35.12 1014 GLY A O 1
ATOM 7600 N N . ASP A 1 1015 ? -0.509 38.569 -26.947 1.00 27.11 1015 ASP A N 1
ATOM 7601 C CA . ASP A 1 1015 ? -0.570 39.758 -26.091 1.00 27.11 1015 ASP A CA 1
ATOM 7602 C C . ASP A 1 1015 ? -1.329 40.889 -26.827 1.00 27.11 1015 ASP A C 1
ATOM 7604 O O . ASP A 1 1015 ? -1.828 40.701 -27.939 1.00 27.11 1015 ASP A O 1
ATOM 7608 N N . ARG A 1 1016 ? -1.558 42.018 -26.155 1.00 27.48 1016 ARG A N 1
ATOM 7609 C CA . ARG A 1 1016 ? -2.727 42.887 -26.395 1.00 27.48 1016 ARG A CA 1
ATOM 7610 C C . ARG A 1 1016 ? -2.622 43.826 -27.602 1.00 27.48 1016 ARG A C 1
ATOM 7612 O O . ARG A 1 1016 ? -1.754 44.694 -27.650 1.00 27.48 1016 ARG A O 1
ATOM 7619 N N . GLY A 1 1017 ? -3.643 43.792 -28.459 1.00 27.66 1017 GLY A N 1
ATOM 7620 C CA . GLY A 1 1017 ? -4.002 44.920 -29.326 1.00 27.66 1017 GLY A CA 1
ATOM 7621 C C . GLY A 1 1017 ? -4.741 46.024 -28.553 1.00 27.66 1017 GLY A C 1
ATOM 7622 O O . GLY A 1 1017 ? -5.593 45.736 -27.711 1.00 27.66 1017 GLY A O 1
ATOM 7623 N N . LEU A 1 1018 ? -4.425 47.291 -28.838 1.00 27.44 1018 LEU A N 1
ATOM 7624 C CA . LEU A 1 1018 ? -5.103 48.465 -28.273 1.00 27.44 1018 LEU A CA 1
ATOM 7625 C C . LEU A 1 1018 ? -6.150 49.037 -29.239 1.00 27.44 1018 LEU A C 1
ATOM 7627 O O . LEU A 1 1018 ? -5.989 49.012 -30.454 1.00 27.44 1018 LEU A O 1
ATOM 7631 N N . ARG A 1 1019 ? -7.222 49.590 -28.667 1.00 26.94 1019 ARG A N 1
ATOM 7632 C CA . ARG A 1 1019 ? -8.365 50.175 -29.382 1.00 26.94 1019 ARG A CA 1
ATOM 7633 C C . ARG A 1 1019 ? -8.009 51.544 -29.981 1.00 26.94 1019 ARG A C 1
ATOM 7635 O O . ARG A 1 1019 ? -7.457 52.381 -29.267 1.00 26.94 1019 ARG A O 1
ATOM 7642 N N . ARG A 1 1020 ? -8.455 51.819 -31.211 1.00 28.22 1020 ARG A N 1
ATOM 7643 C CA . ARG A 1 1020 ? -8.832 53.160 -31.708 1.00 28.22 1020 ARG A CA 1
ATOM 7644 C C . ARG A 1 1020 ? -9.785 53.031 -32.898 1.00 28.22 1020 ARG A C 1
ATOM 7646 O O . ARG A 1 1020 ? -9.917 51.945 -33.452 1.00 28.22 1020 ARG A O 1
ATOM 7653 N N . ALA A 1 1021 ? -10.494 54.112 -33.196 1.00 33.38 1021 ALA A N 1
ATOM 7654 C CA . ALA A 1 1021 ? -11.441 54.203 -34.301 1.00 33.38 1021 ALA A CA 1
ATOM 7655 C C . ALA A 1 1021 ? -10.809 54.937 -35.500 1.00 33.38 1021 ALA A C 1
ATOM 7657 O O . ALA A 1 1021 ? -9.763 55.567 -35.348 1.00 33.38 1021 ALA A O 1
ATOM 7658 N N . ASP A 1 1022 ? -11.496 54.863 -36.641 1.00 40.44 1022 ASP A N 1
ATOM 7659 C CA . ASP A 1 1022 ? -11.407 55.799 -37.769 1.00 40.44 1022 ASP A CA 1
ATOM 7660 C C . ASP A 1 1022 ? -10.063 55.890 -38.535 1.00 40.44 1022 ASP A C 1
ATOM 7662 O O . ASP A 1 1022 ? -9.375 56.900 -38.447 1.00 40.44 1022 ASP A O 1
ATOM 7666 N N . GLU A 1 1023 ? -9.716 54.865 -39.338 1.00 28.89 1023 GLU A N 1
ATOM 7667 C CA . GLU A 1 1023 ? -9.342 54.990 -40.777 1.00 28.89 1023 GLU A CA 1
ATOM 7668 C C . GLU A 1 1023 ? -9.015 53.613 -41.438 1.00 28.89 1023 GLU A C 1
ATOM 7670 O O . GLU A 1 1023 ? -8.887 52.616 -40.723 1.00 28.89 1023 GLU A O 1
ATOM 7675 N N . PRO A 1 1024 ? -8.954 53.492 -42.790 1.00 48.88 1024 PRO A N 1
ATOM 7676 C CA . PRO A 1 1024 ? -8.948 52.196 -43.489 1.00 48.88 1024 PRO A CA 1
ATOM 7677 C C . PRO A 1 1024 ? -7.583 51.733 -44.044 1.00 48.88 1024 PRO A C 1
ATOM 7679 O O . PRO A 1 1024 ? -6.833 52.519 -44.621 1.00 48.88 1024 PRO A O 1
ATOM 7682 N N . THR A 1 1025 ? -7.301 50.422 -44.018 1.00 28.94 1025 THR A N 1
ATOM 7683 C CA . THR A 1 1025 ? -6.384 49.737 -44.967 1.00 28.94 1025 THR A CA 1
ATOM 7684 C C . THR A 1 1025 ? -6.448 48.206 -44.840 1.00 28.94 1025 THR A C 1
ATOM 7686 O O . THR A 1 1025 ? -6.735 47.707 -43.763 1.00 28.94 1025 THR A O 1
ATOM 7689 N N . GLY A 1 1026 ? -6.124 47.483 -45.927 1.00 32.69 1026 GLY A N 1
ATOM 7690 C CA . GLY A 1 1026 ? -5.612 46.094 -45.930 1.00 32.69 1026 GLY A CA 1
ATOM 7691 C C . GLY A 1 1026 ? -6.507 44.973 -45.371 1.00 32.69 1026 GLY A C 1
ATOM 7692 O O . GLY A 1 1026 ? -6.663 44.842 -44.168 1.00 32.69 1026 GLY A O 1
ATOM 7693 N N . THR A 1 1027 ? -7.018 44.086 -46.232 1.00 31.91 1027 THR A N 1
ATOM 7694 C CA . THR A 1 1027 ? -7.831 42.919 -45.822 1.00 31.91 1027 THR A CA 1
ATOM 7695 C C . THR A 1 1027 ? -7.050 41.603 -45.891 1.00 31.91 1027 THR A C 1
ATOM 7697 O O . THR A 1 1027 ? -6.664 41.211 -46.998 1.00 31.91 1027 THR A O 1
ATOM 7700 N N . SER A 1 1028 ? -6.912 40.854 -44.785 1.00 28.52 1028 SER A N 1
ATOM 7701 C CA . SER A 1 1028 ? -6.358 39.487 -44.848 1.00 28.52 1028 SER A CA 1
ATOM 7702 C C . SER A 1 1028 ? -6.937 38.468 -43.852 1.00 28.52 1028 SER A C 1
ATOM 7704 O O . SER A 1 1028 ? -6.347 38.111 -42.834 1.00 28.52 1028 SER A O 1
ATOM 7706 N N . THR A 1 1029 ? -7.968 37.774 -44.340 1.00 31.77 1029 THR A N 1
ATOM 7707 C CA . THR A 1 1029 ? -8.256 36.339 -44.115 1.00 31.77 1029 THR A CA 1
ATOM 7708 C C . THR A 1 1029 ? -8.789 35.826 -42.771 1.00 31.77 1029 THR A C 1
ATOM 7710 O O . THR A 1 1029 ? -9.334 34.728 -42.811 1.00 31.77 1029 THR A O 1
ATOM 7713 N N . ASN A 1 1030 ? -8.734 36.525 -41.627 1.00 30.25 1030 ASN A N 1
ATOM 7714 C CA . ASN A 1 1030 ? -9.351 35.999 -40.388 1.00 30.25 1030 ASN A CA 1
ATOM 7715 C C . ASN A 1 1030 ? -9.755 37.089 -39.381 1.00 30.25 1030 ASN A C 1
ATOM 7717 O O . ASN A 1 1030 ? -8.908 37.605 -38.648 1.00 30.25 1030 ASN A O 1
ATOM 7721 N N . CYS A 1 1031 ? -11.063 37.363 -39.285 1.00 30.47 1031 CYS A N 1
ATOM 7722 C CA . CYS A 1 1031 ? -11.601 38.494 -38.525 1.00 30.47 1031 CYS A CA 1
ATOM 7723 C C . CYS A 1 1031 ? -12.570 38.094 -37.392 1.00 30.47 1031 CYS A C 1
ATOM 7725 O O . CYS A 1 1031 ? -13.365 37.166 -37.538 1.00 30.47 1031 CYS A O 1
ATOM 7727 N N . VAL A 1 1032 ? -12.575 38.862 -36.297 1.00 33.44 1032 VAL A N 1
ATOM 7728 C CA . VAL A 1 1032 ? -13.509 38.745 -35.158 1.00 33.44 1032 VAL A CA 1
ATOM 7729 C C . VAL A 1 1032 ? -14.464 39.945 -35.119 1.00 33.44 1032 VAL A C 1
ATOM 7731 O O . VAL A 1 1032 ? -14.050 41.073 -35.385 1.00 33.44 1032 VAL A O 1
ATOM 7734 N N . PHE A 1 1033 ? -15.730 39.704 -34.756 1.00 31.78 1033 PHE A N 1
ATOM 7735 C CA . PHE A 1 1033 ? -16.775 40.724 -34.596 1.00 31.78 1033 PHE A CA 1
ATOM 7736 C C . PHE A 1 1033 ? -17.051 41.041 -33.118 1.00 31.78 1033 PHE A C 1
ATOM 7738 O O . PHE A 1 1033 ? -17.153 40.138 -32.290 1.00 31.78 1033 PHE A O 1
ATOM 7745 N N . ILE A 1 1034 ? -17.265 42.321 -32.812 1.00 34.59 1034 ILE A N 1
ATOM 7746 C CA . ILE A 1 1034 ? -17.867 42.811 -31.560 1.00 34.59 1034 ILE A CA 1
ATOM 7747 C C . ILE A 1 1034 ? -19.061 43.684 -31.948 1.00 34.59 1034 ILE A C 1
ATOM 7749 O O . ILE A 1 1034 ? -18.920 44.500 -32.855 1.00 34.59 1034 ILE A O 1
ATOM 7753 N N . ILE A 1 1035 ? -20.206 43.544 -31.278 1.00 35.28 1035 ILE A N 1
ATOM 7754 C CA . ILE A 1 1035 ? -21.426 44.329 -31.537 1.00 35.28 1035 ILE A CA 1
ATOM 7755 C C . ILE A 1 1035 ? -21.796 45.100 -30.265 1.00 35.28 1035 ILE A C 1
ATOM 7757 O O . ILE A 1 1035 ? -21.735 44.538 -29.173 1.00 35.28 1035 ILE A O 1
ATOM 7761 N N . ALA A 1 1036 ? -22.183 46.367 -30.412 1.00 33.94 1036 ALA A N 1
ATOM 7762 C CA . ALA A 1 1036 ? -22.907 47.120 -29.391 1.00 33.94 1036 ALA A CA 1
ATOM 7763 C C . ALA A 1 1036 ? -24.348 47.332 -29.875 1.00 33.94 1036 ALA A C 1
ATOM 7765 O O . ALA A 1 1036 ? -24.574 47.607 -31.054 1.00 33.94 1036 ALA A O 1
ATOM 7766 N N . CYS A 1 1037 ? -25.325 47.154 -28.990 1.00 35.12 1037 CYS A N 1
ATOM 7767 C CA . CYS A 1 1037 ? -26.734 47.295 -29.324 1.00 35.12 1037 CYS A CA 1
ATOM 7768 C C . CYS A 1 1037 ? -27.511 47.719 -28.079 1.00 35.12 1037 CYS A C 1
ATOM 7770 O O . CYS A 1 1037 ? -27.400 47.069 -27.043 1.00 35.12 1037 CYS A O 1
ATOM 7772 N N . ASP A 1 1038 ? -28.296 48.787 -28.206 1.00 32.16 1038 ASP A N 1
ATOM 7773 C CA . ASP A 1 1038 ? -29.167 49.296 -27.140 1.00 32.16 1038 ASP A CA 1
ATOM 7774 C C . ASP A 1 1038 ? -30.631 48.822 -27.325 1.00 32.16 1038 ASP A C 1
ATOM 7776 O O . ASP A 1 1038 ? -31.529 49.250 -26.602 1.00 32.16 1038 ASP A O 1
ATOM 7780 N N . ASP A 1 1039 ? -30.875 47.933 -28.300 1.00 36.53 1039 ASP A N 1
ATOM 7781 C CA . ASP A 1 1039 ? -32.165 47.285 -28.565 1.00 36.53 1039 ASP A CA 1
ATOM 7782 C C . ASP A 1 1039 ? -32.243 45.921 -27.837 1.00 36.53 1039 ASP A C 1
ATOM 7784 O O . ASP A 1 1039 ? -31.390 45.053 -28.079 1.00 36.53 1039 ASP A O 1
ATOM 7788 N N . PRO A 1 1040 ? -33.236 45.692 -26.953 1.00 35.59 1040 PRO A N 1
ATOM 7789 C CA . PRO A 1 1040 ? -33.344 44.447 -26.191 1.00 35.59 1040 PRO A CA 1
ATOM 7790 C C . PRO A 1 1040 ? -33.543 43.175 -27.032 1.00 35.59 1040 PRO A C 1
ATOM 7792 O O . PRO A 1 1040 ? -32.902 42.165 -26.739 1.00 35.59 1040 PRO A O 1
ATOM 7795 N N . GLU A 1 1041 ? -34.379 43.192 -28.079 1.00 39.22 1041 GLU A N 1
ATOM 7796 C CA . GLU A 1 1041 ? -34.709 41.965 -28.834 1.00 39.22 1041 GLU A CA 1
ATOM 7797 C C . GLU A 1 1041 ? -33.525 41.478 -29.679 1.00 39.22 1041 GLU A C 1
ATOM 7799 O O . GLU A 1 1041 ? -33.324 40.273 -29.863 1.00 39.22 1041 GLU A O 1
ATOM 7804 N N . ILE A 1 1042 ? -32.707 42.412 -30.170 1.00 40.38 1042 ILE A N 1
ATOM 7805 C CA . ILE A 1 1042 ? -31.469 42.106 -30.897 1.00 40.38 1042 ILE A CA 1
ATOM 7806 C C . ILE A 1 1042 ? -30.366 41.671 -29.917 1.00 40.38 1042 ILE A C 1
ATOM 7808 O O . ILE A 1 1042 ? -29.580 40.769 -30.225 1.00 40.38 1042 ILE A O 1
ATOM 7812 N N . THR A 1 1043 ? -30.332 42.253 -28.714 1.00 39.25 1043 THR A N 1
ATOM 7813 C CA . THR A 1 1043 ? -29.358 41.902 -27.669 1.00 39.25 1043 THR A CA 1
ATOM 7814 C C . THR A 1 1043 ? -29.503 40.450 -27.213 1.00 39.25 1043 THR A C 1
ATOM 7816 O O . THR A 1 1043 ? -28.500 39.734 -27.177 1.00 39.25 1043 THR A O 1
ATOM 7819 N N . ASP A 1 1044 ? -30.721 39.963 -26.954 1.00 37.19 1044 ASP A N 1
ATOM 7820 C CA . ASP A 1 1044 ? -30.938 38.569 -26.532 1.00 37.19 1044 ASP A CA 1
ATOM 7821 C C . ASP A 1 1044 ? -30.512 37.546 -27.601 1.00 37.19 1044 ASP A C 1
ATOM 7823 O O . ASP A 1 1044 ? -29.964 36.487 -27.275 1.00 37.19 1044 ASP A O 1
ATOM 7827 N N . GLN A 1 1045 ? -30.677 37.861 -28.890 1.00 41.16 1045 GLN A N 1
ATOM 7828 C CA . GLN A 1 1045 ? -30.211 36.991 -29.979 1.00 41.16 1045 GLN A CA 1
ATOM 7829 C C . GLN A 1 1045 ? -28.675 36.905 -30.036 1.00 41.16 1045 GLN A C 1
ATOM 7831 O O . GLN A 1 1045 ? -28.124 35.840 -30.320 1.00 41.16 1045 GLN A O 1
ATOM 7836 N N . ILE A 1 1046 ? -27.970 37.994 -29.711 1.00 37.06 1046 ILE A N 1
ATOM 7837 C CA . ILE A 1 1046 ? -26.499 38.041 -29.676 1.00 37.06 1046 ILE A CA 1
ATOM 7838 C C . ILE A 1 1046 ? -25.949 37.367 -28.408 1.00 37.06 1046 ILE A C 1
ATOM 7840 O O . ILE A 1 1046 ? -24.992 36.591 -28.488 1.00 37.06 1046 ILE A O 1
ATOM 7844 N N . VAL A 1 1047 ? -26.564 37.604 -27.244 1.00 36.12 1047 VAL A N 1
ATOM 7845 C CA . VAL A 1 1047 ? -26.158 37.006 -25.958 1.00 36.12 1047 VAL A CA 1
ATOM 7846 C C . VAL A 1 1047 ? -26.210 35.479 -26.022 1.00 36.12 1047 VAL A C 1
ATOM 7848 O O . VAL A 1 1047 ? -25.244 34.819 -25.626 1.00 36.12 1047 VAL A O 1
ATOM 7851 N N . ASN A 1 1048 ? -27.276 34.908 -26.590 1.00 38.03 1048 ASN A N 1
ATOM 7852 C CA . ASN A 1 1048 ? -27.398 33.459 -26.771 1.00 38.03 1048 ASN A CA 1
ATOM 7853 C C . ASN A 1 1048 ? -26.323 32.865 -27.707 1.00 38.03 1048 ASN A C 1
ATOM 7855 O O . ASN A 1 1048 ? -25.937 31.712 -27.528 1.00 38.03 1048 ASN A O 1
ATOM 7859 N N . GLY A 1 1049 ? -25.783 33.645 -28.651 1.00 39.59 1049 GLY A N 1
ATOM 7860 C CA . GLY A 1 1049 ? -24.720 33.196 -29.558 1.00 39.59 1049 GLY A CA 1
ATOM 7861 C C . GLY A 1 1049 ? -23.313 33.135 -28.944 1.00 39.59 1049 GLY A C 1
ATOM 7862 O O . GLY A 1 1049 ? -22.487 32.352 -29.409 1.00 39.59 1049 GLY A O 1
ATOM 7863 N N . VAL A 1 1050 ? -23.019 33.938 -27.912 1.00 33.56 1050 VAL A N 1
ATOM 7864 C CA . VAL A 1 1050 ? -21.640 34.131 -27.392 1.00 33.56 1050 VAL A CA 1
ATOM 7865 C C . VAL A 1 1050 ? -21.428 33.546 -25.984 1.00 33.56 1050 VAL A C 1
ATOM 7867 O O . VAL A 1 1050 ? -20.291 33.288 -25.579 1.00 33.56 1050 VAL A O 1
ATOM 7870 N N . ARG A 1 1051 ? -22.506 33.257 -25.239 1.00 32.31 1051 ARG A N 1
ATOM 7871 C CA . ARG A 1 1051 ? -22.461 32.729 -23.855 1.00 32.31 1051 ARG A CA 1
ATOM 7872 C C . ARG A 1 1051 ? -21.662 31.423 -23.694 1.00 32.31 1051 ARG A C 1
ATOM 7874 O O . ARG A 1 1051 ? -21.174 31.137 -22.605 1.00 32.31 1051 ARG A O 1
ATOM 7881 N N . SER A 1 1052 ? -21.503 30.652 -24.768 1.00 31.91 1052 SER A N 1
ATOM 7882 C CA . SER A 1 1052 ? -20.802 29.361 -24.815 1.00 31.91 1052 SER A CA 1
ATOM 7883 C C . SER A 1 1052 ? -19.266 29.444 -24.770 1.00 31.91 1052 SER A C 1
ATOM 7885 O O . SER A 1 1052 ? -18.615 28.433 -24.515 1.00 31.91 1052 SER A O 1
ATOM 7887 N N . MET A 1 1053 ? -18.659 30.608 -25.040 1.00 30.75 1053 MET A N 1
ATOM 7888 C CA . MET A 1 1053 ? -17.289 30.638 -25.580 1.00 30.75 1053 MET A CA 1
ATOM 7889 C C . MET A 1 1053 ? -16.128 30.826 -24.582 1.00 30.75 1053 MET A C 1
ATOM 7891 O O . MET A 1 1053 ? -14.979 30.611 -24.970 1.00 30.75 1053 MET A O 1
ATOM 7895 N N . LEU A 1 1054 ? -16.359 31.302 -23.346 1.00 27.31 1054 LEU A N 1
ATOM 7896 C CA . LEU A 1 1054 ? -15.316 32.094 -22.657 1.00 27.31 1054 LEU A CA 1
ATOM 7897 C C . LEU A 1 1054 ? -14.622 31.522 -21.405 1.00 27.31 1054 LEU A C 1
ATOM 7899 O O . LEU A 1 1054 ? -13.388 31.561 -21.376 1.00 27.31 1054 LEU A O 1
ATOM 7903 N N . THR A 1 1055 ? -15.321 31.065 -20.359 1.00 27.45 1055 THR A N 1
ATOM 7904 C CA . THR A 1 1055 ? -14.730 30.994 -18.994 1.00 27.45 1055 THR A CA 1
ATOM 7905 C C . THR A 1 1055 ? -15.215 29.837 -18.113 1.00 27.45 1055 THR A C 1
ATOM 7907 O O . THR A 1 1055 ? -16.419 29.673 -17.984 1.00 27.45 1055 THR A O 1
ATOM 7910 N N . ARG A 1 1056 ? -14.389 29.133 -17.317 1.00 28.50 1056 ARG A N 1
ATOM 7911 C CA . ARG A 1 1056 ? -13.011 28.582 -17.472 1.00 28.50 1056 ARG A CA 1
ATOM 7912 C C . ARG A 1 1056 ? -12.620 27.860 -16.160 1.00 28.50 1056 ARG A C 1
ATOM 7914 O O . ARG A 1 1056 ? -12.298 28.514 -15.174 1.00 28.50 1056 ARG A O 1
ATOM 7921 N N . SER A 1 1057 ? -12.540 26.529 -16.209 1.00 27.36 1057 SER A N 1
ATOM 7922 C CA . SER A 1 1057 ? -11.592 25.723 -15.409 1.00 27.36 1057 SER A CA 1
ATOM 7923 C C . SER A 1 1057 ? -11.925 25.406 -13.929 1.00 27.36 1057 SER A C 1
ATOM 7925 O O . SER A 1 1057 ? -11.099 25.731 -13.085 1.00 27.36 1057 SER A O 1
ATOM 7927 N N . GLY A 1 1058 ? -13.054 24.674 -13.698 1.00 27.02 1058 GLY A N 1
ATOM 7928 C CA . GLY A 1 1058 ? -13.523 23.754 -12.595 1.00 27.02 1058 GLY A CA 1
ATOM 7929 C C . GLY A 1 1058 ? -12.498 22.692 -12.091 1.00 27.02 1058 GLY A C 1
ATOM 7930 O O . GLY A 1 1058 ? -11.469 22.640 -12.756 1.00 27.02 1058 GLY A O 1
ATOM 7931 N N . GLY A 1 1059 ? -12.668 21.842 -11.021 1.00 28.36 1059 GLY A N 1
ATOM 7932 C CA . GLY A 1 1059 ? -11.499 20.998 -10.563 1.00 28.36 1059 GLY A CA 1
ATOM 7933 C C . GLY A 1 1059 ? -11.237 19.877 -9.485 1.00 28.36 1059 GLY A C 1
ATOM 7934 O O . GLY A 1 1059 ? -10.347 20.222 -8.724 1.00 28.36 1059 GLY A O 1
ATOM 7935 N N . ILE A 1 1060 ? -11.657 18.606 -9.242 1.00 27.64 1060 ILE A N 1
ATOM 7936 C CA . ILE A 1 1060 ? -12.459 17.458 -9.778 1.00 27.64 1060 ILE A CA 1
ATOM 7937 C C . ILE A 1 1060 ? -12.841 16.535 -8.578 1.00 27.64 1060 ILE A C 1
ATOM 7939 O O . ILE A 1 1060 ? -12.078 16.465 -7.620 1.00 27.64 1060 ILE A O 1
ATOM 7943 N N . CYS A 1 1061 ? -13.939 15.770 -8.653 1.00 27.19 1061 CYS A N 1
ATOM 7944 C CA . CYS A 1 1061 ? -14.115 14.408 -8.093 1.00 27.19 1061 CYS A CA 1
ATOM 7945 C C . CYS A 1 1061 ? -15.201 13.686 -8.938 1.00 27.19 1061 CYS A C 1
ATOM 7947 O O . CYS A 1 1061 ? -15.993 14.373 -9.576 1.00 27.19 1061 CYS A O 1
ATOM 7949 N N . LEU A 1 1062 ? -15.207 12.352 -9.073 1.00 25.02 1062 LEU A N 1
ATOM 7950 C CA . LEU A 1 1062 ? -15.811 11.685 -10.250 1.00 25.02 1062 LEU A CA 1
ATOM 7951 C C . LEU A 1 1062 ? -16.873 10.615 -9.924 1.00 25.02 1062 LEU A C 1
ATOM 7953 O O . LEU A 1 1062 ? -16.555 9.599 -9.312 1.00 25.02 1062 LEU A O 1
ATOM 7957 N N . VAL A 1 1063 ? -18.096 10.807 -10.439 1.00 25.86 1063 VAL A N 1
ATOM 7958 C CA . VAL A 1 1063 ? -19.204 9.825 -10.481 1.00 25.86 1063 VAL A CA 1
ATOM 7959 C C . VAL A 1 1063 ? -19.909 9.921 -11.849 1.00 25.86 1063 VAL A C 1
ATOM 7961 O O . VAL A 1 1063 ? -19.995 11.013 -12.412 1.00 25.86 1063 VAL A O 1
ATOM 7964 N N . SER A 1 1064 ? -20.389 8.800 -12.407 1.00 29.22 1064 SER A N 1
ATOM 7965 C CA . SER A 1 1064 ? -21.078 8.736 -13.712 1.00 29.22 1064 SER A CA 1
ATOM 7966 C C . SER A 1 1064 ? -22.121 7.609 -13.764 1.00 29.22 1064 SER A C 1
ATOM 7968 O O . SER A 1 1064 ? -21.975 6.598 -13.082 1.00 29.22 1064 SER A O 1
ATOM 7970 N N . ASP A 1 1065 ? -23.153 7.787 -14.593 1.00 26.89 1065 ASP A N 1
ATOM 7971 C CA . ASP A 1 1065 ? -24.257 6.858 -14.871 1.00 26.89 1065 ASP A CA 1
ATOM 7972 C C . ASP A 1 1065 ? -24.065 6.021 -16.158 1.00 26.89 1065 ASP A C 1
ATOM 7974 O O . ASP A 1 1065 ? -24.886 5.158 -16.475 1.00 26.89 1065 ASP A O 1
ATOM 7978 N N . ALA A 1 1066 ? -22.993 6.260 -16.921 1.00 25.95 1066 ALA A N 1
ATOM 7979 C CA . ALA A 1 1066 ? -22.814 5.705 -18.261 1.00 25.95 1066 ALA A CA 1
ATOM 7980 C C . ALA A 1 1066 ? -21.978 4.406 -18.290 1.00 25.95 1066 ALA A C 1
ATOM 7982 O O . ALA A 1 1066 ? -20.949 4.279 -17.629 1.00 25.95 1066 ALA A O 1
ATOM 7983 N N . GLN A 1 1067 ? -22.377 3.445 -19.134 1.00 29.25 1067 GLN A N 1
ATOM 7984 C CA . GLN A 1 1067 ? -21.837 2.070 -19.171 1.00 29.25 1067 GLN A CA 1
ATOM 7985 C C . GLN A 1 1067 ? -20.360 1.913 -19.603 1.00 29.25 1067 GLN A C 1
ATOM 7987 O O . GLN A 1 1067 ? -19.860 0.789 -19.623 1.00 29.25 1067 GLN A O 1
ATOM 7992 N N . TRP A 1 1068 ? -19.644 2.990 -19.941 1.00 32.03 1068 TRP A N 1
ATOM 7993 C CA . TRP A 1 1068 ? -18.265 2.919 -20.453 1.00 32.03 1068 TRP A CA 1
ATOM 7994 C C . TRP A 1 1068 ? -17.185 2.743 -19.371 1.00 32.03 1068 TRP A C 1
ATOM 7996 O O . TRP A 1 1068 ? -16.020 2.561 -19.706 1.00 32.03 1068 TRP A O 1
ATOM 8006 N N . LEU A 1 1069 ? -17.559 2.700 -18.087 1.00 27.30 1069 LEU A N 1
ATOM 8007 C CA . LEU A 1 1069 ? -16.678 2.468 -16.927 1.00 27.30 1069 LEU A CA 1
ATOM 8008 C C . LEU A 1 1069 ? -16.142 1.011 -16.805 1.00 27.30 1069 LEU A C 1
ATOM 8010 O O . LEU A 1 1069 ? -16.059 0.450 -15.714 1.00 27.30 1069 LEU A O 1
ATOM 8014 N N . ARG A 1 1070 ? -15.803 0.371 -17.933 1.00 25.72 1070 ARG A N 1
ATOM 8015 C CA . ARG A 1 1070 ? -15.243 -0.997 -18.019 1.00 25.72 1070 ARG A CA 1
ATOM 8016 C C . ARG A 1 1070 ? -13.994 -1.124 -18.911 1.00 25.72 1070 ARG A C 1
ATOM 8018 O O . ARG A 1 1070 ? -13.515 -2.245 -19.094 1.00 25.72 1070 ARG A O 1
ATOM 8025 N N . HIS A 1 1071 ? -13.468 -0.015 -19.434 1.00 27.84 1071 HIS A N 1
ATOM 8026 C CA . HIS A 1 1071 ? -12.232 0.060 -20.222 1.00 27.84 1071 HIS A CA 1
ATOM 8027 C C . HIS A 1 1071 ? -11.376 1.248 -19.773 1.00 27.84 1071 HIS A C 1
ATOM 8029 O O . HIS A 1 1071 ? -11.974 2.307 -19.482 1.00 27.84 1071 HIS A O 1
#

Foldseek 3Di:
DVVVVVVVVVVVVVVVQVLLVVLLVLLVVLLVVLLVLLQVLLVVCQVVVPDQPDDVCLVCQQVVLVVVLVVCLVDPCNSVSSSSNSSVLSNNCNNVLNVLCLALCSVVLLVVLLVVLVCLLVVLLVLLPDPPHDDLVVCPVVLVVLVVVLVVLCVVCVVVVPLVSNLVSLVSLLVSLSSQSSNLSNCSSVVNDSRSSVSNVSNNVSSSSNSVSSSSNSCVQCPDLCSVVVHAFEDEECDPQALVNVVHPHYHNDDLQDPVSLVVVLQPDQEDEDPDLPGDVVSLVVVQVCCVVNSHHYAPRSVVSVQFQFQVSQVVVCVVLVFFAFDKDWDALPDFPVVLCVVQNPFKKKAARHDADQQRRIDTRGDRPDRCPDHSHTIMITHPQPFPWKKKKKKAAAPVGDIDIAAIKTWDADPVTRGTFKIWPRDPADPVVRVVNRVSVVSVCVVVVHFFMKMFMWGCHPSHDTHTPGMDSYDDPNQPLCSRFASDGSVSQRVCRYVRHDGDGSDGDFIKMKGFDFADPVCVVCVVVVNNDPPQDDQKDKAASSDDDHDGRHRGTMMMGGDNDRVVNCCSVVVPVPPQAAEDEDAPNLQVQLVVLVVDPRAYEYEQELNDPVGRVSSQVNQVPHDPPRDYHYDAHPPCQLQAQVVLVSVVVVDPVSVVVSVVVVVVVVVVVVVVVCCVVCVVVVLVPDDPDADDPVLLLVLLLLLLLLLLLQLLQLLQVDDDDPQLVLLLVVLQVLLQVQLVVQLVVCVVQDPLLQSLLLSLQLLAFDPVLLVVLVVVCVVVVHDDDSSVSNSRLNSNQNSQLNSQLSSVVVVCVVPPPDDDPQDPVNSSVVSCVQPSNCSSNVSSNVSNVCHPVVCVVCVCSNPVCSVVSQVVNCVNLVSLLSVCVVVVVPDPRHDDPVRLLVCLQVQLVVQLVVLLVSCVVSVHGDSSSSSSSSRSSAGDLRNSLSSSCVSVVVHRSNRSNCSHPVRNVVNSVDDDDDDDDPPVVVVVVVVVVVVVADDKDKDDDPDDDDDDDDDDDDDDDDDDDDIDMDGDHPDPVVVVVVCVVPVNPDDTGRRHDDDDDDPPVPD

Sequence (1071 aa):
MKNEVGVATAHLNDAAIASQHAVLRNTYRLLSMTLAFSALVAAGSVALNLPHPGIIVVLVGYFGLLFLTSYLRNSAWGLVSVFALTGFMGYTIGPIINMYLGLANGPSLVTAAMATTGVVFLGLSAYARSSKAPDMMRFSTFLFVGILVAFCMGLAAVFFQMPMLSVAVSGLFVLLMSGLIMWQTQDIIRGGETNYIMATVTLFVAIYNLFTSLLHIFGFLGGDAARTLGMTTTVVTPAADSPANEHADHVIVAPLDDLAASEALISRVDLITFELEDIASPVLDRLAEANAQGDVEVFPKVEHLRLLQNKCLQKRWFVEHQLPTAKFIDCPAEANISTLAAEFGLPFVQKTHRGGYDGRGVQVIREVDGADCLWPTATIIEEFIAPRRELAVLVARNTAGEESVFPVVEMDFNEQGHILSHVLSPASLPVEISSEAQQIALQFIRQLSGVGLFAVEMFLRNDKELLINEVAPRVHNSGHLTIEAHQTSQYEQHLRAIAGLPLGSTKQMEPSAMVNILYDNAIEAACARGHGVIAAGNNTNVHWYGKKGTHLLRKMGHITSTAQSIEEAQQNVDEDNGISVIIAGAGGAAHLPGMVASLTPVPVIGVPVSATKLNGQDSLLSIVQMPAGIPVATVAIDNARNAGILAAQIIGVSDSKVRTAIKAFRAAMTRQVEIKAEKLAGSAAATLLRSDLEIPEQVAKFLSLYLLFAIGFKGGVALAESPLDFEVAKGLLTALLMASVVPVYVFYLLRRKMSTADAAATAATYGSISAVTFVTCTSYLDANGVAWSGHLVAAMALMESPAIIIGLLLYRIYQSKEERDQPELIAPGELVRESFLNGSVFLIMGSLIIGWIAGPVGKAQISPLVNDLFIGVLCLFLLDMGIVAMRRLQDMRSSERGLSSLGMVAWGIALPLLNASIAVGLAVLIDLPEGDAVLLIVLCASASYIAVPAAMRLALPEANPSVYLALSLAVTFPFNLLRIEIVIEQPLAQRMAKLLVKLQAPGYTLIDHAGGSGDRGLRRADEPTGTSTNCVFIIACDDPEITDQIVNGVRSMLTRSGGICLVSDAQWLRH

Nearest PDB structures (foldseek):
  3ax6-assembly1_B  TM=9.140E-01  e=3.674E-25  Thermotoga maritima MSB8
  3qff-assembly1_B  TM=9.382E-01  e=1.311E-24  Bacillus anthracis str. A0248
  3ax6-assembly2_D  TM=9.115E-01  e=4.994E-25  Thermotoga maritima MSB8
  4izo-assembly1_A  TM=8.504E-01  e=2.701E-21  Burkholderia thailandensis E264
  3etj-assembly1_A  TM=8.341E-01  e=8.258E-18  Escherichia coli K-12

Mean predicted aligned error: 22.18 Å

Solvent-accessible surface area (backbone atoms only — not comparable to full-atom values): 57566 Å² total; per-residue (Å²): 107,76,66,60,53,52,53,53,54,47,54,51,50,53,52,50,54,53,47,30,55,46,34,52,53,48,15,55,51,53,36,55,54,37,50,53,45,13,50,52,34,15,52,51,24,39,78,65,67,43,79,66,79,46,71,68,51,51,51,52,50,51,53,51,31,50,51,50,21,65,72,28,53,91,44,79,63,16,59,56,31,46,48,51,39,35,32,52,51,12,42,57,44,7,34,56,51,44,61,42,51,73,39,96,59,15,67,58,41,55,51,48,18,54,50,51,40,51,50,51,53,53,50,38,54,54,44,40,72,38,96,84,44,80,77,42,79,81,40,49,69,57,50,54,52,49,51,52,52,41,50,55,47,42,53,46,20,65,76,68,70,35,66,69,50,42,48,51,34,23,56,51,40,40,55,47,26,52,50,47,42,28,30,54,51,38,33,26,68,73,55,67,58,74,50,34,59,59,56,22,51,56,46,50,53,29,52,52,50,26,28,56,21,40,34,52,46,47,49,65,65,57,71,43,60,50,52,65,72,71,49,87,44,77,44,80,35,71,47,89,70,42,53,66,61,84,73,40,78,36,76,43,77,36,56,77,65,40,57,69,57,48,52,61,46,51,80,71,39,72,63,48,72,57,94,68,72,92,60,38,65,71,42,46,51,54,51,46,52,34,41,73,72,66,64,26,47,55,39,47,44,55,71,57,46,62,37,45,46,23,52,56,55,36,55,50,52,32,59,77,70,72,44,54,52,68,62,67,49,85,37,62,48,85,64,56,68,72,59,49,41,72,74,55,40,73,45,26,32,43,31,39,33,51,95,48,56,74,40,41,52,54,47,78,45,69,77,89,83,71,94,78,84,67,73,76,42,68,25,30,39,33,50,55,78,78,69,88,43,36,35,37,31,45,40,31,18,16,73,86,67,53,74,46,58,42,66,41,24,30,45,41,58,40,90,92,53,51,35,72,41,39,32,33,33,63,38,101,62,60,69,67,59,49,50,48,54,51,47,52,47,50,49,51,41,57,76,68,64,51,38,18,26,33,30,36,30,29,38,38,44,91,88,76,43,71,24,41,71,54,57,46,73,27,81,49,80,86,42,56,50,23,64,78,25,24,75,38,26,51,66,45,36,26,55,24,8,59,70,55,38,83,76,65,53,48,50,70,76,42,27,17,16,29,38,57,38,53,36,46,77,65,56,51,56,30,49,77,68,72,52,75,61,78,80,67,55,89,56,44,46,78,48,72,50,76,65,77,82,94,51,76,69,39,78,42,29,36,38,32,20,47,30,97,37,50,68,57,5,37,47,69,58,63,67,66,74,74,63,83,41,46,35,31,58,11,35,87,52,27,55,48,33,45,57,54,23,70,76,43,95,50,56,27,32,27,33,11,23,62,69,41,101,59,60,12,50,62,11,42,55,42,41,71,64,52,60,95,92,29,70,48,50,61,32,56,65,66,36,59,68,32,25,50,46,32,39,44,50,56,50,27,69,77,37,66,64,52,41,47,49,52,51,50,51,51,52,48,51,52,47,47,52,49,49,47,52,48,44,68,60,29,63,66,48,61,78,67,55,90,64,92,80,74,76,55,66,72,55,53,50,48,46,36,52,51,49,36,33,38,49,16,23,53,19,10,23,40,51,52,74,37,82,88,44,74,69,54,49,52,55,40,51,51,42,45,48,46,8,49,50,40,16,56,57,44,23,66,62,39,44,80,51,41,52,62,48,42,16,18,46,32,11,13,18,46,10,16,42,37,73,64,62,48,54,54,49,52,57,48,31,59,75,69,72,45,70,66,65,74,56,56,57,24,32,57,47,54,16,46,50,45,3,46,34,49,16,53,45,53,29,52,66,46,50,70,65,69,55,74,90,64,93,75,82,75,50,72,70,54,58,49,50,51,39,57,63,32,70,57,48,42,39,25,55,48,24,17,52,52,16,35,75,40,20,72,67,41,50,62,77,43,31,66,70,48,56,62,44,39,59,60,47,49,54,54,45,53,49,51,55,48,51,54,26,57,59,47,62,60,58,63,82,72,53,97,67,59,67,52,73,71,54,46,52,49,48,27,51,49,49,29,54,51,35,24,55,52,34,49,56,48,30,67,74,71,68,51,58,70,37,48,33,53,49,50,20,55,44,43,30,28,28,18,67,56,60,40,50,40,38,33,56,74,76,40,69,83,28,57,62,42,53,42,41,40,33,21,58,71,32,27,49,53,58,78,68,58,85,83,86,85,92,87,79,69,74,66,61,58,52,55,56,52,49,50,63,74,64,67,66,80,46,73,48,80,46,74,67,84,80,76,87,88,76,87,85,80,91,82,81,93,85,92,80,88,90,74,97,42,75,47,84,47,78,51,69,97,50,67,77,63,40,55,60,51,49,72,71,55,73,84,74,82,78,81,40,34,17,65,48,91,60,80,94,63,90,67,87,80,118

Secondary structure (DSSP, 8-state):
-HHHHHHHHHHHHHHHHHHHHHHHHHHHHHHHHHHHHHHHHHHHHHHTTPPP--HHHHHHHHHHHHHHHHHHTTSHHHHHHHHHHHHHHHHHHHHHHHHHHTSTTHHHHHHHHHHHHHHHHHHHHHHTTSTTS--GGGGHHHHHHHHHHHHHHHHHHHHTT-HHHHHHHHHHHHHHHHHHHHHHHHHHHHTS---HHHHHHHHHHHHHHHHHHHHHHHHHHT--HHHHTT---EEEES-TT-GGGGT-SEEEE--TT-HHHHHHHHTT-SEE--S-S---HHHHHHHHHHHHHTSSEESS-HHHHHHHT-HHHHHHHHHHTT--B--EEEE-TT--HHHHHHHH-SSEEEEESSS--TTTTEEEE-----S--S-SSSEEEEE----S-EEEEEEEE-TT--EEEPPPEEEEEETTTTEEEEEEES-S--HHHHHHHHHHHHHHHHHHT--EEEEEEEEEETTTEEEEEEEESS--GGGGGGTTSBSS-HHHHHHHHHTTPPPP---B-S-EEEEEEE--HHHHHHHHTT-------TTEEEEE----S--TT-EEEEEEEE-SSHHHHHHHHHGGG--SSEEEEESS-TTHHHHHHHS-SS-EEEEE-S-STTTTHHHHHHHHTPPTT--EEE--TT-GGGGBSHHHHHHHHH-HHHHHHHHHHHHHHHHHHHHHHHHHHHHHHHTTS-------HHHHHHHHHHHHHHHHHHHHHHHHHS---HHHHHHHHHHHHHHHHHHHHHHHHHTTTS-HHHHHHHHHHHTS--HHHHHHHHHHHHHHT----THHHHHHHHHHHHHHHHHHHHHHHHHHHH-TT------HHHHHHHHHS-HHHHHHHHHHHHHHHHHHHHHHHTHIIIIIHHHHHHHHHHHHHHHHHHHHHHHGGG-TTSPPHHHHHHHHHHHHHHHHHHHHHHHHHTT--HHHHHHHHHHHT---SSHHHHHHHHH-TTS-HHHHHHIIIIIIHHHTTS--------HHHHHHHHHHHHTT-S-EEEEE---SS--PPPP---------S-EEEEE----HHHHHHHHHHHTTSS----B------STTTT-

pLDDT: mean 73.67, std 19.88, range [23.12, 97.94]

Organism: NCBI:txid1628268

InterPro domains:
  IPR000031 PurE domain [PF00731] (562-671)
  IPR000031 PurE domain [SM01001] (547-673)
  IPR002187 Nitrogen regulatory protein PII [PF00543] (979-1070)
  IPR003135 ATP-grasp fold, ATP-dependent carboxylate-amine ligase-type [PF02222] (318-491)
  IPR005875 Phosphoribosylaminoimidazole carboxylase, ATPase subunit [MF_01928] (185-566)
  IPR005875 Phosphoribosylaminoimidazole carboxylase, ATPase subunit [TIGR01161] (225-571)
  IPR006214 Bax inhibitor 1-related [PF01027] (21-219)
  IPR010293 Na+-dependent bicarbonate transporter superfamily [PF05982] (684-978)
  IPR011054 Rudiment single hybrid motif [SSF51246] (511-574)
  IPR011322 Nitrogen regulatory PII-like, alpha/beta [SSF54913] (977-1070)
  IPR011761 ATP-grasp fold [PS50975] (315-499)
  IPR013815 ATP-grasp fold, subdomain 1 [G3DSA:3.30.1490.20] (315-384)
  IPR015867 Nitrogen regulatory protein PII/ATP phosphoribosyltransferase, C-terminal [G3DSA:3.30.70.120] (975-1071)
  IPR016185 Pre-ATP-grasp domain superfamily [SSF52440] (225-306)
  IPR033747 Class I PurE [MF_01929] (515-677)
  IPR054350 PurT/PurK-like, preATP-grasp domain [PF22660] (225-309)